Protein AF-0000000087757515 (afdb_homodimer)

Radius of gyration: 43.01 Å; Cα contacts (8 Å, |Δi|>4): 1905; chains: 2; bounding box: 102×155×103 Å

pLDDT: mean 78.97, std 22.13, range [16.47, 98.38]

Foldseek 3Di:
DPPPPVPDDFQPVLQVVQLLSLVLLLQVCLQVPNRLLSLLLNCCVFALVVCLPVPLVVNLQVLVLNLVLCVPRPPQADPVLSVQCVVCSVVVPSVSNNVSSVVSSVSSSVVCNVPPVVVVCVDPSNVVQCVPPLNVVSRPVVDDPPVDPDDDPPPDCVDDDDPDDDDDDDDDDDPPVPPVPPPPPPVPPPPDRDASPVVVSNVVDDGDPQKDWFFPDPDPPDPLAPPPDQAQFWDWKKWWWWDADPVGIDIDIDTQDLDPDDDDDPDPVVVVVVVVVCVQCVCVQAQQPCQKDLDFDDKDKAKWKGADPDPLGIKIKIYIWGWDDDDDRMTGIITMMTIGNHQAGPQRRVLLVVQVVPDPDSRDSVSVSCSRNHTGDPQPDDFLCPPPPPPPCPVPVPPRPDPPPFPGQHRHRAFLCLQPVQAALLVLLQVLLCVLLLAAEEEEEQHNRSQQRNLVSSQRLNPPDGRDDAETSEHGLVRLCVQADPGHYRYYYYNSRDDPVSHYADDPVGWYKYAYSVNRDIDIHYQEGEDEPPDDDDDPVGPYQYDDVLSVVLSVQVCCQAPVQPPPPVDPDRPDSPDDHDPDDDRSSNSVSSVVSVCVLCPPQSSQWRWDDRNVGTMIIGRRVVRLVVDDPSNNVSSSSSVVVVD/DPPPPVPDDDDPVLQVVQLLSLVLLLQVCLQVPNRLLSLLLNCCVFALVVCVPVPLVVNLQVLVLNLVLCVPPPPQFDPVLSVQCVVCSVVVPSVSNNVSSVVSSVSSSVVCNVPPVVVVCVDPSNVVQCVPPSNVVSRPVPDDPPPDPDDDPPPPPCPDDDPDDDDDDDDDDDPPVPPPPPPPPPVPPDPDRDASPVVVSNVVDDGDPQKDWFFPDPDDPDPLAPPPDQAQFWDWKKWWWWDADPVGIDIDIDTQDLDPDDDDDPPPVVVVVVVVVCVQCVCVQAQQPCQKDLDFDDKDKAKWKGADPDPLGIKIKIYIWGWDDDDDRMTGIITMMTIGNHQAGPQRRVLLVVQVVPPPDSRDSVSVNCSSNHTGDPQPDDQLCPPPPPPPCPVPVPPRPDPPPFPGQHRHRAFLCLQPVQAALLVLLQVLLCVLLLAAEEEEEQHNRSQQRNLVSSQRLNPPDGRDDAETSEHGLVRLCVQADPGHYRYYYYPSRDDPVSHYADDPVGWYKYAYSVNNDIDIHYQEGEDEPPDDDDDPVGPYQYDDVLSVVLSVQVCCQAPVQPPPPVDPDRPDSPDDHDPDDDRSSNSVSSVVSVCVLCPPQSSQWRWDDRNVGTMIIGRRVVRLVVDDPSNNVSSSSSVVVVD

Nearest PDB structures (foldseek):
  3tw8-assembly1_A  TM=7.140E-01  e=8.176E-15  Homo sapiens
  3tw8-assembly2_C  TM=6.540E-01  e=2.046E-15  Homo sapiens
  6ekk-assembly2_B  TM=6.690E-01  e=9.095E-15  Homo sapiens
  6ekk-assembly1_A  TM=6.756E-01  e=1.818E-14  Homo sapiens
  4qdd-assembly1_A  TM=1.916E-01  e=2.531E-01  Rhodococcus rhodochrous

Solvent-accessible surface area (backbone atoms only — not comparable to full-atom values): 74490 Å² total; per-residue (Å²): 128,77,75,77,68,77,70,82,84,67,60,66,75,64,41,55,72,35,67,53,33,32,51,41,52,38,52,55,25,41,56,69,71,61,27,60,57,56,47,53,42,44,37,44,65,43,30,38,58,56,24,61,75,75,36,58,70,58,28,51,48,51,45,51,52,50,51,56,48,41,70,75,69,45,81,57,52,49,70,67,50,53,51,46,40,53,50,19,59,74,68,65,36,65,68,55,32,55,50,36,49,52,51,40,41,51,40,32,50,54,55,38,60,73,56,50,48,62,53,38,65,73,32,73,56,41,56,50,30,57,66,30,74,87,35,34,69,75,69,53,67,74,68,74,83,76,76,79,76,84,77,81,79,79,76,81,76,84,78,79,89,73,92,75,83,88,86,78,80,78,72,79,75,77,83,70,80,74,75,76,72,78,72,74,74,72,76,73,79,65,84,66,76,80,75,70,58,60,68,64,59,52,71,72,48,81,70,45,90,50,59,41,78,43,71,68,73,92,58,86,82,73,75,79,59,76,72,85,58,86,44,56,46,45,74,47,43,35,37,39,38,53,39,81,49,97,92,38,79,42,76,44,76,43,77,53,62,85,63,83,67,75,81,72,70,65,51,70,64,56,46,47,52,49,50,52,48,47,63,69,51,50,56,64,62,51,33,77,64,66,50,64,33,78,55,84,55,75,58,35,33,34,50,41,53,46,68,44,76,81,90,71,40,51,38,25,32,36,30,38,34,37,51,43,79,75,47,98,65,35,20,34,33,30,38,39,36,39,32,16,72,49,82,45,53,50,45,46,46,54,54,50,36,51,45,54,75,69,38,92,56,52,82,38,62,80,67,45,39,61,53,48,66,42,54,56,61,76,69,77,49,71,70,66,68,78,65,79,55,66,74,72,65,58,78,54,75,67,61,76,89,48,96,73,64,75,70,77,78,64,72,45,29,70,67,60,57,64,52,54,64,23,30,14,68,49,45,51,52,48,52,49,50,37,52,61,54,56,33,23,37,39,36,32,25,82,40,58,26,56,28,27,47,32,46,52,39,50,50,57,56,43,38,82,50,74,84,88,55,53,62,30,25,56,45,22,46,91,54,52,69,64,54,65,48,93,62,43,35,42,36,11,35,46,35,90,56,47,43,60,84,62,50,61,77,63,38,87,89,46,40,36,34,40,36,30,54,65,48,12,38,76,44,67,39,54,71,54,41,80,35,57,81,82,51,61,65,52,56,80,87,44,87,52,40,38,58,48,67,52,58,56,53,40,39,53,53,50,40,53,66,78,38,52,61,66,46,62,60,27,36,64,77,47,63,70,65,73,61,70,49,66,58,58,81,61,60,51,62,53,52,48,44,38,38,48,31,50,50,56,74,50,56,71,51,65,79,27,44,42,79,45,59,41,75,85,50,58,32,37,37,33,34,50,58,64,51,49,67,74,44,63,74,81,36,35,66,42,52,53,47,39,56,58,64,74,108,126,78,74,78,70,79,68,83,84,67,60,64,76,65,40,55,72,35,66,52,34,33,50,42,52,37,51,56,27,41,55,69,71,62,26,62,58,55,47,52,43,43,38,44,64,44,28,38,57,55,23,60,74,74,36,57,69,58,28,51,47,52,44,50,53,50,52,56,47,40,70,74,68,44,82,57,52,51,70,67,49,53,50,46,38,53,48,19,60,74,68,65,36,66,67,56,33,54,51,35,49,51,51,40,40,50,40,32,50,56,55,40,59,73,55,52,47,64,54,39,64,72,33,71,55,40,57,49,31,57,65,31,74,88,33,34,71,76,71,52,68,74,70,76,84,77,82,80,76,84,77,82,81,78,77,82,77,81,78,79,86,77,86,72,81,90,87,85,83,86,82,88,81,76,85,67,83,69,77,71,75,76,74,72,75,72,75,72,78,66,84,67,76,82,74,70,58,61,68,65,58,50,70,73,47,79,71,44,91,48,59,41,79,45,70,68,74,91,58,86,81,72,75,78,59,76,71,86,55,85,43,55,46,46,74,46,42,35,36,38,36,53,41,82,50,97,92,39,78,43,77,45,77,43,78,53,60,84,63,86,66,78,81,71,71,66,51,69,66,55,46,48,52,50,50,51,48,46,64,70,51,51,56,64,61,51,32,76,63,66,49,63,32,77,55,84,54,76,58,35,32,35,48,42,54,46,69,45,79,81,88,72,38,53,37,24,29,36,29,39,33,35,52,45,80,75,47,99,66,35,21,33,33,30,38,39,36,38,33,17,72,50,83,45,54,52,44,46,45,52,54,52,38,52,44,53,74,68,38,92,55,52,83,38,62,80,67,45,38,61,54,47,66,42,54,57,61,78,68,79,50,72,71,65,68,78,64,80,57,66,75,74,64,58,78,53,73,65,60,76,88,48,95,73,64,76,68,78,78,63,71,47,28,70,66,59,56,64,52,53,64,23,30,14,66,49,46,51,50,48,50,52,50,36,52,60,54,55,33,23,37,38,36,31,24,83,40,58,26,55,29,26,47,33,46,52,38,51,49,57,57,42,38,83,51,76,85,88,56,53,61,29,25,56,44,22,47,91,54,53,70,64,54,66,48,92,59,43,35,42,36,11,37,48,36,92,57,47,42,60,84,61,50,62,78,64,36,88,87,45,40,37,35,40,35,31,56,64,48,12,38,76,44,67,39,56,70,52,39,80,34,58,80,82,49,60,67,54,58,80,88,44,86,53,39,39,57,46,70,52,56,56,53,40,39,52,54,48,38,51,66,77,38,55,59,67,45,62,62,27,35,63,77,47,65,71,66,74,62,70,49,66,59,58,80,61,61,51,63,54,53,47,44,38,39,49,33,50,49,57,74,49,57,70,48,66,79,26,45,41,78,45,57,39,78,85,51,59,34,36,39,33,34,50,58,63,50,49,66,76,43,61,74,83,35,36,65,42,51,52,47,39,56,59,64,74,107

Sequence (1294 aa):
LISEQNAAFVPLERFLLNPRAAHYFLLFLMQQRQHFELYFWLHVEYVLKKYATTDKALFWTLTFDLIKKAEADSAAIQASTKAGLKQAMKTQSLEDALSMFAVAQQEICLVLNASWYERFVKSPLYSLALSDRGAKTLLDSDSEDDDEDDGPSLRDSFSEYDSIADIPTGERPLLVHHVESEDSDSDLDDGKPMKLNLESIIRSTTLPEGLQVHYRPNYPIQPMVLREDECPVIDAIVLFKTIFTESGPRLELSYVRKDQAPRESPSAETQRKISELAKRIQPYFVPHGRFVSSQKDPDALFPFVVIQNGELGTLYGMCYTSYIEFTEGEFIAQGMGVVSPYPLVDGLRAIVSHHVLNAVDPLSPDVVRPLYNVPAPSPTSAPLNTSSSSKQKVPSRRNSGTLLDLPPPPRIDFSLSILFANLSTAVVLEVVANALLEHSIILLSSSMTALTVSAEAIRCLLNPFSWCHIYIPLLPKALLSYLHCPTPILVGIHQSCATRDDLPIPSPSTCAVIVDLDRGTIEYLGSRKLQWPTMGLQDDATTPIALVQSFESAKAKLDELFHPSCINLDDLAPPSRISPLPSSFPEATVRSIFHRLISDLLYDHSAACLVVGDAEESVIIFDELKFTCQRPPHEGPFIECLIRTQCLISEQNAAFVPLERFLLNPRAAHYFLLFLMQQRQHFELYFWLHVEYVLKKYATTDKALFWTLTFDLIKKAEADSAAIQASTKAGLKQAMKTQSLEDALSMFAVAQQEICLVLNASWYERFVKSPLYSLALSDRGAKTLLDSDSEDDDEDDGPSLRDSFSEYDSIADIPTGERPLLVHHVESEDSDSDLDDGKPMKLNLESIIRSTTLPEGLQVHYRPNYPIQPMVLREDECPVIDAIVLFKTIFTESGPRLELSYVRKDQAPRESPSAETQRKISELAKRIQPYFVPHGRFVSSQKDPDALFPFVVIQNGELGTLYGMCYTSYIEFTEGEFIAQGMGVVSPYPLVDGLRAIVSHHVLNAVDPLSPDVVRPLYNVPAPSPTSAPLNTSSSSKQKVPSRRNSGTLLDLPPPPRIDFSLSILFANLSTAVVLEVVANALLEHSIILLSSSMTALTVSAEAIRCLLNPFSWCHIYIPLLPKALLSYLHCPTPILVGIHQSCATRDDLPIPSPSTCAVIVDLDRGTIEYLGSRKLQWPTMGLQDDATTPIALVQSFESAKAKLDELFHPSCINLDDLAPPSRISPLPSSFPEATVRSIFHRLISDLLYDHSAACLVVGDAEESVIIFDELKFTCQRPPHEGPFIECLIRTQC

Secondary structure (DSSP, 8-state):
-----------HHHHHTSHHHHHHHHHHHHHTT--HHHHHHHHIIIIIHHHHHH-HHHHHHHHHHHHHHHHHH-SSS-HHHHHHHHHHHHHT-HHHHHHHHHHHHHHHHHHIIIIIHHHHHTSHHHHHHHH-HHHHHHHGGG-------------------------------------------------------HHHHHHTS-PPTTEEEEPPPSS---------S--B---EEEEEEEEEETTEEEEEEEEPPSS--------HHHHHHHHHHHHHHGGGTSTT--SEESS-PPPEEEEEEEEPSGGG-EEEEEEEEEEEEEETTEEEEEEEEEEESS--SHHHHHHHHHHHHH-SSTT-HHHHGGGGGPBPPPPSSPP--TT---S---------S-TTPPPPPPP-SS-GGGHHHHS-HHHHHHHHHHHHTT-EEEEEES-HHHHHHHHHHHHHHTTTS---SEEESS--GGGGGGGG-SS-EEEEEEGGG-BGGGSPPP-SS--EEEEETTTTEEEEESS--EE-SSSS-B-SSS-PEEPPHHHHHHHHHHHHHH-GGGSSTTSSS---TTPPPPSS--HHHHHHHHHHHHHHHTTTGGGGEEEEE-SSSEEEEEEHHHHHHTS-GGGHHHHHHHHHTT-/-----------HHHHHTSHHHHHHHHHHHHHTT--HHHHHHHHIIIIIHHHHHH-HHHHHHHHHHHHHHHHHH-SSS-HHHHHHHHHHHHHT-HHHHHHHHHHHHHHHHHHIIIIIHHHHHTSHHHHHHHH-HHHHHHHSTTS---------------------------S--------------------------HHHHHHTS-PPTTEEEEPPPSS---------S--B---EEEEEEEEEETTEEEEEEEEPPSS--------HHHHHHHHHHHHHHGGGTSTT--SEESS-PPPEEEEEEEEPSGGG-EEEEEEEEEEEEEETTEEEEEEEEEEESS--SHHHHHHHHHHHHH-SSTT-HHHHGGGGGPBPPPPSSPP--TT---S---------S-TTPPPPPPP-SS-GGGHHHHS-HHHHHHHHHHHHTT-EEEEEES-HHHHHHHHHHHHHHTTTS---SEEESS--GGGGGGGG-SS-EEEEEEGGG-BGGGSPPP-SS--EEEEETTTTEEEEESS--EE-SSSS-B-SSS-PEEPPHHHHHHHHHHHHHH-GGGSSTTSSS---TTPPPPSS--HHHHHHHHHHHHHHHTTTGGGGEEEEE-SSSEEEEEEHHHHHHTS-GGGHHHHHHHHHTT-

InterPro domains:
  IPR001194 cDENN domain [PF02141] (339-519)
  IPR001194 cDENN domain [SM00799] (331-520)
  IPR016137 RGS domain [PF00615] (15-127)
  IPR016137 RGS domain [PS50132] (11-130)
  IPR036305 RGS domain superfamily [SSF48097] (10-128)
  IPR037516 Tripartite DENN domain [PS50211] (241-647)
  IPR043153 DENN domain, C-terminal lobe [G3DSA:3.40.50.11500] (411-603)
  IPR044926 RGS, subdomain 2 [G3DSA:1.10.167.10] (3-130)
  IPR051696 DENN Domain-Containing GEFs [PTHR12296] (279-646)

Organism: NCBI:txid74557

Structure (mmCIF, N/CA/C/O backbone):
data_AF-0000000087757515-model_v1
#
loop_
_entity.id
_entity.type
_entity.pdbx_description
1 polymer 'UDENN domain-containing protein'
#
loop_
_atom_site.group_PDB
_atom_site.id
_atom_site.type_symbol
_atom_site.label_atom_id
_atom_site.label_alt_id
_atom_site.label_comp_id
_atom_site.label_asym_id
_atom_site.label_entity_id
_atom_site.label_seq_id
_atom_site.pdbx_PDB_ins_code
_atom_site.Cartn_x
_atom_site.Cartn_y
_atom_site.Cartn_z
_atom_site.occupancy
_atom_site.B_iso_or_equiv
_atom_site.auth_seq_id
_atom_site.auth_comp_id
_atom_site.auth_asym_id
_atom_site.auth_atom_id
_atom_site.pdbx_PDB_model_num
ATOM 1 N N . LEU A 1 1 ? -8.367 -37.75 -59.938 1 21.09 1 LEU A N 1
ATOM 2 C CA . LEU A 1 1 ? -9.023 -39 -59.562 1 21.09 1 LEU A CA 1
ATOM 3 C C . LEU A 1 1 ? -8.117 -39.844 -58.688 1 21.09 1 LEU A C 1
ATOM 5 O O . LEU A 1 1 ? -7.125 -40.406 -59.156 1 21.09 1 LEU A O 1
ATOM 9 N N . ILE A 1 2 ? -7.758 -39.312 -57.5 1 29.08 2 ILE A N 1
ATOM 10 C CA . ILE A 1 2 ? -6.918 -40.031 -56.531 1 29.08 2 ILE A CA 1
ATOM 11 C C . ILE A 1 2 ? -7.34 -41.5 -56.438 1 29.08 2 ILE A C 1
ATOM 13 O O . ILE A 1 2 ? -8.523 -41.781 -56.312 1 29.08 2 ILE A O 1
ATOM 17 N N . SER A 1 3 ? -6.684 -42.344 -57.281 1 32.25 3 SER A N 1
ATOM 18 C CA . SER A 1 3 ? -6.98 -43.781 -57.312 1 32.25 3 SER A CA 1
ATOM 19 C C . SER A 1 3 ? -7.516 -44.25 -55.938 1 32.25 3 SER A C 1
ATOM 21 O O . SER A 1 3 ? -6.953 -43.906 -54.906 1 32.25 3 SER A O 1
ATOM 23 N N . GLU A 1 4 ? -8.797 -44.312 -55.844 1 37.28 4 GLU A N 1
ATOM 24 C CA . GLU A 1 4 ? -9.508 -44.938 -54.719 1 37.28 4 GLU A CA 1
ATOM 25 C C . GLU A 1 4 ? -8.797 -46.188 -54.25 1 37.28 4 GLU A C 1
ATOM 27 O O . GLU A 1 4 ? -9.008 -47.281 -54.812 1 37.28 4 GLU A O 1
ATOM 32 N N . GLN A 1 5 ? -7.473 -46.281 -54.281 1 37.34 5 GLN A N 1
ATOM 33 C CA . GLN A 1 5 ? -6.742 -47.438 -53.781 1 37.34 5 GLN A CA 1
ATOM 34 C C . GLN A 1 5 ? -7.473 -48.094 -52.594 1 37.34 5 GLN A C 1
ATOM 36 O O . GLN A 1 5 ? -7.789 -47.406 -51.625 1 37.34 5 GLN A O 1
ATOM 41 N N . ASN A 1 6 ? -8.375 -49 -52.781 1 44.91 6 ASN A N 1
ATOM 42 C CA . ASN A 1 6 ? -9.102 -49.906 -51.906 1 44.91 6 ASN A CA 1
ATOM 43 C C . ASN A 1 6 ? -8.25 -50.312 -50.719 1 44.91 6 ASN A C 1
ATOM 45 O O . ASN A 1 6 ? -7.328 -51.094 -50.844 1 44.91 6 ASN A O 1
ATOM 49 N N . ALA A 1 7 ? -7.805 -49.469 -49.844 1 55.03 7 ALA A N 1
ATOM 50 C CA . ALA A 1 7 ? -7.055 -49.781 -48.625 1 55.03 7 ALA A CA 1
ATOM 51 C C . ALA A 1 7 ? -7.629 -51 -47.906 1 55.03 7 ALA A C 1
ATOM 53 O O . ALA A 1 7 ? -8.844 -51.25 -47.938 1 55.03 7 ALA A O 1
ATOM 54 N N . ALA A 1 8 ? -6.848 -52.062 -47.781 1 69 8 ALA A N 1
ATOM 55 C CA . ALA A 1 8 ? -7.176 -53.312 -47.094 1 69 8 ALA A CA 1
ATOM 56 C C . ALA A 1 8 ? -7.891 -53.062 -45.781 1 69 8 ALA A C 1
ATOM 58 O O . ALA A 1 8 ? -7.5 -52.156 -45.031 1 69 8 ALA A O 1
ATOM 59 N N . PHE A 1 9 ? -9.164 -53.438 -45.812 1 81.75 9 PHE A N 1
ATOM 60 C CA . PHE A 1 9 ? -9.953 -53.312 -44.594 1 81.75 9 PHE A CA 1
ATOM 61 C C . PHE A 1 9 ? -9.414 -54.219 -43.5 1 81.75 9 PHE A C 1
ATOM 63 O O . PHE A 1 9 ? -9.227 -55.406 -43.719 1 81.75 9 PHE A O 1
ATOM 70 N N . VAL A 1 10 ? -8.977 -53.688 -42.438 1 85.81 10 VAL A N 1
ATOM 71 C CA . VAL A 1 10 ? -8.539 -54.406 -41.25 1 85.81 10 VAL A CA 1
ATOM 72 C C . VAL A 1 10 ? -9.602 -54.312 -40.156 1 85.81 10 VAL A C 1
ATOM 74 O O . VAL A 1 10 ? -10.07 -53.219 -39.844 1 85.81 10 VAL A O 1
ATOM 77 N N . PRO A 1 11 ? -9.977 -55.5 -39.719 1 86.69 11 PRO A N 1
ATOM 78 C CA . PRO A 1 11 ? -10.961 -55.438 -38.625 1 86.69 11 PRO A CA 1
ATOM 79 C C . PRO A 1 11 ? -10.461 -54.656 -37.406 1 86.69 11 PRO A C 1
ATOM 81 O O . PRO A 1 11 ? -9.258 -54.625 -37.156 1 86.69 11 PRO A O 1
ATOM 84 N N . LEU A 1 12 ? -11.32 -54 -36.719 1 90.19 12 LEU A N 1
ATOM 85 C CA . LEU A 1 12 ? -11.016 -53.062 -35.625 1 90.19 12 LEU A CA 1
ATOM 86 C C . LEU A 1 12 ? -10.172 -53.781 -34.562 1 90.19 12 LEU A C 1
ATOM 88 O O . LEU A 1 12 ? -9.203 -53.188 -34.062 1 90.19 12 LEU A O 1
ATOM 92 N N . GLU A 1 13 ? -10.539 -55 -34.188 1 86.31 13 GLU A N 1
ATOM 93 C CA . GLU A 1 13 ? -9.859 -55.719 -33.125 1 86.31 13 GLU A CA 1
ATOM 94 C C . GLU A 1 13 ? -8.383 -55.906 -33.469 1 86.31 13 GLU A C 1
ATOM 96 O O . GLU A 1 13 ? -7.523 -55.781 -32.594 1 86.31 13 GLU A O 1
ATOM 101 N N . ARG A 1 14 ? -8.133 -56.156 -34.656 1 87.06 14 ARG A N 1
ATOM 102 C CA . ARG A 1 14 ? -6.754 -56.344 -35.094 1 87.06 14 ARG A CA 1
ATOM 103 C C . ARG A 1 14 ? -6.02 -55.031 -35.188 1 87.06 14 ARG A C 1
ATOM 105 O O . ARG A 1 14 ? -4.824 -54.938 -34.906 1 87.06 14 ARG A O 1
ATOM 112 N N . PHE A 1 15 ? -6.809 -54.125 -35.594 1 89.12 15 PHE A N 1
ATOM 113 C CA . PHE A 1 15 ? -6.242 -52.781 -35.75 1 89.12 15 PHE A CA 1
ATOM 114 C C . PHE A 1 15 ? -5.789 -52.219 -34.406 1 89.12 15 PHE A C 1
ATOM 116 O O . PHE A 1 15 ? -4.746 -51.562 -34.312 1 89.12 15 PHE A O 1
ATOM 123 N N . LEU A 1 16 ? -6.5 -52.469 -33.375 1 91.06 16 LEU A N 1
ATOM 124 C CA . LEU A 1 16 ? -6.242 -51.906 -32.062 1 91.06 16 LEU A CA 1
ATOM 125 C C . LEU A 1 16 ? -5.086 -52.625 -31.391 1 91.06 16 LEU A C 1
ATOM 127 O O . LEU A 1 16 ? -4.504 -52.125 -30.422 1 91.06 16 LEU A O 1
ATOM 131 N N . LEU A 1 17 ? -4.727 -53.781 -31.875 1 87.31 17 LEU A N 1
ATOM 132 C CA . LEU A 1 17 ? -3.652 -54.562 -31.281 1 87.31 17 LEU A CA 1
ATOM 133 C C . LEU A 1 17 ? -2.289 -54 -31.656 1 87.31 17 LEU A C 1
ATOM 135 O O . LEU A 1 17 ? -1.281 -54.312 -31.016 1 87.31 17 LEU A O 1
ATOM 139 N N . ASN A 1 18 ? -2.297 -53.188 -32.625 1 87.19 18 ASN A N 1
ATOM 140 C CA . ASN A 1 18 ? -1.092 -52.438 -32.969 1 87.19 18 ASN A CA 1
ATOM 141 C C . ASN A 1 18 ? -1.103 -51.062 -32.312 1 87.19 18 ASN A C 1
ATOM 143 O O . ASN A 1 18 ? -1.896 -50.188 -32.688 1 87.19 18 ASN A O 1
ATOM 147 N N . PRO A 1 19 ? -0.227 -50.844 -31.469 1 88.75 19 PRO A N 1
ATOM 148 C CA . PRO A 1 19 ? -0.257 -49.594 -30.703 1 88.75 19 PRO A CA 1
ATOM 149 C C . PRO A 1 19 ? -0.14 -48.344 -31.594 1 88.75 19 PRO A C 1
ATOM 151 O O . PRO A 1 19 ? -0.795 -47.344 -31.344 1 88.75 19 PRO A O 1
ATOM 154 N N . ARG A 1 20 ? 0.599 -48.281 -32.562 1 88.38 20 ARG A N 1
ATOM 155 C CA . ARG A 1 20 ? 0.764 -47.125 -33.438 1 88.38 20 ARG A CA 1
ATOM 156 C C . ARG A 1 20 ? -0.505 -46.844 -34.219 1 88.38 20 ARG A C 1
ATOM 158 O O . ARG A 1 20 ? -0.977 -45.719 -34.281 1 88.38 20 ARG A O 1
ATOM 165 N N . ALA A 1 21 ? -1.041 -47.906 -34.812 1 88.25 21 ALA A N 1
ATOM 166 C CA . ALA A 1 21 ? -2.268 -47.781 -35.594 1 88.25 21 ALA A CA 1
ATOM 167 C C . ALA A 1 21 ? -3.422 -47.281 -34.719 1 88.25 21 ALA A C 1
ATOM 169 O O . ALA A 1 21 ? -4.203 -46.438 -35.156 1 88.25 21 ALA A O 1
ATOM 170 N N . ALA A 1 22 ? -3.43 -47.844 -33.625 1 91.44 22 ALA A N 1
ATOM 171 C CA . ALA A 1 22 ? -4.504 -47.469 -32.688 1 91.44 22 ALA A CA 1
ATOM 172 C C . ALA A 1 22 ? -4.457 -46 -32.344 1 91.44 22 ALA A C 1
ATOM 174 O O . ALA A 1 22 ? -5.5 -45.375 -32.188 1 91.44 22 ALA A O 1
ATOM 175 N N . HIS A 1 23 ? -3.268 -45.469 -32.188 1 92.25 23 HIS A N 1
ATOM 176 C CA . HIS A 1 23 ? -3.137 -44.062 -31.797 1 92.25 23 HIS A CA 1
ATOM 177 C C . HIS A 1 23 ? -3.479 -43.156 -32.969 1 92.25 23 HIS A C 1
ATOM 179 O O . HIS A 1 23 ? -3.879 -42 -32.75 1 92.25 23 HIS A O 1
ATOM 185 N N . TYR A 1 24 ? -3.354 -43.594 -34.188 1 90.62 24 TYR A N 1
ATOM 186 C CA . TYR A 1 24 ? -3.867 -42.812 -35.312 1 90.62 24 TYR A CA 1
ATOM 187 C C . TYR A 1 24 ? -5.387 -42.719 -35.25 1 90.62 24 TYR A C 1
ATOM 189 O O . TYR A 1 24 ? -5.949 -41.656 -35.531 1 90.62 24 TYR A O 1
ATOM 197 N N . PHE A 1 25 ? -5.898 -43.812 -34.938 1 92.38 25 PHE A N 1
ATOM 198 C CA . PHE A 1 25 ? -7.348 -43.812 -34.75 1 92.38 25 PHE A CA 1
ATOM 199 C C . PHE A 1 25 ? -7.762 -42.875 -33.625 1 92.38 25 PHE A C 1
ATOM 201 O O . PHE A 1 25 ? -8.75 -42.156 -33.75 1 92.38 25 PHE A O 1
ATOM 208 N N . LEU A 1 26 ? -7.043 -42.875 -32.594 1 93.19 26 LEU A N 1
ATOM 209 C CA . LEU A 1 26 ? -7.316 -42 -31.469 1 93.19 26 LEU A CA 1
ATOM 210 C C . LEU A 1 26 ? -7.254 -40.531 -31.891 1 93.19 26 LEU A C 1
ATOM 212 O O . LEU A 1 26 ? -8.102 -39.719 -31.5 1 93.19 26 LEU A O 1
ATOM 216 N N . LEU A 1 27 ? -6.273 -40.188 -32.625 1 91.88 27 LEU A N 1
ATOM 217 C CA . LEU A 1 27 ? -6.109 -38.812 -33.062 1 91.88 27 LEU A CA 1
ATOM 218 C C . LEU A 1 27 ? -7.273 -38.406 -33.969 1 91.88 27 LEU A C 1
ATOM 220 O O . LEU A 1 27 ? -7.699 -37.25 -33.938 1 91.88 27 LEU A O 1
ATOM 224 N N . PHE A 1 28 ? -7.707 -39.281 -34.75 1 91.12 28 PHE A N 1
ATOM 225 C CA . PHE A 1 28 ? -8.883 -39.031 -35.562 1 91.12 28 PHE A CA 1
ATOM 226 C C . PHE A 1 28 ? -10.086 -38.688 -34.688 1 91.12 28 PHE A C 1
ATOM 228 O O . PHE A 1 28 ? -10.805 -37.719 -34.969 1 91.12 28 PHE A O 1
ATOM 235 N N . LEU A 1 29 ? -10.227 -39.469 -33.719 1 91.56 29 LEU A N 1
ATOM 236 C CA . LEU A 1 29 ? -11.359 -39.25 -32.844 1 91.56 29 LEU A CA 1
ATOM 237 C C . LEU A 1 29 ? -11.18 -37.938 -32.062 1 91.56 29 LEU A C 1
ATOM 239 O O . LEU A 1 29 ? -12.164 -37.312 -31.703 1 91.56 29 LEU A O 1
ATOM 243 N N . MET A 1 30 ? -10 -37.625 -31.75 1 91.19 30 MET A N 1
ATOM 244 C CA . MET A 1 30 ? -9.727 -36.406 -31.031 1 91.19 30 MET A CA 1
ATOM 245 C C . MET A 1 30 ? -10.117 -35.188 -31.891 1 91.19 30 MET A C 1
ATOM 247 O O . MET A 1 30 ? -10.555 -34.156 -31.359 1 91.19 30 MET A O 1
ATOM 251 N N . GLN A 1 31 ? -9.984 -35.281 -33.125 1 88.81 31 GLN A N 1
ATOM 252 C CA . GLN A 1 31 ? -10.398 -34.219 -34.031 1 88.81 31 GLN A CA 1
ATOM 253 C C . GLN A 1 31 ? -11.891 -33.969 -33.906 1 88.81 31 GLN A C 1
ATOM 255 O O . GLN A 1 31 ? -12.344 -32.812 -34.094 1 88.81 31 GLN A O 1
ATOM 260 N N . GLN A 1 32 ? -12.578 -35.031 -33.656 1 86.06 32 GLN A N 1
ATOM 261 C CA . GLN A 1 32 ? -14.023 -34.938 -33.5 1 86.06 32 GLN A CA 1
ATOM 262 C C . GLN A 1 32 ? -14.422 -34.812 -32.031 1 86.06 32 GLN A C 1
ATOM 264 O O . GLN A 1 32 ? -15.609 -34.75 -31.703 1 86.06 32 GLN A O 1
ATOM 269 N N . ARG A 1 33 ? -13.539 -34.781 -31.125 1 87.44 33 ARG A N 1
ATOM 270 C CA . ARG A 1 33 ? -13.711 -34.688 -29.672 1 87.44 33 ARG A CA 1
ATOM 271 C C . ARG A 1 33 ? -14.523 -35.844 -29.125 1 87.44 33 ARG A C 1
ATOM 273 O O . ARG A 1 33 ? -15.367 -35.688 -28.25 1 87.44 33 ARG A O 1
ATOM 280 N N . GLN A 1 34 ? -14.383 -36.969 -29.781 1 88.19 34 GLN A N 1
ATOM 281 C CA . GLN A 1 34 ? -15 -38.219 -29.328 1 88.19 34 GLN A CA 1
ATOM 282 C C . GLN A 1 34 ? -13.945 -39.281 -29.047 1 88.19 34 GLN A C 1
ATOM 284 O O . GLN A 1 34 ? -14.039 -40.406 -29.516 1 88.19 34 GLN A O 1
ATOM 289 N N . HIS A 1 35 ? -13 -38.812 -28.328 1 91.5 35 HIS A N 1
ATOM 290 C CA . HIS A 1 35 ? -11.812 -39.656 -28.188 1 91.5 35 HIS A CA 1
ATOM 291 C C . HIS A 1 35 ? -11.82 -40.438 -26.875 1 91.5 35 HIS A C 1
ATOM 293 O O . HIS A 1 35 ? -11.031 -41.344 -26.688 1 91.5 35 HIS A O 1
ATOM 299 N N . PHE A 1 36 ? -12.703 -40.219 -25.969 1 92.94 36 PHE A N 1
ATOM 300 C CA . PHE A 1 36 ? -12.547 -40.719 -24.625 1 92.94 36 PHE A CA 1
ATOM 301 C C . PHE A 1 36 ? -12.641 -42.25 -24.609 1 92.94 36 PHE A C 1
ATOM 303 O O . PHE A 1 36 ? -11.898 -42.906 -23.891 1 92.94 36 PHE A O 1
ATOM 310 N N . GLU A 1 37 ? -13.539 -42.781 -25.375 1 93.06 37 GLU A N 1
ATOM 311 C CA . GLU A 1 37 ? -13.758 -44.219 -25.375 1 93.06 37 GLU A CA 1
ATOM 312 C C . GLU A 1 37 ? -12.5 -44.969 -25.812 1 93.06 37 GLU A C 1
ATOM 314 O O . GLU A 1 37 ? -12.055 -45.906 -25.125 1 93.06 37 GLU A O 1
ATOM 319 N N . LEU A 1 38 ? -12.016 -44.531 -26.938 1 93.94 38 LEU A N 1
ATOM 320 C CA . LEU A 1 38 ? -10.805 -45.188 -27.406 1 93.94 38 LEU A CA 1
ATOM 321 C C . LEU A 1 38 ? -9.641 -44.938 -26.453 1 93.94 38 LEU A C 1
ATOM 323 O O . LEU A 1 38 ? -8.797 -45.812 -26.266 1 93.94 38 LEU A O 1
ATOM 327 N N . TYR A 1 39 ? -9.594 -43.719 -25.906 1 94.5 39 TYR A N 1
ATOM 328 C CA . TYR A 1 39 ? -8.562 -43.438 -24.922 1 94.5 39 TYR A CA 1
ATOM 329 C C . TYR A 1 39 ? -8.609 -44.438 -23.781 1 94.5 39 TYR A C 1
ATOM 331 O O . TYR A 1 39 ? -7.578 -44.969 -23.359 1 94.5 39 TYR A O 1
ATOM 339 N N . PHE A 1 40 ? -9.797 -44.625 -23.266 1 94.56 40 PHE A N 1
ATOM 340 C CA . PHE A 1 40 ? -9.977 -45.562 -22.188 1 94.56 40 PHE A CA 1
ATOM 341 C C . PHE A 1 40 ? -9.461 -46.938 -22.594 1 94.56 40 PHE A C 1
ATOM 343 O O . PHE A 1 40 ? -8.727 -47.594 -21.828 1 94.56 40 PHE A O 1
ATOM 350 N N . TRP A 1 41 ? -9.828 -47.344 -23.781 1 95.25 41 TRP A N 1
ATOM 351 C CA . TRP A 1 41 ? -9.438 -48.656 -24.281 1 95.25 41 TRP A CA 1
ATOM 352 C C . TRP A 1 41 ? -7.922 -48.781 -24.359 1 95.25 41 TRP A C 1
ATOM 354 O O . TRP A 1 41 ? -7.352 -49.781 -23.906 1 95.25 41 TRP A O 1
ATOM 364 N N . LEU A 1 42 ? -7.355 -47.844 -24.922 1 94.12 42 LEU A N 1
ATOM 365 C CA . LEU A 1 42 ? -5.91 -47.875 -25.125 1 94.12 42 LEU A CA 1
ATOM 366 C C . LEU A 1 42 ? -5.164 -47.781 -23.797 1 94.12 42 LEU A C 1
ATOM 368 O O . LEU A 1 42 ? -4.125 -48.438 -23.641 1 94.12 42 LEU A O 1
ATOM 372 N N . HIS A 1 43 ? -5.641 -47 -22.891 1 94.06 43 HIS A N 1
ATOM 373 C CA . HIS A 1 43 ? -4.996 -46.844 -21.594 1 94.06 43 HIS A CA 1
ATOM 374 C C . HIS A 1 43 ? -5 -48.125 -20.812 1 94.06 43 HIS A C 1
ATOM 376 O O . HIS A 1 43 ? -4.043 -48.438 -20.094 1 94.06 43 HIS A O 1
ATOM 382 N N . VAL A 1 44 ? -6.035 -48.844 -20.922 1 94.19 44 VAL A N 1
ATOM 383 C CA . VAL A 1 44 ? -6.133 -50.156 -20.25 1 94.19 44 VAL A CA 1
ATOM 384 C C . VAL A 1 44 ? -5.156 -51.125 -20.891 1 94.19 44 VAL A C 1
ATOM 386 O O . VAL A 1 44 ? -4.414 -51.812 -20.188 1 94.19 44 VAL A O 1
ATOM 389 N N . GLU A 1 45 ? -5.105 -51.188 -22.219 1 93.19 45 GLU A N 1
ATOM 390 C CA . GLU A 1 45 ? -4.359 -52.188 -22.969 1 93.19 45 GLU A CA 1
ATOM 391 C C . GLU A 1 45 ? -2.855 -51.938 -22.859 1 93.19 45 GLU A C 1
ATOM 393 O O . GLU A 1 45 ? -2.082 -52.875 -22.656 1 93.19 45 GLU A O 1
ATOM 398 N N . TYR A 1 46 ? -2.516 -50.75 -22.969 1 91.38 46 TYR A N 1
ATOM 399 C CA . TYR A 1 46 ? -1.093 -50.5 -23.172 1 91.38 46 TYR A CA 1
ATOM 400 C C . TYR A 1 46 ? -0.458 -49.906 -21.922 1 91.38 46 TYR A C 1
ATOM 402 O O . TYR A 1 46 ? 0.767 -49.812 -21.828 1 91.38 46 TYR A O 1
ATOM 410 N N . VAL A 1 47 ? -1.217 -49.5 -20.953 1 91.56 47 VAL A N 1
ATOM 411 C CA . VAL A 1 47 ? -0.649 -48.875 -19.75 1 91.56 47 VAL A CA 1
ATOM 412 C C . VAL A 1 47 ? -1.009 -49.719 -18.531 1 91.56 47 VAL A C 1
ATOM 414 O O . VAL A 1 47 ? -0.131 -50.281 -17.891 1 91.56 47 VAL A O 1
ATOM 417 N N . LEU A 1 48 ? -2.227 -49.938 -18.297 1 92.12 48 LEU A N 1
ATOM 418 C CA . LEU A 1 48 ? -2.664 -50.562 -17.047 1 92.12 48 LEU A CA 1
ATOM 419 C C . LEU A 1 48 ? -2.262 -52.031 -17 1 92.12 48 LEU A C 1
ATOM 421 O O . LEU A 1 48 ? -1.804 -52.531 -15.977 1 92.12 48 LEU A O 1
ATOM 425 N N . LYS A 1 49 ? -2.467 -52.75 -18.078 1 92.19 49 LYS A N 1
ATOM 426 C CA . LYS A 1 49 ? -2.141 -54.188 -18.109 1 92.19 49 LYS A CA 1
ATOM 427 C C . LYS A 1 49 ? -0.649 -54.406 -17.875 1 92.19 49 LYS A C 1
ATOM 429 O O . LYS A 1 49 ? -0.253 -55.406 -17.281 1 92.19 49 LYS A O 1
ATOM 434 N N . LYS A 1 50 ? 0.074 -53.531 -18.359 1 90.19 50 LYS A N 1
ATOM 435 C CA . LYS A 1 50 ? 1.515 -53.625 -18.141 1 90.19 50 LYS A CA 1
ATOM 436 C C . LYS A 1 50 ? 1.875 -53.375 -16.672 1 90.19 50 LYS A C 1
ATOM 438 O O . LYS A 1 50 ? 2.723 -54.094 -16.109 1 90.19 50 LYS A O 1
ATOM 443 N N . TYR A 1 51 ? 1.234 -52.438 -16.078 1 89.69 51 TYR A N 1
ATOM 444 C CA . TYR A 1 51 ? 1.564 -52.094 -14.695 1 89.69 51 TYR A CA 1
ATOM 445 C C . TYR A 1 51 ? 0.92 -53.031 -13.711 1 89.69 51 TYR A C 1
ATOM 447 O O . TYR A 1 51 ? 1.314 -53.094 -12.539 1 89.69 51 TYR A O 1
ATOM 455 N N . ALA A 1 52 ? -0.026 -53.75 -14.141 1 89.56 52 ALA A N 1
ATOM 456 C CA . ALA A 1 52 ? -0.632 -54.75 -13.273 1 89.56 52 ALA A CA 1
ATOM 457 C C . ALA A 1 52 ? 0.407 -55.781 -12.805 1 89.56 52 ALA A C 1
ATOM 459 O O . ALA A 1 52 ? 0.308 -56.312 -11.695 1 89.56 52 ALA A O 1
ATOM 460 N N . THR A 1 53 ? 1.471 -55.906 -13.617 1 88.19 53 THR A N 1
ATOM 461 C CA . THR A 1 53 ? 2.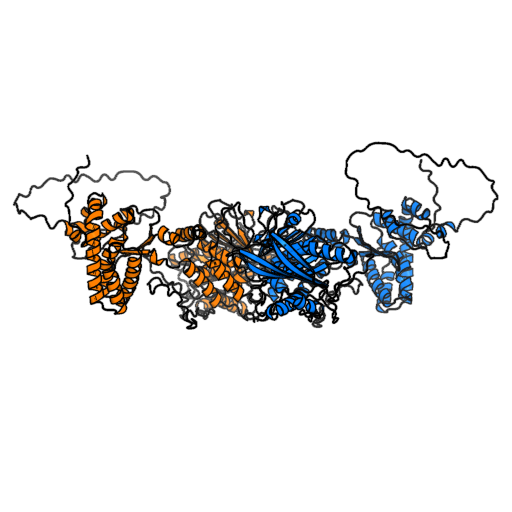498 -56.906 -13.312 1 88.19 53 THR A CA 1
ATOM 462 C C . THR A 1 53 ? 3.748 -56.219 -12.75 1 88.19 53 THR A C 1
ATOM 464 O O . THR A 1 53 ? 4.438 -56.812 -11.898 1 88.19 53 THR A O 1
ATOM 467 N N . THR A 1 54 ? 4.008 -55.031 -13.102 1 87.31 54 THR A N 1
ATOM 468 C CA . THR A 1 54 ? 5.285 -54.406 -12.773 1 87.31 54 THR A CA 1
ATOM 469 C C . THR A 1 54 ? 5.16 -53.562 -11.516 1 87.31 54 THR A C 1
ATOM 471 O O . THR A 1 54 ? 6.035 -53.594 -10.648 1 87.31 54 THR A O 1
ATOM 474 N N . ASP A 1 55 ? 4.137 -52.75 -11.414 1 90.19 55 ASP A N 1
ATOM 475 C CA . ASP A 1 55 ? 3.943 -51.812 -10.32 1 90.19 55 ASP A CA 1
ATOM 476 C C . ASP A 1 55 ? 2.477 -51.75 -9.898 1 90.19 55 ASP A C 1
ATOM 478 O O . ASP A 1 55 ? 1.709 -50.938 -10.406 1 90.19 55 ASP A O 1
ATOM 482 N N . LYS A 1 56 ? 2.166 -52.438 -8.867 1 88.88 56 LYS A N 1
ATOM 483 C CA . LYS A 1 56 ? 0.781 -52.562 -8.422 1 88.88 56 LYS A CA 1
ATOM 484 C C . LYS A 1 56 ? 0.264 -51.25 -7.84 1 88.88 56 LYS A C 1
ATOM 486 O O . LYS A 1 56 ? -0.918 -50.938 -7.973 1 88.88 56 LYS A O 1
ATOM 491 N N . ALA A 1 57 ? 1.151 -50.594 -7.152 1 87 57 ALA A N 1
ATOM 492 C CA . ALA A 1 57 ? 0.725 -49.344 -6.559 1 87 57 ALA A CA 1
ATOM 493 C C . ALA A 1 57 ? 0.31 -48.344 -7.637 1 87 57 ALA A C 1
ATOM 495 O O . ALA A 1 57 ? -0.72 -47.656 -7.508 1 87 57 ALA A O 1
ATOM 496 N N . LEU A 1 58 ? 1.106 -48.25 -8.672 1 86.62 58 LEU A N 1
ATOM 497 C CA . LEU A 1 58 ? 0.799 -47.344 -9.773 1 86.62 58 LEU A CA 1
ATOM 498 C C . LEU A 1 58 ? -0.444 -47.812 -10.531 1 86.62 58 LEU A C 1
ATOM 500 O O . LEU A 1 58 ? -1.224 -47 -11.016 1 86.62 58 LEU A O 1
ATOM 504 N N . PHE A 1 59 ? -0.596 -49.062 -10.617 1 90.38 59 PHE A N 1
ATOM 505 C CA . PHE A 1 59 ? -1.773 -49.625 -11.266 1 90.38 59 PHE A CA 1
ATOM 506 C C . PHE A 1 59 ? -3.049 -49.125 -10.602 1 90.38 59 PHE A C 1
ATOM 508 O O . PHE A 1 59 ? -3.975 -48.688 -11.273 1 90.38 59 PHE A O 1
ATOM 515 N N . TRP A 1 60 ? -3.031 -49.125 -9.375 1 90.25 60 TRP A N 1
ATOM 516 C CA . TRP A 1 60 ? -4.254 -48.781 -8.664 1 90.25 60 TRP A CA 1
ATOM 517 C C . TRP A 1 60 ? -4.484 -47.281 -8.711 1 90.25 60 TRP A C 1
ATOM 519 O O . TRP A 1 60 ? -5.629 -46.812 -8.758 1 90.25 60 TRP A O 1
ATOM 529 N N . THR A 1 61 ? -3.449 -46.5 -8.68 1 86.69 61 THR A N 1
ATOM 530 C CA . THR A 1 61 ? -3.584 -45.031 -8.789 1 86.69 61 THR A CA 1
ATOM 531 C C . THR A 1 61 ? -4.16 -44.656 -10.148 1 86.69 61 THR A C 1
ATOM 533 O O . THR A 1 61 ? -5.066 -43.812 -10.227 1 86.69 61 THR A O 1
ATOM 536 N N . LEU A 1 62 ? -3.66 -45.25 -11.125 1 87.69 62 LEU A N 1
ATOM 537 C CA . LEU A 1 62 ? -4.113 -44.969 -12.477 1 87.69 62 LEU A CA 1
ATOM 538 C C . LEU A 1 62 ? -5.531 -45.469 -12.695 1 87.69 62 LEU A C 1
ATOM 540 O O . LEU A 1 62 ? -6.32 -44.844 -13.414 1 87.69 62 LEU A O 1
ATOM 544 N N . THR A 1 63 ? -5.766 -46.562 -12.102 1 90.94 63 THR A N 1
ATOM 545 C CA . THR A 1 63 ? -7.098 -47.156 -12.211 1 90.94 63 THR A CA 1
ATOM 546 C C . THR A 1 63 ? -8.141 -46.25 -11.555 1 90.94 63 THR A C 1
ATOM 548 O O . THR A 1 63 ? -9.227 -46.062 -12.102 1 90.94 63 THR A O 1
ATOM 551 N N . PHE A 1 64 ? -7.766 -45.844 -10.492 1 90.19 64 PHE A N 1
ATOM 552 C CA . PHE A 1 64 ? -8.672 -44.938 -9.797 1 90.19 64 PHE A CA 1
ATOM 553 C C . PHE A 1 64 ? -9.008 -43.719 -10.672 1 90.19 64 PHE A C 1
ATOM 555 O O . PHE A 1 64 ? -10.18 -43.375 -10.812 1 90.19 64 PHE A O 1
ATOM 562 N N . ASP A 1 65 ? -8.047 -43.125 -11.18 1 88.31 65 ASP A N 1
ATOM 563 C CA . ASP A 1 65 ? -8.219 -41.969 -12.023 1 88.31 65 ASP A CA 1
ATOM 564 C C . ASP A 1 65 ? -9.047 -42.281 -13.266 1 88.31 65 ASP A C 1
ATOM 566 O O . ASP A 1 65 ? -9.891 -41.5 -13.688 1 88.31 65 ASP A O 1
ATOM 570 N N . LEU A 1 66 ? -8.766 -43.344 -13.898 1 91.56 66 LEU A N 1
ATOM 571 C CA . LEU A 1 66 ? -9.453 -43.75 -15.117 1 91.56 66 LEU A CA 1
ATOM 572 C C . LEU A 1 66 ? -10.93 -44 -14.852 1 91.56 66 LEU A C 1
ATOM 574 O O . LEU A 1 66 ? -11.789 -43.625 -15.664 1 91.56 66 LEU A O 1
ATOM 578 N N . ILE A 1 67 ? -11.195 -44.688 -13.742 1 92.5 67 ILE A N 1
ATOM 579 C CA . ILE A 1 67 ? -12.578 -45 -13.383 1 92.5 67 ILE A CA 1
ATOM 580 C C . ILE A 1 67 ? -13.344 -43.688 -13.141 1 92.5 67 ILE A C 1
ATOM 582 O O . ILE A 1 67 ? -14.492 -43.562 -13.57 1 92.5 67 ILE A O 1
ATOM 586 N N . LYS A 1 68 ? -12.711 -42.812 -12.469 1 89.94 68 LYS A N 1
ATOM 587 C CA . LYS A 1 68 ? -13.336 -41.531 -12.211 1 89.94 68 LYS A CA 1
ATOM 588 C C . LYS A 1 68 ? -13.672 -40.781 -13.508 1 89.94 68 LYS A C 1
ATOM 590 O O . LYS A 1 68 ? -14.742 -40.219 -13.641 1 89.94 68 LYS A O 1
ATOM 595 N N . LYS A 1 69 ? -12.828 -40.812 -14.43 1 91.06 69 LYS A N 1
ATOM 596 C CA . LYS A 1 69 ? -13.047 -40.156 -15.719 1 91.06 69 LYS A CA 1
ATOM 597 C C . LYS A 1 69 ? -14.133 -40.875 -16.516 1 91.06 69 LYS A C 1
ATOM 599 O O . LYS A 1 69 ? -14.93 -40.25 -17.203 1 91.06 69 LYS A O 1
ATOM 604 N N . ALA A 1 70 ? -14.078 -42.156 -16.422 1 92.88 70 ALA A N 1
ATOM 605 C CA . ALA A 1 70 ? -15.062 -42.938 -17.156 1 92.88 70 ALA A CA 1
ATOM 606 C C . ALA A 1 70 ? -16.484 -42.656 -16.641 1 92.88 70 ALA A C 1
ATOM 608 O O . ALA A 1 70 ? -17.438 -42.688 -17.422 1 92.88 70 ALA A O 1
ATOM 609 N N . GLU A 1 71 ? -16.609 -42.469 -15.422 1 91.44 71 GLU A N 1
ATOM 610 C CA . GLU A 1 71 ? -17.906 -42.188 -14.836 1 91.44 71 GLU A CA 1
ATOM 611 C C . GLU A 1 71 ? -18.484 -40.875 -15.398 1 91.44 71 GLU A C 1
ATOM 613 O O . GLU A 1 71 ? -19.703 -40.781 -15.609 1 91.44 71 GLU A O 1
ATOM 618 N N . ALA A 1 72 ? -17.641 -40 -15.648 1 87.75 72 ALA A N 1
ATOM 619 C CA . ALA A 1 72 ? -18.094 -38.688 -16.094 1 87.75 72 ALA A CA 1
ATOM 620 C C . ALA A 1 72 ? -18.188 -38.625 -17.609 1 87.75 72 ALA A C 1
ATOM 622 O O . ALA A 1 72 ? -19.094 -37.969 -18.156 1 87.75 72 ALA A O 1
ATOM 623 N N . ASP A 1 73 ? -17.312 -39.312 -18.344 1 88.44 73 ASP A N 1
ATOM 624 C CA . ASP A 1 73 ? -17.141 -39 -19.766 1 88.44 73 ASP A CA 1
ATOM 625 C C . ASP A 1 73 ? -17.578 -40.156 -20.656 1 88.44 73 ASP A C 1
ATOM 627 O O . ASP A 1 73 ? -17.797 -39.969 -21.859 1 88.44 73 ASP A O 1
ATOM 631 N N . SER A 1 74 ? -17.688 -41.312 -20.141 1 92.5 74 SER A N 1
ATOM 632 C CA . SER A 1 74 ? -17.953 -42.469 -21.016 1 92.5 74 SER A CA 1
ATOM 633 C C . SER A 1 74 ? -19.453 -42.719 -21.141 1 92.5 74 SER A C 1
ATOM 635 O O . SER A 1 74 ? -20.156 -42.75 -20.141 1 92.5 74 SER A O 1
ATOM 637 N N . ALA A 1 75 ? -19.875 -42.844 -22.297 1 90.38 75 ALA A N 1
ATOM 638 C CA . ALA A 1 75 ? -21.25 -43.219 -22.594 1 90.38 75 ALA A CA 1
ATOM 639 C C . ALA A 1 75 ? -21.328 -44.688 -23.062 1 90.38 75 ALA A C 1
ATOM 641 O O . ALA A 1 75 ? -22.391 -45.281 -23.016 1 90.38 75 ALA A O 1
ATOM 642 N N . ALA A 1 76 ? -20.203 -45.312 -23.453 1 91 76 ALA A N 1
ATOM 643 C CA . ALA A 1 76 ? -20.156 -46.656 -24.031 1 91 76 ALA A CA 1
ATOM 644 C C . ALA A 1 76 ? -20.109 -47.688 -22.922 1 91 76 ALA A C 1
ATOM 646 O O . ALA A 1 76 ? -20.688 -48.781 -23.062 1 91 76 ALA A O 1
ATOM 647 N N . ILE A 1 77 ? -19.5 -47.375 -21.828 1 94.44 77 ILE A N 1
ATOM 648 C CA . ILE A 1 77 ? -19.359 -48.344 -20.734 1 94.44 77 ILE A CA 1
ATOM 649 C C . ILE A 1 77 ? -20.656 -48.406 -19.938 1 94.44 77 ILE A C 1
ATOM 651 O O . ILE A 1 77 ? -21.141 -47.375 -19.453 1 94.44 77 ILE A O 1
ATOM 655 N N . GLN A 1 78 ? -21.125 -49.531 -19.75 1 93.88 78 GLN A N 1
ATOM 656 C CA . GLN A 1 78 ? -22.406 -49.719 -19.094 1 93.88 78 GLN A CA 1
ATOM 657 C C . GLN A 1 78 ? -22.312 -49.469 -17.594 1 93.88 78 GLN A C 1
ATOM 659 O O . GLN A 1 78 ? -21.219 -49.562 -17.016 1 93.88 78 GLN A O 1
ATOM 664 N N . ALA A 1 79 ? -23.438 -49.25 -16.984 1 94.31 79 ALA A N 1
ATOM 665 C CA . ALA A 1 79 ? -23.5 -48.938 -15.555 1 94.31 79 ALA A CA 1
ATOM 666 C C . ALA A 1 79 ? -23.078 -50.125 -14.703 1 94.31 79 ALA A C 1
ATOM 668 O O . ALA A 1 79 ? -22.438 -49.938 -13.656 1 94.31 79 ALA A O 1
ATOM 669 N N . SER A 1 80 ? -23.406 -51.25 -15.18 1 94 80 SER A N 1
ATOM 670 C CA . SER A 1 80 ? -23.047 -52.469 -14.438 1 94 80 SER A CA 1
ATOM 671 C C . SER A 1 80 ? -21.531 -52.656 -14.43 1 94 80 SER A C 1
ATOM 673 O O . SER A 1 80 ? -20.953 -53.062 -13.414 1 94 80 SER A O 1
ATOM 675 N N . THR A 1 81 ? -20.969 -52.375 -15.602 1 95.44 81 THR A N 1
ATOM 676 C CA . THR A 1 81 ? -19.531 -52.531 -15.711 1 95.44 81 THR A CA 1
ATOM 677 C C . THR A 1 81 ? -18.812 -51.469 -14.867 1 95.44 81 THR A C 1
ATOM 679 O O . THR A 1 81 ? -17.797 -51.781 -14.234 1 95.44 81 THR A O 1
ATOM 682 N N . LYS A 1 82 ? -19.344 -50.25 -14.859 1 95.31 82 LYS A N 1
ATOM 683 C CA . LYS A 1 82 ? -18.766 -49.188 -14.039 1 95.31 82 LYS A CA 1
ATOM 684 C C . LYS A 1 82 ? -18.828 -49.531 -12.555 1 95.31 82 LYS A C 1
ATOM 686 O O . LYS A 1 82 ? -17.875 -49.312 -11.812 1 95.31 82 LYS A O 1
ATOM 691 N N . ALA A 1 83 ? -19.906 -50.094 -12.164 1 94.69 83 ALA A N 1
ATOM 692 C CA . ALA A 1 83 ? -20.078 -50.531 -10.781 1 94.69 83 ALA A CA 1
ATOM 693 C C . ALA A 1 83 ? -19.125 -51.656 -10.43 1 94.69 83 ALA A C 1
ATOM 695 O O . ALA A 1 83 ? -18.594 -51.719 -9.312 1 94.69 83 ALA A O 1
ATOM 696 N N . GLY A 1 84 ? -18.984 -52.5 -11.344 1 94.69 84 GLY A N 1
ATOM 697 C CA . GLY A 1 84 ? -18.047 -53.594 -11.141 1 94.69 84 GLY A CA 1
ATOM 698 C C . GLY A 1 84 ? -16.609 -53.125 -10.961 1 94.69 84 GLY A C 1
ATOM 699 O O . GLY A 1 84 ? -15.867 -53.688 -10.141 1 94.69 84 GLY A O 1
ATOM 700 N N . LEU A 1 85 ? -16.312 -52.188 -11.789 1 94.62 85 LEU A N 1
ATOM 701 C CA . LEU A 1 85 ? -14.969 -51.625 -11.688 1 94.62 85 LEU A CA 1
ATOM 702 C C . LEU A 1 85 ? -14.766 -50.969 -10.336 1 94.62 85 LEU A C 1
ATOM 704 O O . LEU A 1 85 ? -13.695 -51.094 -9.734 1 94.62 85 LEU A O 1
ATOM 708 N N . LYS A 1 86 ? -15.742 -50.219 -9.82 1 94.44 86 LYS A N 1
ATOM 709 C CA . LYS A 1 86 ? -15.672 -49.562 -8.516 1 94.44 86 LYS A CA 1
ATOM 710 C C . LYS A 1 86 ? -15.531 -50.594 -7.391 1 94.44 86 LYS A C 1
ATOM 712 O O . LYS A 1 86 ? -14.781 -50.375 -6.438 1 94.44 86 LYS A O 1
ATOM 717 N N . GLN A 1 87 ? -16.203 -51.625 -7.566 1 93 87 GLN A N 1
ATOM 718 C CA . GLN A 1 87 ? -16.125 -52.688 -6.57 1 93 87 GLN A CA 1
ATOM 719 C C . GLN A 1 87 ? -14.75 -53.375 -6.57 1 93 87 GLN A C 1
ATOM 721 O O . GLN A 1 87 ? -14.203 -53.656 -5.512 1 93 87 GLN A O 1
ATOM 726 N N . ALA A 1 88 ? -14.242 -53.594 -7.773 1 94.12 88 ALA A N 1
ATOM 727 C CA . ALA A 1 88 ? -12.914 -54.188 -7.891 1 94.12 88 ALA A CA 1
ATOM 728 C C . ALA A 1 88 ? -11.852 -53.281 -7.27 1 94.12 88 ALA A C 1
ATOM 730 O O . ALA A 1 88 ? -10.867 -53.75 -6.699 1 94.12 88 ALA A O 1
ATOM 731 N N . MET A 1 89 ? -12.062 -52 -7.379 1 92.19 89 MET A N 1
ATOM 732 C CA . MET A 1 89 ? -11.141 -51.031 -6.805 1 92.19 89 MET A CA 1
ATOM 733 C C . MET A 1 89 ? -11.219 -51.031 -5.281 1 92.19 89 MET A C 1
ATOM 735 O O . MET A 1 89 ? -10.195 -50.969 -4.602 1 92.19 89 MET A O 1
ATOM 739 N N . LYS A 1 90 ? -12.352 -51.125 -4.746 1 92.19 90 LYS A N 1
ATOM 740 C CA . LYS A 1 90 ? -12.539 -51.156 -3.301 1 92.19 90 LYS A CA 1
ATOM 741 C C . LYS A 1 90 ? -11.93 -52.406 -2.688 1 92.19 90 LYS A C 1
ATOM 743 O O . LYS A 1 90 ? -11.328 -52.344 -1.614 1 92.19 90 LYS A O 1
ATOM 748 N N . THR A 1 91 ? -12.125 -53.531 -3.389 1 92.62 91 THR A N 1
ATOM 749 C CA . THR A 1 91 ? -11.625 -54.812 -2.875 1 92.62 91 THR A CA 1
ATOM 750 C C . THR A 1 91 ? -10.164 -55 -3.271 1 92.62 91 THR A C 1
ATOM 752 O O . THR A 1 91 ? -9.492 -55.906 -2.742 1 92.62 91 THR A O 1
ATOM 755 N N . GLN A 1 92 ? -9.648 -54.25 -4.098 1 90.25 92 GLN A N 1
ATOM 756 C CA . GLN A 1 92 ? -8.289 -54.312 -4.617 1 90.25 92 GLN A CA 1
ATOM 757 C C . GLN A 1 92 ? -7.98 -55.688 -5.188 1 90.25 92 GLN A C 1
ATOM 759 O O . GLN A 1 92 ? -6.941 -56.281 -4.883 1 90.25 92 GLN A O 1
ATOM 764 N N . SER A 1 93 ? -8.953 -56.25 -5.828 1 92.94 93 SER A N 1
ATOM 765 C CA . SER A 1 93 ? -8.75 -57.531 -6.527 1 92.94 93 SER A CA 1
ATOM 766 C C . SER A 1 93 ? -8.281 -57.281 -7.961 1 92.94 93 SER A C 1
ATOM 768 O O . SER A 1 93 ? -9.039 -56.812 -8.797 1 92.94 93 SER A O 1
ATOM 770 N N . LEU A 1 94 ? -7.117 -57.625 -8.211 1 93.25 94 LEU A N 1
ATOM 771 C CA . LEU A 1 94 ? -6.5 -57.406 -9.516 1 93.25 94 LEU A CA 1
ATOM 772 C C . LEU A 1 94 ? -7.211 -58.219 -10.594 1 93.25 94 LEU A C 1
ATOM 774 O O . LEU A 1 94 ? -7.418 -57.719 -11.711 1 93.25 94 LEU A O 1
ATOM 778 N N . GLU A 1 95 ? -7.535 -59.438 -10.289 1 92.94 95 GLU A N 1
ATOM 779 C CA . GLU A 1 95 ? -8.188 -60.281 -11.273 1 92.94 95 GLU A CA 1
ATOM 780 C C . GLU A 1 95 ? -9.562 -59.75 -11.648 1 92.94 95 GLU A C 1
ATOM 782 O O . GLU A 1 95 ? -9.93 -59.75 -12.828 1 92.94 95 GLU A O 1
ATOM 787 N N . ASP A 1 96 ? -10.258 -59.375 -10.633 1 94 96 ASP A N 1
ATOM 788 C CA . ASP A 1 96 ? -11.578 -58.812 -10.898 1 94 96 ASP A CA 1
ATOM 789 C C . ASP A 1 96 ? -11.484 -57.531 -11.719 1 94 96 ASP A C 1
ATOM 791 O O . ASP A 1 96 ? -12.312 -57.281 -12.594 1 94 96 ASP A O 1
ATOM 795 N N . ALA A 1 97 ? -10.547 -56.719 -11.383 1 95.38 97 ALA A N 1
ATOM 796 C CA . ALA A 1 97 ? -10.359 -55.469 -12.094 1 95.38 97 ALA A CA 1
ATOM 797 C C . ALA A 1 97 ? -10.039 -55.719 -13.57 1 95.38 97 ALA A C 1
ATOM 799 O O . ALA A 1 97 ? -10.617 -55.094 -14.453 1 95.38 97 ALA A O 1
ATOM 800 N N . LEU A 1 98 ? -9.125 -56.625 -13.852 1 95.25 98 LEU A N 1
ATOM 801 C CA . LEU A 1 98 ? -8.711 -56.906 -15.219 1 95.25 98 LEU A CA 1
ATOM 802 C C . LEU A 1 98 ? -9.867 -57.531 -16 1 95.25 98 LEU A C 1
ATOM 804 O O . LEU A 1 98 ? -10.016 -57.25 -17.203 1 95.25 98 LEU A O 1
ATOM 808 N N . SER A 1 99 ? -10.641 -58.312 -15.312 1 95.12 99 SER A N 1
ATOM 809 C CA . SER A 1 99 ? -11.797 -58.906 -15.969 1 95.12 99 SER A CA 1
ATOM 810 C C . SER A 1 99 ? -12.82 -57.844 -16.344 1 95.12 99 SER A C 1
ATOM 812 O O . SER A 1 99 ? -13.391 -57.875 -17.438 1 95.12 99 SER A O 1
ATOM 814 N N . MET A 1 100 ? -13.016 -56.969 -15.422 1 95.69 100 MET A N 1
ATOM 815 C CA . MET A 1 100 ? -13.984 -55.906 -15.68 1 95.69 100 MET A CA 1
ATOM 816 C C . MET A 1 100 ? -13.469 -54.969 -16.766 1 95.69 100 MET A C 1
ATOM 818 O O . MET A 1 100 ? -14.258 -54.406 -17.547 1 95.69 100 MET A O 1
ATOM 822 N N . PHE A 1 101 ? -12.227 -54.688 -16.766 1 96.31 101 PHE A N 1
ATOM 823 C CA . PHE A 1 101 ? -11.641 -53.844 -17.828 1 96.31 101 PHE A CA 1
ATOM 824 C C . PHE A 1 101 ? -11.836 -54.5 -19.188 1 96.31 101 PHE A C 1
ATOM 826 O O . PHE A 1 101 ? -12.094 -53.844 -20.188 1 96.31 101 PHE A O 1
ATOM 833 N N . ALA A 1 102 ? -11.703 -55.781 -19.234 1 95.69 102 ALA A N 1
ATOM 834 C CA . ALA A 1 102 ? -11.906 -56.5 -20.484 1 95.69 102 ALA A CA 1
ATOM 835 C C . ALA A 1 102 ? -13.344 -56.344 -20.984 1 95.69 102 ALA A C 1
ATOM 837 O O . ALA A 1 102 ? -13.578 -56.188 -22.188 1 95.69 102 ALA A O 1
ATOM 838 N N . VAL A 1 103 ? -14.219 -56.438 -20 1 96 103 VAL A N 1
ATOM 839 C CA . VAL A 1 103 ? -15.617 -56.25 -20.359 1 96 103 VAL A CA 1
ATOM 840 C C . VAL A 1 103 ? -15.828 -54.844 -20.891 1 96 103 VAL A C 1
ATOM 842 O O . VAL A 1 103 ? -16.531 -54.625 -21.875 1 96 103 VAL A O 1
ATOM 845 N N . ALA A 1 104 ? -15.305 -53.906 -20.219 1 96.25 104 ALA A N 1
ATOM 846 C CA . ALA A 1 104 ? -15.422 -52.5 -20.625 1 96.25 104 ALA A CA 1
ATOM 847 C C . ALA A 1 104 ? -14.852 -52.312 -22.031 1 96.25 104 ALA A C 1
ATOM 849 O O . ALA A 1 104 ? -15.438 -51.594 -22.844 1 96.25 104 ALA A O 1
ATOM 850 N N . GLN A 1 105 ? -13.711 -52.875 -22.312 1 95.12 105 GLN A N 1
ATOM 851 C CA . GLN A 1 105 ? -13.078 -52.75 -23.609 1 95.12 105 GLN A CA 1
ATOM 852 C C . GLN A 1 105 ? -13.969 -53.344 -24.703 1 95.12 105 GLN A C 1
ATOM 854 O O . GLN A 1 105 ? -14.047 -52.781 -25.812 1 95.12 105 GLN A O 1
ATOM 859 N N . GLN A 1 106 ? -14.609 -54.406 -24.359 1 93.88 106 GLN A N 1
ATOM 860 C CA . GLN A 1 106 ? -15.516 -55.031 -25.312 1 93.88 106 GLN A CA 1
ATOM 861 C C . GLN A 1 106 ? -16.719 -54.125 -25.594 1 93.88 106 GLN A C 1
ATOM 863 O O . GLN A 1 106 ? -17.141 -54 -26.75 1 93.88 106 GLN A O 1
ATOM 868 N N . GLU A 1 107 ? -17.203 -53.625 -24.578 1 94.56 107 GLU A N 1
ATOM 869 C CA . GLU A 1 107 ? -18.328 -52.688 -24.75 1 94.56 107 GLU A CA 1
ATOM 870 C C . GLU A 1 107 ? -17.938 -51.5 -25.594 1 94.56 107 GLU A C 1
ATOM 872 O O . GLU A 1 107 ? -18.719 -51.031 -26.422 1 94.56 107 GLU A O 1
ATOM 877 N N . ILE A 1 108 ? -16.766 -50.969 -25.406 1 94.38 108 ILE A N 1
ATOM 878 C CA . ILE A 1 108 ? -16.25 -49.812 -26.141 1 94.38 108 ILE A CA 1
ATOM 879 C C . ILE A 1 108 ? -16.047 -50.188 -27.609 1 94.38 108 ILE A C 1
ATOM 881 O O . ILE A 1 108 ? -16.391 -49.406 -28.5 1 94.38 108 ILE A O 1
ATOM 885 N N . CYS A 1 109 ? -15.477 -51.375 -27.859 1 93.31 109 CYS A N 1
ATOM 886 C CA . CYS A 1 109 ? -15.234 -51.844 -29.219 1 93.31 109 CYS A CA 1
ATOM 887 C C . CYS A 1 109 ? -16.531 -51.938 -30.016 1 93.31 109 CYS A C 1
ATOM 889 O O . CYS A 1 109 ? -16.562 -51.656 -31.203 1 93.31 109 CYS A O 1
ATOM 891 N N . LEU A 1 110 ? -17.609 -52.344 -29.328 1 91.62 110 LEU A N 1
ATOM 892 C CA . LEU A 1 110 ? -18.906 -52.438 -29.984 1 91.62 110 LEU A CA 1
ATOM 893 C C . LEU A 1 110 ? -19.391 -51.094 -30.484 1 91.62 110 LEU A C 1
ATOM 895 O O . LEU A 1 110 ? -19.906 -50.969 -31.594 1 91.62 110 LEU A O 1
ATOM 899 N N . VAL A 1 111 ? -19.188 -50.125 -29.703 1 90.94 111 VAL A N 1
ATOM 900 C CA . VAL A 1 111 ? -19.656 -48.812 -30.031 1 90.94 111 VAL A CA 1
ATOM 901 C C . VAL A 1 111 ? -18.766 -48.188 -31.125 1 90.94 111 VAL A C 1
ATOM 903 O O . VAL A 1 111 ? -19.266 -47.562 -32.062 1 90.94 111 VAL A O 1
ATOM 906 N N . LEU A 1 112 ? -17.453 -48.375 -31.031 1 91.94 112 LEU A N 1
ATOM 907 C CA . LEU A 1 112 ? -16.5 -47.812 -31.984 1 91.94 112 LEU A CA 1
ATOM 908 C C . LEU A 1 112 ? -16.672 -48.438 -33.375 1 91.94 112 LEU A C 1
ATOM 910 O O . LEU A 1 112 ? -16.5 -47.781 -34.375 1 91.94 112 LEU A O 1
ATOM 914 N N . ASN A 1 113 ? -16.938 -49.75 -33.375 1 87.94 113 ASN A N 1
ATOM 915 C CA . ASN A 1 113 ? -17.094 -50.469 -34.625 1 87.94 113 ASN A CA 1
ATOM 916 C C . ASN A 1 113 ? -18.359 -50.062 -35.344 1 87.94 113 ASN A C 1
ATOM 918 O O . ASN A 1 113 ? -18.391 -50.094 -36.594 1 87.94 113 ASN A O 1
ATOM 922 N N . ALA A 1 114 ? -19.375 -49.719 -34.688 1 80.88 114 ALA A N 1
ATOM 923 C CA . ALA A 1 114 ? -20.672 -49.438 -35.281 1 80.88 114 ALA A CA 1
ATOM 924 C C . ALA A 1 114 ? -20.656 -48.094 -35.969 1 80.88 114 ALA A C 1
ATOM 926 O O . ALA A 1 114 ? -21.266 -47.906 -37.031 1 80.88 114 ALA A O 1
ATOM 927 N N . SER A 1 115 ? -19.906 -47.125 -35.5 1 82.88 115 SER A N 1
ATOM 928 C CA . SER A 1 115 ? -20.109 -45.812 -36.062 1 82.88 115 SER A CA 1
ATOM 929 C C . SER A 1 115 ? -18.781 -45.156 -36.406 1 82.88 115 SER A C 1
ATOM 931 O O . SER A 1 115 ? -18.578 -44.688 -37.531 1 82.88 115 SER A O 1
ATOM 933 N N . TRP A 1 116 ? -17.812 -45.25 -35.719 1 88.38 116 TRP A N 1
ATOM 934 C CA . TRP A 1 116 ? -16.641 -44.406 -35.812 1 88.38 116 TRP A CA 1
ATOM 935 C C . TRP A 1 116 ? -15.555 -45.062 -36.656 1 88.38 116 TRP A C 1
ATOM 937 O O . TRP A 1 116 ? -14.852 -44.375 -37.406 1 88.38 116 TRP A O 1
ATOM 947 N N . TYR A 1 117 ? -15.422 -46.344 -36.594 1 92.56 117 TYR A N 1
ATOM 948 C CA . TYR A 1 117 ? -14.352 -47.031 -37.312 1 92.56 117 TYR A CA 1
ATOM 949 C C . TYR A 1 117 ? -14.602 -46.969 -38.812 1 92.56 117 TYR A C 1
ATOM 951 O O . TYR A 1 117 ? -13.664 -46.844 -39.625 1 92.56 117 TYR A O 1
ATOM 959 N N . GLU A 1 118 ? -15.906 -46.969 -39.188 1 88.94 118 GLU A N 1
ATOM 960 C CA . GLU A 1 118 ? -16.25 -46.875 -40.594 1 88.94 118 GLU A CA 1
ATOM 961 C C . GLU A 1 118 ? -15.828 -45.531 -41.188 1 88.94 118 GLU A C 1
ATOM 963 O O . GLU A 1 118 ? -15.359 -45.469 -42.312 1 88.94 118 GLU A O 1
ATOM 968 N N . ARG A 1 119 ? -16.016 -44.594 -40.344 1 91.31 119 ARG A N 1
ATOM 969 C CA . ARG A 1 119 ? -15.633 -43.25 -40.781 1 91.31 119 ARG A CA 1
ATOM 970 C C . ARG A 1 119 ? -14.117 -43.125 -40.844 1 91.31 119 ARG A C 1
ATOM 972 O O . ARG A 1 119 ? -13.578 -42.438 -41.719 1 91.31 119 ARG A O 1
ATOM 979 N N . PHE A 1 120 ? -13.508 -43.719 -39.969 1 92.69 120 PHE A N 1
ATOM 980 C CA . PHE A 1 120 ? -12.055 -43.688 -39.906 1 92.69 120 PHE A CA 1
ATOM 981 C C . PHE A 1 120 ? -11.43 -44.344 -41.094 1 92.69 120 PHE A C 1
ATOM 983 O O . PHE A 1 120 ? -10.461 -43.844 -41.688 1 92.69 120 PHE A O 1
ATOM 990 N N . VAL A 1 121 ? -11.945 -45.375 -41.469 1 89.81 121 VAL A N 1
ATOM 991 C CA . VAL A 1 121 ? -11.406 -46.156 -42.594 1 89.81 121 VAL A CA 1
ATOM 992 C C . VAL A 1 121 ? -11.453 -45.344 -43.875 1 89.81 121 VAL A C 1
ATOM 994 O O . VAL A 1 121 ? -10.602 -45.469 -44.75 1 89.81 121 VAL A O 1
ATOM 997 N N . LYS A 1 122 ? -12.398 -44.406 -43.875 1 88.06 122 LYS A N 1
ATOM 998 C CA . LYS A 1 122 ? -12.531 -43.562 -45.062 1 88.06 122 LYS A CA 1
ATOM 999 C C . LYS A 1 122 ? -11.695 -42.281 -44.906 1 88.06 122 LYS A C 1
ATOM 1001 O O . LYS A 1 122 ? -11.609 -41.5 -45.844 1 88.06 122 LYS A O 1
ATOM 1006 N N . SER A 1 123 ? -11.016 -42.188 -43.844 1 88.62 123 SER A N 1
ATOM 1007 C CA . SER A 1 123 ? -10.266 -40.969 -43.562 1 88.62 123 SER A CA 1
ATOM 1008 C C . SER A 1 123 ? -8.828 -41.062 -44.062 1 88.62 123 SER A C 1
ATOM 1010 O O . SER A 1 123 ? -8.32 -42.188 -44.25 1 88.62 123 SER A O 1
ATOM 1012 N N . PRO A 1 124 ? -8.211 -39.938 -44.219 1 87.5 124 PRO A N 1
ATOM 1013 C CA . PRO A 1 124 ? -6.805 -39.938 -44.625 1 87.5 124 PRO A CA 1
ATOM 1014 C C . PRO A 1 124 ? -5.879 -40.531 -43.562 1 87.5 124 PRO A C 1
ATOM 1016 O O . PRO A 1 124 ? -4.809 -41.062 -43.875 1 87.5 124 PRO A O 1
ATOM 1019 N N . LEU A 1 125 ? -6.258 -40.5 -42.375 1 89.44 125 LEU A N 1
ATOM 1020 C CA . LEU A 1 125 ? -5.414 -41 -41.281 1 89.44 125 LEU A CA 1
ATOM 1021 C C . LEU A 1 125 ? -5.336 -42.531 -41.312 1 89.44 125 LEU A C 1
ATOM 1023 O O . LEU A 1 125 ? -4.344 -43.125 -40.875 1 89.44 125 LEU A O 1
ATOM 1027 N N . TYR A 1 126 ? -6.344 -43.125 -41.781 1 89.06 126 TYR A N 1
ATOM 1028 C CA . TYR A 1 126 ? -6.332 -44.562 -41.938 1 89.06 126 TYR A CA 1
ATOM 1029 C C . TYR A 1 126 ? -5.27 -45 -42.906 1 89.06 126 TYR A C 1
ATOM 1031 O O . TYR A 1 126 ? -4.531 -45.969 -42.656 1 89.06 126 TYR A O 1
ATOM 1039 N N . SER A 1 127 ? -5.184 -44.25 -44 1 86.12 127 SER A N 1
ATOM 1040 C CA . SER A 1 127 ? -4.176 -44.562 -45.031 1 86.12 127 SER A CA 1
ATOM 1041 C C . SER A 1 127 ? -2.768 -44.344 -44.469 1 86.12 127 SER A C 1
ATOM 1043 O O . SER A 1 127 ? -1.847 -45.094 -44.781 1 86.12 127 SER A O 1
ATOM 1045 N N . LEU A 1 128 ? -2.734 -43.375 -43.688 1 87.25 128 LEU A N 1
ATOM 1046 C CA . LEU A 1 128 ? -1.438 -43.094 -43.062 1 87.25 128 LEU A CA 1
ATOM 1047 C C . LEU A 1 128 ? -1.046 -44.156 -42.062 1 87.25 128 LEU A C 1
ATOM 1049 O O . LEU A 1 128 ? 0.132 -44.5 -41.969 1 87.25 128 LEU A O 1
ATOM 1053 N N . ALA A 1 129 ? -1.989 -44.656 -41.344 1 87.75 129 ALA A N 1
ATOM 1054 C CA . ALA A 1 129 ? -1.731 -45.688 -40.375 1 87.75 129 ALA A CA 1
ATOM 1055 C C . ALA A 1 129 ? -1.266 -46.969 -41.062 1 87.75 129 ALA A C 1
ATOM 1057 O O . ALA A 1 129 ? -0.397 -47.688 -40.531 1 87.75 129 ALA A O 1
ATOM 1058 N N . LEU A 1 130 ? -1.812 -47.219 -42.188 1 84.62 130 LEU A N 1
ATOM 1059 C CA . LEU A 1 130 ? -1.464 -48.438 -42.938 1 84.62 130 LEU A CA 1
ATOM 1060 C C . LEU A 1 130 ? -0.094 -48.281 -43.594 1 84.62 130 LEU A C 1
ATOM 1062 O O . LEU A 1 130 ? 0.598 -49.281 -43.781 1 84.62 130 LEU A O 1
ATOM 1066 N N . SER A 1 131 ? 0.193 -47.125 -43.938 1 80.44 131 SER A N 1
ATOM 1067 C CA . SER A 1 131 ? 1.464 -46.875 -44.625 1 80.44 131 SER A CA 1
ATOM 1068 C C . SER A 1 131 ? 2.607 -46.75 -43.625 1 80.44 131 SER A C 1
ATOM 1070 O O . SER A 1 131 ? 3.779 -46.781 -44 1 80.44 131 SER A O 1
ATOM 1072 N N . ASP A 1 132 ? 2.242 -46.656 -42.406 1 79.25 132 ASP A N 1
ATOM 1073 C CA . ASP A 1 132 ? 3.252 -46.5 -41.344 1 79.25 132 ASP A CA 1
ATOM 1074 C C . ASP A 1 132 ? 4.059 -47.781 -41.188 1 79.25 132 ASP A C 1
ATOM 1076 O O . ASP A 1 132 ? 3.488 -48.875 -41.031 1 79.25 132 ASP A O 1
ATOM 1080 N N . ARG A 1 133 ? 5.281 -47.781 -41.5 1 68.12 133 ARG A N 1
ATOM 1081 C CA . ARG A 1 133 ? 6.199 -48.938 -41.5 1 68.12 133 ARG A CA 1
ATOM 1082 C C . ARG A 1 133 ? 6.098 -49.688 -40.188 1 68.12 133 ARG A C 1
ATOM 1084 O O . ARG A 1 133 ? 6.164 -50.938 -40.156 1 68.12 133 ARG A O 1
ATOM 1091 N N . GLY A 1 134 ? 5.906 -48.969 -39.156 1 62.78 134 GLY A N 1
ATOM 1092 C CA . GLY A 1 134 ? 5.805 -49.625 -37.844 1 62.78 134 GLY A CA 1
ATOM 1093 C C . GLY A 1 134 ? 4.5 -50.375 -37.656 1 62.78 134 GLY A C 1
ATOM 1094 O O . GLY A 1 134 ? 4.434 -51.312 -36.875 1 62.78 134 GLY A O 1
ATOM 1095 N N . ALA A 1 135 ? 3.453 -50 -38.375 1 61.38 135 ALA A N 1
ATOM 1096 C CA . ALA A 1 135 ? 2.131 -50.594 -38.281 1 61.38 135 ALA A CA 1
ATOM 1097 C C . ALA A 1 135 ? 1.979 -51.75 -39.281 1 61.38 135 ALA A C 1
ATOM 1099 O O . ALA A 1 135 ? 1.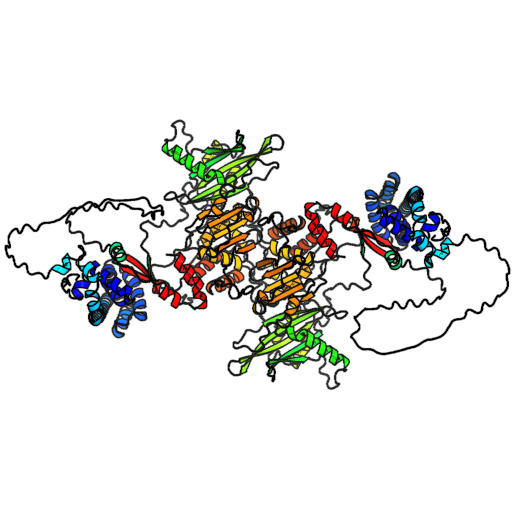164 -52.656 -39.062 1 61.38 135 ALA A O 1
ATOM 1100 N N . LYS A 1 136 ? 2.705 -51.75 -40.375 1 60.22 136 LYS A N 1
ATOM 1101 C CA . LYS A 1 136 ? 2.527 -52.625 -41.531 1 60.22 136 LYS A CA 1
ATOM 1102 C C . LYS A 1 136 ? 2.646 -54.094 -41.125 1 60.22 136 LYS A C 1
ATOM 1104 O O . LYS A 1 136 ? 1.912 -54.938 -41.625 1 60.22 136 LYS A O 1
ATOM 1109 N N . THR A 1 137 ? 3.596 -54.406 -40.25 1 53.62 137 THR A N 1
ATOM 1110 C CA . THR A 1 137 ? 3.85 -55.812 -40.031 1 53.62 137 THR A CA 1
ATOM 1111 C C . THR A 1 137 ? 2.58 -56.531 -39.562 1 53.62 137 THR A C 1
ATOM 1113 O O . THR A 1 137 ? 2.334 -57.688 -39.938 1 53.62 137 THR A O 1
ATOM 1116 N N . LEU A 1 138 ? 1.861 -55.906 -38.719 1 53.62 138 LEU A N 1
ATOM 1117 C CA . LEU A 1 138 ? 0.767 -56.625 -38.062 1 53.62 138 LEU A CA 1
ATOM 1118 C C . LEU A 1 138 ? -0.489 -56.562 -38.938 1 53.62 138 LEU A C 1
ATOM 1120 O O . LEU A 1 138 ? -1.31 -57.5 -38.875 1 53.62 138 LEU A O 1
ATOM 1124 N N . LEU A 1 139 ? -0.548 -55.594 -39.844 1 62.28 139 LEU A N 1
ATOM 1125 C CA . LEU A 1 139 ? -1.797 -55.438 -40.594 1 62.28 139 LEU A CA 1
ATOM 1126 C C . LEU A 1 139 ? -1.796 -56.344 -41.812 1 62.28 139 LEU A C 1
ATOM 1128 O O . LEU A 1 139 ? -2.854 -56.781 -42.25 1 62.28 139 LEU A O 1
ATOM 1132 N N . ASP A 1 140 ? -0.599 -56.719 -42.469 1 55.25 140 ASP A N 1
ATOM 1133 C CA . ASP A 1 140 ? -0.462 -57.5 -43.688 1 55.25 140 ASP A CA 1
ATOM 1134 C C . ASP A 1 140 ? -0.645 -58.969 -43.438 1 55.25 140 ASP A C 1
ATOM 1136 O O . ASP A 1 140 ? -0.74 -59.781 -44.375 1 55.25 140 ASP A O 1
ATOM 1140 N N . SER A 1 141 ? -0.596 -59.406 -42.25 1 45.25 141 SER A N 1
ATOM 1141 C CA . SER A 1 141 ? -0.422 -60.844 -42.188 1 45.25 141 SER A CA 1
ATOM 1142 C C . SER A 1 141 ? -1.568 -61.562 -42.906 1 45.25 141 SER A C 1
ATOM 1144 O O . SER A 1 141 ? -1.602 -62.812 -42.938 1 45.25 141 SER A O 1
ATOM 1146 N N . ASP A 1 142 ? -2.691 -60.969 -43.375 1 40.28 142 ASP A N 1
ATOM 1147 C CA . ASP A 1 142 ? -3.584 -61.969 -43.969 1 40.28 142 ASP A CA 1
ATOM 1148 C C . ASP A 1 142 ? -3.127 -62.344 -45.375 1 40.28 142 ASP A C 1
ATOM 1150 O O . ASP A 1 142 ? -3.879 -62.969 -46.125 1 40.28 142 ASP A O 1
ATOM 1154 N N . SER A 1 143 ? -2.203 -61.594 -46.094 1 34.44 143 SER A N 1
ATOM 1155 C CA . SER A 1 143 ? -2.012 -62.094 -47.469 1 34.44 143 SER A CA 1
ATOM 1156 C C . SER A 1 143 ? -1.456 -63.5 -47.469 1 34.44 143 SER A C 1
ATOM 1158 O O . SER A 1 143 ? -0.521 -63.812 -46.75 1 34.44 143 SER A O 1
ATOM 1160 N N . GLU A 1 144 ? -2.236 -64.5 -47.906 1 32.06 144 GLU A N 1
ATOM 1161 C CA . GLU A 1 144 ? -1.821 -65.75 -48.406 1 32.06 144 GLU A CA 1
ATOM 1162 C C . GLU A 1 144 ? -0.674 -65.625 -49.406 1 32.06 144 GLU A C 1
ATOM 1164 O O . GLU A 1 144 ? -0.705 -64.812 -50.312 1 32.06 144 GLU A O 1
ATOM 1169 N N . ASP A 1 145 ? 0.553 -66 -49.156 1 30.2 145 ASP A N 1
ATOM 1170 C CA . ASP A 1 145 ? 1.698 -66.312 -50 1 30.2 145 ASP A CA 1
ATOM 1171 C C . ASP A 1 145 ? 1.269 -67.125 -51.219 1 30.2 145 ASP A C 1
ATOM 1173 O O . ASP A 1 145 ? 1.104 -68.375 -51.188 1 30.2 145 ASP A O 1
ATOM 1177 N N . ASP A 1 146 ? 0.274 -66.688 -52.156 1 27.7 146 ASP A N 1
ATOM 1178 C CA . ASP A 1 146 ? 0.426 -67.375 -53.438 1 27.7 146 ASP A CA 1
ATOM 1179 C C . ASP A 1 146 ? 1.767 -67 -54.062 1 27.7 146 ASP A C 1
ATOM 1181 O O . ASP A 1 146 ? 2.119 -65.812 -54.188 1 27.7 146 ASP A O 1
ATOM 1185 N N . ASP A 1 147 ? 2.811 -67.938 -54.219 1 27.55 147 ASP A N 1
ATOM 1186 C CA . ASP A 1 147 ? 4.141 -68.062 -54.812 1 27.55 147 ASP A CA 1
ATOM 1187 C C . ASP A 1 147 ? 4.105 -67.688 -56.281 1 27.55 147 ASP A C 1
ATOM 1189 O O . ASP A 1 147 ? 5.023 -68.062 -57.031 1 27.55 147 ASP A O 1
ATOM 1193 N N . GLU A 1 148 ? 3.055 -67.062 -56.906 1 24.73 148 GLU A N 1
ATOM 1194 C CA . GLU A 1 148 ? 3.371 -67.188 -58.344 1 24.73 148 GLU A CA 1
ATOM 1195 C C . GLU A 1 148 ? 4.609 -66.312 -58.688 1 24.73 148 GLU A C 1
ATOM 1197 O O . GLU A 1 148 ? 4.902 -65.312 -58.031 1 24.73 148 GLU A O 1
ATOM 1202 N N . ASP A 1 149 ? 5.578 -66.875 -59.625 1 24.64 149 ASP A N 1
ATOM 1203 C CA . ASP A 1 149 ? 6.852 -66.625 -60.281 1 24.64 149 ASP A CA 1
ATOM 1204 C C . ASP A 1 149 ? 6.793 -65.312 -61.125 1 24.64 149 ASP A C 1
ATOM 1206 O O . ASP A 1 149 ? 7.684 -65.062 -61.938 1 24.64 149 ASP A O 1
ATOM 1210 N N . ASP A 1 150 ? 5.797 -64.438 -61 1 24.42 150 ASP A N 1
ATOM 1211 C CA . ASP A 1 150 ? 5.812 -63.625 -62.219 1 24.42 150 ASP A CA 1
ATOM 1212 C C . ASP A 1 150 ? 7.145 -62.906 -62.375 1 24.42 150 ASP A C 1
ATOM 1214 O O . ASP A 1 150 ? 7.848 -62.656 -61.375 1 24.42 150 ASP A O 1
ATOM 1218 N N . GLY A 1 151 ? 7.719 -62.688 -63.656 1 22.59 151 GLY A N 1
ATOM 1219 C CA . GLY A 1 151 ? 8.805 -62.188 -64.5 1 22.59 151 GLY A CA 1
ATOM 1220 C C . GLY A 1 151 ? 9.172 -60.75 -64.188 1 22.59 151 GLY A C 1
ATOM 1221 O O . GLY A 1 151 ? 8.414 -60.031 -63.562 1 22.59 151 GLY A O 1
ATOM 1222 N N . PRO A 1 152 ? 10.398 -60.25 -64.625 1 22.97 152 PRO A N 1
ATOM 1223 C CA . PRO A 1 152 ? 11.297 -59.125 -64.375 1 22.97 152 PRO A CA 1
ATOM 1224 C C . PRO A 1 152 ? 10.68 -57.781 -64.688 1 22.97 152 PRO A C 1
ATOM 1226 O O . PRO A 1 152 ? 11.305 -56.719 -64.5 1 22.97 152 PRO A O 1
ATOM 1229 N N . SER A 1 153 ? 9.297 -57.531 -64.875 1 21.53 153 SER A N 1
ATOM 1230 C CA . SER A 1 153 ? 9.156 -56.406 -65.812 1 21.53 153 SER A CA 1
ATOM 1231 C C . SER A 1 153 ? 9.773 -55.125 -65.25 1 21.53 153 SER A C 1
ATOM 1233 O O . SER A 1 153 ? 9.711 -54.875 -64.062 1 21.53 153 SER A O 1
ATOM 1235 N N . LEU A 1 154 ? 10.625 -54.406 -66.062 1 19.08 154 LEU A N 1
ATOM 1236 C CA . LEU A 1 154 ? 11.555 -53.281 -66.125 1 19.08 154 LEU A CA 1
ATOM 1237 C C . LEU A 1 154 ? 10.844 -51.969 -65.812 1 19.08 154 LEU A C 1
ATOM 1239 O O . LEU A 1 154 ? 10.289 -51.344 -66.688 1 19.08 154 LEU A O 1
ATOM 1243 N N . ARG A 1 155 ? 9.812 -51.969 -64.875 1 19.86 155 ARG A N 1
ATOM 1244 C CA . ARG A 1 155 ? 9.125 -50.688 -65 1 19.86 155 ARG A CA 1
ATOM 1245 C C . ARG A 1 155 ? 10.07 -49.531 -64.75 1 19.86 155 ARG A C 1
ATOM 1247 O O . ARG A 1 155 ? 10.977 -49.656 -63.906 1 19.86 155 ARG A O 1
ATOM 1254 N N . ASP A 1 156 ? 10.047 -48.469 -65.625 1 18.52 156 ASP A N 1
ATOM 1255 C CA . ASP A 1 156 ? 10.75 -47.25 -66 1 18.52 156 ASP A CA 1
ATOM 1256 C C . ASP A 1 156 ? 10.688 -46.219 -64.875 1 18.52 156 ASP A C 1
ATOM 1258 O O . ASP A 1 156 ? 9.609 -45.781 -64.5 1 18.52 156 ASP A O 1
ATOM 1262 N N . SER A 1 157 ? 11.531 -46.344 -63.812 1 17.56 157 SER A N 1
ATOM 1263 C CA . SER A 1 157 ? 11.609 -45.594 -62.562 1 17.56 157 SER A CA 1
ATOM 1264 C C . SER A 1 157 ? 11.977 -44.125 -62.812 1 17.56 157 SER A C 1
ATOM 1266 O O . SER A 1 157 ? 13.133 -43.812 -63.062 1 17.56 157 SER A O 1
ATOM 1268 N N . PHE A 1 158 ? 11.078 -43.375 -63.688 1 17.39 158 PHE A N 1
ATOM 1269 C CA . PHE A 1 158 ? 11.508 -42.031 -64 1 17.39 158 PHE A CA 1
ATOM 1270 C C . PHE A 1 158 ? 11.734 -41.219 -62.75 1 17.39 158 PHE A C 1
ATOM 1272 O O . PHE A 1 158 ? 10.797 -40.938 -62.031 1 17.39 158 PHE A O 1
ATOM 1279 N N . SER A 1 159 ? 12.883 -41.281 -62.125 1 16.56 159 SER A N 1
ATOM 1280 C CA . SER A 1 159 ? 13.422 -40.812 -60.844 1 16.56 159 SER A CA 1
ATOM 1281 C C . SER A 1 159 ? 13.352 -39.312 -60.75 1 16.56 159 SER A C 1
ATOM 1283 O O . SER A 1 159 ? 12.906 -38.75 -59.719 1 16.56 159 SER A O 1
ATOM 1285 N N . GLU A 1 160 ? 14.078 -38.375 -61.562 1 16.47 160 GLU A N 1
ATOM 1286 C CA . GLU A 1 160 ? 15.25 -37.625 -61.094 1 16.47 160 GLU A CA 1
ATOM 1287 C C . GLU A 1 160 ? 14.891 -36.188 -60.75 1 16.47 160 GLU A C 1
ATOM 1289 O O . GLU A 1 160 ? 15.523 -35.562 -59.906 1 16.47 160 GLU A O 1
ATOM 1294 N N . TYR A 1 161 ? 14.117 -35.375 -61.562 1 17.52 161 TYR A N 1
ATOM 1295 C CA . TYR A 1 161 ? 14.75 -34.094 -61.969 1 17.52 161 TYR A CA 1
ATOM 1296 C C . TYR A 1 161 ? 14.664 -33.094 -60.844 1 17.52 161 TYR A C 1
ATOM 1298 O O . TYR A 1 161 ? 13.766 -33.125 -60 1 17.52 161 TYR A O 1
ATOM 1306 N N . ASP A 1 162 ? 15.766 -32.094 -60.656 1 19.05 162 ASP A N 1
ATOM 1307 C CA . ASP A 1 162 ? 16.516 -31.109 -59.875 1 19.05 162 ASP A CA 1
ATOM 1308 C C . ASP A 1 162 ? 15.797 -29.766 -59.812 1 19.05 162 ASP A C 1
ATOM 1310 O O . ASP A 1 162 ? 16.328 -28.797 -59.281 1 19.05 162 ASP A O 1
ATOM 1314 N N . SER A 1 163 ? 14.547 -29.531 -60.031 1 17.88 163 SER A N 1
ATOM 1315 C CA . SER A 1 163 ? 14.25 -28.172 -60.5 1 17.88 163 SER A CA 1
ATOM 1316 C C . SER A 1 163 ? 14.57 -27.141 -59.438 1 17.88 163 SER A C 1
ATOM 1318 O O . SER A 1 163 ? 14.117 -27.25 -58.281 1 17.88 163 SER A O 1
ATOM 1320 N N . ILE A 1 164 ? 15.648 -26.25 -59.5 1 18.53 164 ILE A N 1
ATOM 1321 C CA . ILE A 1 164 ? 16.562 -25.297 -58.875 1 18.53 164 ILE A CA 1
ATOM 1322 C C . ILE A 1 164 ? 15.789 -24.031 -58.5 1 18.53 164 ILE A C 1
ATOM 1324 O O . ILE A 1 164 ? 15.992 -23.469 -57.438 1 18.53 164 ILE A O 1
ATOM 1328 N N . ALA A 1 165 ? 15.031 -23.266 -59.25 1 18.2 165 ALA A N 1
ATOM 1329 C CA . ALA A 1 165 ? 15.594 -21.953 -59.594 1 18.2 165 ALA A CA 1
ATOM 1330 C C . ALA A 1 165 ? 15.43 -20.984 -58.438 1 18.2 165 ALA A C 1
ATOM 1332 O O . ALA A 1 165 ? 16.406 -20.391 -57.938 1 18.2 165 ALA A O 1
ATOM 1333 N N . ASP A 1 166 ? 14.695 -19.703 -58.562 1 19.39 166 ASP A N 1
ATOM 1334 C CA . ASP A 1 166 ? 15.125 -18.297 -58.531 1 19.39 166 ASP A CA 1
ATOM 1335 C C . ASP A 1 166 ? 14.93 -17.703 -57.156 1 19.39 166 ASP A C 1
ATOM 1337 O O . ASP A 1 166 ? 14.219 -18.266 -56.312 1 19.39 166 ASP A O 1
ATOM 1341 N N . ILE A 1 167 ? 14.586 -16.234 -57.031 1 20.59 167 ILE A N 1
ATOM 1342 C CA . ILE A 1 167 ? 15.18 -15.008 -56.5 1 20.59 167 ILE A CA 1
ATOM 1343 C C . ILE A 1 167 ? 14.727 -14.805 -55.031 1 20.59 167 ILE A C 1
ATOM 1345 O O . ILE A 1 167 ? 13.648 -15.266 -54.656 1 20.59 167 ILE A O 1
ATOM 1349 N N . PRO A 1 168 ? 15.219 -13.664 -54.281 1 22.52 168 PRO A N 1
ATOM 1350 C CA . PRO A 1 168 ? 15.695 -13.141 -53 1 22.52 168 PRO A CA 1
ATOM 1351 C C . PRO A 1 168 ? 14.562 -12.75 -52.062 1 22.52 168 PRO A C 1
ATOM 1353 O O . PRO A 1 168 ? 14.805 -12.203 -51 1 22.52 168 PRO A O 1
ATOM 1356 N N . THR A 1 169 ? 13.266 -12.836 -52.344 1 21.8 169 THR A N 1
ATOM 1357 C CA . THR A 1 169 ? 12.477 -11.766 -51.75 1 21.8 169 THR A CA 1
ATOM 1358 C C . THR A 1 169 ? 12.523 -11.82 -50.219 1 21.8 169 THR A C 1
ATOM 1360 O O . THR A 1 169 ? 12.617 -12.906 -49.656 1 21.8 169 THR A O 1
ATOM 1363 N N . GLY A 1 170 ? 12.719 -10.742 -49.375 1 21.02 170 GLY A N 1
ATOM 1364 C CA . GLY A 1 170 ? 13.398 -10.344 -48.156 1 21.02 170 GLY A CA 1
ATOM 1365 C C . GLY A 1 170 ? 12.852 -11.023 -46.938 1 21.02 170 GLY A C 1
ATOM 1366 O O . GLY A 1 170 ? 13.312 -10.758 -45.812 1 21.02 170 GLY A O 1
ATOM 1367 N N . GLU A 1 171 ? 11.609 -11.547 -47.031 1 22.56 171 GLU A N 1
ATOM 1368 C CA . GLU A 1 171 ? 10.859 -11.602 -45.781 1 22.56 171 GLU A CA 1
ATOM 1369 C C . GLU A 1 171 ? 11.422 -12.672 -44.844 1 22.56 171 GLU A C 1
ATOM 1371 O O . GLU A 1 171 ? 11.758 -13.773 -45.281 1 22.56 171 GLU A O 1
ATOM 1376 N N . ARG A 1 172 ? 11.945 -12.32 -43.625 1 24.5 172 ARG A N 1
ATOM 1377 C CA . ARG A 1 172 ? 12.844 -13.023 -42.719 1 24.5 172 ARG A CA 1
ATOM 1378 C C . ARG A 1 172 ? 12.359 -14.438 -42.438 1 24.5 172 ARG A C 1
ATOM 1380 O O . ARG A 1 172 ? 11.172 -14.648 -42.156 1 24.5 172 ARG A O 1
ATOM 1387 N N . PRO A 1 173 ? 13.172 -15.484 -42.875 1 22.97 173 PRO A N 1
ATOM 1388 C CA . PRO A 1 173 ? 12.828 -16.906 -42.781 1 22.97 173 PRO A CA 1
ATOM 1389 C C . PRO A 1 173 ? 12.664 -17.375 -41.344 1 22.97 173 PRO A C 1
ATOM 1391 O O . PRO A 1 173 ? 13.312 -16.844 -40.438 1 22.97 173 PRO A O 1
ATOM 1394 N N . LEU A 1 174 ? 11.547 -17.938 -41.031 1 23.31 174 LEU A N 1
ATOM 1395 C CA . LEU A 1 174 ? 11.172 -18.516 -39.719 1 23.31 174 LEU A CA 1
ATOM 1396 C C . LEU A 1 174 ? 12.227 -19.5 -39.25 1 23.31 174 LEU A C 1
ATOM 1398 O O . LEU A 1 174 ? 12.703 -20.328 -40.031 1 23.31 174 LEU A O 1
ATOM 1402 N N . LEU A 1 175 ? 13.188 -19.125 -38.375 1 21.72 175 LEU A N 1
ATOM 1403 C CA . LEU A 1 175 ? 14.297 -19.875 -37.781 1 21.72 175 LEU A CA 1
ATOM 1404 C C . LEU A 1 175 ? 13.891 -21.312 -37.5 1 21.72 175 LEU A C 1
ATOM 1406 O O . LEU A 1 175 ? 13.133 -21.578 -36.594 1 21.72 175 LEU A O 1
ATOM 1410 N N . VAL A 1 176 ? 13.68 -22.094 -38.562 1 23.55 176 VAL A N 1
ATOM 1411 C CA . VAL A 1 176 ? 13.43 -23.531 -38.438 1 23.55 176 VAL A CA 1
ATOM 1412 C C . VAL A 1 176 ? 14.664 -24.203 -37.844 1 23.55 176 VAL A C 1
ATOM 1414 O O . VAL A 1 176 ? 15.742 -24.203 -38.469 1 23.55 176 VAL A O 1
ATOM 1417 N N . HIS A 1 177 ? 15.008 -24.094 -36.594 1 23.62 177 HIS A N 1
ATOM 1418 C CA . HIS A 1 177 ? 16.078 -24.875 -36 1 23.62 177 HIS A CA 1
ATOM 1419 C C . HIS A 1 177 ? 16.016 -26.328 -36.469 1 23.62 177 HIS A C 1
ATOM 1421 O O . HIS A 1 177 ? 15.008 -27.016 -36.281 1 23.62 177 HIS A O 1
ATOM 1427 N N . HIS A 1 178 ? 16.656 -26.625 -37.562 1 24.66 178 HIS A N 1
ATOM 1428 C CA . HIS A 1 178 ? 16.906 -27.938 -38.156 1 24.66 178 HIS A CA 1
ATOM 1429 C C . HIS A 1 178 ? 17.734 -28.812 -37.219 1 24.66 178 HIS A C 1
ATOM 1431 O O . HIS A 1 178 ? 18.953 -28.656 -37.125 1 24.66 178 HIS A O 1
ATOM 1437 N N . VAL A 1 179 ? 17.328 -29.109 -35.969 1 27.66 179 VAL A N 1
ATOM 1438 C CA . VAL A 1 179 ? 18.031 -30.188 -35.281 1 27.66 179 VAL A CA 1
ATOM 1439 C C . VAL A 1 179 ? 18.094 -31.422 -36.188 1 27.66 179 VAL A C 1
ATOM 1441 O O . VAL A 1 179 ? 17.062 -31.938 -36.625 1 27.66 179 VAL A O 1
ATOM 1444 N N . GLU A 1 180 ? 19.078 -31.531 -36.938 1 26.62 180 GLU A N 1
ATOM 1445 C CA . GLU A 1 180 ? 19.469 -32.719 -37.688 1 26.62 180 GLU A CA 1
ATOM 1446 C C . GLU A 1 180 ? 19.5 -33.938 -36.75 1 26.62 180 GLU A C 1
ATOM 1448 O O . GLU A 1 180 ? 20.344 -34.031 -35.875 1 26.62 180 GLU A O 1
ATOM 1453 N N . SER A 1 181 ? 18.359 -34.406 -36.219 1 26.36 181 SER A N 1
ATOM 1454 C CA . SER A 1 181 ? 18.375 -35.75 -35.656 1 26.36 181 SER A CA 1
ATOM 1455 C C . SER A 1 181 ? 19.016 -36.719 -36.656 1 26.36 181 SER A C 1
ATOM 1457 O O . SER A 1 181 ? 18.641 -36.781 -37.812 1 26.36 181 SER A O 1
ATOM 1459 N N . GLU A 1 182 ? 20.344 -36.812 -36.656 1 27.05 182 GLU A N 1
ATOM 1460 C CA . GLU A 1 182 ? 21 -38 -37.219 1 27.05 182 GLU A CA 1
ATOM 1461 C C . GLU A 1 182 ? 20.234 -39.25 -36.938 1 27.05 182 GLU A C 1
ATOM 1463 O O . GLU A 1 182 ? 20.203 -39.75 -35.812 1 27.05 182 GLU A O 1
ATOM 1468 N N . ASP A 1 183 ? 19.062 -39.375 -37.5 1 27.98 183 ASP A N 1
ATOM 1469 C CA . ASP A 1 183 ? 18.406 -40.656 -37.656 1 27.98 183 ASP A CA 1
ATOM 1470 C C . ASP A 1 183 ? 19.312 -41.688 -38.344 1 27.98 183 ASP A C 1
ATOM 1472 O O . ASP A 1 183 ? 19.547 -41.594 -39.562 1 27.98 183 ASP A O 1
ATOM 1476 N N . SER A 1 184 ? 20.547 -41.906 -37.812 1 28.62 184 SER A N 1
ATOM 1477 C CA . SER A 1 184 ? 21.156 -43.156 -38.281 1 28.62 184 SER A CA 1
ATOM 1478 C C . SER A 1 184 ? 20.125 -44.281 -38.344 1 28.62 184 SER A C 1
ATOM 1480 O O . SER A 1 184 ? 19.531 -44.625 -37.312 1 28.62 184 SER A O 1
ATOM 1482 N N . ASP A 1 185 ? 19.516 -44.469 -39.469 1 30.42 185 ASP A N 1
ATOM 1483 C CA . ASP A 1 185 ? 18.766 -45.594 -39.969 1 30.42 185 ASP A CA 1
ATOM 1484 C C . ASP A 1 185 ? 19.578 -46.875 -39.844 1 30.42 185 ASP A C 1
ATOM 1486 O O . ASP A 1 185 ? 20.234 -47.281 -40.812 1 30.42 185 ASP A O 1
ATOM 1490 N N . SER A 1 186 ? 20.516 -47.031 -38.906 1 31.28 186 SER A N 1
ATOM 1491 C CA . SER A 1 186 ? 20.984 -48.406 -38.906 1 31.28 186 SER A CA 1
ATOM 1492 C C . SER A 1 186 ? 19.812 -49.375 -38.875 1 31.28 186 SER A C 1
ATOM 1494 O O . SER A 1 186 ? 18.938 -49.281 -38 1 31.28 186 SER A O 1
ATOM 1496 N N . ASP A 1 187 ? 19.422 -49.969 -40 1 33.03 187 ASP A N 1
ATOM 1497 C CA . ASP A 1 187 ? 18.562 -51.094 -40.438 1 33.03 187 ASP A CA 1
ATOM 1498 C C . ASP A 1 187 ? 18.781 -52.312 -39.531 1 33.03 187 ASP A C 1
ATOM 1500 O O . ASP A 1 187 ? 18.562 -53.438 -39.969 1 33.03 187 ASP A O 1
ATOM 1504 N N . LEU A 1 188 ? 19.656 -52.25 -38.469 1 33.38 188 LEU A N 1
ATOM 1505 C CA . LEU A 1 188 ? 19.734 -53.562 -37.875 1 33.38 188 LEU A CA 1
ATOM 1506 C C . LEU A 1 188 ? 18.359 -54.031 -37.438 1 33.38 188 LEU A C 1
ATOM 1508 O O . LEU A 1 188 ? 17.625 -53.312 -36.75 1 33.38 188 LEU A O 1
ATOM 1512 N N . ASP A 1 189 ? 17.703 -54.969 -38.094 1 35.28 189 ASP A N 1
ATOM 1513 C CA . ASP A 1 189 ? 16.609 -55.938 -37.938 1 35.28 189 ASP A CA 1
ATOM 1514 C C . ASP A 1 189 ? 16.562 -56.438 -36.469 1 35.28 189 ASP A C 1
ATOM 1516 O O . ASP A 1 189 ? 16.109 -57.562 -36.219 1 35.28 189 ASP A O 1
ATOM 1520 N N . ASP A 1 190 ? 17.5 -55.969 -35.562 1 37.38 190 ASP A N 1
ATOM 1521 C CA . ASP A 1 190 ? 17.344 -56.719 -34.312 1 37.38 190 ASP A CA 1
ATOM 1522 C C . ASP A 1 190 ? 15.945 -56.531 -33.75 1 37.38 190 ASP A C 1
ATOM 1524 O O . ASP A 1 190 ? 15.312 -55.469 -33.969 1 37.38 190 ASP A O 1
ATOM 1528 N N . GLY A 1 191 ? 15.211 -57.5 -33.312 1 40.5 191 GLY A N 1
ATOM 1529 C CA . GLY A 1 191 ? 13.969 -57.781 -32.594 1 40.5 191 GLY A CA 1
ATOM 1530 C C . GLY A 1 191 ? 13.516 -56.656 -31.688 1 40.5 191 GLY A C 1
ATOM 1531 O O . GLY A 1 191 ? 12.773 -56.906 -30.734 1 40.5 191 GLY A O 1
ATOM 1532 N N . LYS A 1 192 ? 14.102 -55.562 -31.734 1 47.28 192 LYS A N 1
ATOM 1533 C CA . LYS A 1 192 ? 13.672 -54.594 -30.719 1 47.28 192 LYS A CA 1
ATOM 1534 C C . LYS A 1 192 ? 12.266 -54.094 -30.984 1 47.28 192 LYS A C 1
ATOM 1536 O O . LYS A 1 192 ? 11.93 -53.781 -32.125 1 47.28 192 LYS A O 1
ATOM 1541 N N . PRO A 1 193 ? 11.398 -54.438 -30.109 1 51.72 193 PRO A N 1
ATOM 1542 C CA . PRO A 1 193 ? 9.984 -54.031 -30.156 1 51.72 193 PRO A CA 1
ATOM 1543 C C . PRO A 1 193 ? 9.789 -52.594 -30.547 1 51.72 193 PRO A C 1
ATOM 1545 O O . PRO A 1 193 ? 10.648 -51.75 -30.25 1 51.72 193 PRO A O 1
ATOM 1548 N N . MET A 1 194 ? 9.125 -52.281 -31.625 1 57.19 194 MET A N 1
ATOM 1549 C CA . MET A 1 194 ? 8.797 -51 -32.25 1 57.19 194 MET A CA 1
ATOM 1550 C C . MET A 1 194 ? 8.352 -50 -31.203 1 57.19 194 MET A C 1
ATOM 1552 O O . MET A 1 194 ? 7.402 -50.25 -30.453 1 57.19 194 MET A O 1
ATOM 1556 N N . LYS A 1 195 ? 9.18 -48.969 -30.953 1 72.69 195 LYS A N 1
ATOM 1557 C CA . LYS A 1 195 ? 8.859 -47.844 -30.062 1 72.69 195 LYS A CA 1
ATOM 1558 C C . LYS A 1 195 ? 7.648 -47.062 -30.578 1 72.69 195 LYS A C 1
ATOM 1560 O O . LYS A 1 195 ? 7.465 -46.906 -31.781 1 72.69 195 LYS A O 1
ATOM 1565 N N . LEU A 1 196 ? 6.566 -46.844 -29.859 1 80.56 196 LEU A N 1
ATOM 1566 C CA . LEU A 1 196 ? 5.328 -46.125 -30.172 1 80.56 196 LEU A CA 1
ATOM 1567 C C . LEU A 1 196 ? 5.621 -44.812 -30.891 1 80.56 196 LEU A C 1
ATOM 1569 O O . LEU A 1 196 ? 5.004 -44.5 -31.922 1 80.56 196 LEU A O 1
ATOM 1573 N N . ASN A 1 197 ? 6.723 -44.031 -30.594 1 81.62 197 ASN A N 1
ATOM 1574 C CA . ASN A 1 197 ? 7.066 -42.719 -31.156 1 81.62 197 ASN A CA 1
ATOM 1575 C C . ASN A 1 197 ? 5.832 -41.844 -31.344 1 81.62 197 ASN A C 1
ATOM 1577 O O . ASN A 1 197 ? 5.547 -41.406 -32.438 1 81.62 197 ASN A O 1
ATOM 1581 N N . LEU A 1 198 ? 5.227 -41.656 -30.281 1 85.5 198 LEU A N 1
ATOM 1582 C CA . LEU A 1 198 ? 3.957 -40.938 -30.219 1 85.5 198 LEU A CA 1
ATOM 1583 C C . LEU A 1 198 ? 4.094 -39.531 -30.828 1 85.5 198 LEU A C 1
ATOM 1585 O O . LEU A 1 198 ? 3.148 -39 -31.422 1 85.5 198 LEU A O 1
ATOM 1589 N N . GLU A 1 199 ? 5.223 -38.875 -30.656 1 84.31 199 GLU A N 1
ATOM 1590 C CA . GLU A 1 199 ? 5.441 -37.531 -31.172 1 84.31 199 GLU A CA 1
ATOM 1591 C C . GLU A 1 199 ? 5.262 -37.5 -32.688 1 84.31 199 GLU A C 1
ATOM 1593 O O . GLU A 1 199 ? 4.672 -36.531 -33.219 1 84.31 199 GLU A O 1
ATOM 1598 N N . SER A 1 200 ? 5.727 -38.5 -33.344 1 83.19 200 SER A N 1
ATOM 1599 C CA . SER A 1 200 ? 5.613 -38.531 -34.781 1 83.19 200 SER A CA 1
ATOM 1600 C C . SER A 1 200 ? 4.16 -38.688 -35.219 1 83.19 200 SER A C 1
ATOM 1602 O O . SER A 1 200 ? 3.756 -38.125 -36.25 1 83.19 200 SER A O 1
ATOM 1604 N N . ILE A 1 201 ? 3.43 -39.375 -34.469 1 86.06 201 ILE A N 1
ATOM 1605 C CA . ILE A 1 201 ? 2.023 -39.594 -34.781 1 86.06 201 ILE A CA 1
ATOM 1606 C C . ILE A 1 201 ? 1.233 -38.312 -34.562 1 86.06 201 ILE A C 1
ATOM 1608 O O . ILE A 1 201 ? 0.423 -37.938 -35.406 1 86.06 201 ILE A O 1
ATOM 1612 N N . ILE A 1 202 ? 1.55 -37.656 -33.5 1 87.38 202 ILE A N 1
ATOM 1613 C CA . ILE A 1 202 ? 0.802 -36.469 -33.156 1 87.38 202 ILE A CA 1
ATOM 1614 C C . ILE A 1 202 ? 1.106 -35.344 -34.156 1 87.38 202 ILE A C 1
ATOM 1616 O O . ILE A 1 202 ? 0.218 -34.594 -34.531 1 87.38 202 ILE A O 1
ATOM 1620 N N . ARG A 1 203 ? 2.268 -35.25 -34.594 1 84.75 203 ARG A N 1
ATOM 1621 C CA . ARG A 1 203 ? 2.672 -34.219 -35.531 1 84.75 203 ARG A CA 1
ATOM 1622 C C . ARG A 1 203 ? 2.031 -34.438 -36.875 1 84.75 203 ARG A C 1
ATOM 1624 O O . ARG A 1 203 ? 1.961 -33.531 -37.719 1 84.75 203 ARG A O 1
ATOM 1631 N N . SER A 1 204 ? 1.549 -35.625 -37.094 1 81 204 SER A N 1
ATOM 1632 C CA . SER A 1 204 ? 0.931 -35.969 -38.375 1 81 204 SER A CA 1
ATOM 1633 C C . SER A 1 204 ? -0.5 -35.438 -38.438 1 81 204 SER A C 1
ATOM 1635 O O . SER A 1 204 ? -1.118 -35.469 -39.5 1 81 204 SER A O 1
ATOM 1637 N N . THR A 1 205 ? -0.939 -34.969 -37.312 1 80.81 205 THR A N 1
ATOM 1638 C CA . THR A 1 205 ? -2.318 -34.5 -37.281 1 80.81 205 THR A CA 1
ATOM 1639 C C . THR A 1 205 ? -2.402 -33.125 -36.594 1 80.81 205 THR A C 1
ATOM 1641 O O . THR A 1 205 ? -1.519 -32.781 -35.812 1 80.81 205 THR A O 1
ATOM 1644 N N . THR A 1 206 ? -3.361 -32.406 -37.125 1 84 206 THR A N 1
ATOM 1645 C CA . THR A 1 206 ? -3.672 -31.141 -36.438 1 84 206 THR A CA 1
ATOM 1646 C C . THR A 1 206 ? -4.777 -31.328 -35.406 1 84 206 THR A C 1
ATOM 1648 O O . THR A 1 206 ? -5.855 -31.844 -35.719 1 84 206 THR A O 1
ATOM 1651 N N . LEU A 1 207 ? -4.445 -31.172 -34.219 1 86.19 207 LEU A N 1
ATOM 1652 C CA . LEU A 1 207 ? -5.426 -31.297 -33.156 1 86.19 207 LEU A CA 1
ATOM 1653 C C . LEU A 1 207 ? -6.301 -30.047 -33.094 1 86.19 207 LEU A C 1
ATOM 1655 O O . LEU A 1 207 ? -5.871 -28.953 -33.469 1 86.19 207 LEU A O 1
ATOM 1659 N N . PRO A 1 208 ? -7.516 -30.281 -32.688 1 85.94 208 PRO A N 1
ATOM 1660 C CA . PRO A 1 208 ? -8.414 -29.125 -32.562 1 85.94 208 PRO A CA 1
ATOM 1661 C C . PRO A 1 208 ? -7.941 -28.109 -31.516 1 85.94 208 PRO A C 1
ATOM 1663 O O . PRO A 1 208 ? -7.117 -28.438 -30.672 1 85.94 208 PRO A O 1
ATOM 1666 N N . GLU A 1 209 ? -8.586 -26.922 -31.688 1 84.31 209 GLU A N 1
ATOM 1667 C CA . GLU A 1 209 ? -8.25 -25.844 -30.75 1 84.31 209 GLU A CA 1
ATOM 1668 C C . GLU A 1 209 ? -8.672 -26.203 -29.328 1 84.31 209 GLU A C 1
ATOM 1670 O O . GLU A 1 209 ? -9.734 -26.781 -29.109 1 84.31 209 GLU A O 1
ATOM 1675 N N . GLY A 1 210 ? -7.727 -25.938 -28.391 1 84.75 210 GLY A N 1
ATOM 1676 C CA . GLY A 1 210 ? -8.055 -26.172 -27 1 84.75 210 GLY A CA 1
ATOM 1677 C C . GLY A 1 210 ? -7.344 -27.375 -26.422 1 84.75 210 GLY A C 1
ATOM 1678 O O . GLY A 1 210 ? -7.273 -27.547 -25.203 1 84.75 210 GLY A O 1
ATOM 1679 N N . LEU A 1 211 ? -6.914 -28.281 -27.297 1 87 211 LEU A N 1
ATOM 1680 C CA . LEU A 1 211 ? -6.145 -29.422 -26.812 1 87 211 LEU A CA 1
ATOM 1681 C C . LEU A 1 211 ? -4.652 -29.125 -26.828 1 87 211 LEU A C 1
ATOM 1683 O O . LEU A 1 211 ? -4.074 -28.891 -27.906 1 87 211 LEU A O 1
ATOM 1687 N N . GLN A 1 212 ? -4.117 -29.141 -25.609 1 87.44 212 GLN A N 1
ATOM 1688 C CA . GLN A 1 212 ? -2.691 -28.859 -25.469 1 87.44 212 GLN A CA 1
ATOM 1689 C C . GLN A 1 212 ? -1.9 -30.125 -25.219 1 87.44 212 GLN A C 1
ATOM 1691 O O . GLN A 1 212 ? -2.275 -30.938 -24.359 1 87.44 212 GLN A O 1
ATOM 1696 N N . VAL A 1 213 ? -0.896 -30.297 -26.016 1 87.38 213 VAL A N 1
ATOM 1697 C CA . VAL A 1 213 ? -0.05 -31.469 -25.844 1 87.38 213 VAL A CA 1
ATOM 1698 C C . VAL A 1 213 ? 1.184 -31.109 -25.016 1 87.38 213 VAL A C 1
ATOM 1700 O O . VAL A 1 213 ? 1.905 -30.156 -25.359 1 87.38 213 VAL A O 1
ATOM 1703 N N . HIS A 1 214 ? 1.346 -31.734 -23.953 1 84.31 214 HIS A N 1
ATOM 1704 C CA . HIS A 1 214 ? 2.51 -31.516 -23.094 1 84.31 214 HIS A CA 1
ATOM 1705 C C . HIS A 1 214 ? 3.434 -32.75 -23.125 1 84.31 214 HIS A C 1
ATOM 1707 O O . HIS A 1 214 ? 3.064 -33.812 -22.641 1 84.31 214 HIS A O 1
ATOM 1713 N N . TYR A 1 215 ? 4.539 -32.5 -23.641 1 78.69 215 TYR A N 1
ATOM 1714 C CA . TYR A 1 215 ? 5.52 -33.562 -23.734 1 78.69 215 TYR A CA 1
ATOM 1715 C C . TYR A 1 215 ? 6.359 -33.656 -22.469 1 78.69 215 TYR A C 1
ATOM 1717 O O . TYR A 1 215 ? 6.523 -32.688 -21.75 1 78.69 215 TYR A O 1
ATOM 1725 N N . ARG A 1 216 ? 6.742 -34.812 -22.047 1 69.81 216 ARG A N 1
ATOM 1726 C CA . ARG A 1 216 ? 7.672 -34.969 -20.938 1 69.81 216 ARG A CA 1
ATOM 1727 C C . ARG A 1 216 ? 9.016 -34.312 -21.25 1 69.81 216 ARG A C 1
ATOM 1729 O O . ARG A 1 216 ? 9.516 -34.438 -22.375 1 69.81 216 ARG A O 1
ATOM 1736 N N . PRO A 1 217 ? 9.383 -33.5 -20.188 1 60.16 217 PRO A N 1
ATOM 1737 C CA . PRO A 1 217 ? 10.68 -32.906 -20.453 1 60.16 217 PRO A CA 1
ATOM 1738 C C . PRO A 1 217 ? 11.797 -33.906 -20.625 1 60.16 217 PRO A C 1
ATOM 1740 O O . PRO A 1 217 ? 11.781 -34.969 -19.984 1 60.16 217 PRO A O 1
ATOM 1743 N N . ASN A 1 218 ? 12.484 -33.75 -21.578 1 56.25 218 ASN A N 1
ATOM 1744 C CA . ASN A 1 218 ? 13.586 -34.656 -21.922 1 56.25 218 ASN A CA 1
ATOM 1745 C C . ASN A 1 218 ? 14.773 -34.469 -20.969 1 56.25 218 ASN A C 1
ATOM 1747 O O . ASN A 1 218 ? 15.812 -35.094 -21.141 1 56.25 218 ASN A O 1
ATOM 1751 N N . TYR A 1 219 ? 14.594 -33.469 -20.062 1 52.47 219 TYR A N 1
ATOM 1752 C CA . TYR A 1 219 ? 15.719 -33.25 -19.156 1 52.47 219 TYR A CA 1
ATOM 1753 C C . TYR A 1 219 ? 15.32 -33.531 -17.703 1 52.47 219 TYR A C 1
ATOM 1755 O O . TYR A 1 219 ? 14.148 -33.406 -17.344 1 52.47 219 TYR A O 1
ATOM 1763 N N . PRO A 1 220 ? 16.312 -34.125 -16.953 1 52.16 220 PRO A N 1
ATOM 1764 C CA . PRO A 1 220 ? 16.031 -34.344 -15.531 1 52.16 220 PRO A CA 1
ATOM 1765 C C . PRO A 1 220 ? 15.719 -33.062 -14.773 1 52.16 220 PRO A C 1
ATOM 1767 O O . PRO A 1 220 ? 16.391 -32.062 -14.969 1 52.16 220 PRO A O 1
ATOM 1770 N N . ILE A 1 221 ? 14.555 -32.906 -14.305 1 51.41 221 ILE A N 1
ATOM 1771 C CA . ILE A 1 221 ? 14.227 -31.75 -13.477 1 51.41 221 ILE A CA 1
ATOM 1772 C C . ILE A 1 221 ? 14.945 -31.859 -12.133 1 51.41 221 ILE A C 1
ATOM 1774 O O . ILE A 1 221 ? 14.672 -32.781 -11.352 1 51.41 221 ILE A O 1
ATOM 1778 N N . GLN A 1 222 ? 16.141 -31.281 -12.016 1 48.84 222 GLN A N 1
ATOM 1779 C CA . GLN A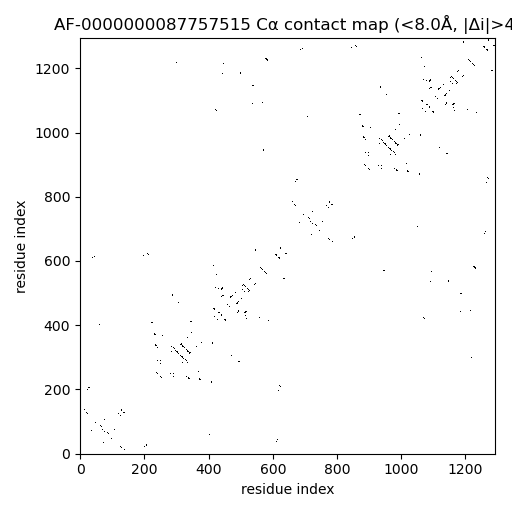 1 222 ? 16.812 -31.281 -10.719 1 48.84 222 GLN A CA 1
ATOM 1780 C C . GLN A 1 222 ? 16.156 -30.281 -9.766 1 48.84 222 GLN A C 1
ATOM 1782 O O . GLN A 1 222 ? 16.031 -29.094 -10.102 1 48.84 222 GLN A O 1
ATOM 1787 N N . PRO A 1 223 ? 15.461 -30.844 -8.75 1 46.84 223 PRO A N 1
ATOM 1788 C CA . PRO A 1 223 ? 14.883 -29.891 -7.793 1 46.84 223 PRO A CA 1
ATOM 1789 C C . PRO A 1 223 ? 15.93 -28.969 -7.184 1 46.84 223 PRO A C 1
ATOM 1791 O O . PRO A 1 223 ? 17.062 -29.375 -6.945 1 46.84 223 PRO A O 1
ATOM 1794 N N . MET A 1 224 ? 15.789 -27.703 -7.383 1 47.94 224 MET A N 1
ATOM 1795 C CA . MET A 1 224 ? 16.688 -26.734 -6.754 1 47.94 224 MET A CA 1
ATOM 1796 C C . MET A 1 224 ? 16.688 -26.906 -5.238 1 47.94 224 MET A C 1
ATOM 1798 O O . MET A 1 224 ? 15.805 -26.391 -4.547 1 47.94 224 MET A O 1
ATOM 1802 N N . VAL A 1 225 ? 17.188 -28.094 -4.727 1 49.47 225 VAL A N 1
ATOM 1803 C CA . VAL A 1 225 ? 17.172 -28.328 -3.285 1 49.47 225 VAL A CA 1
ATOM 1804 C C . VAL A 1 225 ? 18.438 -27.766 -2.656 1 49.47 225 VAL A C 1
ATOM 1806 O O . VAL A 1 225 ? 19.516 -27.812 -3.266 1 49.47 225 VAL A O 1
ATOM 1809 N N . LEU A 1 226 ? 18.25 -26.797 -1.64 1 49.84 226 LEU A N 1
ATOM 1810 C CA . LEU A 1 226 ? 19.391 -26.406 -0.808 1 49.84 226 LEU A CA 1
ATOM 1811 C C . LEU A 1 226 ? 20.141 -27.641 -0.317 1 49.84 226 LEU A C 1
ATOM 1813 O O . LEU A 1 226 ? 19.547 -28.547 0.285 1 49.84 226 LEU A O 1
ATOM 1817 N N . ARG A 1 227 ? 21.203 -28.062 -1.075 1 49.41 227 ARG A N 1
ATOM 1818 C CA . ARG A 1 227 ? 22 -29.203 -0.621 1 49.41 227 ARG A CA 1
ATOM 1819 C C . ARG A 1 227 ? 22.516 -28.984 0.798 1 49.41 227 ARG A C 1
ATOM 1821 O O . ARG A 1 227 ? 22.984 -27.891 1.126 1 49.41 227 ARG A O 1
ATOM 1828 N N . GLU A 1 228 ? 22.031 -29.719 1.794 1 49.75 228 GLU A N 1
ATOM 1829 C CA . GLU A 1 228 ? 22.469 -29.719 3.186 1 49.75 228 GLU A CA 1
ATOM 1830 C C . GLU A 1 228 ? 23.922 -30.203 3.309 1 49.75 228 GLU A C 1
ATOM 1832 O O . GLU A 1 228 ? 24.438 -30.344 4.418 1 49.75 228 GLU A O 1
ATOM 1837 N N . ASP A 1 229 ? 24.578 -30.422 2.203 1 51.31 229 ASP A N 1
ATOM 1838 C CA . ASP A 1 229 ? 25.891 -31 2.482 1 51.31 229 ASP A CA 1
ATOM 1839 C C . ASP A 1 229 ? 26.938 -29.922 2.678 1 51.31 229 ASP A C 1
ATOM 1841 O O . ASP A 1 229 ? 26.75 -28.781 2.27 1 51.31 229 ASP A O 1
ATOM 1845 N N . GLU A 1 230 ? 27.922 -30.188 3.643 1 56.41 230 GLU A N 1
ATOM 1846 C CA . GLU A 1 230 ? 29.094 -29.453 4.086 1 56.41 230 GLU A CA 1
ATOM 1847 C C . GLU A 1 230 ? 29.969 -29.047 2.904 1 56.41 230 GLU A C 1
ATOM 1849 O O . GLU A 1 230 ? 31.203 -29.047 3.004 1 56.41 230 GLU A O 1
ATOM 1854 N N . CYS A 1 231 ? 29.328 -28.688 1.716 1 62.06 231 CYS A N 1
ATOM 1855 C CA . CYS A 1 231 ? 30.156 -28.359 0.555 1 62.06 231 CYS A CA 1
ATOM 1856 C C . CYS A 1 231 ? 30.344 -26.859 0.42 1 62.06 231 CYS A C 1
ATOM 1858 O O . CYS A 1 231 ? 29.484 -26.078 0.862 1 62.06 231 CYS A O 1
ATOM 1860 N N . PRO A 1 232 ? 31.578 -26.516 0.096 1 77.06 232 PRO A N 1
ATOM 1861 C CA . PRO A 1 232 ? 31.828 -25.094 -0.17 1 77.06 232 PRO A CA 1
ATOM 1862 C C . PRO A 1 232 ? 30.781 -24.469 -1.075 1 77.06 232 PRO A C 1
ATOM 1864 O O . PRO A 1 232 ? 30.328 -25.094 -2.037 1 77.06 232 PRO A O 1
ATOM 1867 N N . VAL A 1 233 ? 30.312 -23.359 -0.628 1 82.69 233 VAL A N 1
ATOM 1868 C CA . VAL A 1 233 ? 29.141 -22.734 -1.25 1 82.69 233 VAL A CA 1
ATOM 1869 C C . VAL A 1 233 ? 29.609 -21.672 -2.254 1 82.69 233 VAL A C 1
ATOM 1871 O O . VAL A 1 233 ? 28.875 -21.344 -3.186 1 82.69 233 VAL A O 1
ATOM 1874 N N . ILE A 1 234 ? 30.844 -21.203 -2.113 1 89.25 234 ILE A N 1
ATOM 1875 C CA . ILE A 1 234 ? 31.297 -20.109 -2.961 1 89.25 234 ILE A CA 1
ATOM 1876 C C . ILE A 1 234 ? 32.031 -20.672 -4.176 1 89.25 234 ILE A C 1
ATOM 1878 O O . ILE A 1 234 ? 32.938 -21.484 -4.035 1 89.25 234 ILE A O 1
ATOM 1882 N N . ASP A 1 235 ? 31.625 -20.219 -5.281 1 86.12 235 ASP A N 1
ATOM 1883 C CA . ASP A 1 235 ? 32.219 -20.688 -6.539 1 86.12 235 ASP A CA 1
ATOM 1884 C C . ASP A 1 235 ? 33.281 -19.734 -7.039 1 86.12 235 ASP A C 1
ATOM 1886 O O . ASP A 1 235 ? 34.281 -20.156 -7.629 1 86.12 235 ASP A O 1
ATOM 1890 N N . ALA A 1 236 ? 33.062 -18.484 -6.902 1 89.94 236 ALA A N 1
ATOM 1891 C CA . ALA A 1 236 ? 34 -17.5 -7.418 1 89.94 236 ALA A CA 1
ATOM 1892 C C . ALA A 1 236 ? 34 -16.234 -6.559 1 89.94 236 ALA A C 1
ATOM 1894 O O . ALA A 1 236 ? 32.969 -15.875 -5.98 1 89.94 236 ALA A O 1
ATOM 1895 N N . ILE A 1 237 ? 35.156 -15.664 -6.434 1 93.44 237 ILE A N 1
ATOM 1896 C CA . ILE A 1 237 ? 35.344 -14.398 -5.734 1 93.44 237 ILE A CA 1
ATOM 1897 C C . ILE A 1 237 ? 36.031 -13.398 -6.652 1 93.44 237 ILE A C 1
ATOM 1899 O O . ILE A 1 237 ? 37.094 -13.695 -7.223 1 93.44 237 ILE A O 1
ATOM 1903 N N . VAL A 1 238 ? 35.438 -12.25 -6.816 1 94 238 VAL A N 1
ATOM 1904 C CA . VAL A 1 238 ? 36 -11.227 -7.688 1 94 238 VAL A CA 1
ATOM 1905 C C . VAL A 1 238 ? 36.188 -9.93 -6.902 1 94 238 VAL A C 1
ATOM 1907 O O . VAL A 1 238 ? 35.25 -9.438 -6.262 1 94 238 VAL A O 1
ATOM 1910 N N . LEU A 1 239 ? 37.375 -9.422 -6.902 1 95.12 239 LEU A N 1
ATOM 1911 C CA . LEU A 1 239 ? 37.656 -8.109 -6.34 1 95.12 239 LEU A CA 1
ATOM 1912 C C . LEU A 1 239 ? 37.594 -7.035 -7.422 1 95.12 239 LEU A C 1
ATOM 1914 O O . LEU A 1 239 ? 37.875 -7.305 -8.586 1 95.12 239 LEU A O 1
ATOM 1918 N N . PHE A 1 240 ? 37.125 -5.82 -7.055 1 95.5 240 PHE A N 1
ATOM 1919 C CA . PHE A 1 240 ? 37.062 -4.762 -8.055 1 95.5 240 PHE A CA 1
ATOM 1920 C C . PHE A 1 240 ? 37.469 -3.422 -7.457 1 95.5 240 PHE A C 1
ATOM 1922 O O . PHE A 1 240 ? 37.344 -3.213 -6.25 1 95.5 240 PHE A O 1
ATOM 1929 N N . LYS A 1 241 ? 37.969 -2.564 -8.281 1 95.06 241 LYS A N 1
ATOM 1930 C CA . LYS A 1 241 ? 38.375 -1.204 -7.938 1 95.06 241 LYS A CA 1
ATOM 1931 C C . LYS A 1 241 ? 38.188 -0.265 -9.125 1 95.06 241 LYS A C 1
ATOM 1933 O O . LYS A 1 241 ? 38.406 -0.667 -10.273 1 95.06 241 LYS A O 1
ATOM 1938 N N . THR A 1 242 ? 37.781 0.968 -8.781 1 95.31 242 THR A N 1
ATOM 1939 C CA . THR A 1 242 ? 37.594 1.957 -9.844 1 95.31 242 THR A CA 1
ATOM 1940 C C . THR A 1 242 ? 38.969 2.51 -10.281 1 95.31 242 THR A C 1
ATOM 1942 O O . THR A 1 242 ? 39.781 2.889 -9.445 1 95.31 242 THR A O 1
ATOM 1945 N N . ILE A 1 243 ? 39.156 2.496 -11.609 1 92.44 243 ILE A N 1
ATOM 1946 C CA . ILE A 1 243 ? 40.375 3.068 -12.172 1 92.44 243 ILE A CA 1
ATOM 1947 C C . ILE A 1 243 ? 40.031 4.133 -13.211 1 92.44 243 ILE A C 1
ATOM 1949 O O . ILE A 1 243 ? 38.906 4.129 -13.75 1 92.44 243 ILE A O 1
ATOM 1953 N N . PHE A 1 244 ? 40.938 5.016 -13.352 1 91.31 244 PHE A N 1
ATOM 1954 C CA . PHE A 1 244 ? 40.719 6.09 -14.312 1 91.31 244 PHE A CA 1
ATOM 1955 C C . PHE A 1 244 ? 41.438 5.809 -15.609 1 91.31 244 PHE A C 1
ATOM 1957 O O . PHE A 1 244 ? 42.625 5.484 -15.594 1 91.31 244 PHE A O 1
ATOM 1964 N N . THR A 1 245 ? 40.594 5.727 -16.641 1 88.25 245 THR A N 1
ATOM 1965 C CA . THR A 1 245 ? 41.156 5.578 -17.969 1 88.25 245 THR A CA 1
ATOM 1966 C C . THR A 1 245 ? 40.875 6.812 -18.828 1 88.25 245 THR A C 1
ATOM 1968 O O . THR A 1 245 ? 40.188 7.734 -18.375 1 88.25 245 THR A O 1
ATOM 1971 N N . GLU A 1 246 ? 41.406 6.859 -20.094 1 87.25 246 GLU A N 1
ATOM 1972 C CA . GLU A 1 246 ? 41.188 7.984 -21 1 87.25 246 GLU A CA 1
ATOM 1973 C C . GLU A 1 246 ? 39.719 8.156 -21.344 1 87.25 246 GLU A C 1
ATOM 1975 O O . GLU A 1 246 ? 39.25 9.273 -21.547 1 87.25 246 GLU A O 1
ATOM 1980 N N . SER A 1 247 ? 39 7.078 -21.312 1 87.38 247 SER A N 1
ATOM 1981 C CA . SER A 1 247 ? 37.594 7.105 -21.672 1 87.38 247 SER A CA 1
ATOM 1982 C C . SER A 1 247 ? 36.688 7.34 -20.453 1 87.38 247 SER A C 1
ATOM 1984 O O . SER A 1 247 ? 35.469 7.383 -20.562 1 87.38 247 SER A O 1
ATOM 1986 N N . GLY A 1 248 ? 37.375 7.547 -19.297 1 87.75 248 GLY A N 1
ATOM 1987 C CA . GLY A 1 248 ? 36.625 7.766 -18.078 1 87.75 248 GLY A CA 1
ATOM 1988 C C . GLY A 1 248 ? 36.844 6.707 -17.016 1 87.75 248 GLY A C 1
ATOM 1989 O O . GLY A 1 248 ? 37.688 5.824 -17.203 1 87.75 248 GLY A O 1
ATOM 1990 N N . PRO A 1 249 ? 36.125 6.852 -15.914 1 90.62 249 PRO A N 1
ATOM 1991 C CA . PRO A 1 249 ? 36.312 5.863 -14.852 1 90.62 249 PRO A CA 1
ATOM 1992 C C . PRO A 1 249 ? 35.719 4.504 -15.203 1 90.62 249 PRO A C 1
ATOM 1994 O O . PRO A 1 249 ? 34.625 4.438 -15.805 1 90.62 249 PRO A O 1
ATOM 1997 N N . ARG A 1 250 ? 36.438 3.432 -14.922 1 90.81 250 ARG A N 1
ATOM 1998 C CA . ARG A 1 250 ? 36 2.061 -15.156 1 90.81 250 ARG A CA 1
ATOM 1999 C C . ARG A 1 250 ? 36.406 1.153 -13.992 1 90.81 250 ARG A C 1
ATOM 2001 O O . ARG A 1 250 ? 37.219 1.53 -13.156 1 90.81 250 ARG A O 1
ATOM 2008 N N . LEU A 1 251 ? 35.719 -0.008 -13.977 1 92.56 251 LEU A N 1
ATOM 2009 C CA . LEU A 1 251 ? 36.031 -0.96 -12.906 1 92.56 251 LEU A CA 1
ATOM 2010 C C . LEU A 1 251 ? 37.094 -1.964 -13.359 1 92.56 251 LEU A C 1
ATOM 2012 O O . LEU A 1 251 ? 37 -2.512 -14.461 1 92.56 251 LEU A O 1
ATOM 2016 N N . GLU A 1 252 ? 38.062 -2.086 -12.617 1 92.56 252 GLU A N 1
ATOM 2017 C CA . GLU A 1 252 ? 39.031 -3.152 -12.805 1 92.56 252 GLU A CA 1
ATOM 2018 C C . GLU A 1 252 ? 38.688 -4.371 -11.945 1 92.56 252 GLU A C 1
ATOM 2020 O O . GLU A 1 252 ? 38.438 -4.242 -10.75 1 92.56 252 GLU A O 1
ATOM 2025 N N . LEU A 1 253 ? 38.719 -5.539 -12.547 1 92.81 253 LEU A N 1
ATOM 2026 C CA . LEU A 1 253 ? 38.344 -6.766 -11.859 1 92.81 253 LEU A CA 1
ATOM 2027 C C . LEU A 1 253 ? 39.531 -7.676 -11.641 1 92.81 253 LEU A C 1
ATOM 2029 O O . LEU A 1 253 ? 40.438 -7.762 -12.5 1 92.81 253 LEU A O 1
ATOM 2033 N N . SER A 1 254 ? 39.562 -8.258 -10.508 1 90.44 254 SER A N 1
ATOM 2034 C CA . SER A 1 254 ? 40.594 -9.242 -10.172 1 90.44 254 SER A CA 1
ATOM 2035 C C . SER A 1 254 ? 39.969 -10.516 -9.609 1 90.44 254 SER A C 1
ATOM 2037 O O . SER A 1 254 ? 39.344 -10.492 -8.547 1 90.44 254 SER A O 1
ATOM 2039 N N . TYR A 1 255 ? 40.219 -11.602 -10.289 1 89.44 255 TYR A N 1
ATOM 2040 C CA . TYR A 1 255 ? 39.688 -12.891 -9.844 1 89.44 255 TYR A CA 1
ATOM 2041 C C . TYR A 1 255 ? 40.625 -13.516 -8.812 1 89.44 255 TYR A C 1
ATOM 2043 O O . TYR A 1 255 ? 41.844 -13.57 -9.008 1 89.44 255 TYR A O 1
ATOM 2051 N N . VAL A 1 256 ? 40.031 -13.953 -7.746 1 90.31 256 VAL A N 1
ATOM 2052 C CA . VAL A 1 256 ? 40.812 -14.602 -6.707 1 90.31 256 VAL A CA 1
ATOM 2053 C C . VAL A 1 256 ? 40.812 -16.109 -6.941 1 90.31 256 VAL A C 1
ATOM 2055 O O . VAL A 1 256 ? 39.781 -16.766 -6.918 1 90.31 256 VAL A O 1
ATOM 2058 N N . ARG A 1 257 ? 41.938 -16.656 -7.066 1 85.06 257 ARG A N 1
ATOM 2059 C CA . ARG A 1 257 ? 42.094 -18.094 -7.312 1 85.06 257 ARG A CA 1
ATOM 2060 C C . ARG A 1 257 ? 41.906 -18.891 -6.027 1 85.06 257 ARG A C 1
ATOM 2062 O O . ARG A 1 257 ? 42.281 -18.438 -4.945 1 85.06 257 ARG A O 1
ATOM 2069 N N . LYS A 1 258 ? 41.312 -20.109 -6.18 1 81.06 258 LYS A N 1
ATOM 2070 C CA . LYS A 1 258 ? 41.062 -20.984 -5.043 1 81.06 258 LYS A CA 1
ATOM 2071 C C . LYS A 1 258 ? 42.406 -21.484 -4.445 1 81.06 258 LYS A C 1
ATOM 2073 O O . LYS A 1 258 ? 42.531 -21.562 -3.225 1 81.06 258 LYS A O 1
ATOM 2078 N N . ASP A 1 259 ? 43.312 -21.984 -5.277 1 75.25 259 ASP A N 1
ATOM 2079 C CA . ASP A 1 259 ? 44.594 -22.531 -4.805 1 75.25 259 ASP A CA 1
ATOM 2080 C C . ASP A 1 259 ? 45.75 -21.562 -5.078 1 75.25 259 ASP A C 1
ATOM 2082 O O . ASP A 1 259 ? 45.719 -20.844 -6.078 1 75.25 259 ASP A O 1
ATOM 2086 N N . GLN A 1 260 ? 46.438 -21.094 -3.971 1 64.06 260 GLN A N 1
ATOM 2087 C CA . GLN A 1 260 ? 47.594 -20.188 -4.082 1 64.06 260 GLN A CA 1
ATOM 2088 C C . GLN A 1 260 ? 48.625 -20.734 -5.07 1 64.06 260 GLN A C 1
ATOM 2090 O O . GLN A 1 260 ? 49.594 -20.047 -5.391 1 64.06 260 GLN A O 1
ATOM 2095 N N . ALA A 1 261 ? 48.406 -22.062 -5.367 1 53.12 261 ALA A N 1
ATOM 2096 C CA . ALA A 1 261 ? 49.562 -22.609 -6.051 1 53.12 261 ALA A CA 1
ATOM 2097 C C . ALA A 1 261 ? 49.906 -21.797 -7.297 1 53.12 261 ALA A C 1
ATOM 2099 O O . ALA A 1 261 ? 49.031 -21.297 -7.98 1 53.12 261 ALA A O 1
ATOM 2100 N N . PRO A 1 262 ? 51.125 -21.516 -7.324 1 47.31 262 PRO A N 1
ATOM 2101 C CA . PRO A 1 262 ? 51.781 -20.625 -8.273 1 47.31 262 PRO A CA 1
ATOM 2102 C C . PRO A 1 262 ? 51.125 -20.641 -9.648 1 47.31 262 PRO A C 1
ATOM 2104 O O . PRO A 1 262 ? 50.094 -21.281 -9.844 1 47.31 262 PRO A O 1
ATOM 2107 N N . ARG A 1 263 ? 52.062 -20.844 -10.781 1 47.97 263 ARG A N 1
ATOM 2108 C CA . ARG A 1 263 ? 52.562 -20.344 -12.055 1 47.97 263 ARG A CA 1
ATOM 2109 C C . ARG A 1 263 ? 51.719 -20.828 -13.219 1 47.97 263 ARG A C 1
ATOM 2111 O O . ARG A 1 263 ? 52.031 -20.562 -14.383 1 47.97 263 ARG A O 1
ATOM 2118 N N . GLU A 1 264 ? 51.062 -22.062 -13.094 1 50.91 264 GLU A N 1
ATOM 2119 C CA . GLU A 1 264 ? 50.75 -22.406 -14.477 1 50.91 264 GLU A CA 1
ATOM 2120 C C . GLU A 1 264 ? 49.5 -21.641 -14.961 1 50.91 264 GLU A C 1
ATOM 2122 O O . GLU A 1 264 ? 48.562 -21.422 -14.195 1 50.91 264 GLU A O 1
ATOM 2127 N N . SER A 1 265 ? 49.719 -20.812 -15.812 1 55.84 265 SER A N 1
ATOM 2128 C CA . SER A 1 265 ? 48.719 -20.016 -16.547 1 55.84 265 SER A CA 1
ATOM 2129 C C . SER A 1 265 ? 47.438 -20.781 -16.75 1 55.84 265 SER A C 1
ATOM 2131 O O . SER A 1 265 ? 47.438 -21.938 -17.203 1 55.84 265 SER A O 1
ATOM 2133 N N . PRO A 1 266 ? 46.375 -20.484 -15.875 1 60.75 266 PRO A N 1
ATOM 2134 C CA . PRO A 1 266 ? 45.125 -21.188 -16.156 1 60.75 266 PRO A CA 1
ATOM 2135 C C . PRO A 1 266 ? 44.938 -21.516 -17.625 1 60.75 266 PRO A C 1
ATOM 2137 O O . PRO A 1 266 ? 45.5 -20.828 -18.484 1 60.75 266 PRO A O 1
ATOM 2140 N N . SER A 1 267 ? 44.531 -22.719 -17.891 1 69.44 267 SER A N 1
ATOM 2141 C CA . SER A 1 267 ? 44.219 -23.078 -19.266 1 69.44 267 SER A CA 1
ATOM 2142 C C . SER A 1 267 ? 43.438 -21.969 -19.953 1 69.44 267 SER A C 1
ATOM 2144 O O . SER A 1 267 ? 42.781 -21.156 -19.281 1 69.44 267 SER A O 1
ATOM 2146 N N . ALA A 1 268 ? 43.781 -21.766 -21.109 1 71.44 268 ALA A N 1
ATOM 2147 C CA . ALA A 1 268 ? 43.094 -20.766 -21.922 1 71.44 268 ALA A CA 1
ATOM 2148 C C . ALA A 1 268 ? 41.594 -20.859 -21.766 1 71.44 268 ALA A C 1
ATOM 2150 O O . ALA A 1 268 ? 40.875 -19.844 -21.719 1 71.44 268 ALA A O 1
ATOM 2151 N N . GLU A 1 269 ? 41.156 -22.109 -21.562 1 74.94 269 GLU A N 1
ATOM 2152 C CA . GLU A 1 269 ? 39.719 -22.312 -21.422 1 74.94 269 GLU A CA 1
ATOM 2153 C C . GLU A 1 269 ? 39.188 -21.781 -20.094 1 74.94 269 GLU A C 1
ATOM 2155 O O . GLU A 1 269 ? 38.156 -21.156 -20.016 1 74.94 269 GLU A O 1
ATOM 2160 N N . THR A 1 270 ? 39.938 -22.031 -19.078 1 74.25 270 THR A N 1
ATOM 2161 C CA . THR A 1 270 ? 39.562 -21.562 -17.75 1 74.25 270 THR A CA 1
ATOM 2162 C C . THR A 1 270 ? 39.625 -20.047 -17.672 1 74.25 270 THR A C 1
ATOM 2164 O O . THR A 1 270 ? 38.75 -19.422 -17.047 1 74.25 270 THR A O 1
ATOM 2167 N N . GLN A 1 271 ? 40.594 -19.578 -18.359 1 74.75 271 GLN A N 1
ATOM 2168 C CA . GLN A 1 271 ? 40.719 -18.125 -18.375 1 74.75 271 GLN A CA 1
ATOM 2169 C C . GLN A 1 271 ? 39.562 -17.469 -19.109 1 74.75 271 GLN A C 1
ATOM 2171 O O . GLN A 1 271 ? 39.062 -16.422 -18.703 1 74.75 271 GLN A O 1
ATOM 2176 N N . ARG A 1 272 ? 39.25 -18.125 -20.094 1 76.56 272 ARG A N 1
ATOM 2177 C CA . ARG A 1 272 ? 38.125 -17.609 -20.859 1 76.56 272 ARG A CA 1
ATOM 2178 C C . ARG A 1 272 ? 36.844 -17.672 -20.031 1 76.56 272 ARG A C 1
ATOM 2180 O O . ARG A 1 272 ? 36.062 -16.734 -20.031 1 76.56 272 ARG A O 1
ATOM 2187 N N . LYS A 1 273 ? 36.688 -18.719 -19.328 1 76.56 273 LYS A N 1
ATOM 2188 C CA . LYS A 1 273 ? 35.5 -18.891 -18.516 1 76.56 273 LYS A CA 1
ATOM 2189 C C . LYS A 1 273 ? 35.438 -17.844 -17.406 1 76.56 273 LYS A C 1
ATOM 2191 O O . LYS A 1 273 ? 34.375 -17.281 -17.125 1 76.56 273 LYS A O 1
ATOM 2196 N N . ILE A 1 274 ? 36.562 -17.578 -16.922 1 77.31 274 ILE A N 1
ATOM 2197 C CA . ILE A 1 274 ? 36.625 -16.609 -15.828 1 77.31 274 ILE A CA 1
ATOM 2198 C C . ILE A 1 274 ? 36.375 -15.203 -16.375 1 77.31 274 ILE A C 1
ATOM 2200 O O . ILE A 1 274 ? 35.688 -14.398 -15.742 1 77.31 274 ILE A O 1
ATOM 2204 N N . SER A 1 275 ? 36.906 -14.984 -17.5 1 79.75 275 SER A N 1
ATOM 2205 C CA . SER A 1 275 ? 36.719 -13.664 -18.094 1 79.75 275 SER A CA 1
ATOM 2206 C C . SER A 1 275 ? 35.281 -13.43 -18.484 1 79.75 275 SER A C 1
ATOM 2208 O O . SER A 1 275 ? 34.75 -12.32 -18.328 1 79.75 275 SER A O 1
ATOM 2210 N N . GLU A 1 276 ? 34.75 -14.438 -18.953 1 81.25 276 GLU A N 1
ATOM 2211 C CA . GLU A 1 276 ? 33.344 -14.32 -19.344 1 81.25 276 GLU A CA 1
ATOM 2212 C C . GLU A 1 276 ? 32.438 -14.117 -18.125 1 81.25 276 GLU A C 1
ATOM 2214 O O . GLU A 1 276 ? 31.5 -13.336 -18.156 1 81.25 276 GLU A O 1
ATOM 2219 N N . LEU A 1 277 ? 32.75 -14.805 -17.125 1 82.19 277 LEU A N 1
ATOM 2220 C CA . LEU A 1 277 ? 32 -14.641 -15.891 1 82.19 277 LEU A CA 1
ATOM 2221 C C . LEU A 1 277 ? 32.156 -13.234 -15.328 1 82.19 277 LEU A C 1
ATOM 2223 O O . LEU A 1 277 ? 31.172 -12.617 -14.914 1 82.19 277 LEU A O 1
ATOM 2227 N N . ALA A 1 278 ? 33.312 -12.805 -15.359 1 81.06 278 ALA A N 1
ATOM 2228 C CA . ALA A 1 278 ? 33.594 -11.477 -14.828 1 81.06 278 ALA A CA 1
ATOM 2229 C C . ALA A 1 278 ? 32.844 -10.398 -15.594 1 81.06 278 ALA A C 1
ATOM 2231 O O . ALA A 1 278 ? 32.312 -9.453 -15 1 81.06 278 ALA A O 1
ATOM 2232 N N . LYS A 1 279 ? 32.812 -10.57 -16.828 1 82.06 279 LYS A N 1
ATOM 2233 C CA . LYS A 1 279 ? 32.125 -9.602 -17.656 1 82.06 279 LYS A CA 1
ATOM 2234 C C . LYS A 1 279 ? 30.609 -9.617 -17.375 1 82.06 279 LYS A C 1
ATOM 2236 O O . LYS A 1 279 ? 29.953 -8.57 -17.391 1 82.06 279 LYS A O 1
ATOM 2241 N N . ARG A 1 280 ? 30.172 -10.75 -17.109 1 86.38 280 ARG A N 1
ATOM 2242 C CA . ARG A 1 280 ? 28.734 -10.914 -16.875 1 86.38 280 ARG A CA 1
ATOM 2243 C C . ARG A 1 280 ? 28.344 -10.359 -15.516 1 86.38 280 ARG A C 1
ATOM 2245 O O . ARG A 1 280 ? 27.219 -9.859 -15.344 1 86.38 280 ARG A O 1
ATOM 2252 N N . ILE A 1 281 ? 29.219 -10.398 -14.547 1 91 281 ILE A N 1
ATOM 2253 C CA . ILE A 1 281 ? 28.844 -10.039 -13.188 1 91 281 ILE A CA 1
ATOM 2254 C C . ILE A 1 281 ? 29.297 -8.609 -12.883 1 91 281 ILE A C 1
ATOM 2256 O O . ILE A 1 281 ? 28.844 -8.008 -11.914 1 91 281 ILE A O 1
ATOM 2260 N N . GLN A 1 282 ? 30.109 -8.031 -13.695 1 91.69 282 GLN A N 1
ATOM 2261 C CA . GLN A 1 282 ? 30.719 -6.727 -13.461 1 91.69 282 GLN A CA 1
ATOM 2262 C C . GLN A 1 282 ? 29.656 -5.641 -13.281 1 91.69 282 GLN A C 1
ATOM 2264 O O . GLN A 1 282 ? 29.766 -4.809 -12.383 1 91.69 282 GLN A O 1
ATOM 2269 N N . PRO A 1 283 ? 28.625 -5.637 -14.062 1 93.5 283 PRO A N 1
ATOM 2270 C CA . PRO A 1 283 ? 27.656 -4.547 -13.953 1 93.5 283 PRO A CA 1
ATOM 2271 C C . PRO A 1 283 ? 26.922 -4.539 -12.609 1 93.5 283 PRO A C 1
ATOM 2273 O O . PRO A 1 283 ? 26.359 -3.516 -12.227 1 93.5 283 PRO A O 1
ATOM 2276 N N . TYR A 1 284 ? 26.953 -5.602 -11.891 1 95.31 284 TYR A N 1
ATOM 2277 C CA . TYR A 1 284 ? 26.172 -5.727 -10.664 1 95.31 284 TYR A CA 1
ATOM 2278 C C . TYR A 1 284 ? 26.953 -5.211 -9.461 1 95.31 284 TYR A C 1
ATOM 2280 O O . TYR A 1 284 ? 26.406 -5.062 -8.367 1 95.31 284 TYR A O 1
ATOM 2288 N N . PHE A 1 285 ? 28.219 -4.871 -9.617 1 95.62 285 PHE A N 1
ATOM 2289 C CA . PHE A 1 285 ? 29.047 -4.469 -8.484 1 95.62 285 PHE A CA 1
ATOM 2290 C C . PHE A 1 285 ? 28.75 -3.029 -8.078 1 95.62 285 PHE A C 1
ATOM 2292 O O . PHE A 1 285 ? 28.812 -2.689 -6.898 1 95.62 285 PHE A O 1
ATOM 2299 N N . VAL A 1 286 ? 28.516 -2.248 -9.078 1 95.19 286 VAL A N 1
ATOM 2300 C CA . VAL A 1 286 ? 28.078 -0.873 -8.883 1 95.19 286 VAL A CA 1
ATOM 2301 C C . VAL A 1 286 ? 26.859 -0.597 -9.766 1 95.19 286 VAL A C 1
ATOM 2303 O O . VAL A 1 286 ? 26.953 0.164 -10.734 1 95.19 286 VAL A O 1
ATOM 2306 N N . PRO A 1 287 ? 25.781 -1.079 -9.289 1 94.94 287 PRO A N 1
ATOM 2307 C CA . PRO A 1 287 ? 24.609 -1.09 -10.164 1 94.94 287 PRO A CA 1
ATOM 2308 C C . PRO A 1 287 ? 24.125 0.315 -10.531 1 94.94 287 PRO A C 1
ATOM 2310 O O . PRO A 1 287 ? 23.531 0.511 -11.594 1 94.94 287 PRO A O 1
ATOM 2313 N N . HIS A 1 288 ? 24.297 1.321 -9.695 1 92.06 288 HIS A N 1
ATOM 2314 C CA . HIS A 1 288 ? 23.844 2.678 -9.984 1 92.06 288 HIS A CA 1
ATOM 2315 C C . HIS A 1 288 ? 24.844 3.406 -10.883 1 92.06 288 HIS A C 1
ATOM 2317 O O . HIS A 1 288 ? 24.578 4.523 -11.328 1 92.06 288 HIS A O 1
ATOM 2323 N N . GLY A 1 289 ? 25.969 2.895 -11.094 1 89.56 289 GLY A N 1
ATOM 2324 C CA . GLY A 1 289 ? 26.938 3.441 -12.023 1 89.56 289 GLY A CA 1
ATOM 2325 C C . GLY A 1 289 ? 27.766 4.562 -11.422 1 89.56 289 GLY A C 1
ATOM 2326 O O . GLY A 1 289 ? 28.469 5.27 -12.141 1 89.56 289 GLY A O 1
ATOM 2327 N N . ARG A 1 290 ? 27.703 4.797 -10.18 1 91.25 290 ARG A N 1
ATOM 2328 C CA . ARG A 1 290 ? 28.484 5.84 -9.539 1 91.25 290 ARG A CA 1
ATOM 2329 C C . ARG A 1 290 ? 29.859 5.312 -9.117 1 91.25 290 ARG A C 1
ATOM 2331 O O . ARG A 1 290 ? 30.094 5.062 -7.934 1 91.25 290 ARG A O 1
ATOM 2338 N N . PHE A 1 291 ? 30.766 5.367 -10.07 1 93.62 291 PHE A N 1
ATOM 2339 C CA . PHE A 1 291 ? 32.125 4.883 -9.812 1 93.62 291 PHE A CA 1
ATOM 2340 C C . PHE A 1 291 ? 32.906 5.879 -8.961 1 93.62 291 PHE A C 1
ATOM 2342 O O . PHE A 1 291 ? 33.781 5.496 -8.211 1 93.62 291 PHE A O 1
ATOM 2349 N N . VAL A 1 292 ? 32.469 7.176 -9.195 1 92.81 292 VAL A N 1
ATOM 2350 C CA . VAL A 1 292 ? 33.094 8.266 -8.445 1 92.81 292 VAL A CA 1
ATOM 2351 C C . VAL A 1 292 ? 32.031 9.094 -7.754 1 92.81 292 VAL A C 1
ATOM 2353 O O . VAL A 1 292 ? 30.969 9.367 -8.336 1 92.81 292 VAL A O 1
ATOM 2356 N N . SER A 1 293 ? 32.25 9.305 -6.477 1 90.5 293 SER A N 1
ATOM 2357 C CA . SER A 1 293 ? 31.281 10.078 -5.719 1 90.5 293 SER A CA 1
ATOM 2358 C C . SER A 1 293 ? 31.938 11.266 -5.016 1 90.5 293 SER A C 1
ATOM 2360 O O . SER A 1 293 ? 33.125 11.211 -4.66 1 90.5 293 SER A O 1
ATOM 2362 N N . SER A 1 294 ? 31.156 12.344 -4.906 1 89.69 294 SER A N 1
ATOM 2363 C CA . SER A 1 294 ? 31.656 13.539 -4.234 1 89.69 294 SER A CA 1
ATOM 2364 C C . SER A 1 294 ? 31.422 13.461 -2.727 1 89.69 294 SER A C 1
ATOM 2366 O O . SER A 1 294 ? 31.969 14.266 -1.967 1 89.69 294 SER A O 1
ATOM 2368 N N . GLN A 1 295 ? 30.672 12.547 -2.379 1 86.94 295 GLN A N 1
ATOM 2369 C CA . GLN A 1 295 ? 30.422 12.328 -0.958 1 86.94 295 GLN A CA 1
ATOM 2370 C C . GLN A 1 295 ? 30.766 10.898 -0.552 1 86.94 295 GLN A C 1
ATOM 2372 O O . GLN A 1 295 ? 30.766 9.992 -1.388 1 86.94 295 GLN A O 1
ATOM 2377 N N . LYS A 1 296 ? 31.125 10.852 0.677 1 86 296 LYS A N 1
ATOM 2378 C CA . LYS A 1 296 ? 31.422 9.516 1.176 1 86 296 LYS A CA 1
ATOM 2379 C C . LYS A 1 296 ? 30.141 8.719 1.432 1 86 296 LYS A C 1
ATOM 2381 O O . LYS A 1 296 ? 29.562 8.797 2.52 1 86 296 LYS A O 1
ATOM 2386 N N . ASP A 1 297 ? 29.828 7.922 0.491 1 86.81 297 ASP A N 1
ATOM 2387 C CA . ASP A 1 297 ? 28.672 7.055 0.645 1 86.81 297 ASP A CA 1
ATOM 2388 C C . ASP A 1 297 ? 28.953 5.91 1.612 1 86.81 297 ASP A C 1
ATOM 2390 O O . ASP A 1 297 ? 30.094 5.434 1.691 1 86.81 297 ASP A O 1
ATOM 2394 N N . PRO A 1 298 ? 27.969 5.52 2.35 1 88.88 298 PRO A N 1
ATOM 2395 C CA . PRO A 1 298 ? 28.172 4.395 3.264 1 88.88 298 PRO A CA 1
ATOM 2396 C C . PRO A 1 298 ? 28.422 3.078 2.529 1 88.88 298 PRO A C 1
ATOM 2398 O O . PRO A 1 298 ? 28.031 2.93 1.37 1 88.88 298 PRO A O 1
ATOM 2401 N N . ASP A 1 299 ? 29.094 2.123 3.26 1 93.5 299 ASP A N 1
ATOM 2402 C CA . ASP A 1 299 ? 29.328 0.79 2.711 1 93.5 299 ASP A CA 1
ATOM 2403 C C . ASP A 1 299 ? 28 0.071 2.443 1 93.5 299 ASP A C 1
ATOM 2405 O O . ASP A 1 299 ? 27.047 0.209 3.213 1 93.5 299 ASP A O 1
ATOM 2409 N N . ALA A 1 300 ? 28.016 -0.581 1.341 1 95.38 300 ALA A N 1
ATOM 2410 C CA . ALA A 1 300 ? 26.797 -1.274 0.958 1 95.38 300 ALA A CA 1
ATOM 2411 C C . ALA A 1 300 ? 27.047 -2.762 0.732 1 95.38 300 ALA A C 1
ATOM 2413 O O . ALA A 1 300 ? 28.094 -3.143 0.188 1 95.38 300 ALA A O 1
ATOM 2414 N N . LEU A 1 301 ? 26.266 -3.617 1.251 1 97 301 LEU A N 1
ATOM 2415 C CA . LEU A 1 301 ? 26.234 -5.059 1.024 1 97 301 LEU A CA 1
ATOM 2416 C C . LEU A 1 301 ? 24.891 -5.492 0.456 1 97 301 LEU A C 1
ATOM 2418 O O . LEU A 1 301 ? 23.859 -5.328 1.106 1 97 301 LEU A O 1
ATOM 2422 N N . PHE A 1 302 ? 24.891 -6.035 -0.77 1 97.5 302 PHE A N 1
ATOM 2423 C CA . PHE A 1 302 ? 23.609 -6.352 -1.396 1 97.5 302 PHE A CA 1
ATOM 2424 C C . PHE A 1 302 ? 23.734 -7.578 -2.293 1 97.5 302 PHE A C 1
ATOM 2426 O O . PHE A 1 302 ? 24.812 -7.844 -2.842 1 97.5 302 PHE A O 1
ATOM 2433 N N . PRO A 1 303 ? 22.672 -8.336 -2.398 1 97.19 303 PRO A N 1
ATOM 2434 C CA . PRO A 1 303 ? 22.656 -9.523 -3.256 1 97.19 303 PRO A CA 1
ATOM 2435 C C . PRO A 1 303 ? 22.297 -9.203 -4.703 1 97.19 303 PRO A C 1
ATOM 2437 O O . PRO A 1 303 ? 21.688 -8.164 -4.977 1 97.19 303 PRO A O 1
ATOM 2440 N N . PHE A 1 304 ? 22.703 -10.023 -5.598 1 96.38 304 PHE A N 1
ATOM 2441 C CA . PHE A 1 304 ? 22.297 -9.961 -6.996 1 96.38 304 PHE A CA 1
ATOM 2442 C C . PHE A 1 304 ? 22.203 -11.359 -7.598 1 96.38 304 PHE A C 1
ATOM 2444 O O . PHE A 1 304 ? 22.719 -12.32 -7.027 1 96.38 304 PHE A O 1
ATOM 2451 N N . VAL A 1 305 ? 21.422 -11.492 -8.633 1 94.44 305 VAL A N 1
ATOM 2452 C CA . VAL A 1 305 ? 21.203 -12.773 -9.297 1 94.44 305 VAL A CA 1
ATOM 2453 C C . VAL A 1 305 ? 21.469 -12.625 -10.797 1 94.44 305 VAL A C 1
ATOM 2455 O O . VAL A 1 305 ? 21.094 -11.625 -11.406 1 94.44 305 VAL A O 1
ATOM 2458 N N . VAL A 1 306 ? 22.203 -13.555 -11.312 1 89.69 306 VAL A N 1
ATOM 2459 C CA . VAL A 1 306 ? 22.5 -13.562 -12.742 1 89.69 306 VAL A CA 1
ATOM 2460 C C . VAL A 1 306 ? 22.078 -14.891 -13.352 1 89.69 306 VAL A C 1
ATOM 2462 O O . VAL A 1 306 ? 22.5 -15.953 -12.898 1 89.69 306 VAL A O 1
ATOM 2465 N N . ILE A 1 307 ? 21.172 -14.773 -14.281 1 81.94 307 ILE A N 1
ATOM 2466 C CA . ILE A 1 307 ? 20.766 -15.977 -14.992 1 81.94 307 ILE A CA 1
ATOM 2467 C C . ILE A 1 307 ? 21.734 -16.25 -16.141 1 81.94 307 ILE A C 1
ATOM 2469 O O . ILE A 1 307 ? 22.031 -15.352 -16.938 1 81.94 307 ILE A O 1
ATOM 2473 N N . GLN A 1 308 ? 22.266 -17.375 -16.047 1 65.69 308 GLN A N 1
ATOM 2474 C CA . GLN A 1 308 ? 23.203 -17.766 -17.078 1 65.69 308 GLN A CA 1
ATOM 2475 C C . GLN A 1 308 ? 22.516 -18.547 -18.188 1 65.69 308 GLN A C 1
ATOM 2477 O O . GLN A 1 308 ? 21.438 -19.109 -17.984 1 65.69 308 GLN A O 1
ATOM 2482 N N . ASN A 1 309 ? 22.672 -18.203 -19.406 1 58.88 309 ASN A N 1
ATOM 2483 C CA . ASN A 1 309 ? 22.109 -18.938 -20.531 1 58.88 309 ASN A CA 1
ATOM 2484 C C . ASN A 1 309 ? 22.469 -20.422 -20.469 1 58.88 309 ASN A C 1
ATOM 2486 O O . ASN A 1 309 ? 23.609 -20.766 -20.141 1 58.88 309 ASN A O 1
ATOM 2490 N N . GLY A 1 310 ? 21.5 -21.266 -20.688 1 53.81 310 GLY A N 1
ATOM 2491 C CA . GLY A 1 310 ? 21.688 -22.672 -21.031 1 53.81 310 GLY A CA 1
ATOM 2492 C C . GLY A 1 310 ? 21.891 -23.562 -19.828 1 53.81 310 GLY A C 1
ATOM 2493 O O . GLY A 1 310 ? 21.094 -23.547 -18.891 1 53.81 310 GLY A O 1
ATOM 2494 N N . GLU A 1 311 ? 23.141 -24.188 -19.797 1 55.16 311 GLU A N 1
ATOM 2495 C CA . GLU A 1 311 ? 23.562 -25.281 -18.906 1 55.16 311 GLU A CA 1
ATOM 2496 C C . GLU A 1 311 ? 24.078 -24.734 -17.578 1 55.16 311 GLU A C 1
ATOM 2498 O O . GLU A 1 311 ? 24.109 -25.469 -16.578 1 55.16 311 GLU A O 1
ATOM 2503 N N . LEU A 1 312 ? 24.406 -23.406 -17.594 1 56.94 312 LEU A N 1
ATOM 2504 C CA . LEU A 1 312 ? 25.141 -22.938 -16.422 1 56.94 312 LEU A CA 1
ATOM 2505 C C . LEU A 1 312 ? 24.188 -22.516 -15.305 1 56.94 312 LEU A C 1
ATOM 2507 O O . LEU A 1 312 ? 24.594 -22.406 -14.148 1 56.94 312 LEU A O 1
ATOM 2511 N N . GLY A 1 313 ? 22.953 -22.547 -15.484 1 73.62 313 GLY A N 1
ATOM 2512 C CA . GLY A 1 313 ? 21.984 -22.344 -14.422 1 73.62 313 GLY A CA 1
ATOM 2513 C C . GLY A 1 313 ? 21.953 -20.922 -13.898 1 73.62 313 GLY A C 1
ATOM 2514 O O . GLY A 1 313 ? 22.203 -19.969 -14.648 1 73.62 313 GLY A O 1
ATOM 2515 N N . THR A 1 314 ? 21.516 -20.688 -12.664 1 83.81 314 THR A N 1
ATOM 2516 C CA . THR A 1 314 ? 21.375 -19.391 -12.016 1 83.81 314 THR A CA 1
ATOM 2517 C C . THR A 1 314 ? 22.469 -19.172 -10.984 1 83.81 314 THR A C 1
ATOM 2519 O O . THR A 1 314 ? 22.812 -20.094 -10.234 1 83.81 314 THR A O 1
ATOM 2522 N N . LEU A 1 315 ? 23.156 -18.031 -11.07 1 88.56 315 LEU A N 1
ATOM 2523 C CA . LEU A 1 315 ? 24.172 -17.672 -10.094 1 88.56 315 LEU A CA 1
ATOM 2524 C C . LEU A 1 315 ? 23.641 -16.656 -9.102 1 88.56 315 LEU A C 1
ATOM 2526 O O . LEU A 1 315 ? 22.953 -15.711 -9.484 1 88.56 315 LEU A O 1
ATOM 2530 N N . TYR A 1 316 ? 23.906 -16.953 -7.863 1 91.56 316 TYR A N 1
ATOM 2531 C CA . TYR A 1 316 ? 23.562 -16.031 -6.789 1 91.56 316 TYR A CA 1
ATOM 2532 C C . TYR A 1 316 ? 24.812 -15.352 -6.242 1 91.56 316 TYR A C 1
ATOM 2534 O O . TYR A 1 316 ? 25.828 -16 -5.992 1 91.56 316 TYR A O 1
ATOM 2542 N N . GLY A 1 317 ? 24.719 -14.047 -6.148 1 94.88 317 GLY A N 1
ATOM 2543 C CA . GLY A 1 317 ? 25.906 -13.32 -5.723 1 94.88 317 GLY A CA 1
ATOM 2544 C C . GLY A 1 317 ? 25.625 -12.352 -4.582 1 94.88 317 GLY A C 1
ATOM 2545 O O . GLY A 1 317 ? 24.469 -12.031 -4.301 1 94.88 317 GLY A O 1
ATOM 2546 N N . MET A 1 318 ? 26.688 -12.008 -3.863 1 96 318 MET A N 1
ATOM 2547 C CA . MET A 1 318 ? 26.719 -10.977 -2.828 1 96 318 MET A CA 1
ATOM 2548 C C . MET A 1 318 ? 27.844 -9.977 -3.088 1 96 318 MET A C 1
ATOM 2550 O O . MET A 1 318 ? 28.969 -10.375 -3.357 1 96 318 MET A O 1
ATOM 2554 N N . CYS A 1 319 ? 27.469 -8.742 -3.094 1 97.5 319 CYS A N 1
ATOM 2555 C CA . CYS A 1 319 ? 28.453 -7.715 -3.428 1 97.5 319 CYS A CA 1
ATOM 2556 C C . CYS A 1 319 ? 28.641 -6.75 -2.266 1 97.5 319 CYS A C 1
ATOM 2558 O O . CYS A 1 319 ? 27.672 -6.234 -1.71 1 97.5 319 CYS A O 1
ATOM 2560 N N . TYR A 1 320 ? 29.891 -6.535 -1.898 1 97.12 320 TYR A N 1
ATOM 2561 C CA . TYR A 1 320 ? 30.281 -5.492 -0.958 1 97.12 320 TYR A CA 1
ATOM 2562 C C . TYR A 1 320 ? 30.953 -4.328 -1.684 1 97.12 320 TYR A C 1
ATOM 2564 O O . TYR A 1 320 ? 31.938 -4.52 -2.414 1 97.12 320 TYR A O 1
ATOM 2572 N N . THR A 1 321 ? 30.438 -3.162 -1.523 1 96.25 321 THR A N 1
ATOM 2573 C CA . THR A 1 321 ? 30.984 -1.971 -2.166 1 96.25 321 THR A CA 1
ATOM 2574 C C . THR A 1 321 ? 31.297 -0.896 -1.132 1 96.25 321 THR A C 1
ATOM 2576 O O . THR A 1 321 ? 30.469 -0.577 -0.282 1 96.25 321 THR A O 1
ATOM 2579 N N . SER A 1 322 ? 32.438 -0.364 -1.149 1 94.88 322 SER A N 1
ATOM 2580 C CA . SER A 1 322 ? 32.906 0.722 -0.288 1 94.88 322 SER A CA 1
ATOM 2581 C C . SER A 1 322 ? 33.5 1.864 -1.105 1 94.88 322 SER A C 1
ATOM 2583 O O . SER A 1 322 ? 34 1.648 -2.211 1 94.88 322 SER A O 1
ATOM 2585 N N . TYR A 1 323 ? 33.344 3.037 -0.579 1 94.25 323 TYR A N 1
ATOM 2586 C CA . TYR A 1 323 ? 33.938 4.211 -1.218 1 94.25 323 TYR A CA 1
ATOM 2587 C C . TYR A 1 323 ? 35.125 4.723 -0.423 1 94.25 323 TYR A C 1
ATOM 2589 O O . TYR A 1 323 ? 35 5.059 0.757 1 94.25 323 TYR A O 1
ATOM 2597 N N . ILE A 1 324 ? 36.25 4.746 -1.08 1 92.31 324 ILE A N 1
ATOM 2598 C CA . ILE A 1 324 ? 37.5 5.195 -0.433 1 92.31 324 ILE A CA 1
ATOM 2599 C C . ILE A 1 324 ? 37.969 6.496 -1.077 1 92.31 324 ILE A C 1
ATOM 2601 O O . ILE A 1 324 ? 37.781 6.703 -2.281 1 92.31 324 ILE A O 1
ATOM 2605 N N . GLU A 1 325 ? 38.594 7.277 -0.302 1 91.94 325 GLU A N 1
ATOM 2606 C CA . GLU A 1 325 ? 39.094 8.555 -0.793 1 91.94 325 GLU A CA 1
ATOM 2607 C C . GLU A 1 325 ? 40.281 8.359 -1.713 1 91.94 325 GLU A C 1
ATOM 2609 O O . GLU A 1 325 ? 41.25 7.684 -1.351 1 91.94 325 GLU A O 1
ATOM 2614 N N . PHE A 1 326 ? 40.25 8.867 -2.918 1 87.69 326 PHE A N 1
ATOM 2615 C CA . PHE A 1 326 ? 41.312 8.812 -3.891 1 87.69 326 PHE A CA 1
ATOM 2616 C C . PHE A 1 326 ? 42.062 10.148 -3.963 1 87.69 326 PHE A C 1
ATOM 2618 O O . PHE A 1 326 ? 43.281 10.211 -3.764 1 87.69 326 PHE A O 1
ATOM 2625 N N . THR A 1 327 ? 41.25 11.203 -4.355 1 85.44 327 THR A N 1
ATOM 2626 C CA . THR A 1 327 ? 41.75 12.57 -4.332 1 85.44 327 THR A CA 1
ATOM 2627 C C . THR A 1 327 ? 40.906 13.445 -3.416 1 85.44 327 THR A C 1
ATOM 2629 O O . THR A 1 327 ? 39.812 13.047 -3 1 85.44 327 THR A O 1
ATOM 2632 N N . GLU A 1 328 ? 41.469 14.484 -3.066 1 82.75 328 GLU A N 1
ATOM 2633 C CA . GLU A 1 328 ? 40.781 15.375 -2.133 1 82.75 328 GLU A CA 1
ATOM 2634 C C . GLU A 1 328 ? 39.375 15.648 -2.576 1 82.75 328 GLU A C 1
ATOM 2636 O O . GLU A 1 328 ? 39.125 16.281 -3.607 1 82.75 328 GLU A O 1
ATOM 2641 N N . GLY A 1 329 ? 38.469 14.93 -1.944 1 84.5 329 GLY A N 1
ATOM 2642 C CA . GLY A 1 329 ? 37.031 15.172 -2.133 1 84.5 329 GLY A CA 1
ATOM 2643 C C . GLY A 1 329 ? 36.375 14.188 -3.074 1 84.5 329 GLY A C 1
ATOM 2644 O O . GLY A 1 329 ? 35.156 14.234 -3.281 1 84.5 329 GLY A O 1
ATOM 2645 N N . GLU A 1 330 ? 37.25 13.383 -3.699 1 89.88 330 GLU A N 1
ATOM 2646 C CA . GLU A 1 330 ? 36.688 12.391 -4.621 1 89.88 330 GLU A CA 1
ATOM 2647 C C . GLU A 1 330 ? 36.844 10.977 -4.059 1 89.88 330 GLU A C 1
ATOM 2649 O O . GLU A 1 330 ? 37.906 10.586 -3.609 1 89.88 330 GLU A O 1
ATOM 2654 N N . PHE A 1 331 ? 35.781 10.281 -4.055 1 94.44 331 PHE A N 1
ATOM 2655 C CA . PHE A 1 331 ? 35.75 8.922 -3.533 1 94.44 331 PHE A CA 1
ATOM 2656 C C . PHE A 1 331 ? 35.5 7.918 -4.652 1 94.44 331 PHE A C 1
ATOM 2658 O O . PHE A 1 331 ? 34.688 8.156 -5.539 1 94.44 331 PHE A O 1
ATOM 2665 N N . ILE A 1 332 ? 36.25 6.871 -4.629 1 94.75 332 ILE A N 1
ATOM 2666 C CA . ILE A 1 332 ? 36.125 5.863 -5.68 1 94.75 332 ILE A CA 1
ATOM 2667 C C . ILE A 1 332 ? 35.531 4.574 -5.098 1 94.75 332 ILE A C 1
ATOM 2669 O O . ILE A 1 332 ? 35.812 4.223 -3.953 1 94.75 332 ILE A O 1
ATOM 2673 N N . ALA A 1 333 ? 34.812 3.85 -5.93 1 95.69 333 ALA A N 1
ATOM 2674 C CA . ALA A 1 333 ? 34.188 2.607 -5.516 1 95.69 333 ALA A CA 1
ATOM 2675 C C . ALA A 1 333 ? 35.156 1.43 -5.605 1 95.69 333 ALA A C 1
ATOM 2677 O O . ALA A 1 333 ? 35.906 1.309 -6.574 1 95.69 333 ALA A O 1
ATOM 2678 N N . GLN A 1 334 ? 35.188 0.628 -4.594 1 96 334 GLN A N 1
ATOM 2679 C CA . GLN A 1 334 ? 35.906 -0.634 -4.562 1 96 334 GLN A CA 1
ATOM 2680 C C . GLN A 1 334 ? 35.188 -1.672 -3.713 1 96 334 GLN A C 1
ATOM 2682 O O . GLN A 1 334 ? 34.281 -1.328 -2.93 1 96 334 GLN A O 1
ATOM 2687 N N . GLY A 1 335 ? 35.469 -2.912 -3.955 1 96.81 335 GLY A N 1
ATOM 2688 C CA . GLY A 1 335 ? 34.781 -3.922 -3.172 1 96.81 335 GLY A CA 1
ATOM 2689 C C . GLY A 1 335 ? 35.031 -5.336 -3.656 1 96.81 335 GLY A C 1
ATOM 2690 O O . GLY A 1 335 ? 36.094 -5.617 -4.223 1 96.81 335 GLY A O 1
ATOM 2691 N N . MET A 1 336 ? 34.125 -6.227 -3.299 1 96.31 336 MET A N 1
ATOM 2692 C CA . MET A 1 336 ? 34.25 -7.629 -3.68 1 96.31 336 MET A CA 1
ATOM 2693 C C . MET A 1 336 ? 32.875 -8.219 -4.012 1 96.31 336 MET A C 1
ATOM 2695 O O . MET A 1 336 ? 31.875 -7.805 -3.443 1 96.31 336 MET A O 1
ATOM 2699 N N . GLY A 1 337 ? 32.906 -9.078 -4.949 1 95.56 337 GLY A N 1
ATOM 2700 C CA . GLY A 1 337 ? 31.734 -9.875 -5.305 1 95.56 337 GLY A CA 1
ATOM 2701 C C . GLY A 1 337 ? 31.969 -11.367 -5.148 1 95.56 337 GLY A C 1
ATOM 2702 O O . GLY A 1 337 ? 33 -11.891 -5.586 1 95.56 337 GLY A O 1
ATOM 2703 N N . VAL A 1 338 ? 31.062 -11.977 -4.426 1 94.38 338 VAL A N 1
ATOM 2704 C CA . VAL A 1 338 ? 31.094 -13.43 -4.246 1 94.38 338 VAL A CA 1
ATOM 2705 C C . VAL A 1 338 ? 29.922 -14.07 -4.969 1 94.38 338 VAL A C 1
ATOM 2707 O O . VAL A 1 338 ? 28.797 -13.539 -4.941 1 94.38 338 VAL A O 1
ATOM 2710 N N . VAL A 1 339 ? 30.156 -15.188 -5.633 1 92.12 339 VAL A N 1
ATOM 2711 C CA . VAL A 1 339 ? 29.094 -15.836 -6.398 1 92.12 339 VAL A CA 1
ATOM 2712 C C . VAL A 1 339 ? 28.969 -17.297 -5.977 1 92.12 339 VAL A C 1
ATOM 2714 O O . VAL A 1 339 ? 29.969 -17.953 -5.676 1 92.12 339 VAL A O 1
ATOM 2717 N N . SER A 1 340 ? 27.703 -17.75 -5.941 1 88.75 340 SER A N 1
ATOM 2718 C CA . SER A 1 340 ? 27.375 -19.125 -5.602 1 88.75 340 SER A CA 1
ATOM 2719 C C . SER A 1 340 ? 26.312 -19.688 -6.543 1 88.75 340 SER A C 1
ATOM 2721 O O . SER A 1 340 ? 25.422 -18.953 -6.984 1 88.75 340 SER A O 1
ATOM 2723 N N . PRO A 1 341 ? 26.391 -20.984 -6.859 1 82.88 341 PRO A N 1
ATOM 2724 C CA . PRO A 1 341 ? 25.344 -21.609 -7.672 1 82.88 341 PRO A CA 1
ATOM 2725 C C . PRO A 1 341 ? 24.094 -21.953 -6.863 1 82.88 341 PRO A C 1
ATOM 2727 O O . PRO A 1 341 ? 23.062 -22.297 -7.438 1 82.88 341 PRO A O 1
ATOM 2730 N N . TYR A 1 342 ? 24.188 -21.781 -5.539 1 80.5 342 TYR A N 1
ATOM 2731 C CA . TYR A 1 342 ? 23.062 -22.109 -4.672 1 80.5 342 TYR A CA 1
ATOM 2732 C C . TYR A 1 342 ? 22.25 -20.875 -4.32 1 80.5 342 TYR A C 1
ATOM 2734 O O . TYR A 1 342 ? 22.797 -19.781 -4.227 1 80.5 342 TYR A O 1
ATOM 2742 N N . PRO A 1 343 ? 21 -21.141 -4.164 1 83.25 343 PRO A N 1
ATOM 2743 C CA . PRO A 1 343 ? 20.156 -20 -3.836 1 83.25 343 PRO A CA 1
ATOM 2744 C C . PRO A 1 343 ? 20.297 -19.547 -2.383 1 83.25 343 PRO A C 1
ATOM 2746 O O . PRO A 1 343 ? 19.344 -19.672 -1.604 1 83.25 343 PRO A O 1
ATOM 2749 N N . LEU A 1 344 ? 21.406 -18.938 -2.072 1 85.94 344 LEU A N 1
ATOM 2750 C CA . LEU A 1 344 ? 21.719 -18.469 -0.726 1 85.94 344 LEU A CA 1
ATOM 2751 C C . LEU A 1 344 ? 21.844 -16.953 -0.694 1 85.94 344 LEU A C 1
ATOM 2753 O O . LEU A 1 344 ? 22.828 -16.391 -1.19 1 85.94 344 LEU A O 1
ATOM 2757 N N . VAL A 1 345 ? 20.844 -16.391 -0.097 1 90.62 345 VAL A N 1
ATOM 2758 C CA . VAL A 1 345 ? 20.906 -14.93 0.008 1 90.62 345 VAL A CA 1
ATOM 2759 C C . VAL A 1 345 ? 21.359 -14.539 1.409 1 90.62 345 VAL A C 1
ATOM 2761 O O . VAL A 1 345 ? 22.422 -13.922 1.571 1 90.62 345 VAL A O 1
ATOM 2764 N N . ASP A 1 346 ? 20.688 -15.008 2.391 1 88.75 346 ASP A N 1
ATOM 2765 C CA . ASP A 1 346 ? 21.062 -14.695 3.768 1 88.75 346 ASP A CA 1
ATOM 2766 C C . ASP A 1 346 ? 22.375 -15.375 4.148 1 88.75 346 ASP A C 1
ATOM 2768 O O . ASP A 1 346 ? 23.172 -14.812 4.906 1 88.75 346 ASP A O 1
ATOM 2772 N N . GLY A 1 347 ? 22.531 -16.531 3.672 1 87.38 347 GLY A N 1
ATOM 2773 C CA . GLY A 1 347 ? 23.781 -17.25 3.939 1 87.38 347 GLY A CA 1
ATOM 2774 C C . GLY A 1 347 ? 25 -16.531 3.412 1 87.38 347 GLY A C 1
ATOM 2775 O O . GLY A 1 347 ? 25.984 -16.344 4.137 1 87.38 347 GLY A O 1
ATOM 2776 N N . LEU A 1 348 ? 24.969 -16.141 2.18 1 91.31 348 LEU A N 1
ATOM 2777 C CA . LEU A 1 348 ? 26.094 -15.414 1.586 1 91.31 348 LEU A CA 1
ATOM 2778 C C . LEU A 1 348 ? 26.312 -14.078 2.285 1 91.31 348 LEU A C 1
ATOM 2780 O O . LEU A 1 348 ? 27.453 -13.641 2.455 1 91.31 348 LEU A O 1
ATOM 2784 N N . ARG A 1 349 ? 25.234 -13.469 2.625 1 93 349 ARG A N 1
ATOM 2785 C CA . ARG A 1 349 ? 25.344 -12.203 3.34 1 93 349 ARG A CA 1
ATOM 2786 C C . ARG A 1 349 ? 26.078 -12.383 4.66 1 93 349 ARG A C 1
ATOM 2788 O O . ARG A 1 349 ? 26.938 -11.57 5.012 1 93 349 ARG A O 1
ATOM 2795 N N . ALA A 1 350 ? 25.672 -13.359 5.387 1 89.5 350 ALA A N 1
ATOM 2796 C CA . ALA A 1 350 ? 26.312 -13.625 6.68 1 89.5 350 ALA A CA 1
ATOM 2797 C C . ALA A 1 350 ? 27.812 -13.875 6.516 1 89.5 350 ALA A C 1
ATOM 2799 O O . ALA A 1 350 ? 28.609 -13.398 7.316 1 89.5 350 ALA A O 1
ATOM 2800 N N . ILE A 1 351 ? 28.188 -14.609 5.523 1 90.94 351 ILE A N 1
ATOM 2801 C CA . ILE A 1 351 ? 29.578 -14.961 5.277 1 90.94 351 ILE A CA 1
ATOM 2802 C C . ILE A 1 351 ? 30.375 -13.703 4.953 1 90.94 351 ILE A C 1
ATOM 2804 O O . ILE A 1 351 ? 31.422 -13.453 5.547 1 90.94 351 ILE A O 1
ATOM 2808 N N . VAL A 1 352 ? 29.859 -12.914 4.027 1 93.88 352 VAL A N 1
ATOM 2809 C CA . VAL A 1 352 ? 30.594 -11.742 3.559 1 93.88 352 VAL A CA 1
ATOM 2810 C C . VAL A 1 352 ? 30.625 -10.68 4.656 1 93.88 352 VAL A C 1
ATOM 2812 O O . VAL A 1 352 ? 31.641 -10.023 4.863 1 93.88 352 VAL A O 1
ATOM 2815 N N . SER A 1 353 ? 29.5 -10.469 5.328 1 93.31 353 SER A N 1
ATOM 2816 C CA . SER A 1 353 ? 29.453 -9.492 6.414 1 93.31 353 SER A CA 1
ATOM 2817 C C . SER A 1 353 ? 30.453 -9.836 7.516 1 93.31 353 SER A C 1
ATOM 2819 O O . SER A 1 353 ? 31.141 -8.961 8.031 1 93.31 353 SER A O 1
ATOM 2821 N N . HIS A 1 354 ? 30.484 -11.086 7.871 1 90.5 354 HIS A N 1
ATOM 2822 C CA . HIS A 1 354 ? 31.422 -11.539 8.891 1 90.5 354 HIS A CA 1
ATOM 2823 C C . HIS A 1 354 ? 32.875 -11.297 8.461 1 90.5 354 HIS A C 1
ATOM 2825 O O . HIS A 1 354 ? 33.688 -10.875 9.266 1 90.5 354 HIS A O 1
ATOM 2831 N N . HIS A 1 355 ? 33.156 -11.547 7.246 1 92.94 355 HIS A N 1
ATOM 2832 C CA . HIS A 1 355 ? 34.5 -11.352 6.711 1 92.94 355 HIS A CA 1
ATOM 2833 C C . HIS A 1 355 ? 34.906 -9.875 6.742 1 92.94 355 HIS A C 1
ATOM 2835 O O . HIS A 1 355 ? 36 -9.539 7.207 1 92.94 355 HIS A O 1
ATOM 2841 N N . VAL A 1 356 ? 34.031 -9 6.27 1 94.5 356 VAL A N 1
ATOM 2842 C CA . VAL A 1 356 ? 34.344 -7.578 6.137 1 94.5 356 VAL A CA 1
ATOM 2843 C C . VAL A 1 356 ? 34.469 -6.949 7.523 1 94.5 356 VAL A C 1
ATOM 2845 O O . VAL A 1 356 ? 35.312 -6.082 7.734 1 94.5 356 VAL A O 1
ATOM 2848 N N . LEU A 1 357 ? 33.688 -7.359 8.492 1 92.19 357 LEU A N 1
ATOM 2849 C CA . LEU A 1 357 ? 33.688 -6.758 9.82 1 92.19 357 LEU A CA 1
ATOM 2850 C C . LEU A 1 357 ? 34.875 -7.227 10.633 1 92.19 357 LEU A C 1
ATOM 2852 O O . LEU A 1 357 ? 35.375 -6.5 11.508 1 92.19 357 LEU A O 1
ATOM 2856 N N . ASN A 1 358 ? 35.375 -8.383 10.336 1 90.69 358 ASN A N 1
ATOM 2857 C CA . ASN A 1 358 ? 36.406 -8.977 11.195 1 90.69 358 ASN A CA 1
ATOM 2858 C C . ASN A 1 358 ? 37.781 -8.883 10.562 1 90.69 358 ASN A C 1
ATOM 2860 O O . ASN A 1 358 ? 38.812 -9 11.258 1 90.69 358 ASN A O 1
ATOM 2864 N N . ALA A 1 359 ? 37.812 -8.727 9.328 1 90.81 359 ALA A N 1
ATOM 2865 C CA . ALA A 1 359 ? 39.125 -8.695 8.664 1 90.81 359 ALA A CA 1
ATOM 2866 C C . ALA A 1 359 ? 39.688 -7.285 8.688 1 90.81 359 ALA A C 1
ATOM 2868 O O . ALA A 1 359 ? 38.969 -6.297 8.547 1 90.81 359 ALA A O 1
ATOM 2869 N N . VAL A 1 360 ? 40.969 -7.141 8.883 1 87.31 360 VAL A N 1
ATOM 2870 C CA . VAL A 1 360 ? 41.688 -5.867 8.891 1 87.31 360 VAL A CA 1
ATOM 2871 C C . VAL A 1 360 ? 41.719 -5.281 7.484 1 87.31 360 VAL A C 1
ATOM 2873 O O . VAL A 1 360 ? 41.375 -4.113 7.285 1 87.31 360 VAL A O 1
ATOM 2876 N N . ASP A 1 361 ? 42.062 -6.176 6.523 1 91.5 361 ASP A N 1
ATOM 2877 C CA . ASP A 1 361 ? 42.062 -5.809 5.109 1 91.5 361 ASP A CA 1
ATOM 2878 C C . ASP A 1 361 ? 41.156 -6.75 4.316 1 91.5 361 ASP A C 1
ATOM 2880 O O . ASP A 1 361 ? 41.625 -7.637 3.609 1 91.5 361 ASP A O 1
ATOM 2884 N N . PRO A 1 362 ? 39.938 -6.418 4.367 1 92.69 362 PRO A N 1
ATOM 2885 C CA . PRO A 1 362 ? 38.969 -7.367 3.814 1 92.69 362 PRO A CA 1
ATOM 2886 C C . PRO A 1 362 ? 39.094 -7.512 2.299 1 92.69 362 PRO A C 1
ATOM 2888 O O . PRO A 1 362 ? 38.531 -8.461 1.723 1 92.69 362 PRO A O 1
ATOM 2891 N N . LEU A 1 363 ? 39.812 -6.645 1.608 1 94.31 363 LEU A N 1
ATOM 2892 C CA . LEU A 1 363 ? 39.844 -6.695 0.151 1 94.31 363 LEU A CA 1
ATOM 2893 C C . LEU A 1 363 ? 41.188 -7.211 -0.348 1 94.31 363 LEU A C 1
ATOM 2895 O O . LEU A 1 363 ? 41.5 -7.133 -1.543 1 94.31 363 LEU A O 1
ATOM 2899 N N . SER A 1 364 ? 41.938 -7.793 0.491 1 93.62 364 SER A N 1
ATOM 2900 C CA . SER A 1 364 ? 43.188 -8.438 0.086 1 93.62 364 SER A CA 1
ATOM 2901 C C . SER A 1 364 ? 42.938 -9.867 -0.387 1 93.62 364 SER A C 1
ATOM 2903 O O . SER A 1 364 ? 42.188 -10.609 0.239 1 93.62 364 SER A O 1
ATOM 2905 N N . PRO A 1 365 ? 43.5 -10.258 -1.47 1 91.62 365 PRO A N 1
ATOM 2906 C CA . PRO A 1 365 ? 43.281 -11.594 -2.031 1 91.62 365 PRO A CA 1
ATOM 2907 C C . PRO A 1 365 ? 43.594 -12.711 -1.043 1 91.62 365 PRO A C 1
ATOM 2909 O O . PRO A 1 365 ? 42.844 -13.711 -0.988 1 91.62 365 PRO A O 1
ATOM 2912 N N . ASP A 1 366 ? 44.594 -12.5 -0.32 1 90.88 366 ASP A N 1
ATOM 2913 C CA . ASP A 1 366 ? 45 -13.555 0.608 1 90.88 366 ASP A CA 1
ATOM 2914 C C . ASP A 1 366 ? 44 -13.703 1.745 1 90.88 366 ASP A C 1
ATOM 2916 O O . ASP A 1 366 ? 43.812 -14.805 2.268 1 90.88 366 ASP A O 1
ATOM 2920 N N . VAL A 1 367 ? 43.438 -12.641 2.084 1 93 367 VAL A N 1
ATOM 2921 C CA . VAL A 1 367 ? 42.5 -12.648 3.199 1 93 367 VAL A CA 1
ATOM 2922 C C . VAL A 1 367 ? 41.156 -13.164 2.727 1 93 367 VAL A C 1
ATOM 2924 O O . VAL A 1 367 ? 40.406 -13.773 3.502 1 93 367 VAL A O 1
ATOM 2927 N N . VAL A 1 368 ? 40.844 -12.969 1.494 1 94 368 VAL A N 1
ATOM 2928 C CA . VAL A 1 368 ? 39.531 -13.328 0.953 1 94 368 VAL A CA 1
ATOM 2929 C C . VAL A 1 368 ? 39.531 -14.789 0.522 1 94 368 VAL A C 1
ATOM 2931 O O . VAL A 1 368 ? 38.469 -15.453 0.534 1 94 368 VAL A O 1
ATOM 2934 N N . ARG A 1 369 ? 40.562 -15.414 0.218 1 91.62 369 ARG A N 1
ATOM 2935 C CA . ARG A 1 369 ? 40.719 -16.75 -0.345 1 91.62 369 ARG A CA 1
ATOM 2936 C C . ARG A 1 369 ? 40.062 -17.797 0.567 1 91.62 369 ARG A C 1
ATOM 2938 O O . ARG A 1 369 ? 39.438 -18.75 0.091 1 91.62 369 ARG A O 1
ATOM 2945 N N . PRO A 1 370 ? 40.219 -17.656 1.839 1 90.44 370 PRO A N 1
ATOM 2946 C CA . PRO A 1 370 ? 39.625 -18.656 2.725 1 90.44 370 PRO A CA 1
ATOM 2947 C C . PRO A 1 370 ? 38.125 -18.75 2.605 1 90.44 370 PRO A C 1
ATOM 2949 O O . PRO A 1 370 ? 37.5 -19.719 3.051 1 90.44 370 PRO A O 1
ATOM 2952 N N . LEU A 1 371 ? 37.531 -17.781 2.023 1 92.38 371 LEU A N 1
ATOM 2953 C CA . LEU A 1 371 ? 36.062 -17.781 1.878 1 92.38 371 LEU A CA 1
ATOM 2954 C C . LEU A 1 371 ? 35.625 -18.953 1.002 1 92.38 371 LEU A C 1
ATOM 2956 O O . LEU A 1 371 ? 34.469 -19.391 1.104 1 92.38 371 LEU A O 1
ATOM 2960 N N . TYR A 1 372 ? 36.5 -19.438 0.157 1 89.62 372 TYR A N 1
ATOM 2961 C CA . TYR A 1 372 ? 36.188 -20.578 -0.694 1 89.62 372 TYR A CA 1
ATOM 2962 C C . TYR A 1 372 ? 35.875 -21.828 0.142 1 89.62 372 TYR A C 1
ATOM 2964 O O . TYR A 1 372 ? 35.219 -22.75 -0.322 1 89.62 372 TYR A O 1
ATOM 2972 N N . ASN A 1 373 ? 36.312 -21.797 1.305 1 86.5 373 ASN A N 1
ATOM 2973 C CA . ASN A 1 373 ? 36.219 -23.016 2.115 1 86.5 373 ASN A CA 1
ATOM 2974 C C . ASN A 1 373 ? 35.156 -22.875 3.203 1 86.5 373 ASN A C 1
ATOM 2976 O O . ASN A 1 373 ? 34.938 -23.797 3.998 1 86.5 373 ASN A O 1
ATOM 2980 N N . VAL A 1 374 ? 34.5 -21.859 3.24 1 86.06 374 VAL A N 1
ATOM 2981 C CA . VAL A 1 374 ? 33.438 -21.656 4.246 1 86.06 374 VAL A CA 1
ATOM 2982 C C . VAL A 1 374 ? 32.219 -22.516 3.912 1 86.06 374 VAL A C 1
ATOM 2984 O O . VAL A 1 374 ? 31.734 -22.5 2.783 1 86.06 374 VAL A O 1
ATOM 2987 N N . PRO A 1 375 ? 31.781 -23.312 4.832 1 79.12 375 PRO A N 1
ATOM 2988 C CA . PRO A 1 375 ? 30.609 -24.156 4.59 1 79.12 375 PRO A CA 1
ATOM 2989 C C . PRO A 1 375 ? 29.312 -23.359 4.551 1 79.12 375 PRO A C 1
ATOM 2991 O O . PRO A 1 375 ? 29.266 -22.219 5.043 1 79.12 375 PRO A O 1
ATOM 2994 N N . ALA A 1 376 ? 28.328 -24.047 3.955 1 71 376 ALA A N 1
ATOM 2995 C CA . ALA A 1 376 ? 27.016 -23.422 3.824 1 71 376 ALA A CA 1
ATOM 2996 C C . ALA A 1 376 ? 26.359 -23.219 5.188 1 71 376 ALA A C 1
ATOM 2998 O O . ALA A 1 376 ? 26.391 -24.109 6.035 1 71 376 ALA A O 1
ATOM 2999 N N . PRO A 1 377 ? 25.922 -21.922 5.438 1 70.44 377 PRO A N 1
ATOM 3000 C CA . PRO A 1 377 ? 25.188 -21.734 6.691 1 70.44 377 PRO A CA 1
ATOM 3001 C C . PRO A 1 377 ? 23.859 -22.484 6.715 1 70.44 377 PRO A C 1
ATOM 3003 O O . PRO A 1 377 ? 23.328 -22.844 5.656 1 70.44 377 PRO A O 1
ATOM 3006 N N . SER A 1 378 ? 23.422 -23.078 7.844 1 61.38 378 SER A N 1
ATOM 3007 C CA . SER A 1 378 ? 22.141 -23.781 7.98 1 61.38 378 SER A CA 1
ATOM 3008 C C . SER A 1 378 ? 20.984 -22.906 7.496 1 61.38 378 SER A C 1
ATOM 3010 O O . SER A 1 378 ? 20.953 -21.703 7.766 1 61.38 378 SER A O 1
ATOM 3012 N N . PRO A 1 379 ? 20.25 -23.484 6.578 1 56.94 379 PRO A N 1
ATOM 3013 C CA . PRO A 1 379 ? 19.141 -22.688 6.051 1 56.94 379 PRO A CA 1
ATOM 3014 C C . PRO A 1 379 ? 18.219 -22.172 7.148 1 56.94 379 PRO A C 1
ATOM 3016 O O . PRO A 1 379 ? 18.016 -22.859 8.156 1 56.94 379 PRO A O 1
ATOM 3019 N N . THR A 1 380 ? 18.031 -20.859 7.27 1 53.19 380 THR A N 1
ATOM 3020 C CA . THR A 1 380 ? 17.203 -20.219 8.281 1 53.19 380 THR A CA 1
ATOM 3021 C C . THR A 1 380 ? 15.742 -20.672 8.156 1 53.19 380 THR A C 1
ATOM 3023 O O . THR A 1 380 ? 14.984 -20.594 9.125 1 53.19 380 THR A O 1
ATOM 3026 N N . SER A 1 381 ? 15.188 -21.047 6.902 1 54.06 381 SER A N 1
ATOM 3027 C CA . SER A 1 381 ? 13.734 -21.188 6.816 1 54.06 381 SER A CA 1
ATOM 3028 C C . SER A 1 381 ? 13.297 -22.609 7.188 1 54.06 381 SER A C 1
ATOM 3030 O O . SER A 1 381 ? 13.977 -23.578 6.855 1 54.06 381 SER A O 1
ATOM 3032 N N . ALA A 1 382 ? 12.398 -22.734 8.234 1 47.94 382 ALA A N 1
ATOM 3033 C CA . ALA A 1 382 ? 11.773 -23.984 8.656 1 47.94 382 ALA A CA 1
ATOM 3034 C C . ALA A 1 382 ? 11.062 -24.656 7.488 1 47.94 382 ALA A C 1
ATOM 3036 O O . ALA A 1 382 ? 10.516 -23.984 6.613 1 47.94 382 ALA A O 1
ATOM 3037 N N . PRO A 1 383 ? 11.398 -25.875 7.266 1 49.91 383 PRO A N 1
ATOM 3038 C CA . PRO A 1 383 ? 10.625 -26.609 6.258 1 49.91 383 PRO A CA 1
ATOM 3039 C C . PRO A 1 383 ? 9.117 -26.438 6.438 1 49.91 383 PRO A C 1
ATOM 3041 O O . PRO A 1 383 ? 8.648 -26.234 7.559 1 49.91 383 PRO A O 1
ATOM 3044 N N . LEU A 1 384 ? 8.414 -25.969 5.418 1 51 384 LEU A N 1
ATOM 3045 C CA . LEU A 1 384 ? 6.953 -25.953 5.504 1 51 384 LEU A CA 1
ATOM 3046 C C . LEU A 1 384 ? 6.422 -27.25 6.086 1 51 384 LEU A C 1
ATOM 3048 O O . LEU A 1 384 ? 6.758 -28.344 5.598 1 51 384 LEU A O 1
ATOM 3052 N N . ASN A 1 385 ? 6.297 -27.25 7.414 1 44.69 385 ASN A N 1
ATOM 3053 C CA . ASN A 1 385 ? 5.617 -28.438 7.926 1 44.69 385 ASN A CA 1
ATOM 3054 C C . ASN A 1 385 ? 4.293 -28.672 7.203 1 44.69 385 ASN A C 1
ATOM 3056 O O . ASN A 1 385 ? 3.318 -27.953 7.43 1 44.69 385 ASN A O 1
ATOM 3060 N N . THR A 1 386 ? 4.32 -29.016 6.098 1 42.16 386 THR A N 1
ATOM 3061 C CA . THR A 1 386 ? 3.068 -29.438 5.477 1 42.16 386 THR A CA 1
ATOM 3062 C C . THR A 1 386 ? 2.271 -30.328 6.426 1 42.16 386 THR A C 1
ATOM 3064 O O . THR A 1 386 ? 1.16 -30.75 6.102 1 42.16 386 THR A O 1
ATOM 3067 N N . SER A 1 387 ? 2.809 -30.859 7.57 1 35.88 387 SER A N 1
ATOM 3068 C CA . SER A 1 387 ? 2.088 -31.828 8.383 1 35.88 387 SER A CA 1
ATOM 3069 C C . SER A 1 387 ? 1.071 -31.156 9.297 1 35.88 387 SER A C 1
ATOM 3071 O O . SER A 1 387 ? 0.312 -31.828 9.992 1 35.88 387 SER A O 1
ATOM 3073 N N . SER A 1 388 ? 1.261 -30 9.922 1 35.16 388 SER A N 1
ATOM 3074 C CA . SER A 1 388 ? 0.253 -29.672 10.922 1 35.16 388 SER A CA 1
ATOM 3075 C C . SER A 1 388 ? -1.143 -29.625 10.305 1 35.16 388 SER A C 1
ATOM 3077 O O . SER A 1 388 ? -1.62 -28.562 9.906 1 35.16 388 SER A O 1
ATOM 3079 N N . SER A 1 389 ? -1.501 -30.344 9.477 1 31.45 389 SER A N 1
ATOM 3080 C CA . SER A 1 389 ? -2.891 -30.781 9.367 1 31.45 389 SER A CA 1
ATOM 3081 C C . SER A 1 389 ? -3.479 -31.094 10.742 1 31.45 389 SER A C 1
ATOM 3083 O O . SER A 1 389 ? -3.021 -32 11.422 1 31.45 389 SER A O 1
ATOM 3085 N N . SER A 1 390 ? -3.666 -30.156 11.781 1 32.09 390 SER A N 1
ATOM 3086 C CA . SER A 1 390 ? -4.758 -30.703 12.586 1 32.09 390 SER A CA 1
ATOM 3087 C C . SER A 1 390 ? -5.543 -31.75 11.82 1 32.09 390 SER A C 1
ATOM 3089 O O . SER A 1 390 ? -5.738 -31.625 10.609 1 32.09 390 SER A O 1
ATOM 3091 N N . LYS A 1 391 ? -5.57 -32.969 12.266 1 33.12 391 LYS A N 1
ATOM 3092 C CA . LYS A 1 391 ? -6.461 -34.094 11.977 1 33.12 391 LYS A CA 1
ATOM 3093 C C . LYS A 1 391 ? -7.863 -33.594 11.633 1 33.12 391 LYS A C 1
ATOM 3095 O O . LYS A 1 391 ? -8.82 -34.375 11.641 1 33.12 391 LYS A O 1
ATOM 3100 N N . GLN A 1 392 ? -8.258 -32.469 12.188 1 32.16 392 GLN A N 1
ATOM 3101 C CA . GLN A 1 392 ? -9.609 -32.375 11.656 1 32.16 392 GLN A CA 1
ATOM 3102 C C . GLN A 1 392 ? -9.617 -32.531 10.133 1 32.16 392 GLN A C 1
ATOM 3104 O O . GLN A 1 392 ? -8.945 -31.781 9.43 1 32.16 392 GLN A O 1
ATOM 3109 N N . LYS A 1 393 ? -9.727 -33.719 9.695 1 31.81 393 LYS A N 1
ATOM 3110 C CA . LYS A 1 393 ? -10.227 -34.312 8.469 1 31.81 393 LYS A CA 1
ATOM 3111 C C . LYS A 1 393 ? -11.117 -33.312 7.707 1 31.81 393 LYS A C 1
ATOM 3113 O O . LYS A 1 393 ? -12.336 -33.312 7.906 1 31.81 393 LYS A O 1
ATOM 3118 N N . VAL A 1 394 ? -11.039 -32.062 8.023 1 31.59 394 VAL A N 1
ATOM 3119 C CA . VAL A 1 394 ? -11.938 -31.672 6.93 1 31.59 394 VAL A CA 1
ATOM 3120 C C . VAL A 1 394 ? -11.633 -32.531 5.703 1 31.59 394 VAL A C 1
ATOM 3122 O O . VAL A 1 394 ? -10.469 -32.781 5.375 1 31.59 394 VAL A O 1
ATOM 3125 N N . PRO A 1 395 ? -12.469 -33.438 5.355 1 28.39 395 PRO A N 1
ATOM 3126 C CA . PRO A 1 395 ? -12.266 -34.062 4.047 1 28.39 395 PRO A CA 1
ATOM 3127 C C . PRO A 1 395 ? -11.555 -33.125 3.057 1 28.39 395 PRO A C 1
ATOM 3129 O O . PRO A 1 395 ? -12.125 -32.125 2.615 1 28.39 395 PRO A O 1
ATOM 3132 N N . SER A 1 396 ? -10.633 -32.438 3.613 1 31.22 396 SER A N 1
ATOM 3133 C CA . SER A 1 396 ? -9.859 -31.734 2.582 1 31.22 396 SER A CA 1
ATOM 3134 C C . SER A 1 396 ? -9.977 -32.438 1.237 1 31.22 396 SER A C 1
ATOM 3136 O O . SER A 1 396 ? -9.906 -33.688 1.169 1 31.22 396 SER A O 1
ATOM 3138 N N . ARG A 1 397 ? -10.781 -31.906 0.57 1 32.41 397 ARG A N 1
ATOM 3139 C CA . ARG A 1 397 ? -10.898 -32.438 -0.78 1 32.41 397 ARG A CA 1
ATOM 3140 C C . ARG A 1 397 ? -9.578 -33.062 -1.231 1 32.41 397 ARG A C 1
ATOM 3142 O O . ARG A 1 397 ? -8.594 -32.375 -1.448 1 32.41 397 ARG A O 1
ATOM 3149 N N . ARG A 1 398 ? -9.078 -34.125 -0.406 1 34.56 398 ARG A N 1
ATOM 3150 C CA . ARG A 1 398 ? -8.141 -35.062 -1.021 1 34.56 398 ARG A CA 1
ATOM 3151 C C . ARG A 1 398 ? -8.062 -34.844 -2.527 1 34.56 398 ARG A C 1
ATOM 3153 O O . ARG A 1 398 ? -9.016 -35.156 -3.252 1 34.56 398 ARG A O 1
ATOM 3160 N N . ASN A 1 399 ? -7.742 -33.688 -2.816 1 32.06 399 ASN A N 1
ATOM 3161 C CA . ASN A 1 399 ? -7.434 -33.844 -4.234 1 32.06 399 ASN A CA 1
ATOM 3162 C C . ASN A 1 399 ? -6.898 -35.25 -4.547 1 32.06 399 ASN A C 1
ATOM 3164 O O . ASN A 1 399 ? -6.348 -35.906 -3.674 1 32.06 399 ASN A O 1
ATOM 3168 N N . SER A 1 400 ? -7.332 -35.781 -5.559 1 30.67 400 SER A N 1
ATOM 3169 C CA . SER A 1 400 ? -7.059 -37.125 -6.098 1 30.67 400 SER A CA 1
ATOM 3170 C C . SER A 1 400 ? -5.652 -37.594 -5.73 1 30.67 400 SER A C 1
ATOM 3172 O O . SER A 1 400 ? -4.766 -36.781 -5.492 1 30.67 400 SER A O 1
ATOM 3174 N N . GLY A 1 401 ? -5.258 -38.688 -4.93 1 31.81 401 GLY A N 1
ATOM 3175 C CA . GLY A 1 401 ? -4.148 -39.625 -4.926 1 31.81 401 GLY A CA 1
ATOM 3176 C C . GLY A 1 401 ? -3.109 -39.312 -5.992 1 31.81 401 GLY A C 1
ATOM 3177 O O . GLY A 1 401 ? -2.236 -40.125 -6.266 1 31.81 401 GLY A O 1
ATOM 3178 N N . THR A 1 402 ? -3.426 -38.656 -7.125 1 36.41 402 THR A N 1
ATOM 3179 C CA . THR A 1 402 ? -2.752 -38.75 -8.414 1 36.41 402 THR A CA 1
ATOM 3180 C C . THR A 1 402 ? -1.33 -38.219 -8.328 1 36.41 402 THR A C 1
ATOM 3182 O O . THR A 1 402 ? -1.009 -37.469 -7.414 1 36.41 402 THR A O 1
ATOM 3185 N N . LEU A 1 403 ? -0.383 -38.844 -9.062 1 40.22 403 LEU A N 1
ATOM 3186 C CA . LEU A 1 403 ? 0.963 -38.625 -9.586 1 40.22 403 LEU A CA 1
ATOM 3187 C C . LEU A 1 403 ? 1.277 -37.156 -9.68 1 40.22 403 LEU A C 1
ATOM 3189 O O . LEU A 1 403 ? 2.438 -36.75 -9.844 1 40.22 403 LEU A O 1
ATOM 3193 N N . LEU A 1 404 ? 0.193 -36.312 -9.633 1 42.75 404 LEU A N 1
ATOM 3194 C CA . LEU A 1 404 ? 0.481 -34.938 -9.977 1 42.75 404 LEU A CA 1
ATOM 3195 C C . LEU A 1 404 ? 0.433 -34.031 -8.742 1 42.75 404 LEU A C 1
ATOM 3197 O O . LEU A 1 404 ? -0.038 -32.906 -8.812 1 42.75 404 LEU A O 1
ATOM 3201 N N . ASP A 1 405 ? 0.568 -34.656 -7.578 1 45.84 405 ASP A N 1
ATOM 3202 C CA . ASP A 1 405 ? 0.636 -33.781 -6.418 1 45.84 405 ASP A CA 1
ATOM 3203 C C . ASP A 1 405 ? 1.751 -32.75 -6.578 1 45.84 405 ASP A C 1
ATOM 3205 O O . ASP A 1 405 ? 2.807 -33.062 -7.141 1 45.84 405 ASP A O 1
ATOM 3209 N N . LEU A 1 406 ? 1.493 -31.438 -6.301 1 51.09 406 LEU A N 1
ATOM 3210 C CA . LEU A 1 406 ? 2.469 -30.359 -6.406 1 51.09 406 LEU A CA 1
ATOM 3211 C C . LEU A 1 406 ? 3.65 -30.609 -5.473 1 51.09 406 LEU A C 1
ATOM 3213 O O . LEU A 1 406 ? 3.465 -31.016 -4.328 1 51.09 406 LEU A O 1
ATOM 3217 N N . PRO A 1 407 ? 4.875 -30.672 -5.973 1 53.06 407 PRO A N 1
ATOM 3218 C CA . PRO A 1 407 ? 6.059 -30.797 -5.121 1 53.06 407 PRO A CA 1
ATOM 3219 C C . PRO A 1 407 ? 6.098 -29.766 -4.004 1 53.06 407 PRO A C 1
ATOM 3221 O O . PRO A 1 407 ? 5.566 -28.656 -4.168 1 53.06 407 PRO A O 1
ATOM 3224 N N . PRO A 1 408 ? 6.43 -30.219 -2.811 1 52.59 408 PRO A N 1
ATOM 3225 C CA . PRO A 1 408 ? 6.551 -29.25 -1.722 1 52.59 408 PRO A CA 1
ATOM 3226 C C . PRO A 1 408 ? 7.488 -28.094 -2.064 1 52.59 408 PRO A C 1
ATOM 3228 O O . PRO A 1 408 ? 8.453 -28.281 -2.818 1 52.59 408 PRO A O 1
ATOM 3231 N N . PRO A 1 409 ? 7.207 -26.906 -1.574 1 58.03 409 PRO A N 1
ATOM 3232 C CA . PRO A 1 409 ? 8.031 -25.734 -1.903 1 58.03 409 PRO A CA 1
ATOM 3233 C C . PRO A 1 409 ? 9.469 -25.875 -1.402 1 58.03 409 PRO A C 1
ATOM 3235 O O . PRO A 1 409 ? 9.703 -26.453 -0.344 1 58.03 409 PRO A O 1
ATOM 3238 N N . PRO A 1 410 ? 10.398 -25.453 -2.25 1 63.5 410 PRO A N 1
ATOM 3239 C CA . PRO A 1 410 ? 11.812 -25.531 -1.878 1 63.5 410 PRO A CA 1
ATOM 3240 C C . PRO A 1 410 ? 12.148 -24.656 -0.672 1 63.5 410 PRO A C 1
ATOM 3242 O O . PRO A 1 410 ? 11.406 -23.719 -0.353 1 63.5 410 PRO A O 1
ATOM 3245 N N . ARG A 1 411 ? 13.117 -25.062 0.077 1 69.31 411 ARG A N 1
ATOM 3246 C CA . ARG A 1 411 ? 13.625 -24.234 1.167 1 69.31 411 ARG A CA 1
ATOM 3247 C C . ARG A 1 411 ? 14.219 -22.922 0.637 1 69.31 411 ARG A C 1
ATOM 3249 O O . ARG A 1 411 ? 14.797 -22.906 -0.45 1 69.31 411 ARG A O 1
ATOM 3256 N N . ILE A 1 412 ? 13.875 -22 1.34 1 79.06 412 ILE A N 1
ATOM 3257 C CA . ILE A 1 412 ? 14.359 -20.688 0.907 1 79.06 412 ILE A CA 1
ATOM 3258 C C . ILE A 1 412 ? 15.32 -20.125 1.948 1 79.06 412 ILE A C 1
ATOM 3260 O O . ILE A 1 412 ? 15.242 -20.469 3.131 1 79.06 412 ILE A O 1
ATOM 3264 N N . ASP A 1 413 ? 16.297 -19.328 1.612 1 86.88 413 ASP A N 1
ATOM 3265 C CA . ASP A 1 413 ? 17.312 -18.719 2.471 1 86.88 413 ASP A CA 1
ATOM 3266 C C . ASP A 1 413 ? 17.125 -17.203 2.549 1 86.88 413 ASP A C 1
ATOM 3268 O O . ASP A 1 413 ? 18.094 -16.453 2.502 1 86.88 413 ASP A O 1
ATOM 3272 N N . PHE A 1 414 ? 15.898 -16.781 2.465 1 88 414 PHE A N 1
ATOM 3273 C CA . PHE A 1 414 ? 15.539 -15.367 2.625 1 88 414 PHE A CA 1
ATOM 3274 C C . PHE A 1 414 ? 14.164 -15.227 3.264 1 88 414 PHE A C 1
ATOM 3276 O O . PHE A 1 414 ? 13.422 -16.203 3.369 1 88 414 PHE A O 1
ATOM 3283 N N . SER A 1 415 ? 13.859 -14.078 3.695 1 88.94 415 SER A N 1
ATOM 3284 C CA . SER A 1 415 ? 12.578 -13.852 4.355 1 88.94 415 SER A CA 1
ATOM 3285 C C . SER A 1 415 ? 11.586 -13.172 3.42 1 88.94 415 SER A C 1
ATOM 3287 O O . SER A 1 415 ? 11.953 -12.281 2.652 1 88.94 415 SER A O 1
ATOM 3289 N N . LEU A 1 416 ? 10.336 -13.609 3.551 1 93.19 416 LEU A N 1
ATOM 3290 C CA . LEU A 1 416 ? 9.266 -12.992 2.775 1 93.19 416 LEU A CA 1
ATOM 3291 C C . LEU A 1 416 ? 8.836 -11.672 3.396 1 93.19 416 LEU A C 1
ATOM 3293 O O . LEU A 1 416 ? 8.078 -10.906 2.785 1 93.19 416 LEU A O 1
ATOM 3297 N N . SER A 1 417 ? 9.359 -11.336 4.547 1 91.88 417 SER A N 1
ATOM 3298 C CA . SER A 1 417 ? 8.922 -10.172 5.316 1 91.88 417 SER A CA 1
ATOM 3299 C C . SER A 1 417 ? 9.172 -8.875 4.551 1 91.88 417 SER A C 1
ATOM 3301 O O . SER A 1 417 ? 8.391 -7.926 4.656 1 91.88 417 SER A O 1
ATOM 3303 N N . ILE A 1 418 ? 10.195 -8.844 3.758 1 93.56 418 ILE A N 1
ATOM 3304 C CA . ILE A 1 418 ? 10.578 -7.629 3.045 1 93.56 418 ILE A CA 1
ATOM 3305 C C . ILE A 1 418 ? 9.516 -7.285 2.004 1 93.56 418 ILE A C 1
ATOM 3307 O O . ILE A 1 418 ? 9.18 -6.117 1.814 1 93.56 418 ILE A O 1
ATOM 3311 N N . LEU A 1 419 ? 8.953 -8.32 1.36 1 96.19 419 LEU A N 1
ATOM 3312 C CA . LEU A 1 419 ? 7.906 -8.102 0.366 1 96.19 419 LEU A CA 1
ATOM 3313 C C . LEU A 1 419 ? 6.641 -7.562 1.018 1 96.19 419 LEU A C 1
ATOM 3315 O O . LEU A 1 419 ? 5.93 -6.75 0.422 1 96.19 419 LEU A O 1
ATOM 3319 N N . PHE A 1 420 ? 6.383 -7.922 2.26 1 94.5 420 PHE A N 1
ATOM 3320 C CA . PHE A 1 420 ? 5.145 -7.574 2.951 1 94.5 420 PHE A CA 1
ATOM 3321 C C . PHE A 1 420 ? 5.344 -6.355 3.842 1 94.5 420 PHE A C 1
ATOM 3323 O O . PHE A 1 420 ? 4.434 -5.965 4.578 1 94.5 420 PHE A O 1
ATOM 3330 N N . ALA A 1 421 ? 6.5 -5.793 3.771 1 91.38 421 ALA A N 1
ATOM 3331 C CA . ALA A 1 421 ? 6.801 -4.699 4.691 1 91.38 421 ALA A CA 1
ATOM 3332 C C . ALA A 1 421 ? 5.945 -3.473 4.387 1 91.38 421 ALA A C 1
ATOM 3334 O O . ALA A 1 421 ? 5.309 -2.914 5.285 1 91.38 421 ALA A O 1
ATOM 3335 N N . ASN A 1 422 ? 5.945 -3.109 3.105 1 91.62 422 ASN A N 1
ATOM 3336 C CA . ASN A 1 422 ? 5.238 -1.88 2.764 1 91.62 422 ASN A CA 1
ATOM 3337 C C . ASN A 1 422 ? 4.086 -2.145 1.801 1 91.62 422 ASN A C 1
ATOM 3339 O O . ASN A 1 422 ? 3.24 -1.274 1.583 1 91.62 422 ASN A O 1
ATOM 3343 N N . LEU A 1 423 ? 4.043 -3.361 1.279 1 96.31 423 LEU A N 1
ATOM 3344 C CA . LEU A 1 423 ? 2.947 -3.703 0.38 1 96.31 423 LEU A CA 1
ATOM 3345 C C . LEU A 1 423 ? 1.782 -4.316 1.151 1 96.31 423 LEU A C 1
ATOM 3347 O O . LEU A 1 423 ? 1.991 -5.113 2.07 1 96.31 423 LEU A O 1
ATOM 3351 N N . SER A 1 424 ? 0.622 -3.889 0.797 1 96.31 424 SER A N 1
ATOM 3352 C CA . SER A 1 424 ? -0.555 -4.508 1.397 1 96.31 424 SER A CA 1
ATOM 3353 C C . SER A 1 424 ? -0.734 -5.941 0.909 1 96.31 424 SER A C 1
ATOM 3355 O O . SER A 1 424 ? -0.135 -6.344 -0.091 1 96.31 424 SER A O 1
ATOM 3357 N N . THR A 1 425 ? -1.566 -6.707 1.649 1 96.69 425 THR A N 1
ATOM 3358 C CA . THR A 1 425 ? -1.848 -8.078 1.256 1 96.69 425 THR A CA 1
ATOM 3359 C C . THR A 1 425 ? -2.479 -8.125 -0.133 1 96.69 425 THR A C 1
ATOM 3361 O O . THR A 1 425 ? -2.158 -9.008 -0.937 1 96.69 425 THR A O 1
ATOM 3364 N N . ALA A 1 426 ? -3.346 -7.203 -0.398 1 97 426 ALA A N 1
ATOM 3365 C CA . ALA A 1 426 ? -4.012 -7.145 -1.696 1 97 426 ALA A CA 1
ATOM 3366 C C . ALA A 1 426 ? -3.01 -6.895 -2.818 1 97 426 ALA A C 1
ATOM 3368 O O . ALA A 1 426 ? -3.096 -7.504 -3.885 1 97 426 ALA A O 1
ATOM 3369 N N . VAL A 1 427 ? -2.088 -6 -2.559 1 97.31 427 VAL A N 1
ATOM 3370 C CA . VAL A 1 427 ? -1.121 -5.633 -3.588 1 97.31 427 VAL A CA 1
ATOM 3371 C C . VAL A 1 427 ? -0.165 -6.797 -3.836 1 97.31 427 VAL A C 1
ATOM 3373 O O . VAL A 1 427 ? 0.205 -7.074 -4.98 1 97.31 427 VAL A O 1
ATOM 3376 N N . VAL A 1 428 ? 0.278 -7.461 -2.791 1 98.31 428 VAL A N 1
ATOM 3377 C CA . VAL A 1 428 ? 1.149 -8.617 -2.963 1 98.31 428 VAL A CA 1
ATOM 3378 C C . VAL A 1 428 ? 0.446 -9.672 -3.814 1 98.31 428 VAL A C 1
ATOM 3380 O O . VAL A 1 428 ? 1.048 -10.25 -4.723 1 98.31 428 VAL A O 1
ATOM 3383 N N . LEU A 1 429 ? -0.791 -9.922 -3.488 1 98.19 429 LEU A N 1
ATOM 3384 C CA . LEU A 1 429 ? -1.564 -10.898 -4.246 1 98.19 429 LEU A CA 1
ATOM 3385 C C . LEU A 1 429 ? -1.729 -10.453 -5.695 1 98.19 429 LEU A C 1
ATOM 3387 O O . LEU A 1 429 ? -1.7 -11.281 -6.609 1 98.19 429 LEU A O 1
ATOM 3391 N N . GLU A 1 430 ? -1.911 -9.227 -5.895 1 96.88 430 GLU A N 1
ATOM 3392 C CA . GLU A 1 430 ? -1.993 -8.688 -7.25 1 96.88 430 GLU A CA 1
ATOM 3393 C C . GLU A 1 430 ? -0.691 -8.914 -8.016 1 96.88 430 GLU A C 1
ATOM 3395 O O . GLU A 1 430 ? -0.711 -9.234 -9.203 1 96.88 430 GLU A O 1
ATOM 3400 N N . VAL A 1 431 ? 0.369 -8.648 -7.344 1 98.25 431 VAL A N 1
ATOM 3401 C CA . VAL A 1 431 ? 1.672 -8.852 -7.973 1 98.25 431 VAL A CA 1
ATOM 3402 C C . VAL A 1 431 ? 1.834 -10.312 -8.375 1 98.25 431 VAL A C 1
ATOM 3404 O O . VAL A 1 431 ? 2.273 -10.617 -9.484 1 98.25 431 VAL A O 1
ATOM 3407 N N . VAL A 1 432 ? 1.506 -11.211 -7.473 1 98.19 432 VAL A N 1
ATOM 3408 C CA . VAL A 1 432 ? 1.617 -12.633 -7.754 1 98.19 432 VAL A CA 1
ATOM 3409 C C . VAL A 1 432 ? 0.682 -13.016 -8.898 1 98.19 432 VAL A C 1
ATOM 3411 O O . VAL A 1 432 ? 1.031 -13.836 -9.75 1 98.19 432 VAL A O 1
ATOM 3414 N N . ALA A 1 433 ? -0.524 -12.438 -8.914 1 97.81 433 ALA A N 1
ATOM 3415 C CA . ALA A 1 433 ? -1.457 -12.68 -10.008 1 97.81 433 ALA A CA 1
ATOM 3416 C C . ALA A 1 433 ? -0.86 -12.242 -11.344 1 97.81 433 ALA A C 1
ATOM 3418 O O . ALA A 1 433 ? -0.997 -12.945 -12.352 1 97.81 433 ALA A O 1
ATOM 3419 N N . ASN A 1 434 ? -0.256 -11.094 -11.359 1 96.88 434 ASN A N 1
ATOM 3420 C CA . ASN A 1 434 ? 0.399 -10.625 -12.57 1 96.88 434 ASN A CA 1
ATOM 3421 C C . ASN A 1 434 ? 1.532 -11.555 -12.992 1 96.88 434 ASN A C 1
ATOM 3423 O O . ASN A 1 434 ? 1.744 -11.781 -14.188 1 96.88 434 ASN A O 1
ATOM 3427 N N . ALA A 1 435 ? 2.275 -12.055 -12.039 1 97.38 435 ALA A N 1
ATOM 3428 C CA . ALA A 1 435 ? 3.348 -13 -12.336 1 97.38 435 ALA A CA 1
ATOM 3429 C C . ALA A 1 435 ? 2.789 -14.289 -12.922 1 97.38 435 ALA A C 1
ATOM 3431 O O . ALA A 1 435 ? 3.354 -14.852 -13.867 1 97.38 435 ALA A O 1
ATOM 3432 N N . LEU A 1 436 ? 1.68 -14.742 -12.375 1 96.19 436 LEU A N 1
ATOM 3433 C CA . LEU A 1 436 ? 1.041 -15.961 -12.859 1 96.19 436 LEU A CA 1
ATOM 3434 C C . LEU A 1 436 ? 0.61 -15.805 -14.312 1 96.19 436 LEU A C 1
ATOM 3436 O O . LEU A 1 436 ? 0.669 -16.766 -15.086 1 96.19 436 LEU A O 1
ATOM 3440 N N . LEU A 1 437 ? 0.202 -14.641 -14.656 1 94.81 437 LEU A N 1
ATOM 3441 C CA . LEU A 1 437 ? -0.267 -14.383 -16.016 1 94.81 437 LEU A CA 1
ATOM 3442 C C . LEU A 1 437 ? 0.883 -13.938 -16.906 1 94.81 437 LEU A C 1
ATOM 3444 O O . LEU A 1 437 ? 0.663 -13.523 -18.047 1 94.81 437 LEU A O 1
ATOM 3448 N N . GLU A 1 438 ? 2.092 -13.914 -16.406 1 94.12 438 GLU A N 1
ATOM 3449 C CA . GLU A 1 438 ? 3.318 -13.562 -17.109 1 94.12 438 GLU A CA 1
ATOM 3450 C C . GLU A 1 438 ? 3.273 -12.125 -17.625 1 94.12 438 GLU A C 1
ATOM 3452 O O . GLU A 1 438 ? 3.637 -11.859 -18.766 1 94.12 438 GLU A O 1
ATOM 3457 N N . HIS A 1 439 ? 2.709 -11.312 -16.844 1 94.31 439 HIS A N 1
ATOM 3458 C CA . HIS A 1 439 ? 2.818 -9.883 -17.094 1 94.31 439 HIS A CA 1
ATOM 3459 C C . HIS A 1 439 ? 4.172 -9.344 -16.641 1 94.31 439 HIS A C 1
ATOM 3461 O O . HIS A 1 439 ? 4.82 -9.93 -15.781 1 94.31 439 HIS A O 1
ATOM 3467 N N . SER A 1 440 ? 4.609 -8.242 -17.312 1 95.88 440 SER A N 1
ATOM 3468 C CA . SER A 1 440 ? 5.867 -7.629 -16.906 1 95.88 440 SER A CA 1
ATOM 3469 C C . SER A 1 440 ? 5.734 -6.953 -15.547 1 95.88 440 SER A C 1
ATOM 3471 O O . SER A 1 440 ? 4.754 -6.258 -15.289 1 95.88 440 SER A O 1
ATOM 3473 N N . ILE A 1 441 ? 6.703 -7.215 -14.68 1 97.81 441 ILE A N 1
ATOM 3474 C CA . ILE A 1 441 ? 6.711 -6.645 -13.336 1 97.81 441 ILE A CA 1
ATOM 3475 C C . ILE A 1 441 ? 8.016 -5.883 -13.109 1 97.81 441 ILE A C 1
ATOM 3477 O O . ILE A 1 441 ? 9.102 -6.461 -13.195 1 97.81 441 ILE A O 1
ATOM 3481 N N . ILE A 1 442 ? 7.926 -4.641 -12.836 1 97.5 442 ILE A N 1
ATOM 3482 C CA . ILE A 1 442 ? 9.07 -3.785 -12.555 1 97.5 442 ILE A CA 1
ATOM 3483 C C . ILE A 1 442 ? 9.039 -3.33 -11.102 1 97.5 442 ILE A C 1
ATOM 3485 O O . ILE A 1 442 ? 8.156 -2.562 -10.703 1 97.5 442 ILE A O 1
ATOM 3489 N N . LEU A 1 443 ? 9.992 -3.783 -10.297 1 98.06 443 LEU A N 1
ATOM 3490 C CA . LEU A 1 443 ? 10.094 -3.398 -8.891 1 98.06 443 LEU A CA 1
ATOM 3491 C C . LEU A 1 443 ? 10.969 -2.154 -8.734 1 98.06 443 LEU A C 1
ATOM 3493 O O . LEU A 1 443 ? 11.984 -2.012 -9.422 1 98.06 443 LEU A O 1
ATOM 3497 N N . LEU A 1 444 ? 10.539 -1.251 -7.938 1 96.69 444 LEU A N 1
ATOM 3498 C CA . LEU A 1 444 ? 11.266 -0.027 -7.629 1 96.69 444 LEU A CA 1
ATOM 3499 C C . LEU A 1 444 ? 11.547 0.08 -6.137 1 96.69 444 LEU A C 1
ATOM 3501 O O . LEU A 1 444 ? 10.672 -0.219 -5.316 1 96.69 444 LEU A O 1
ATOM 3505 N N . SER A 1 445 ? 12.742 0.442 -5.777 1 96 445 SER A N 1
ATOM 3506 C CA . SER A 1 445 ? 13.086 0.631 -4.375 1 96 445 SER A CA 1
ATOM 3507 C C . SER A 1 445 ? 14.375 1.432 -4.227 1 96 445 SER A C 1
ATOM 3509 O O . SER A 1 445 ? 15.148 1.556 -5.18 1 96 445 SER A O 1
ATOM 3511 N N . SER A 1 446 ? 14.57 1.984 -3.062 1 93 446 SER A N 1
ATOM 3512 C CA . SER A 1 446 ? 15.828 2.648 -2.727 1 93 446 SER A CA 1
ATOM 3513 C C . SER A 1 446 ? 16.828 1.662 -2.152 1 93 446 SER A C 1
ATOM 3515 O O . SER A 1 446 ? 18.016 1.988 -2.006 1 93 446 SER A O 1
ATOM 3517 N N . SER A 1 447 ? 16.438 0.472 -1.887 1 94.75 447 SER A N 1
ATOM 3518 C CA . SER A 1 447 ? 17.297 -0.572 -1.347 1 94.75 447 SER A CA 1
ATOM 3519 C C . SER A 1 447 ? 17.578 -1.655 -2.385 1 94.75 447 SER A C 1
ATOM 3521 O O . SER A 1 447 ? 16.641 -2.244 -2.936 1 94.75 447 SER A O 1
ATOM 3523 N N . MET A 1 448 ? 18.812 -1.938 -2.619 1 96.62 448 MET A N 1
ATOM 3524 C CA . MET A 1 448 ? 19.203 -2.984 -3.562 1 96.62 448 MET A CA 1
ATOM 3525 C C . MET A 1 448 ? 18.828 -4.363 -3.029 1 96.62 448 MET A C 1
ATOM 3527 O O . MET A 1 448 ? 18.391 -5.23 -3.789 1 96.62 448 MET A O 1
ATOM 3531 N N . THR A 1 449 ? 18.984 -4.539 -1.787 1 96.31 449 THR A N 1
ATOM 3532 C CA . THR A 1 449 ? 18.625 -5.805 -1.16 1 96.31 449 THR A CA 1
ATOM 3533 C C . THR A 1 449 ? 17.125 -6.062 -1.265 1 96.31 449 THR A C 1
ATOM 3535 O O . THR A 1 449 ? 16.703 -7.184 -1.549 1 96.31 449 THR A O 1
ATOM 3538 N N . ALA A 1 450 ? 16.344 -5.039 -1.009 1 96.94 450 ALA A N 1
ATOM 3539 C CA . ALA A 1 450 ? 14.891 -5.191 -1.088 1 96.94 450 ALA A CA 1
ATOM 3540 C C . ALA A 1 450 ? 14.461 -5.641 -2.482 1 96.94 450 ALA A C 1
ATOM 3542 O O . ALA A 1 450 ? 13.523 -6.43 -2.625 1 96.94 450 ALA A O 1
ATOM 3543 N N . LEU A 1 451 ? 15.125 -5.152 -3.445 1 97.94 451 LEU A N 1
ATOM 3544 C CA . LEU A 1 451 ? 14.797 -5.504 -4.82 1 97.94 451 LEU A CA 1
ATOM 3545 C C . LEU A 1 451 ? 15.016 -6.992 -5.07 1 97.94 451 LEU A C 1
ATOM 3547 O O . LEU A 1 451 ? 14.102 -7.691 -5.516 1 97.94 451 LEU A O 1
ATOM 3551 N N . THR A 1 452 ? 16.141 -7.465 -4.77 1 97.69 452 THR A N 1
ATOM 3552 C CA . THR A 1 452 ? 16.5 -8.859 -5.027 1 97.69 452 THR A CA 1
ATOM 3553 C C . THR A 1 452 ? 15.648 -9.797 -4.18 1 97.69 452 THR A C 1
ATOM 3555 O O . THR A 1 452 ? 15.125 -10.797 -4.68 1 97.69 452 THR A O 1
ATOM 3558 N N . VAL A 1 453 ? 15.547 -9.484 -2.939 1 96.38 453 VAL A N 1
ATOM 3559 C CA . VAL A 1 453 ? 14.812 -10.367 -2.033 1 96.38 453 VAL A CA 1
ATOM 3560 C C . VAL A 1 453 ? 13.336 -10.391 -2.418 1 96.38 453 VAL A C 1
ATOM 3562 O O . VAL A 1 453 ? 12.703 -11.445 -2.377 1 96.38 453 VAL A O 1
ATOM 3565 N N . SER A 1 454 ? 12.758 -9.266 -2.736 1 98 454 SER A N 1
ATOM 3566 C CA . SER A 1 454 ? 11.352 -9.227 -3.127 1 98 454 SER A CA 1
ATOM 3567 C C . SER A 1 454 ? 11.117 -10 -4.426 1 98 454 SER A C 1
ATOM 3569 O O . SER A 1 454 ? 10.102 -10.68 -4.574 1 98 454 SER A O 1
ATOM 3571 N N . ALA A 1 455 ? 11.992 -9.805 -5.375 1 97.81 455 ALA A N 1
ATOM 3572 C CA . ALA A 1 455 ? 11.875 -10.57 -6.613 1 97.81 455 ALA A CA 1
ATOM 3573 C C . ALA A 1 455 ? 11.945 -12.07 -6.344 1 97.81 455 ALA A C 1
ATOM 3575 O O . ALA A 1 455 ? 11.164 -12.844 -6.895 1 97.81 455 ALA A O 1
ATOM 3576 N N . GLU A 1 456 ? 12.867 -12.484 -5.531 1 94.69 456 GLU A N 1
ATOM 3577 C CA . GLU A 1 456 ? 12.984 -13.891 -5.148 1 94.69 456 GLU A CA 1
ATOM 3578 C C . GLU A 1 456 ? 11.727 -14.367 -4.422 1 94.69 456 GLU A C 1
ATOM 3580 O O . GLU A 1 456 ? 11.305 -15.516 -4.578 1 94.69 456 GLU A O 1
ATOM 3585 N N . ALA A 1 457 ? 11.211 -13.484 -3.617 1 95.88 457 ALA A N 1
ATOM 3586 C CA . ALA A 1 457 ? 9.984 -13.82 -2.904 1 95.88 457 ALA A CA 1
ATOM 3587 C C . ALA A 1 457 ? 8.844 -14.094 -3.881 1 95.88 457 ALA A C 1
ATOM 3589 O O . ALA A 1 457 ? 8.078 -15.047 -3.705 1 95.88 457 ALA A O 1
ATOM 3590 N N . ILE A 1 458 ? 8.711 -13.281 -4.863 1 97.44 458 ILE A N 1
ATOM 3591 C CA . ILE A 1 458 ? 7.668 -13.453 -5.867 1 97.44 458 ILE A CA 1
ATOM 3592 C C . ILE A 1 458 ? 7.844 -14.805 -6.559 1 97.44 458 ILE A C 1
ATOM 3594 O O . ILE A 1 458 ? 6.879 -15.555 -6.715 1 97.44 458 ILE A O 1
ATOM 3598 N N . ARG A 1 459 ? 9.008 -15.086 -6.941 1 93.5 459 ARG A N 1
ATOM 3599 C CA . ARG A 1 459 ? 9.289 -16.359 -7.582 1 93.5 459 ARG A CA 1
ATOM 3600 C C . ARG A 1 459 ? 8.938 -17.531 -6.66 1 93.5 459 ARG A C 1
ATOM 3602 O O . ARG A 1 459 ? 8.391 -18.547 -7.109 1 93.5 459 ARG A O 1
ATOM 3609 N N . CYS A 1 460 ? 9.281 -17.344 -5.445 1 91 460 CYS A N 1
ATOM 3610 C CA . CYS A 1 460 ? 9 -18.359 -4.449 1 91 460 CYS A CA 1
ATOM 3611 C C . CYS A 1 460 ? 7.5 -18.594 -4.312 1 91 460 CYS A C 1
ATOM 3613 O O . CYS A 1 460 ? 7.047 -19.734 -4.219 1 91 460 CYS A O 1
ATOM 3615 N N . LEU A 1 461 ? 6.793 -17.594 -4.309 1 94.81 461 LEU A N 1
ATOM 3616 C CA . LEU A 1 461 ? 5.359 -17.672 -4.07 1 94.81 461 LEU A CA 1
ATOM 3617 C C . LEU A 1 461 ? 4.629 -18.219 -5.293 1 94.81 461 LEU A C 1
ATOM 3619 O O . LEU A 1 461 ? 3.461 -18.594 -5.207 1 94.81 461 LEU A O 1
ATOM 3623 N N . LEU A 1 462 ? 5.285 -18.281 -6.398 1 93.19 462 LEU A N 1
ATOM 3624 C CA . LEU A 1 462 ? 4.703 -18.844 -7.613 1 93.19 462 LEU A CA 1
ATOM 3625 C C . LEU A 1 462 ? 4.707 -20.359 -7.57 1 93.19 462 LEU A C 1
ATOM 3627 O O . LEU A 1 462 ? 4.031 -21.016 -8.375 1 93.19 462 LEU A O 1
ATOM 3631 N N . ASN A 1 463 ? 5.418 -20.922 -6.645 1 86.69 463 ASN A N 1
ATOM 3632 C CA . ASN A 1 463 ? 5.516 -22.375 -6.582 1 86.69 463 ASN A CA 1
ATOM 3633 C C . ASN A 1 463 ? 4.141 -23.031 -6.594 1 86.69 463 ASN A C 1
ATOM 3635 O O . ASN A 1 463 ? 3.246 -22.625 -5.852 1 86.69 463 ASN A O 1
ATOM 3639 N N . PRO A 1 464 ? 3.996 -24.016 -7.461 1 86.25 464 PRO A N 1
ATOM 3640 C CA . PRO A 1 464 ? 4.949 -24.859 -8.188 1 86.25 464 PRO A CA 1
ATOM 3641 C C . PRO A 1 464 ? 5.316 -24.281 -9.555 1 86.25 464 PRO A C 1
ATOM 3643 O O . PRO A 1 464 ? 6.184 -24.828 -10.242 1 86.25 464 PRO A O 1
ATOM 3646 N N . PHE A 1 465 ? 4.688 -23.234 -9.969 1 88.06 465 PHE A N 1
ATOM 3647 C CA . PHE A 1 465 ? 5.059 -22.609 -11.227 1 88.06 465 PHE A CA 1
ATOM 3648 C C . PHE A 1 465 ? 6.406 -21.906 -11.102 1 88.06 465 PHE A C 1
ATOM 3650 O O . PHE A 1 465 ? 6.84 -21.578 -10 1 88.06 465 PHE A O 1
ATOM 3657 N N . SER A 1 466 ? 7.074 -21.766 -12.203 1 86.12 466 SER A N 1
ATOM 3658 C CA . SER A 1 466 ? 8.344 -21.062 -12.242 1 86.12 466 SER A CA 1
ATOM 3659 C C . SER A 1 466 ? 8.312 -19.938 -13.273 1 86.12 466 SER A C 1
ATOM 3661 O O . SER A 1 466 ? 7.621 -20.031 -14.281 1 86.12 466 SER A O 1
ATOM 3663 N N . TRP A 1 467 ? 8.992 -18.906 -12.938 1 90 467 TRP A N 1
ATOM 3664 C CA . TRP A 1 467 ? 9.141 -17.812 -13.898 1 90 467 TRP A CA 1
ATOM 3665 C C . TRP A 1 467 ? 10.125 -18.203 -15 1 90 467 TRP A C 1
ATOM 3667 O O . TRP A 1 467 ? 11.297 -18.469 -14.734 1 90 467 TRP A O 1
ATOM 3677 N N . CYS A 1 468 ? 9.664 -18.172 -16.281 1 85.81 468 CYS A N 1
ATOM 3678 C CA . CYS A 1 468 ? 10.484 -18.688 -17.375 1 85.81 468 CYS A CA 1
ATOM 3679 C C . CYS A 1 468 ? 10.914 -17.578 -18.312 1 85.81 468 CYS A C 1
ATOM 3681 O O . CYS A 1 468 ? 11.344 -17.828 -19.438 1 85.81 468 CYS A O 1
ATOM 3683 N N . HIS A 1 469 ? 10.836 -16.359 -17.922 1 91.12 469 HIS A N 1
ATOM 3684 C CA . HIS A 1 469 ? 11.18 -15.211 -18.75 1 91.12 469 HIS A CA 1
ATOM 3685 C C . HIS A 1 469 ? 12.352 -14.438 -18.172 1 91.12 469 HIS A C 1
ATOM 3687 O O . HIS A 1 469 ? 13.062 -14.945 -17.297 1 91.12 469 HIS A O 1
ATOM 3693 N N . ILE A 1 470 ? 12.578 -13.352 -18.734 1 93.19 470 ILE A N 1
ATOM 3694 C CA . ILE A 1 470 ? 13.695 -12.523 -18.297 1 93.19 470 ILE A CA 1
ATOM 3695 C C . ILE A 1 470 ? 13.547 -12.219 -16.797 1 93.19 470 ILE A C 1
ATOM 3697 O O . ILE A 1 470 ? 12.492 -11.766 -16.359 1 93.19 470 ILE A O 1
ATOM 3701 N N . TYR A 1 471 ? 14.656 -12.539 -16.125 1 95.38 471 TYR A N 1
ATOM 3702 C CA . TYR A 1 471 ? 14.68 -12.352 -14.672 1 95.38 471 TYR A CA 1
ATOM 3703 C C . TYR A 1 471 ? 15.977 -11.688 -14.227 1 95.38 471 TYR A C 1
ATOM 3705 O O . TYR A 1 471 ? 17.031 -12.32 -14.242 1 95.38 471 TYR A O 1
ATOM 3713 N N . ILE A 1 472 ? 15.844 -10.367 -13.797 1 96.62 472 ILE A N 1
ATOM 3714 C CA . ILE A 1 472 ? 16.969 -9.594 -13.297 1 96.62 472 ILE A CA 1
ATOM 3715 C C . ILE A 1 472 ? 16.531 -8.781 -12.078 1 96.62 472 ILE A C 1
ATOM 3717 O O . ILE A 1 472 ? 16.234 -7.59 -12.195 1 96.62 472 ILE A O 1
ATOM 3721 N N . PRO A 1 473 ? 16.672 -9.352 -10.891 1 97.25 473 PRO A N 1
ATOM 3722 C CA . PRO A 1 473 ? 16.109 -8.695 -9.695 1 97.25 473 PRO A CA 1
ATOM 3723 C C . PRO A 1 473 ? 16.781 -7.359 -9.391 1 97.25 473 PRO A C 1
ATOM 3725 O O . PRO A 1 473 ? 16.188 -6.488 -8.766 1 97.25 473 PRO A O 1
ATOM 3728 N N . LEU A 1 474 ? 18.016 -7.254 -9.742 1 97.88 474 LEU A N 1
ATOM 3729 C CA . LEU A 1 474 ? 18.75 -5.988 -9.641 1 97.88 474 LEU A CA 1
ATOM 3730 C C . LEU A 1 474 ? 19.281 -5.566 -11 1 97.88 474 LEU A C 1
ATOM 3732 O O . LEU A 1 474 ? 20.375 -6 -11.406 1 97.88 474 LEU A O 1
ATOM 3736 N N . LEU A 1 475 ? 18.547 -4.75 -11.648 1 97.25 475 LEU A N 1
ATOM 3737 C CA . LEU A 1 475 ? 18.922 -4.301 -12.992 1 97.25 475 LEU A CA 1
ATOM 3738 C C . LEU A 1 475 ? 19.875 -3.123 -12.93 1 97.25 475 LEU A C 1
ATOM 3740 O O . LEU A 1 475 ? 19.516 -2.031 -12.492 1 97.25 475 LEU A O 1
ATOM 3744 N N . PRO A 1 476 ? 21.078 -3.375 -13.336 1 96.25 476 PRO A N 1
ATOM 3745 C CA . PRO A 1 476 ? 22.047 -2.264 -13.344 1 96.25 476 PRO A CA 1
ATOM 3746 C C . PRO A 1 476 ? 21.656 -1.158 -14.32 1 96.25 476 PRO A C 1
ATOM 3748 O O . PRO A 1 476 ? 20.969 -1.418 -15.312 1 96.25 476 PRO A O 1
ATOM 3751 N N . LYS A 1 477 ? 22.109 -0.01 -14.039 1 94.5 477 LYS A N 1
ATOM 3752 C CA . LYS A 1 477 ? 21.812 1.148 -14.875 1 94.5 477 LYS A CA 1
ATOM 3753 C C . LYS A 1 477 ? 22.266 0.914 -16.312 1 94.5 477 LYS A C 1
ATOM 3755 O O . LYS A 1 477 ? 21.594 1.341 -17.25 1 94.5 477 LYS A O 1
ATOM 3760 N N . ALA A 1 478 ? 23.344 0.202 -16.531 1 91.75 478 ALA A N 1
ATOM 3761 C CA . ALA A 1 478 ? 23.922 -0.055 -17.859 1 91.75 478 ALA A CA 1
ATOM 3762 C C . ALA A 1 478 ? 23.016 -0.972 -18.672 1 91.75 478 ALA A C 1
ATOM 3764 O O . ALA A 1 478 ? 23.125 -1.02 -19.906 1 91.75 478 ALA A O 1
ATOM 3765 N N . LEU A 1 479 ? 22.156 -1.7 -18.031 1 93.31 479 LEU A N 1
ATOM 3766 C CA . LEU A 1 479 ? 21.328 -2.689 -18.719 1 93.31 479 LEU A CA 1
ATOM 3767 C C . LEU A 1 479 ? 19.859 -2.254 -18.75 1 93.31 479 LEU A C 1
ATOM 3769 O O . LEU A 1 479 ? 18.969 -3.088 -18.875 1 93.31 479 LEU A O 1
ATOM 3773 N N . LEU A 1 480 ? 19.5 -0.994 -18.656 1 94.5 480 LEU A N 1
ATOM 3774 C CA . LEU A 1 480 ? 18.125 -0.477 -18.594 1 94.5 480 LEU A CA 1
ATOM 3775 C C . LEU A 1 480 ? 17.391 -0.774 -19.891 1 94.5 480 LEU A C 1
ATOM 3777 O O . LEU A 1 480 ? 16.156 -0.725 -19.938 1 94.5 480 LEU A O 1
ATOM 3781 N N . SER A 1 481 ? 18.078 -1.107 -20.953 1 93.12 481 SER A N 1
ATOM 3782 C CA . SER A 1 481 ? 17.453 -1.421 -22.234 1 93.12 481 SER A CA 1
ATOM 3783 C C . SER A 1 481 ? 16.578 -2.662 -22.125 1 93.12 481 SER A C 1
ATOM 3785 O O . SER A 1 481 ? 15.672 -2.852 -22.938 1 93.12 481 SER A O 1
ATOM 3787 N N . TYR A 1 482 ? 16.844 -3.512 -21.156 1 93.19 482 TYR A N 1
ATOM 3788 C CA . TYR A 1 482 ? 16.062 -4.723 -20.953 1 93.19 482 TYR A CA 1
ATOM 3789 C C . TYR A 1 482 ? 14.609 -4.379 -20.641 1 93.19 482 TYR A C 1
ATOM 3791 O O . TYR A 1 482 ? 13.727 -5.234 -20.75 1 93.19 482 TYR A O 1
ATOM 3799 N N . LEU A 1 483 ? 14.336 -3.168 -20.203 1 94.31 483 LEU A N 1
ATOM 3800 C CA . LEU A 1 483 ? 12.977 -2.74 -19.891 1 94.31 483 LEU A CA 1
ATOM 3801 C C . LEU A 1 483 ? 12.117 -2.713 -21.156 1 94.31 483 LEU A C 1
ATOM 3803 O O . LEU A 1 483 ? 10.883 -2.756 -21.062 1 94.31 483 LEU A O 1
ATOM 3807 N N . HIS A 1 484 ? 12.719 -2.686 -22.281 1 91.5 484 HIS A N 1
ATOM 3808 C CA . HIS A 1 484 ? 11.984 -2.559 -23.531 1 91.5 484 HIS A CA 1
ATOM 3809 C C . HIS A 1 484 ? 11.945 -3.883 -24.297 1 91.5 484 HIS A C 1
ATOM 3811 O O . HIS A 1 484 ? 11.625 -3.916 -25.484 1 91.5 484 HIS A O 1
ATOM 3817 N N . CYS A 1 485 ? 12.234 -4.891 -23.578 1 88.69 485 CYS A N 1
ATOM 3818 C CA . CYS A 1 485 ? 12.141 -6.215 -24.188 1 88.69 485 CYS A CA 1
ATOM 3819 C C . CYS A 1 485 ? 10.688 -6.578 -24.469 1 88.69 485 CYS A C 1
ATOM 3821 O O . CYS A 1 485 ? 9.797 -6.277 -23.672 1 88.69 485 CYS A O 1
ATOM 3823 N N . PRO A 1 486 ? 10.359 -7.254 -25.531 1 87.38 486 PRO A N 1
ATOM 3824 C CA . PRO A 1 486 ? 8.984 -7.621 -25.875 1 87.38 486 PRO A CA 1
ATOM 3825 C C . PRO A 1 486 ? 8.445 -8.758 -25.016 1 87.38 486 PRO A C 1
ATOM 3827 O O . PRO A 1 486 ? 7.227 -8.945 -24.922 1 87.38 486 PRO A O 1
ATOM 3830 N N . THR A 1 487 ? 9.312 -9.531 -24.438 1 90.38 487 THR A N 1
ATOM 3831 C CA . THR A 1 487 ? 8.906 -10.625 -23.562 1 90.38 487 THR A CA 1
ATOM 3832 C C . THR A 1 487 ? 8.688 -10.125 -22.141 1 90.38 487 THR A C 1
ATOM 3834 O O . THR A 1 487 ? 9.25 -9.102 -21.734 1 90.38 487 THR A O 1
ATOM 3837 N N . PRO A 1 488 ? 7.863 -10.852 -21.422 1 93.06 488 PRO A N 1
ATOM 3838 C CA . PRO A 1 488 ? 7.641 -10.453 -20.031 1 93.06 488 PRO A CA 1
ATOM 3839 C C . PRO A 1 488 ? 8.938 -10.383 -19.219 1 93.06 488 PRO A C 1
ATOM 3841 O O . PRO A 1 488 ? 9.836 -11.195 -19.422 1 93.06 488 PRO A O 1
ATOM 3844 N N . ILE A 1 489 ? 8.969 -9.398 -18.406 1 96.31 489 ILE A N 1
ATOM 3845 C CA . ILE A 1 489 ? 10.18 -9.203 -17.609 1 96.31 489 ILE A CA 1
ATOM 3846 C C . ILE A 1 489 ? 9.812 -9.141 -16.125 1 96.31 489 ILE A C 1
ATOM 3848 O O . ILE A 1 489 ? 8.719 -8.695 -15.766 1 96.31 489 ILE A O 1
ATOM 3852 N N . LEU A 1 490 ? 10.586 -9.656 -15.258 1 97.56 490 LEU A N 1
ATOM 3853 C CA . LEU A 1 490 ? 10.625 -9.453 -13.812 1 97.56 490 LEU A CA 1
ATOM 3854 C C . LEU A 1 490 ? 11.961 -8.852 -13.391 1 97.56 490 LEU A C 1
ATOM 3856 O O . LEU A 1 490 ? 12.953 -9.562 -13.25 1 97.56 490 LEU A O 1
ATOM 3860 N N . VAL A 1 491 ? 11.938 -7.469 -13.18 1 97.94 491 VAL A N 1
ATOM 3861 C CA . VAL A 1 491 ? 13.195 -6.754 -12.969 1 97.94 491 VAL A CA 1
ATOM 3862 C C . VAL A 1 491 ? 13.047 -5.797 -11.789 1 97.94 491 VAL A C 1
ATOM 3864 O O . VAL A 1 491 ? 11.938 -5.434 -11.406 1 97.94 491 VAL A O 1
ATOM 3867 N N . GLY A 1 492 ? 14.156 -5.512 -11.125 1 98 492 GLY A N 1
ATOM 3868 C CA . GLY A 1 492 ? 14.234 -4.512 -10.07 1 98 492 GLY A CA 1
ATOM 3869 C C . GLY A 1 492 ? 15.148 -3.354 -10.406 1 98 492 GLY A C 1
ATOM 3870 O O . GLY A 1 492 ? 16.266 -3.557 -10.891 1 98 492 GLY A O 1
ATOM 3871 N N . ILE A 1 493 ? 14.664 -2.152 -10.188 1 96.5 493 ILE A N 1
ATOM 3872 C CA . ILE A 1 493 ? 15.438 -0.957 -10.508 1 96.5 493 ILE A CA 1
ATOM 3873 C C . ILE A 1 493 ? 15.594 -0.09 -9.266 1 96.5 493 ILE A C 1
ATOM 3875 O O . ILE A 1 493 ? 14.609 0.201 -8.578 1 96.5 493 ILE A O 1
ATOM 3879 N N . HIS A 1 494 ? 16.797 0.242 -9.008 1 94.94 494 HIS A N 1
ATOM 3880 C CA . HIS A 1 494 ? 17.016 1.245 -7.973 1 94.94 494 HIS A CA 1
ATOM 3881 C C . HIS A 1 494 ? 16.406 2.588 -8.375 1 94.94 494 HIS A C 1
ATOM 3883 O O . HIS A 1 494 ? 16.516 3 -9.531 1 94.94 494 HIS A O 1
ATOM 3889 N N . GLN A 1 495 ? 15.844 3.227 -7.516 1 90.62 495 GLN A N 1
ATOM 3890 C CA . GLN A 1 495 ? 15.078 4.438 -7.789 1 90.62 495 GLN A CA 1
ATOM 3891 C C . GLN A 1 495 ? 15.945 5.508 -8.438 1 90.62 495 GLN A C 1
ATOM 3893 O O . GLN A 1 495 ? 15.461 6.312 -9.234 1 90.62 495 GLN A O 1
ATOM 3898 N N . SER A 1 496 ? 17.203 5.559 -8.203 1 88.88 496 SER A N 1
ATOM 3899 C CA . SER A 1 496 ? 18.109 6.578 -8.727 1 88.88 496 SER A CA 1
ATOM 3900 C C . SER A 1 496 ? 18.5 6.27 -10.164 1 88.88 496 SER A C 1
ATOM 3902 O O . SER A 1 496 ? 19.078 7.117 -10.852 1 88.88 496 SER A O 1
ATOM 3904 N N . CYS A 1 497 ? 18.109 5.145 -10.648 1 91.19 497 CYS A N 1
ATOM 3905 C CA . CYS A 1 497 ? 18.656 4.695 -11.922 1 91.19 497 CYS A CA 1
ATOM 3906 C C . CYS A 1 497 ? 17.688 4.977 -13.062 1 91.19 497 CYS A C 1
ATOM 3908 O O . CYS A 1 497 ? 18.078 4.992 -14.234 1 91.19 497 CYS A O 1
ATOM 3910 N N . ALA A 1 498 ? 16.453 5.172 -12.727 1 87.12 498 ALA A N 1
ATOM 3911 C CA . ALA A 1 498 ? 15.484 5.273 -13.82 1 87.12 498 ALA A CA 1
ATOM 3912 C C . ALA A 1 498 ? 14.492 6.402 -13.562 1 87.12 498 ALA A C 1
ATOM 3914 O O . ALA A 1 498 ? 14.227 6.758 -12.414 1 87.12 498 ALA A O 1
ATOM 3915 N N . THR A 1 499 ? 14.039 6.914 -14.68 1 87.94 499 THR A N 1
ATOM 3916 C CA . THR A 1 499 ? 12.945 7.879 -14.68 1 87.94 499 THR A CA 1
ATOM 3917 C C . THR A 1 499 ? 11.719 7.312 -15.398 1 87.94 499 THR A C 1
ATOM 3919 O O . THR A 1 499 ? 11.781 6.223 -15.969 1 87.94 499 THR A O 1
ATOM 3922 N N . ARG A 1 500 ? 10.648 8 -15.359 1 86.81 500 ARG A N 1
ATOM 3923 C CA . ARG A 1 500 ? 9.414 7.543 -15.984 1 86.81 500 ARG A CA 1
ATOM 3924 C C . ARG A 1 500 ? 9.586 7.375 -17.484 1 86.81 500 ARG A C 1
ATOM 3926 O O . ARG A 1 500 ? 8.961 6.504 -18.094 1 86.81 500 ARG A O 1
ATOM 3933 N N . ASP A 1 501 ? 10.492 8.109 -18.031 1 86.5 501 ASP A N 1
ATOM 3934 C CA . ASP A 1 501 ? 10.734 8.062 -19.469 1 86.5 501 ASP A CA 1
ATOM 3935 C C . ASP A 1 501 ? 11.43 6.766 -19.859 1 86.5 501 ASP A C 1
ATOM 3937 O O . ASP A 1 501 ? 11.398 6.363 -21.031 1 86.5 501 ASP A O 1
ATOM 3941 N N . ASP A 1 502 ? 12.016 6.129 -18.859 1 90.12 502 ASP A N 1
ATOM 3942 C CA . ASP A 1 502 ? 12.75 4.898 -19.141 1 90.12 502 ASP A CA 1
ATOM 3943 C C . ASP A 1 502 ? 11.805 3.693 -19.172 1 90.12 502 ASP A C 1
ATOM 3945 O O . ASP A 1 502 ? 12.188 2.617 -19.641 1 90.12 502 ASP A O 1
ATOM 3949 N N . LEU A 1 503 ? 10.602 3.869 -18.797 1 90.75 503 LEU A N 1
ATOM 3950 C CA . LEU A 1 503 ? 9.656 2.766 -18.672 1 90.75 503 LEU A CA 1
ATOM 3951 C C . LEU A 1 503 ? 9.141 2.334 -20.031 1 90.75 503 LEU A C 1
ATOM 3953 O O . LEU A 1 503 ? 9.188 3.105 -21 1 90.75 503 LEU A O 1
ATOM 3957 N N . PRO A 1 504 ? 8.688 1.056 -20.031 1 89.38 504 PRO A N 1
ATOM 3958 C CA . PRO A 1 504 ? 8.133 0.597 -21.312 1 89.38 504 PRO A CA 1
ATOM 3959 C C . PRO A 1 504 ? 6.895 1.387 -21.734 1 89.38 504 PRO A C 1
ATOM 3961 O O . PRO A 1 504 ? 6.113 1.818 -20.891 1 89.38 504 PRO A O 1
ATOM 3964 N N . ILE A 1 505 ? 6.719 1.507 -23 1 84.06 505 ILE A N 1
ATOM 3965 C CA . ILE A 1 505 ? 5.547 2.184 -23.547 1 84.06 505 ILE A CA 1
ATOM 3966 C C . ILE A 1 505 ? 4.336 1.258 -23.484 1 84.06 505 ILE A C 1
ATOM 3968 O O . ILE A 1 505 ? 4.398 0.106 -23.922 1 84.06 505 ILE A O 1
ATOM 3972 N N . PRO A 1 506 ? 3.324 1.798 -22.891 1 81.19 506 PRO A N 1
ATOM 3973 C CA . PRO A 1 506 ? 2.125 0.969 -22.75 1 81.19 506 PRO A CA 1
ATOM 3974 C C . PRO A 1 506 ? 1.592 0.476 -24.094 1 81.19 506 PRO A C 1
ATOM 3976 O O . PRO A 1 506 ? 1.587 1.227 -25.078 1 81.19 506 PRO A O 1
ATOM 3979 N N . SER A 1 507 ? 1.414 -0.815 -24.203 1 79.38 507 SER A N 1
ATOM 3980 C CA . SER A 1 507 ? 0.782 -1.439 -25.359 1 79.38 507 SER A CA 1
ATOM 3981 C C . SER A 1 507 ? -0.509 -2.152 -24.969 1 79.38 507 SER A C 1
ATOM 3983 O O . SER A 1 507 ? -0.663 -2.582 -23.812 1 79.38 507 SER A O 1
ATOM 3985 N N . PRO A 1 508 ? -1.451 -2.137 -25.844 1 75.62 508 PRO A N 1
ATOM 3986 C CA . PRO A 1 508 ? -2.717 -2.811 -25.547 1 75.62 508 PRO A CA 1
ATOM 3987 C C . PRO A 1 508 ? -2.545 -4.312 -25.312 1 75.62 508 PRO A C 1
ATOM 3989 O O . PRO A 1 508 ? -3.385 -4.941 -24.672 1 75.62 508 PRO A O 1
ATOM 3992 N N . SER A 1 509 ? -1.525 -4.855 -25.859 1 75.44 509 SER A N 1
ATOM 3993 C CA . SER A 1 509 ? -1.377 -6.305 -25.812 1 75.44 509 SER A CA 1
ATOM 3994 C C . SER A 1 509 ? -0.541 -6.734 -24.609 1 75.44 509 SER A C 1
ATOM 3996 O O . SER A 1 509 ? -0.576 -7.902 -24.219 1 75.44 509 SER A O 1
ATOM 3998 N N . THR A 1 510 ? 0.145 -5.805 -24.109 1 79.12 510 THR A N 1
ATOM 3999 C CA . THR A 1 510 ? 1.03 -6.188 -23.016 1 79.12 510 THR A CA 1
ATOM 4000 C C . THR A 1 510 ? 0.655 -5.441 -21.734 1 79.12 510 THR A C 1
ATOM 4002 O O . THR A 1 510 ? 0.125 -4.332 -21.797 1 79.12 510 THR A O 1
ATOM 4005 N N . CYS A 1 511 ? 0.754 -6.156 -20.688 1 87.31 511 CYS A N 1
ATOM 4006 C CA . CYS A 1 511 ? 0.5 -5.566 -19.375 1 87.31 511 CYS A CA 1
ATOM 4007 C C . CYS A 1 511 ? 1.784 -5.473 -18.562 1 87.31 511 CYS A C 1
ATOM 4009 O O . CYS A 1 511 ? 2.559 -6.43 -18.516 1 87.31 511 CYS A O 1
ATOM 4011 N N . ALA A 1 512 ? 2.119 -4.297 -18.156 1 93.69 512 ALA A N 1
ATOM 4012 C CA . ALA A 1 512 ? 3.266 -4.07 -17.281 1 93.69 512 ALA A CA 1
ATOM 4013 C C . ALA A 1 512 ? 2.848 -3.332 -16.016 1 93.69 512 ALA A C 1
ATOM 4015 O O . ALA A 1 512 ? 2.012 -2.428 -16.062 1 93.69 512 ALA A O 1
ATOM 4016 N N . VAL A 1 513 ? 3.42 -3.775 -14.93 1 95.94 513 VAL A N 1
ATOM 4017 C CA . VAL A 1 513 ? 3.092 -3.129 -13.664 1 95.94 513 VAL A CA 1
ATOM 4018 C C . VAL A 1 513 ? 4.371 -2.635 -12.984 1 95.94 513 VAL A C 1
ATOM 4020 O O . VAL A 1 513 ? 5.41 -3.291 -13.062 1 95.94 513 VAL A O 1
ATOM 4023 N N . ILE A 1 514 ? 4.293 -1.46 -12.406 1 95.81 514 ILE A N 1
ATOM 4024 C CA . ILE A 1 514 ? 5.359 -0.91 -11.578 1 95.81 514 ILE A CA 1
ATOM 4025 C C . ILE A 1 514 ? 5 -1.062 -10.102 1 95.81 514 ILE A C 1
ATOM 4027 O O . ILE A 1 514 ? 3.939 -0.603 -9.664 1 95.81 514 ILE A O 1
ATOM 4031 N N . VAL A 1 515 ? 5.828 -1.744 -9.406 1 97.5 515 VAL A N 1
ATOM 4032 C CA . VAL A 1 515 ? 5.609 -1.95 -7.977 1 97.5 515 VAL A CA 1
ATOM 4033 C C . VAL A 1 515 ? 6.656 -1.181 -7.18 1 97.5 515 VAL A C 1
ATOM 4035 O O . VAL A 1 515 ? 7.844 -1.506 -7.227 1 97.5 515 VAL A O 1
ATOM 4038 N N . ASP A 1 516 ? 6.273 -0.158 -6.48 1 96.19 516 ASP A N 1
ATOM 4039 C CA . ASP A 1 516 ? 7.156 0.604 -5.602 1 96.19 516 ASP A CA 1
ATOM 4040 C C . ASP A 1 516 ? 7.223 -0.025 -4.215 1 96.19 516 ASP A C 1
ATOM 4042 O O . ASP A 1 516 ? 6.293 0.12 -3.416 1 96.19 516 ASP A O 1
ATOM 4046 N N . LEU A 1 517 ? 8.336 -0.616 -3.893 1 96.62 517 LEU A N 1
ATOM 4047 C CA . LEU A 1 517 ? 8.477 -1.372 -2.652 1 96.62 517 LEU A CA 1
ATOM 4048 C C . LEU A 1 517 ? 8.594 -0.436 -1.455 1 96.62 517 LEU A C 1
ATOM 4050 O O . LEU A 1 517 ? 8.344 -0.841 -0.318 1 96.62 517 LEU A O 1
ATOM 4054 N N . ASP A 1 518 ? 8.969 0.792 -1.667 1 94.38 518 ASP A N 1
ATOM 4055 C CA . ASP A 1 518 ? 9.133 1.747 -0.575 1 94.38 518 ASP A CA 1
ATOM 4056 C C . ASP A 1 518 ? 7.805 2.43 -0.246 1 94.38 518 ASP A C 1
ATOM 4058 O O . ASP A 1 518 ? 7.438 2.551 0.925 1 94.38 518 ASP A O 1
ATOM 4062 N N . ARG A 1 519 ? 7.141 2.791 -1.224 1 93.06 519 ARG A N 1
ATOM 4063 C CA . ARG A 1 519 ? 5.871 3.492 -1.052 1 93.06 519 ARG A CA 1
ATOM 4064 C C . ARG A 1 519 ? 4.73 2.508 -0.825 1 93.06 519 ARG A C 1
ATOM 4066 O O . ARG A 1 519 ? 3.691 2.871 -0.266 1 93.06 519 ARG A O 1
ATOM 4073 N N . GLY A 1 520 ? 4.875 1.318 -1.279 1 93.88 520 GLY A N 1
ATOM 4074 C CA . GLY A 1 520 ? 3.842 0.307 -1.129 1 93.88 520 GLY A CA 1
ATOM 4075 C C . GLY A 1 520 ? 2.695 0.474 -2.109 1 93.88 520 GLY A C 1
ATOM 4076 O O . GLY A 1 520 ? 1.533 0.269 -1.754 1 93.88 520 GLY A O 1
ATOM 4077 N N . THR A 1 521 ? 3.029 0.862 -3.295 1 94.12 521 THR A N 1
ATOM 4078 C CA . THR A 1 521 ? 1.988 1.116 -4.285 1 94.12 521 THR A CA 1
ATOM 4079 C C . THR A 1 521 ? 2.248 0.321 -5.562 1 94.12 521 THR A C 1
ATOM 4081 O O . THR A 1 521 ? 3.363 -0.15 -5.789 1 94.12 521 THR A O 1
ATOM 4084 N N . ILE A 1 522 ? 1.209 0.093 -6.297 1 95.5 522 ILE A N 1
ATOM 4085 C CA . ILE A 1 522 ? 1.27 -0.594 -7.582 1 95.5 522 ILE A CA 1
ATOM 4086 C C . ILE A 1 522 ? 0.637 0.278 -8.664 1 95.5 522 ILE A C 1
ATOM 4088 O O . ILE A 1 522 ? -0.38 0.934 -8.43 1 95.5 522 ILE A O 1
ATOM 4092 N N . GLU A 1 523 ? 1.338 0.419 -9.773 1 92.06 523 GLU A N 1
ATOM 4093 C CA . GLU A 1 523 ? 0.847 1.205 -10.906 1 92.06 523 GLU A CA 1
ATOM 4094 C C . GLU A 1 523 ? 0.83 0.38 -12.188 1 92.06 523 GLU A C 1
ATOM 4096 O O . GLU A 1 523 ? 1.848 -0.198 -12.57 1 92.06 523 GLU A O 1
ATOM 4101 N N . TYR A 1 524 ? -0.311 0.219 -12.812 1 90.81 524 TYR A N 1
ATOM 4102 C CA . TYR A 1 524 ? -0.438 -0.461 -14.094 1 90.81 524 TYR A CA 1
ATOM 4103 C C . TYR A 1 524 ? -0.101 0.479 -15.25 1 90.81 524 TYR A C 1
ATOM 4105 O O . TYR A 1 524 ? -0.57 1.618 -15.281 1 90.81 524 TYR A O 1
ATOM 4113 N N . LEU A 1 525 ? 0.767 -0.073 -16.047 1 88.25 525 LEU A N 1
ATOM 4114 C CA . LEU A 1 525 ? 1.11 0.702 -17.234 1 88.25 525 LEU A CA 1
ATOM 4115 C C . LEU A 1 525 ? 0.188 0.354 -18.391 1 88.25 525 LEU A C 1
ATOM 4117 O O . LEU A 1 525 ? 0.12 -0.804 -18.812 1 88.25 525 LEU A O 1
ATOM 4121 N N . GLY A 1 526 ? -0.811 1.071 -18.672 1 78.81 526 GLY A N 1
ATOM 4122 C CA . GLY A 1 526 ? -1.682 0.815 -19.812 1 78.81 526 GLY A CA 1
ATOM 4123 C C . GLY A 1 526 ? -3.123 0.565 -19.406 1 78.81 526 GLY A C 1
ATOM 4124 O O . GLY A 1 526 ? -3.525 0.872 -18.281 1 78.81 526 GLY A O 1
ATOM 4125 N N . SER A 1 527 ? -3.887 -0.115 -20.359 1 78.19 527 SER A N 1
ATOM 4126 C CA . SER A 1 527 ? -5.328 -0.252 -20.172 1 78.19 527 SER A CA 1
ATOM 4127 C C . SER A 1 527 ? -5.676 -1.599 -19.547 1 78.19 527 SER A C 1
ATOM 4129 O O . SER A 1 527 ? -6.695 -1.727 -18.859 1 78.19 527 SER A O 1
ATOM 4131 N N . ARG A 1 528 ? -4.902 -2.604 -19.812 1 81.62 528 ARG A N 1
ATOM 4132 C CA . ARG A 1 528 ? -5.176 -3.922 -19.25 1 81.62 528 ARG A CA 1
ATOM 4133 C C . ARG A 1 528 ? -4.754 -3.988 -17.781 1 81.62 528 ARG A C 1
ATOM 4135 O O . ARG A 1 528 ? -3.604 -3.693 -17.453 1 81.62 528 ARG A O 1
ATOM 4142 N N . LYS A 1 529 ? -5.73 -4.246 -17 1 86.5 529 LYS A N 1
ATOM 4143 C CA . LYS A 1 529 ? -5.445 -4.289 -15.562 1 86.5 529 LYS A CA 1
ATOM 4144 C C . LYS A 1 529 ? -6.195 -5.434 -14.891 1 86.5 529 LYS A C 1
ATOM 4146 O O . LYS A 1 529 ? -7.23 -5.883 -15.391 1 86.5 529 LYS A O 1
ATOM 4151 N N . LEU A 1 530 ? -5.562 -5.973 -13.945 1 90.88 530 LEU A N 1
ATOM 4152 C CA . LEU A 1 530 ? -6.262 -6.902 -13.062 1 90.88 530 LEU A CA 1
ATOM 4153 C C . LEU A 1 530 ? -7.059 -6.148 -12.008 1 90.88 530 LEU A C 1
ATOM 4155 O O . LEU A 1 530 ? -6.602 -5.129 -11.484 1 90.88 530 LEU A O 1
ATOM 4159 N N . GLN A 1 531 ? -8.234 -6.609 -11.82 1 89.31 531 GLN A N 1
ATOM 4160 C CA . GLN A 1 531 ? -9.094 -5.902 -10.875 1 89.31 531 GLN A CA 1
ATOM 4161 C C . GLN A 1 531 ? -9.703 -6.863 -9.859 1 89.31 531 GLN A C 1
ATOM 4163 O O . GLN A 1 531 ? -10.078 -7.984 -10.211 1 89.31 531 GLN A O 1
ATOM 4168 N N . TRP A 1 532 ? -9.711 -6.406 -8.688 1 91.12 532 TRP A N 1
ATOM 4169 C CA . TRP A 1 532 ? -10.438 -7.137 -7.656 1 91.12 532 TRP A CA 1
ATOM 4170 C C . TRP A 1 532 ? -11.945 -7.012 -7.863 1 91.12 532 TRP A C 1
ATOM 4172 O O . TRP A 1 532 ? -12.445 -5.934 -8.195 1 91.12 532 TRP A O 1
ATOM 4182 N N . PRO A 1 533 ? -12.648 -8.062 -7.707 1 85.12 533 PRO A N 1
ATOM 4183 C CA . PRO A 1 533 ? -14.102 -7.996 -7.895 1 85.12 533 PRO A CA 1
ATOM 4184 C C . PRO A 1 533 ? -14.805 -7.211 -6.789 1 85.12 533 PRO A C 1
ATOM 4186 O O . PRO A 1 533 ? -15.828 -6.574 -7.039 1 85.12 533 PRO A O 1
ATOM 4189 N N . THR A 1 534 ? -14.297 -7.215 -5.551 1 81.19 534 THR A N 1
ATOM 4190 C CA . THR A 1 534 ? -15.023 -6.664 -4.414 1 81.19 534 THR A CA 1
ATOM 4191 C C . THR A 1 534 ? -14.266 -5.496 -3.795 1 81.19 534 THR A C 1
ATOM 4193 O O . THR A 1 534 ? -14.5 -5.137 -2.639 1 81.19 534 THR A O 1
ATOM 4196 N N . MET A 1 535 ? -13.273 -5.043 -4.512 1 86 535 MET A N 1
ATOM 4197 C CA . MET A 1 535 ? -12.492 -3.947 -3.945 1 86 535 MET A CA 1
ATOM 4198 C C . MET A 1 535 ? -12.133 -2.922 -5.016 1 86 535 MET A C 1
ATOM 4200 O O . MET A 1 535 ? -11.914 -3.277 -6.172 1 86 535 MET A O 1
ATOM 4204 N N . GLY A 1 536 ? -12.047 -1.704 -4.598 1 82.5 536 GLY A N 1
ATOM 4205 C CA . GLY A 1 536 ? -11.648 -0.644 -5.508 1 82.5 536 GLY A CA 1
ATOM 4206 C C . GLY A 1 536 ? -12.805 -0.087 -6.316 1 82.5 536 GLY A C 1
ATOM 4207 O O . GLY A 1 536 ? -13.961 -0.469 -6.102 1 82.5 536 GLY A O 1
ATOM 4208 N N . LEU A 1 537 ? -12.453 0.875 -7.121 1 81.88 537 LEU A N 1
ATOM 4209 C CA . LEU A 1 537 ? -13.453 1.478 -7.996 1 81.88 537 LEU A CA 1
ATOM 4210 C C . LEU A 1 537 ? -13.641 0.65 -9.258 1 81.88 537 LEU A C 1
ATOM 4212 O O . LEU A 1 537 ? -12.656 0.222 -9.875 1 81.88 537 LEU A O 1
ATOM 4216 N N . GLN A 1 538 ? -14.852 0.29 -9.43 1 73 538 GLN A N 1
ATOM 4217 C CA . GLN A 1 538 ? -15.117 -0.481 -10.633 1 73 538 GLN A CA 1
ATOM 4218 C C . GLN A 1 538 ? -15.055 0.403 -11.875 1 73 538 GLN A C 1
ATOM 4220 O O . GLN A 1 538 ? -15.453 1.568 -11.836 1 73 538 GLN A O 1
ATOM 4225 N N . ASP A 1 539 ? -14.078 -0.002 -12.75 1 65.44 539 ASP A N 1
ATOM 4226 C CA . ASP A 1 539 ? -13.914 0.718 -14.008 1 65.44 539 ASP A CA 1
ATOM 4227 C C . ASP A 1 539 ? -14.688 0.038 -15.133 1 65.44 539 ASP A C 1
ATOM 4229 O O . ASP A 1 539 ? -14.281 -1.016 -15.625 1 65.44 539 ASP A O 1
ATOM 4233 N N . ASP A 1 540 ? -15.812 0.516 -15.398 1 59.34 540 ASP A N 1
ATOM 4234 C CA . ASP A 1 540 ? -16.672 -0.089 -16.406 1 59.34 540 ASP A CA 1
ATOM 4235 C C . ASP A 1 540 ? -16.062 0.063 -17.797 1 59.34 540 ASP A C 1
ATOM 4237 O O . ASP A 1 540 ? -16.359 -0.721 -18.703 1 59.34 540 ASP A O 1
ATOM 4241 N N . ALA A 1 541 ? -15.258 1.077 -17.938 1 54.5 541 ALA A N 1
ATOM 4242 C CA . ALA A 1 541 ? -14.828 1.359 -19.312 1 54.5 541 ALA A CA 1
ATOM 4243 C C . ALA A 1 541 ? -13.812 0.328 -19.797 1 54.5 541 ALA A C 1
ATOM 4245 O O . ALA A 1 541 ? -13.664 0.108 -21 1 54.5 541 ALA A O 1
ATOM 4246 N N . THR A 1 542 ? -13.078 -0.262 -18.812 1 61.5 542 THR A N 1
ATOM 4247 C CA . THR A 1 542 ? -12.008 -1.168 -19.219 1 61.5 542 THR A CA 1
ATOM 4248 C C . THR A 1 542 ? -12.422 -2.621 -19.016 1 61.5 542 THR A C 1
ATOM 4250 O O . THR A 1 542 ? -13.367 -2.902 -18.266 1 61.5 542 THR A O 1
ATOM 4253 N N . THR A 1 543 ? -12.273 -3.379 -19.969 1 65.94 543 THR A N 1
ATOM 4254 C CA . THR A 1 543 ? -12.492 -4.816 -19.844 1 65.94 543 THR A CA 1
ATOM 4255 C C . THR A 1 543 ? -11.445 -5.453 -18.938 1 65.94 543 THR A C 1
ATOM 4257 O O . THR A 1 543 ? -10.57 -6.18 -19.406 1 65.94 543 THR A O 1
ATOM 4260 N N . PRO A 1 544 ? -11.539 -5.031 -17.688 1 78.31 544 PRO A N 1
ATOM 4261 C CA . PRO A 1 544 ? -10.531 -5.582 -16.766 1 78.31 544 PRO A CA 1
ATOM 4262 C C . PRO A 1 544 ? -10.719 -7.074 -16.516 1 78.31 544 PRO A C 1
ATOM 4264 O O . PRO A 1 544 ? -11.805 -7.609 -16.734 1 78.31 544 PRO A O 1
ATOM 4267 N N . ILE A 1 545 ? -9.586 -7.75 -16.375 1 88.31 545 ILE A N 1
ATOM 4268 C CA . ILE A 1 545 ? -9.617 -9.148 -15.945 1 88.31 545 ILE A CA 1
ATOM 4269 C C . ILE A 1 545 ? -9.828 -9.219 -14.438 1 88.31 545 ILE A C 1
ATOM 4271 O O . ILE A 1 545 ? -9.016 -8.711 -13.664 1 88.31 545 ILE A O 1
ATOM 4275 N N . ALA A 1 546 ? -10.867 -9.789 -14.055 1 90.94 546 ALA A N 1
ATOM 4276 C CA . ALA A 1 546 ? -11.203 -9.883 -12.641 1 90.94 546 ALA A CA 1
ATOM 4277 C C . ALA A 1 546 ? -10.453 -11.039 -11.977 1 90.94 546 ALA A C 1
ATOM 4279 O O . ALA A 1 546 ? -10.305 -12.109 -12.562 1 90.94 546 ALA A O 1
ATOM 4280 N N . LEU A 1 547 ? -9.906 -10.789 -10.82 1 94.12 547 LEU A N 1
ATOM 4281 C CA . LEU A 1 547 ? -9.289 -11.859 -10.039 1 94.12 547 LEU A CA 1
ATOM 4282 C C . LEU A 1 547 ? -10.336 -12.875 -9.594 1 94.12 547 LEU A C 1
ATOM 4284 O O . LEU A 1 547 ? -11.5 -12.523 -9.398 1 94.12 547 LEU A O 1
ATOM 4288 N N . VAL A 1 548 ? -9.906 -14.086 -9.445 1 94.88 548 VAL A N 1
ATOM 4289 C CA . VAL A 1 548 ? -10.805 -15.18 -9.109 1 94.88 548 VAL A CA 1
ATOM 4290 C C . VAL A 1 548 ? -11.039 -15.219 -7.602 1 94.88 548 VAL A C 1
ATOM 4292 O O . VAL A 1 548 ? -10.32 -14.57 -6.84 1 94.88 548 VAL A O 1
ATOM 4295 N N . GLN A 1 549 ? -12.008 -15.93 -7.164 1 93.12 549 GLN A N 1
ATOM 4296 C CA . GLN A 1 549 ? -12.438 -16.016 -5.773 1 93.12 549 GLN A CA 1
ATOM 4297 C C . GLN A 1 549 ? -11.312 -16.547 -4.887 1 93.12 549 GLN A C 1
ATOM 4299 O O . GLN A 1 549 ? -11.219 -16.188 -3.713 1 93.12 549 GLN A O 1
ATOM 4304 N N . SER A 1 550 ? -10.477 -17.391 -5.434 1 95.38 550 SER A N 1
ATOM 4305 C CA . SER A 1 550 ? -9.367 -17.953 -4.668 1 95.38 550 SER A CA 1
ATOM 4306 C C . SER A 1 550 ? -8.461 -16.859 -4.125 1 95.38 550 SER A C 1
ATOM 4308 O O . SER A 1 550 ? -7.891 -17 -3.043 1 95.38 550 SER A O 1
ATOM 4310 N N . PHE A 1 551 ? -8.312 -15.797 -4.871 1 97.31 551 PHE A N 1
ATOM 4311 C CA . PHE A 1 551 ? -7.5 -14.68 -4.414 1 97.31 551 PHE A CA 1
ATOM 4312 C C . PHE A 1 551 ? -8.172 -13.969 -3.24 1 97.31 551 PHE A C 1
ATOM 4314 O O . PHE A 1 551 ? -7.492 -13.516 -2.316 1 97.31 551 PHE A O 1
ATOM 4321 N N . GLU A 1 552 ? -9.461 -13.844 -3.26 1 94.69 552 GLU A N 1
ATOM 4322 C CA . GLU A 1 552 ? -10.195 -13.25 -2.145 1 94.69 552 GLU A CA 1
ATOM 4323 C C . GLU A 1 552 ? -10.047 -14.086 -0.878 1 94.69 552 GLU A C 1
ATOM 4325 O O . GLU A 1 552 ? -9.906 -13.547 0.218 1 94.69 552 GLU A O 1
ATOM 4330 N N . SER A 1 553 ? -10.133 -15.352 -1.114 1 95.56 553 SER A N 1
ATOM 4331 C CA . SER A 1 553 ? -9.953 -16.266 0.018 1 95.56 553 SER A CA 1
ATOM 4332 C C . SER A 1 553 ? -8.547 -16.141 0.602 1 95.56 553 SER A C 1
ATOM 4334 O O . SER A 1 553 ? -8.375 -16.172 1.822 1 95.56 553 SER A O 1
ATOM 4336 N N . ALA A 1 554 ? -7.586 -16.125 -0.261 1 97.44 554 ALA A N 1
ATOM 4337 C CA . ALA A 1 554 ? -6.207 -15.969 0.193 1 97.44 554 ALA A CA 1
ATOM 4338 C C . ALA A 1 554 ? -6.02 -14.648 0.943 1 97.44 554 ALA A C 1
ATOM 4340 O O . ALA A 1 554 ? -5.336 -14.609 1.967 1 97.44 554 ALA A O 1
ATOM 4341 N N . LYS A 1 555 ? -6.566 -13.594 0.445 1 96.5 555 LYS A N 1
ATOM 4342 C CA . LYS A 1 555 ? -6.465 -12.289 1.101 1 96.5 555 LYS A CA 1
ATOM 4343 C C . LYS A 1 555 ? -7.066 -12.336 2.502 1 96.5 555 LYS A C 1
ATOM 4345 O O . LYS A 1 555 ? -6.488 -11.789 3.447 1 96.5 555 LYS A O 1
ATOM 4350 N N . ALA A 1 556 ? -8.242 -12.922 2.605 1 94.19 556 AL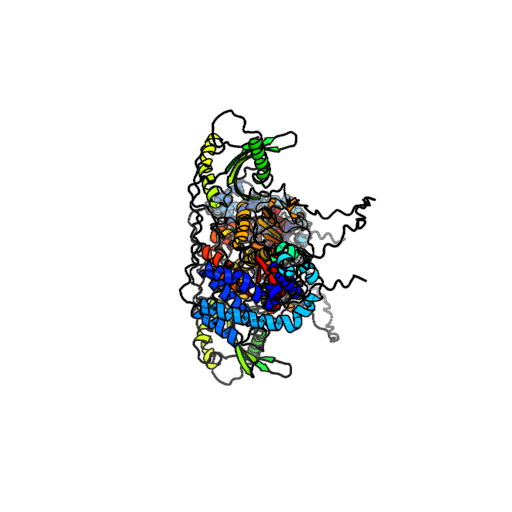A A N 1
ATOM 4351 C CA . ALA A 1 556 ? -8.906 -13.047 3.902 1 94.19 556 ALA A CA 1
ATOM 4352 C C . ALA A 1 556 ? -8.008 -13.758 4.91 1 94.19 556 ALA A C 1
ATOM 4354 O O . ALA A 1 556 ? -7.914 -13.344 6.07 1 94.19 556 ALA A O 1
ATOM 4355 N N . LYS A 1 557 ? -7.363 -14.797 4.473 1 95.44 557 LYS A N 1
ATOM 4356 C CA . LYS A 1 557 ? -6.48 -15.562 5.352 1 95.44 557 LYS A CA 1
ATOM 4357 C C . LYS A 1 557 ? -5.254 -14.742 5.742 1 95.44 557 LYS A C 1
ATOM 4359 O O . LYS A 1 557 ? -4.793 -14.805 6.887 1 95.44 557 LYS A O 1
ATOM 4364 N N . LEU A 1 558 ? -4.699 -14.047 4.781 1 95.81 558 LEU A N 1
ATOM 4365 C CA . LEU A 1 558 ? -3.543 -13.203 5.062 1 95.81 558 LEU A CA 1
ATOM 4366 C C . LEU A 1 558 ? -3.912 -12.078 6.027 1 95.81 558 LEU A C 1
ATOM 4368 O O . LEU A 1 558 ? -3.143 -11.758 6.934 1 95.81 558 LEU A O 1
ATOM 4372 N N . ASP A 1 559 ? -5.082 -11.453 5.781 1 92.56 559 ASP A N 1
ATOM 4373 C CA . ASP A 1 559 ? -5.535 -10.375 6.66 1 92.56 559 ASP A CA 1
ATOM 4374 C C . ASP A 1 559 ? -5.75 -10.883 8.086 1 92.56 559 ASP A C 1
ATOM 4376 O O . ASP A 1 559 ? -5.5 -10.164 9.047 1 92.56 559 ASP A O 1
ATOM 4380 N N . GLU A 1 560 ? -6.297 -12.016 8.18 1 90.44 560 GLU A N 1
ATOM 4381 C CA . GLU A 1 560 ? -6.473 -12.625 9.5 1 90.44 560 GLU A CA 1
ATOM 4382 C C . GLU A 1 560 ? -5.129 -12.836 10.188 1 90.44 560 GLU A C 1
ATOM 4384 O O . GLU A 1 560 ? -5.031 -12.727 11.414 1 90.44 560 GLU A O 1
ATOM 4389 N N . LEU A 1 561 ? -4.203 -13.188 9.391 1 89.81 561 LEU A N 1
ATOM 4390 C CA . LEU A 1 561 ? -2.871 -13.461 9.922 1 89.81 561 LEU A CA 1
ATOM 4391 C C . LEU A 1 561 ? -2.18 -12.164 10.344 1 89.81 561 LEU A C 1
ATOM 4393 O O . LEU A 1 561 ? -1.586 -12.102 11.422 1 89.81 561 LEU A O 1
ATOM 4397 N N . PHE A 1 562 ? -2.23 -11.047 9.562 1 87.62 562 PHE A N 1
ATOM 4398 C CA . PHE A 1 562 ? -1.428 -9.844 9.773 1 87.62 562 PHE A CA 1
ATOM 4399 C C . PHE A 1 562 ? -2.215 -8.797 10.555 1 87.62 562 PHE A C 1
ATOM 4401 O O . PHE A 1 562 ? -1.636 -8.008 11.305 1 87.62 562 PHE A O 1
ATOM 4408 N N . HIS A 1 563 ? -3.525 -8.695 10.25 1 86.75 563 HIS A N 1
ATOM 4409 C CA . HIS A 1 563 ? -4.355 -7.664 10.852 1 86.75 563 HIS A CA 1
ATOM 4410 C C . HIS A 1 563 ? -5.641 -8.258 11.43 1 86.75 563 HIS A C 1
ATOM 4412 O O . HIS A 1 563 ? -6.742 -7.871 11.023 1 86.75 563 HIS A O 1
ATOM 4418 N N . PRO A 1 564 ? -5.547 -8.984 12.406 1 82.81 564 PRO A N 1
ATOM 4419 C CA . PRO A 1 564 ? -6.738 -9.664 12.938 1 82.81 564 PRO A CA 1
ATOM 4420 C C . PRO A 1 564 ? -7.754 -8.688 13.531 1 82.81 564 PRO A C 1
ATOM 4422 O O . PRO A 1 564 ? -8.953 -8.961 13.516 1 82.81 564 PRO A O 1
ATOM 4425 N N . SER A 1 565 ? -7.273 -7.555 13.953 1 79.69 565 SER A N 1
ATOM 4426 C CA . SER A 1 565 ? -8.172 -6.598 14.594 1 79.69 565 SER A CA 1
ATOM 4427 C C . SER A 1 565 ? -8.867 -5.719 13.562 1 79.69 565 SER A C 1
ATOM 4429 O O . SER A 1 565 ? -9.789 -4.969 13.898 1 79.69 565 SER A O 1
ATOM 4431 N N . CYS A 1 566 ? -8.547 -5.855 12.375 1 82.5 566 CYS A N 1
ATOM 4432 C CA . CYS A 1 566 ? -9.078 -4.945 11.367 1 82.5 566 CYS A CA 1
ATOM 4433 C C . CYS A 1 566 ? -9.945 -5.691 10.359 1 82.5 566 CYS A C 1
ATOM 4435 O O . CYS A 1 566 ? -10.102 -5.246 9.219 1 82.5 566 CYS A O 1
ATOM 4437 N N . ILE A 1 567 ? -10.445 -6.832 10.844 1 85.75 567 ILE A N 1
ATOM 4438 C CA . ILE A 1 567 ? -11.312 -7.602 9.953 1 85.75 567 ILE A CA 1
ATOM 4439 C C . ILE A 1 567 ? -12.758 -7.523 10.445 1 85.75 567 ILE A C 1
ATOM 4441 O O . ILE A 1 567 ? -13.008 -7.422 11.648 1 85.75 567 ILE A O 1
ATOM 4445 N N . ASN A 1 568 ? -13.664 -7.516 9.492 1 88.06 568 ASN A N 1
ATOM 4446 C CA . ASN A 1 568 ? -15.094 -7.539 9.797 1 88.06 568 ASN A CA 1
ATOM 4447 C C . ASN A 1 568 ? -15.477 -6.426 10.758 1 88.06 568 ASN A C 1
ATOM 4449 O O . ASN A 1 568 ? -16.125 -6.68 11.781 1 88.06 568 ASN A O 1
ATOM 4453 N N . LEU A 1 569 ? -15.07 -5.281 10.43 1 91.38 569 LEU A N 1
ATOM 4454 C CA . LEU A 1 569 ? -15.219 -4.121 11.297 1 91.38 569 LEU A CA 1
ATOM 4455 C C . LEU A 1 569 ? -16.688 -3.727 11.43 1 91.38 569 LEU A C 1
ATOM 4457 O O . LEU A 1 569 ? -17.062 -3.066 12.398 1 91.38 569 LEU A O 1
ATOM 4461 N N . ASP A 1 570 ? -17.5 -4.105 10.539 1 94.25 570 ASP A N 1
ATOM 4462 C CA . ASP A 1 570 ? -18.906 -3.697 10.547 1 94.25 570 ASP A CA 1
ATOM 4463 C C . ASP A 1 570 ? -19.766 -4.715 11.281 1 94.25 570 ASP A C 1
ATOM 4465 O O . ASP A 1 570 ? -20.969 -4.5 11.469 1 94.25 570 ASP A O 1
ATOM 4469 N N . ASP A 1 571 ? -19.141 -5.781 11.773 1 91.81 571 ASP A N 1
ATOM 4470 C CA . ASP A 1 571 ? -19.891 -6.812 12.477 1 91.81 571 ASP A CA 1
ATOM 4471 C C . ASP A 1 571 ? -20.25 -6.363 13.891 1 91.81 571 ASP A C 1
ATOM 4473 O O . ASP A 1 571 ? -19.594 -5.488 14.453 1 91.81 571 ASP A O 1
ATOM 4477 N N . LEU A 1 572 ? -21.312 -6.906 14.43 1 87.75 572 LEU A N 1
ATOM 4478 C CA . LEU A 1 572 ? -21.781 -6.586 15.773 1 87.75 572 LEU A CA 1
ATOM 4479 C C . LEU A 1 572 ? -20.75 -7.016 16.828 1 87.75 572 LEU A C 1
ATOM 4481 O O . LEU A 1 572 ? -20.469 -6.266 17.766 1 87.75 572 LEU A O 1
ATOM 4485 N N . ALA A 1 573 ? -20.266 -8.227 16.719 1 74.94 573 ALA A N 1
ATOM 4486 C CA . ALA A 1 573 ? -19.266 -8.703 17.688 1 74.94 573 ALA A CA 1
ATOM 4487 C C . ALA A 1 573 ? -17.875 -8.75 17.047 1 74.94 573 ALA A C 1
ATOM 4489 O O . ALA A 1 573 ? -17.5 -9.766 16.453 1 74.94 573 ALA A O 1
ATOM 4490 N N . PRO A 1 574 ? -17.312 -7.555 16.859 1 62.41 574 PRO A N 1
ATOM 4491 C CA . PRO A 1 574 ? -16 -7.695 16.219 1 62.41 574 PRO A CA 1
ATOM 4492 C C . PRO A 1 574 ? -15.016 -8.484 17.062 1 62.41 574 PRO A C 1
ATOM 4494 O O . PRO A 1 574 ? -15.141 -8.523 18.297 1 62.41 574 PRO A O 1
ATOM 4497 N N . PRO A 1 575 ? -14.211 -9.43 16.391 1 56.28 575 PRO A N 1
ATOM 4498 C CA . PRO A 1 575 ? -13.234 -10.219 17.156 1 56.28 575 PRO A CA 1
ATOM 4499 C C . PRO A 1 575 ? -12.406 -9.367 18.109 1 56.28 575 PRO A C 1
ATOM 4501 O O . PRO A 1 575 ? -12.242 -8.164 17.891 1 56.28 575 PRO A O 1
ATOM 4504 N N . SER A 1 576 ? -12.297 -9.805 19.297 1 54.56 576 SER A N 1
ATOM 4505 C CA . SER A 1 576 ? -11.508 -9.156 20.344 1 54.56 576 SER A CA 1
ATOM 4506 C C . SER A 1 576 ? -10.219 -8.57 19.766 1 54.56 576 SER A C 1
ATOM 4508 O O . SER A 1 576 ? -9.484 -9.258 19.062 1 54.56 576 SER A O 1
ATOM 4510 N N . ARG A 1 577 ? -10.172 -7.34 19.516 1 52.91 577 ARG A N 1
ATOM 4511 C CA . ARG A 1 577 ? -9.031 -6.527 19.094 1 52.91 577 ARG A CA 1
ATOM 4512 C C . ARG A 1 577 ? -7.73 -7.07 19.672 1 52.91 577 ARG A C 1
ATOM 4514 O O . ARG A 1 577 ? -6.645 -6.652 19.266 1 52.91 577 ARG A O 1
ATOM 4521 N N . ILE A 1 578 ? -7.789 -7.992 20.656 1 54.44 578 ILE A N 1
ATOM 4522 C CA . ILE A 1 578 ? -6.605 -8.289 21.469 1 54.44 578 ILE A CA 1
ATOM 4523 C C . ILE A 1 578 ? -5.879 -9.5 20.891 1 54.44 578 ILE A C 1
ATOM 4525 O O . ILE A 1 578 ? -5.184 -10.219 21.609 1 54.44 578 ILE A O 1
ATOM 4529 N N . SER A 1 579 ? -6.109 -9.828 19.641 1 58.31 579 SER A N 1
ATOM 4530 C CA . SER A 1 579 ? -5.305 -10.992 19.281 1 58.31 579 SER A CA 1
ATOM 4531 C C . SER A 1 579 ? -3.83 -10.625 19.141 1 58.31 579 SER A C 1
ATOM 4533 O O . SER A 1 579 ? -3.492 -9.664 18.453 1 58.31 579 SER A O 1
ATOM 4535 N N . PRO A 1 580 ? -3.045 -11.305 19.891 1 62.78 580 PRO A N 1
ATOM 4536 C CA . PRO A 1 580 ? -1.617 -10.984 19.828 1 62.78 580 PRO A CA 1
ATOM 4537 C C . PRO A 1 580 ? -1.021 -11.164 18.438 1 62.78 580 PRO A C 1
ATOM 4539 O O . PRO A 1 580 ? -1.408 -12.086 17.719 1 62.78 580 PRO A O 1
ATOM 4542 N N . LEU A 1 581 ? -0.479 -10.148 17.969 1 66 581 LEU A N 1
ATOM 4543 C CA . LEU A 1 581 ? 0.281 -10.211 16.719 1 66 581 LEU A CA 1
ATOM 4544 C C . LEU A 1 581 ? 1.51 -11.102 16.875 1 66 581 LEU A C 1
ATOM 4546 O O . LEU A 1 581 ? 2.092 -11.18 17.969 1 66 581 LEU A O 1
ATOM 4550 N N . PRO A 1 582 ? 1.747 -11.938 15.859 1 66.44 582 PRO A N 1
ATOM 4551 C CA . PRO A 1 582 ? 2.947 -12.773 15.914 1 66.44 582 PRO A CA 1
ATOM 4552 C C . PRO A 1 582 ? 4.219 -11.969 16.172 1 66.44 582 PRO A C 1
ATOM 4554 O O . PRO A 1 582 ? 4.344 -10.836 15.695 1 66.44 582 PRO A O 1
ATOM 4557 N N . SER A 1 583 ? 5.059 -12.477 16.906 1 71.56 583 SER A N 1
ATOM 4558 C CA . SER A 1 583 ? 6.316 -11.836 17.281 1 71.56 583 SER A CA 1
ATOM 4559 C C . SER A 1 583 ? 7.285 -11.797 16.094 1 71.56 583 SER A C 1
ATOM 4561 O O . SER A 1 583 ? 8.164 -10.938 16.031 1 71.56 583 SER A O 1
ATOM 4563 N N . SER A 1 584 ? 7.109 -12.867 15.266 1 79.12 584 SER A N 1
ATOM 4564 C CA . SER A 1 584 ? 7.941 -12.898 14.07 1 79.12 584 SER A CA 1
ATOM 4565 C C . SER A 1 584 ? 7.098 -13.125 12.812 1 79.12 584 SER A C 1
ATOM 4567 O O . SER A 1 584 ? 5.938 -13.531 12.906 1 79.12 584 SER A O 1
ATOM 4569 N N . PHE A 1 585 ? 7.691 -12.836 11.75 1 85.31 585 PHE A N 1
ATOM 4570 C CA . PHE A 1 585 ? 6.961 -13.008 10.5 1 85.31 585 PHE A CA 1
ATOM 4571 C C . PHE A 1 585 ? 6.672 -14.484 10.234 1 85.31 585 PHE A C 1
ATOM 4573 O O . PHE A 1 585 ? 7.582 -15.312 10.266 1 85.31 585 PHE A O 1
ATOM 4580 N N . PRO A 1 586 ? 5.5 -14.828 10.008 1 87.75 586 PRO A N 1
ATOM 4581 C CA . PRO A 1 586 ? 5.113 -16.234 9.82 1 87.75 586 PRO A CA 1
ATOM 4582 C C . PRO A 1 586 ? 5.395 -16.734 8.406 1 87.75 586 PRO A C 1
ATOM 4584 O O . PRO A 1 586 ? 4.465 -16.906 7.613 1 87.75 586 PRO A O 1
ATOM 4587 N N . GLU A 1 587 ? 6.613 -17.188 8.148 1 88.12 587 GLU A N 1
ATOM 4588 C CA . GLU A 1 587 ? 7.066 -17.594 6.824 1 88.12 587 GLU A CA 1
ATOM 4589 C C . GLU A 1 587 ? 6.281 -18.781 6.305 1 88.12 587 GLU A C 1
ATOM 4591 O O . GLU A 1 587 ? 5.746 -18.75 5.191 1 88.12 587 GLU A O 1
ATOM 4596 N N . ALA A 1 588 ? 6.164 -19.812 7.086 1 86.19 588 ALA A N 1
ATOM 4597 C CA . ALA A 1 588 ? 5.559 -21.062 6.672 1 86.19 588 ALA A CA 1
ATOM 4598 C C . ALA A 1 588 ? 4.07 -20.906 6.387 1 86.19 588 ALA A C 1
ATOM 4600 O O . ALA A 1 588 ? 3.551 -21.453 5.418 1 86.19 588 ALA A O 1
ATOM 4601 N N . THR A 1 589 ? 3.424 -20.141 7.238 1 91.19 589 THR A N 1
ATOM 4602 C CA . THR A 1 589 ? 1.987 -19.953 7.07 1 91.19 589 THR A CA 1
ATOM 4603 C C . THR A 1 589 ? 1.69 -19.156 5.797 1 91.19 589 THR A C 1
ATOM 4605 O O . THR A 1 589 ? 0.744 -19.484 5.07 1 91.19 589 THR A O 1
ATOM 4608 N N . VAL A 1 590 ? 2.502 -18.172 5.551 1 94.19 590 VAL A N 1
ATOM 4609 C CA . VAL A 1 590 ? 2.303 -17.359 4.352 1 94.19 590 VAL A CA 1
ATOM 4610 C C . VAL A 1 590 ? 2.506 -18.219 3.107 1 94.19 590 VAL A C 1
ATOM 4612 O O . VAL A 1 590 ? 1.699 -18.172 2.176 1 94.19 590 VAL A O 1
ATOM 4615 N N . ARG A 1 591 ? 3.525 -19.016 3.061 1 92.12 591 ARG A N 1
ATOM 4616 C CA . ARG A 1 591 ? 3.797 -19.875 1.918 1 92.12 591 ARG A CA 1
ATOM 4617 C C . ARG A 1 591 ? 2.672 -20.891 1.717 1 92.12 591 ARG A C 1
ATOM 4619 O O . ARG A 1 591 ? 2.293 -21.188 0.582 1 92.12 591 ARG A O 1
ATOM 4626 N N . SER A 1 592 ? 2.168 -21.359 2.803 1 91.44 592 SER A N 1
ATOM 4627 C CA . SER A 1 592 ? 1.073 -22.312 2.723 1 91.44 592 SER A CA 1
ATOM 4628 C C . SER A 1 592 ? -0.176 -21.688 2.121 1 91.44 592 SER A C 1
ATOM 4630 O O . SER A 1 592 ? -0.911 -22.328 1.374 1 91.44 592 SER A O 1
ATOM 4632 N N . ILE A 1 593 ? -0.389 -20.469 2.486 1 96 593 ILE A N 1
ATOM 4633 C CA . ILE A 1 593 ? -1.552 -19.766 1.962 1 96 593 ILE A CA 1
ATOM 4634 C C . ILE A 1 593 ? -1.43 -19.625 0.447 1 96 593 ILE A C 1
ATOM 4636 O O . ILE A 1 593 ? -2.395 -19.859 -0.285 1 96 593 ILE A O 1
ATOM 4640 N N . PHE A 1 594 ? -0.292 -19.312 -0.049 1 95.69 594 PHE A N 1
ATOM 4641 C CA . PHE A 1 594 ? -0.103 -19.125 -1.483 1 95.69 594 PHE A CA 1
ATOM 4642 C C . PHE A 1 594 ? -0.112 -20.469 -2.199 1 95.69 594 PHE A C 1
ATOM 4644 O O . PHE A 1 594 ? -0.577 -20.578 -3.336 1 95.69 594 PHE A O 1
ATOM 4651 N N . HIS A 1 595 ? 0.42 -21.484 -1.553 1 91.25 595 HIS A N 1
ATOM 4652 C CA . HIS A 1 595 ? 0.339 -22.828 -2.119 1 91.25 595 HIS A CA 1
ATOM 4653 C C . HIS A 1 595 ? -1.111 -23.266 -2.285 1 91.25 595 HIS A C 1
ATOM 4655 O O . HIS A 1 595 ? -1.472 -23.859 -3.303 1 91.25 595 HIS A O 1
ATOM 4661 N N . ARG A 1 596 ? -1.868 -22.969 -1.295 1 92.44 596 ARG A N 1
ATOM 4662 C CA . ARG A 1 596 ? -3.291 -23.297 -1.358 1 92.44 596 ARG A CA 1
ATOM 4663 C C . ARG A 1 596 ? -3.986 -22.484 -2.451 1 92.44 596 ARG A C 1
ATOM 4665 O O . ARG A 1 596 ? -4.902 -22.984 -3.109 1 92.44 596 ARG A O 1
ATOM 4672 N N . LEU A 1 597 ? -3.596 -21.297 -2.574 1 96.06 597 LEU A N 1
ATOM 4673 C CA . LEU A 1 597 ? -4.145 -20.438 -3.627 1 96.06 597 LEU A CA 1
ATOM 4674 C C . LEU A 1 597 ? -3.934 -21.062 -5 1 96.06 597 LEU A C 1
ATOM 4676 O O . LEU A 1 597 ? -4.879 -21.188 -5.781 1 96.06 597 LEU A O 1
ATOM 4680 N N . ILE A 1 598 ? -2.775 -21.516 -5.285 1 92.81 598 ILE A N 1
ATOM 4681 C CA . ILE A 1 598 ? -2.455 -22.078 -6.594 1 92.81 598 ILE A CA 1
ATOM 4682 C C . ILE A 1 598 ? -3.143 -23.438 -6.746 1 92.81 598 ILE A C 1
ATOM 4684 O O . ILE A 1 598 ? -3.643 -23.766 -7.824 1 92.81 598 ILE A O 1
ATOM 4688 N N . SER A 1 599 ? -3.186 -24.188 -5.633 1 89.62 599 SER A N 1
ATOM 4689 C CA . SER A 1 599 ? -3.896 -25.469 -5.664 1 89.62 599 SER A CA 1
ATOM 4690 C C . SER A 1 599 ? -5.371 -25.266 -5.996 1 89.62 599 SER A C 1
ATOM 4692 O O . SER A 1 599 ? -5.957 -26.062 -6.727 1 89.62 599 SER A O 1
ATOM 4694 N N . ASP A 1 600 ? -5.891 -24.203 -5.461 1 91.62 600 ASP A N 1
ATOM 4695 C CA . ASP A 1 600 ? -7.293 -23.891 -5.723 1 91.62 600 ASP A CA 1
ATOM 4696 C C . ASP A 1 600 ? -7.5 -23.469 -7.172 1 91.62 600 ASP A C 1
ATOM 4698 O O . ASP A 1 600 ? -8.531 -23.766 -7.77 1 91.62 600 ASP A O 1
ATOM 4702 N N . LEU A 1 601 ? -6.578 -22.75 -7.695 1 91.94 601 LEU A N 1
ATOM 4703 C CA . LEU A 1 601 ? -6.66 -22.312 -9.086 1 91.94 601 LEU A CA 1
ATOM 4704 C C . LEU A 1 601 ? -6.629 -23.5 -10.039 1 91.94 601 LEU A C 1
ATOM 4706 O O . LEU A 1 601 ? -7.262 -23.484 -11.094 1 91.94 601 LEU A O 1
ATOM 4710 N N . LEU A 1 602 ? -5.914 -24.562 -9.656 1 88.62 602 LEU A N 1
ATOM 4711 C CA . LEU A 1 602 ? -5.746 -25.719 -10.508 1 88.62 602 LEU A CA 1
ATOM 4712 C C . LEU A 1 602 ? -6.629 -26.875 -10.031 1 88.62 602 LEU A C 1
ATOM 4714 O O . LEU A 1 602 ? -6.379 -28.031 -10.367 1 88.62 602 LEU A O 1
ATOM 4718 N N . TYR A 1 603 ? -7.578 -26.453 -9.367 1 84.38 603 TYR A N 1
ATOM 4719 C CA . TYR A 1 603 ? -8.445 -27.484 -8.812 1 84.38 603 TYR A CA 1
ATOM 4720 C C . TYR A 1 603 ? -9.055 -28.344 -9.922 1 84.38 603 TYR A C 1
ATOM 4722 O O . TYR A 1 603 ? -9.547 -27.812 -10.922 1 84.38 603 TYR A O 1
ATOM 4730 N N . ASP A 1 604 ? -8.867 -29.719 -9.852 1 81.5 604 ASP A N 1
ATOM 4731 C CA . ASP A 1 604 ? -9.453 -30.734 -10.719 1 81.5 604 ASP A CA 1
ATOM 4732 C C . ASP A 1 604 ? -8.891 -30.641 -12.141 1 81.5 604 ASP A C 1
ATOM 4734 O O . ASP A 1 604 ? -9.609 -30.891 -13.109 1 81.5 604 ASP A O 1
ATOM 4738 N N . HIS A 1 605 ? -7.695 -30.141 -12.242 1 85.31 605 HIS A N 1
ATOM 4739 C CA . HIS A 1 605 ? -7.059 -30.078 -13.555 1 85.31 605 HIS A CA 1
ATOM 4740 C C . HIS A 1 605 ? -6.844 -31.469 -14.133 1 85.31 605 HIS A C 1
ATOM 4742 O O . HIS A 1 605 ? -6.801 -31.656 -15.352 1 85.31 605 HIS A O 1
ATOM 4748 N N . SER A 1 606 ? -6.773 -32.469 -13.297 1 82.06 606 SER A N 1
ATOM 4749 C CA . SER A 1 606 ? -6.555 -33.844 -13.734 1 82.06 606 SER A CA 1
ATOM 4750 C C . SER A 1 606 ? -7.734 -34.344 -14.555 1 82.06 606 SER A C 1
ATOM 4752 O O . SER A 1 606 ? -7.566 -35.219 -15.43 1 82.06 606 SER A O 1
ATOM 4754 N N . ALA A 1 607 ? -8.828 -33.844 -14.273 1 83.81 607 ALA A N 1
ATOM 4755 C CA . ALA A 1 607 ? -10.008 -34.25 -15.016 1 83.81 607 ALA A CA 1
ATOM 4756 C C . ALA A 1 607 ? -9.914 -33.812 -16.484 1 83.81 607 ALA A C 1
ATOM 4758 O O . ALA A 1 607 ? -10.5 -34.438 -17.359 1 83.81 607 ALA A O 1
ATOM 4759 N N . ALA A 1 608 ? -9.156 -32.844 -16.719 1 88.19 608 ALA A N 1
ATOM 4760 C CA . ALA A 1 608 ? -9.023 -32.344 -18.078 1 88.19 608 ALA A CA 1
ATOM 4761 C C . ALA A 1 608 ? -7.738 -32.844 -18.719 1 88.19 608 ALA A C 1
ATOM 4763 O O . ALA A 1 608 ? -7.402 -32.438 -19.844 1 88.19 608 ALA A O 1
ATOM 4764 N N . CYS A 1 609 ? -7.074 -33.688 -18.047 1 88.44 609 CYS A N 1
ATOM 4765 C CA . CYS A 1 609 ? -5.809 -34.219 -18.562 1 88.44 609 CYS A CA 1
ATOM 4766 C C . CYS A 1 609 ? -5.945 -35.688 -18.938 1 88.44 609 CYS A C 1
ATOM 4768 O O . CYS A 1 609 ? -6.562 -36.469 -18.219 1 88.44 609 CYS A O 1
ATOM 4770 N N . LEU A 1 610 ? -5.461 -36.031 -20.125 1 89 610 LEU A N 1
ATOM 4771 C CA . LEU A 1 610 ? -5.383 -37.406 -20.578 1 89 610 LEU A CA 1
ATOM 4772 C C . LEU A 1 610 ? -3.936 -37.844 -20.812 1 89 610 LEU A C 1
ATOM 4774 O O . LEU A 1 610 ? -3.174 -37.094 -21.453 1 89 610 LEU A O 1
ATOM 4778 N N . VAL A 1 611 ? -3.598 -38.875 -20.203 1 88.38 611 VAL A N 1
ATOM 4779 C CA . VAL A 1 611 ? -2.264 -39.438 -20.438 1 88.38 611 VAL A CA 1
ATOM 4780 C C . VAL A 1 611 ? -2.301 -40.406 -21.625 1 88.38 611 VAL A C 1
ATOM 4782 O O . VAL A 1 611 ? -2.781 -41.531 -21.484 1 88.38 611 VAL A O 1
ATOM 4785 N N . VAL A 1 612 ? -1.781 -39.906 -22.688 1 89.12 612 VAL A N 1
ATOM 4786 C CA . VAL A 1 612 ? -1.864 -40.688 -23.922 1 89.12 612 VAL A CA 1
ATOM 4787 C C . VAL A 1 612 ? -0.519 -41.344 -24.203 1 89.12 612 VAL A C 1
ATOM 4789 O O . VAL A 1 612 ? 0.533 -40.719 -24.062 1 89.12 612 VAL A O 1
ATOM 4792 N N . GLY A 1 613 ? -0.557 -42.562 -24.516 1 87.69 613 GLY A N 1
ATOM 4793 C CA . GLY A 1 613 ? 0.648 -43.281 -24.859 1 87.69 613 GLY A CA 1
ATOM 4794 C C . GLY A 1 613 ? 0.697 -44.688 -24.25 1 87.69 613 GLY A C 1
ATOM 4795 O O . GLY A 1 613 ? -0.342 -45.312 -24.031 1 87.69 613 GLY A O 1
ATOM 4796 N N . ASP A 1 614 ? 1.881 -45.188 -24.109 1 84.81 614 ASP A N 1
ATOM 4797 C CA . ASP A 1 614 ? 2.078 -46.5 -23.5 1 84.81 614 ASP A CA 1
ATOM 4798 C C . ASP A 1 614 ? 2.9 -46.375 -22.219 1 84.81 614 ASP A C 1
ATOM 4800 O O . ASP A 1 614 ? 3.096 -45.281 -21.688 1 84.81 614 ASP A O 1
ATOM 4804 N N . ALA A 1 615 ? 3.277 -47.469 -21.609 1 79.69 615 ALA A N 1
ATOM 4805 C CA . ALA A 1 615 ? 3.986 -47.469 -20.344 1 79.69 615 ALA A CA 1
ATOM 4806 C C . ALA A 1 615 ? 5.367 -46.844 -20.469 1 79.69 615 ALA A C 1
ATOM 4808 O O . ALA A 1 615 ? 5.941 -46.375 -19.469 1 79.69 615 ALA A O 1
ATOM 4809 N N . GLU A 1 616 ? 5.871 -46.75 -21.688 1 79.12 616 GLU A N 1
ATOM 4810 C CA . GLU A 1 616 ? 7.227 -46.25 -21.891 1 79.12 616 GLU A CA 1
ATOM 4811 C C . GLU A 1 616 ? 7.207 -44.781 -22.328 1 79.12 616 GLU A C 1
ATOM 4813 O O . GLU A 1 616 ? 8.023 -44 -21.891 1 79.12 616 GLU A O 1
ATOM 4818 N N . GLU A 1 617 ? 6.371 -44.562 -23.25 1 84.44 617 GLU A N 1
ATOM 4819 C CA . GLU A 1 617 ? 6.234 -43.219 -23.812 1 84.44 617 GLU A CA 1
ATOM 4820 C C . GLU A 1 617 ? 4.816 -42.656 -23.609 1 84.44 617 GLU A C 1
ATOM 4822 O O . GLU A 1 617 ? 3.844 -43.312 -24 1 84.44 617 GLU A O 1
ATOM 4827 N N . SER A 1 618 ? 4.75 -41.531 -22.922 1 86.31 618 SER A N 1
ATOM 4828 C CA . SER A 1 618 ? 3.428 -40.969 -22.719 1 86.31 618 SER A CA 1
ATOM 4829 C C . SER A 1 618 ? 3.465 -39.438 -22.875 1 86.31 618 SER A C 1
ATOM 4831 O O . SER A 1 618 ? 4.512 -38.812 -22.688 1 86.31 618 SER A O 1
ATOM 4833 N N . VAL A 1 619 ? 2.414 -38.906 -23.359 1 86.56 619 VAL A N 1
ATOM 4834 C CA . VAL A 1 619 ? 2.189 -37.469 -23.453 1 86.56 619 VAL A CA 1
ATOM 4835 C C . VAL A 1 619 ? 0.897 -37.094 -22.734 1 86.56 619 VAL A C 1
ATOM 4837 O O . VAL A 1 619 ? -0.013 -37.906 -22.609 1 86.56 619 VAL A O 1
ATOM 4840 N N . ILE A 1 620 ? 0.978 -35.906 -22.188 1 87.88 620 ILE A N 1
ATOM 4841 C CA . ILE A 1 620 ? -0.241 -35.438 -21.547 1 87.88 620 ILE A CA 1
ATOM 4842 C C . ILE A 1 620 ? -0.989 -34.5 -22.5 1 87.88 620 ILE A C 1
ATOM 4844 O O . ILE A 1 620 ? -0.407 -33.562 -23.031 1 87.88 620 ILE A O 1
ATOM 4848 N N . ILE A 1 621 ? -2.152 -34.781 -22.734 1 88.69 621 ILE A N 1
ATOM 4849 C CA . ILE A 1 621 ? -3.014 -33.938 -23.516 1 88.69 621 ILE A CA 1
ATOM 4850 C C . ILE A 1 621 ? -4.004 -33.219 -22.609 1 88.69 621 ILE A C 1
ATOM 4852 O O . ILE A 1 621 ? -4.824 -33.844 -21.938 1 88.69 621 ILE A O 1
ATOM 4856 N N . PHE A 1 622 ? -3.869 -31.953 -22.562 1 90.44 622 PHE A N 1
ATOM 4857 C CA . PHE A 1 622 ? -4.703 -31.125 -21.703 1 90.44 622 PHE A CA 1
ATOM 4858 C C . PHE A 1 622 ? -5.801 -30.438 -22.516 1 90.44 622 PHE A C 1
ATOM 4860 O O . PHE A 1 622 ? -5.52 -29.781 -23.516 1 90.44 622 PHE A O 1
ATOM 4867 N N . ASP A 1 623 ? -7.035 -30.609 -22.078 1 89.5 623 ASP A N 1
ATOM 4868 C CA . ASP A 1 623 ? -8.188 -29.969 -22.719 1 89.5 623 ASP A CA 1
ATOM 4869 C C . ASP A 1 623 ? -8.539 -28.656 -22.016 1 89.5 623 ASP A C 1
ATOM 4871 O O . ASP A 1 623 ? -9.25 -28.656 -21.016 1 89.5 623 ASP A O 1
ATOM 4875 N N . GLU A 1 624 ? -8.289 -27.578 -22.625 1 89.31 624 GLU A N 1
ATOM 4876 C CA . GLU A 1 624 ? -8.5 -26.25 -22.047 1 89.31 624 GLU A CA 1
ATOM 4877 C C . GLU A 1 624 ? -9.992 -25.953 -21.891 1 89.31 624 GLU A C 1
ATOM 4879 O O . GLU A 1 624 ? -10.398 -25.344 -20.891 1 89.31 624 GLU A O 1
ATOM 4884 N N . LEU A 1 625 ? -10.75 -26.344 -22.875 1 87.06 625 LEU A N 1
ATOM 4885 C CA . LEU A 1 625 ? -12.18 -26.047 -22.859 1 87.06 625 LEU A CA 1
ATOM 4886 C C . LEU A 1 625 ? -12.891 -26.781 -21.734 1 87.06 625 LEU A C 1
ATOM 4888 O O . LEU A 1 625 ? -13.727 -26.219 -21.031 1 87.06 625 LEU A O 1
ATOM 4892 N N . LYS A 1 626 ? -12.484 -27.984 -21.625 1 87.94 626 LYS A N 1
ATOM 4893 C CA . LYS A 1 626 ? -13.086 -28.781 -20.562 1 87.94 626 LYS A CA 1
ATOM 4894 C C . LYS A 1 626 ? -12.75 -28.219 -19.188 1 87.94 626 LYS A C 1
ATOM 4896 O O . LYS A 1 626 ? -13.602 -28.188 -18.297 1 87.94 626 LYS A O 1
ATOM 4901 N N . PHE A 1 627 ? -11.602 -27.766 -19 1 91 627 PHE A N 1
ATOM 4902 C CA . PHE A 1 627 ? -11.164 -27.219 -17.719 1 91 627 PHE A CA 1
ATOM 4903 C C . PHE A 1 627 ? -11.867 -25.891 -17.422 1 91 627 PHE A C 1
ATOM 4905 O O . PHE A 1 627 ? -12.312 -25.656 -16.297 1 91 627 PHE A O 1
ATOM 4912 N N . THR A 1 628 ? -11.977 -25.016 -18.359 1 88.44 628 THR A N 1
ATOM 4913 C CA . THR A 1 628 ? -12.555 -23.688 -18.172 1 88.44 628 THR A CA 1
ATOM 4914 C C . THR A 1 628 ? -14.062 -23.766 -17.984 1 88.44 628 THR A C 1
ATOM 4916 O O . THR A 1 628 ? -14.648 -22.969 -17.25 1 88.44 628 THR A O 1
ATOM 4919 N N . CYS A 1 629 ? -14.664 -24.766 -18.609 1 85.69 629 CYS A N 1
ATOM 4920 C CA . CYS A 1 629 ? -16.109 -24.906 -18.531 1 85.69 629 CYS A CA 1
ATOM 4921 C C . CYS 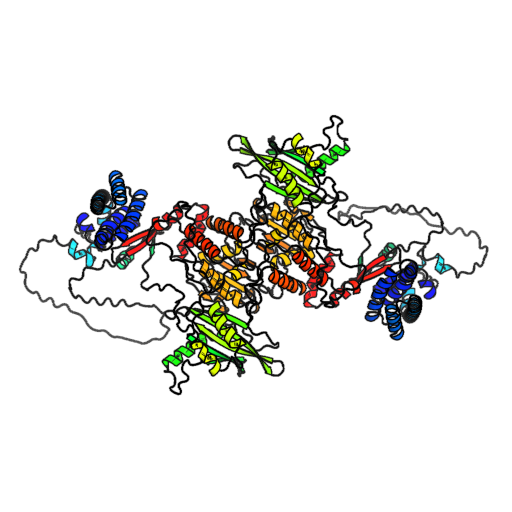A 1 629 ? -16.547 -25.359 -17.125 1 85.69 629 CYS A C 1
ATOM 4923 O O . CYS A 1 629 ? -17.688 -25.141 -16.734 1 85.69 629 CYS A O 1
ATOM 4925 N N . GLN A 1 630 ? -15.695 -25.922 -16.422 1 84.06 630 GLN A N 1
ATOM 4926 C CA . GLN A 1 630 ? -16 -26.391 -15.078 1 84.06 630 GLN A CA 1
ATOM 4927 C C . GLN A 1 630 ? -15.953 -25.234 -14.078 1 84.06 630 GLN A C 1
ATOM 4929 O O . GLN A 1 630 ? -16.453 -25.375 -12.953 1 84.06 630 GLN A O 1
ATOM 4934 N N . ARG A 1 631 ? -15.531 -24.125 -14.516 1 87.94 631 ARG A N 1
ATOM 4935 C CA . ARG A 1 631 ? -15.398 -22.969 -13.633 1 87.94 631 ARG A CA 1
ATOM 4936 C C . ARG A 1 631 ? -16.516 -21.969 -13.883 1 87.94 631 ARG A C 1
ATOM 4938 O O . ARG A 1 631 ? -17.141 -21.969 -14.945 1 87.94 631 ARG A O 1
ATOM 4945 N N . PRO A 1 632 ? -16.766 -21.109 -12.836 1 88.69 632 PRO A N 1
ATOM 4946 C CA . PRO A 1 632 ? -17.766 -20.078 -13.062 1 88.69 632 PRO A CA 1
ATOM 4947 C C . PRO A 1 632 ? -17.391 -19.125 -14.211 1 88.69 632 PRO A C 1
ATOM 4949 O O . PRO A 1 632 ? -16.219 -18.781 -14.367 1 88.69 632 PRO A O 1
ATOM 4952 N N . PRO A 1 633 ? -18.375 -18.656 -14.875 1 87.75 633 PRO A N 1
ATOM 4953 C CA . PRO A 1 633 ? -18.109 -17.859 -16.078 1 87.75 633 PRO A CA 1
ATOM 4954 C C . PRO A 1 633 ? -17.375 -16.562 -15.766 1 87.75 633 PRO A C 1
ATOM 4956 O O . PRO A 1 633 ? -16.594 -16.078 -16.594 1 87.75 633 PRO A O 1
ATOM 4959 N N . HIS A 1 634 ? -17.594 -16 -14.633 1 86.25 634 HIS A N 1
ATOM 4960 C CA . HIS A 1 634 ? -16.953 -14.719 -14.312 1 86.25 634 HIS A CA 1
ATOM 4961 C C . HIS A 1 634 ? -15.453 -14.891 -14.102 1 86.25 634 HIS A C 1
ATOM 4963 O O . HIS A 1 634 ? -14.695 -13.922 -14.188 1 86.25 634 HIS A O 1
ATOM 4969 N N . GLU A 1 635 ? -15.039 -16.094 -13.906 1 90.56 635 GLU A N 1
ATOM 4970 C CA . GLU A 1 635 ? -13.617 -16.359 -13.68 1 90.56 635 GLU A CA 1
ATOM 4971 C C . GLU A 1 635 ? -12.93 -16.797 -14.977 1 90.56 635 GLU A C 1
ATOM 4973 O O . GLU A 1 635 ? -11.711 -16.969 -15.008 1 90.56 635 GLU A O 1
ATOM 4978 N N . GLY A 1 636 ? -13.648 -16.938 -16 1 89.38 636 GLY A N 1
ATOM 4979 C CA . GLY A 1 636 ? -13.195 -17.484 -17.266 1 89.38 636 GLY A CA 1
ATOM 4980 C C . GLY A 1 636 ? -12.008 -16.75 -17.859 1 89.38 636 GLY A C 1
ATOM 4981 O O . GLY A 1 636 ? -10.984 -17.344 -18.156 1 89.38 636 GLY A O 1
ATOM 4982 N N . PRO A 1 637 ? -12.117 -15.453 -17.891 1 89.12 637 PRO A N 1
ATOM 4983 C CA . PRO A 1 637 ? -11.031 -14.711 -18.516 1 89.12 637 PRO A CA 1
ATOM 4984 C C . PRO A 1 637 ? -9.688 -14.906 -17.812 1 89.12 637 PRO A C 1
ATOM 4986 O O . PRO A 1 637 ? -8.656 -15.078 -18.484 1 89.12 637 PRO A O 1
ATOM 4989 N N . PHE A 1 638 ? -9.672 -14.898 -16.562 1 93.94 638 PHE A N 1
ATOM 4990 C CA . PHE A 1 638 ? -8.43 -15.086 -15.805 1 93.94 638 PHE A CA 1
ATOM 4991 C C . PHE A 1 638 ? -7.875 -16.484 -16.031 1 93.94 638 PHE A C 1
ATOM 4993 O O . PHE A 1 638 ? -6.676 -16.656 -16.25 1 93.94 638 PHE A O 1
ATOM 5000 N N . ILE A 1 639 ? -8.688 -17.453 -15.938 1 92.69 639 ILE A N 1
ATOM 5001 C CA . ILE A 1 639 ? -8.273 -18.859 -16.047 1 92.69 639 ILE A CA 1
ATOM 5002 C C . ILE A 1 639 ? -7.766 -19.125 -17.469 1 92.69 639 ILE A C 1
ATOM 5004 O O . ILE A 1 639 ? -6.797 -19.859 -17.656 1 92.69 639 ILE A O 1
ATOM 5008 N N . GLU A 1 640 ? -8.445 -18.562 -18.406 1 90.69 640 GLU A N 1
ATOM 5009 C CA . GLU A 1 640 ? -7.996 -18.719 -19.797 1 90.69 640 GLU A CA 1
ATOM 5010 C C . GLU A 1 640 ? -6.602 -18.141 -19.984 1 90.69 640 GLU A C 1
ATOM 5012 O O . GLU A 1 640 ? -5.754 -18.75 -20.641 1 90.69 640 GLU A O 1
ATOM 5017 N N . CYS A 1 641 ? -6.406 -17 -19.406 1 90.81 641 CYS A N 1
ATOM 5018 C CA . CYS A 1 641 ? -5.09 -16.375 -19.5 1 90.81 641 CYS A CA 1
ATOM 5019 C C . CYS A 1 641 ? -4.035 -17.219 -18.797 1 90.81 641 CYS A C 1
ATOM 5021 O O . CYS A 1 641 ? -2.912 -17.359 -19.297 1 90.81 641 CYS A O 1
ATOM 5023 N N . LEU A 1 642 ? -4.352 -17.766 -17.688 1 92.69 642 LEU A N 1
ATOM 5024 C CA . LEU A 1 642 ? -3.424 -18.562 -16.906 1 92.69 642 LEU A CA 1
ATOM 5025 C C . LEU A 1 642 ? -3.018 -19.828 -17.672 1 92.69 642 LEU A C 1
ATOM 5027 O O . LEU A 1 642 ? -1.83 -20.141 -17.75 1 92.69 642 LEU A O 1
ATOM 5031 N N . ILE A 1 643 ? -3.992 -20.469 -18.297 1 89.31 643 ILE A N 1
ATOM 5032 C CA . ILE A 1 643 ? -3.738 -21.734 -18.984 1 89.31 643 ILE A CA 1
ATOM 5033 C C . ILE A 1 643 ? -2.926 -21.469 -20.25 1 89.31 643 ILE A C 1
ATOM 5035 O O . ILE A 1 643 ? -2.078 -22.281 -20.625 1 89.31 643 ILE A O 1
ATOM 5039 N N . ARG A 1 644 ? -3.133 -20.391 -20.766 1 86.06 644 ARG A N 1
ATOM 5040 C CA . ARG A 1 644 ? -2.432 -20.078 -22.016 1 86.06 644 ARG A CA 1
ATOM 5041 C C . ARG A 1 644 ? -0.956 -19.797 -21.75 1 86.06 644 ARG A C 1
ATOM 5043 O O . ARG A 1 644 ? -0.131 -19.859 -22.656 1 86.06 644 ARG A O 1
ATOM 5050 N N . THR A 1 645 ? -0.659 -19.438 -20.531 1 85 645 THR A N 1
ATOM 5051 C CA . THR A 1 645 ? 0.744 -19.234 -20.188 1 85 645 THR A CA 1
ATOM 5052 C C . THR A 1 645 ? 1.478 -20.562 -20.078 1 85 645 THR A C 1
ATOM 5054 O O . THR A 1 645 ? 2.709 -20.609 -20.109 1 85 645 THR A O 1
ATOM 5057 N N . GLN A 1 646 ? 0.827 -21.625 -19.938 1 72 646 GLN A N 1
ATOM 5058 C CA . GLN A 1 646 ? 1.432 -22.922 -19.703 1 72 646 GLN A CA 1
ATOM 5059 C C . GLN A 1 646 ? 1.637 -23.672 -21.016 1 72 646 GLN A C 1
ATOM 5061 O O . GLN A 1 646 ? 2.115 -24.812 -21.016 1 72 646 GLN A O 1
ATOM 5066 N N . CYS A 1 647 ? 1.287 -23.047 -22.219 1 66.12 647 CYS A N 1
ATOM 5067 C CA . CYS A 1 647 ? 1.417 -23.719 -23.5 1 66.12 647 CYS A CA 1
ATOM 5068 C C . CYS A 1 647 ? 2.852 -23.656 -24.016 1 66.12 647 CYS A C 1
ATOM 5070 O O . CYS A 1 647 ? 3.59 -22.734 -23.672 1 66.12 647 CYS A O 1
ATOM 5072 N N . LEU B 1 1 ? -5.812 70.562 -7.473 1 21.19 1 LEU B N 1
ATOM 5073 C CA . LEU B 1 1 ? -4.898 71.188 -6.543 1 21.19 1 LEU B CA 1
ATOM 5074 C C . LEU B 1 1 ? -5.289 70.938 -5.098 1 21.19 1 LEU B C 1
ATOM 5076 O O . LEU B 1 1 ? -6.273 71.438 -4.594 1 21.19 1 LEU B O 1
ATOM 5080 N N . ILE B 1 2 ? -5.309 69.625 -4.746 1 29.53 2 ILE B N 1
ATOM 5081 C CA . ILE B 1 2 ? -5.629 69.188 -3.393 1 29.53 2 ILE B CA 1
ATOM 5082 C C . ILE B 1 2 ? -4.957 70.125 -2.381 1 29.53 2 ILE B C 1
ATOM 5084 O O . ILE B 1 2 ? -3.758 70.375 -2.475 1 29.53 2 ILE B O 1
ATOM 5088 N N . SER B 1 3 ? -5.695 71.188 -1.966 1 31.95 3 SER B N 1
ATOM 5089 C CA . SER B 1 3 ? -5.207 72.125 -0.985 1 31.95 3 SER B CA 1
ATOM 5090 C C . SER B 1 3 ? -4.18 71.5 -0.05 1 31.95 3 SER B C 1
ATOM 5092 O O . SER B 1 3 ? -4.395 70.438 0.458 1 31.95 3 SER B O 1
ATOM 5094 N N . GLU B 1 4 ? -2.926 71.688 -0.342 1 37.44 4 GLU B N 1
ATOM 5095 C CA . GLU B 1 4 ? -1.794 71.375 0.52 1 37.44 4 GLU B CA 1
ATOM 5096 C C . GLU B 1 4 ? -2.107 71.688 1.981 1 37.44 4 GLU B C 1
ATOM 5098 O O . GLU B 1 4 ? -1.965 72.812 2.426 1 37.44 4 GLU B O 1
ATOM 5103 N N . GLN B 1 5 ? -3.332 71.5 2.471 1 37.25 5 GLN B N 1
ATOM 5104 C CA . GLN B 1 5 ? -3.678 71.688 3.871 1 37.25 5 GLN B CA 1
ATOM 5105 C C . GLN B 1 5 ? -2.508 71.375 4.785 1 37.25 5 GLN B C 1
ATOM 5107 O O . GLN B 1 5 ? -1.963 70.25 4.719 1 37.25 5 GLN B O 1
ATOM 5112 N N . ASN B 1 6 ? -1.61 72.25 5.098 1 45 6 ASN B N 1
ATOM 5113 C CA . ASN B 1 6 ? -0.511 72.312 6.059 1 45 6 ASN B CA 1
ATOM 5114 C C . ASN B 1 6 ? -0.826 71.5 7.316 1 45 6 ASN B C 1
ATOM 5116 O O . ASN B 1 6 ? -1.604 71.938 8.164 1 45 6 ASN B O 1
ATOM 5120 N N . ALA B 1 7 ? -1.046 70.25 7.324 1 54.75 7 ALA B N 1
ATOM 5121 C CA . ALA B 1 7 ? -1.292 69.438 8.477 1 54.75 7 ALA B CA 1
ATOM 5122 C C . ALA B 1 7 ? -0.334 69.75 9.617 1 54.75 7 ALA B C 1
ATOM 5124 O O . ALA B 1 7 ? 0.823 70.125 9.383 1 54.75 7 ALA B O 1
ATOM 5125 N N . ALA B 1 8 ? -0.845 70.125 10.766 1 68.5 8 ALA B N 1
ATOM 5126 C CA . ALA B 1 8 ? -0.126 70.438 11.992 1 68.5 8 ALA B CA 1
ATOM 5127 C C . ALA B 1 8 ? 0.934 69.375 12.289 1 68.5 8 ALA B C 1
ATOM 5129 O O . ALA B 1 8 ? 0.68 68.188 12.156 1 68.5 8 ALA B O 1
ATOM 5130 N N . PHE B 1 9 ? 2.18 69.875 12.148 1 81.31 9 PHE B N 1
ATOM 5131 C CA . PHE B 1 9 ? 3.297 69 12.461 1 81.31 9 PHE B CA 1
ATOM 5132 C C . PHE B 1 9 ? 3.305 68.625 13.945 1 81.31 9 PHE B C 1
ATOM 5134 O O . PHE B 1 9 ? 3.25 69.5 14.805 1 81.31 9 PHE B O 1
ATOM 5141 N N . VAL B 1 10 ? 3.166 67.438 14.273 1 85.62 10 VAL B N 1
ATOM 5142 C CA . VAL B 1 10 ? 3.266 66.938 15.633 1 85.62 10 VAL B CA 1
ATOM 5143 C C . VAL B 1 10 ? 4.598 66.188 15.812 1 85.62 10 VAL B C 1
ATOM 5145 O O . VAL B 1 10 ? 4.961 65.312 15.008 1 85.62 10 VAL B O 1
ATOM 5148 N N . PRO B 1 11 ? 5.285 66.688 16.828 1 86.56 11 PRO B N 1
ATOM 5149 C CA . PRO B 1 11 ? 6.547 65.938 17.062 1 86.56 11 PRO B CA 1
ATOM 5150 C C . PRO B 1 11 ? 6.352 64.438 17.297 1 86.56 11 PRO B C 1
ATOM 5152 O O . PRO B 1 11 ? 5.324 64.062 17.844 1 86.56 11 PRO B O 1
ATOM 5155 N N . LEU B 1 12 ? 7.285 63.656 16.906 1 90.12 12 LEU B N 1
ATOM 5156 C CA . LEU B 1 12 ? 7.211 62.219 16.922 1 90.12 12 LEU B CA 1
ATOM 5157 C C . LEU B 1 12 ? 6.895 61.688 18.328 1 90.12 12 LEU B C 1
ATOM 5159 O O . LEU B 1 12 ? 6.062 60.812 18.484 1 90.12 12 LEU B O 1
ATOM 5163 N N . GLU B 1 13 ? 7.543 62.25 19.344 1 86.25 13 GLU B N 1
ATOM 5164 C CA . GLU B 1 13 ? 7.379 61.781 20.719 1 86.25 13 GLU B CA 1
ATOM 5165 C C . GLU B 1 13 ? 5.93 61.906 21.172 1 86.25 13 GLU B C 1
ATOM 5167 O O . GLU B 1 13 ? 5.398 61.031 21.859 1 86.25 13 GLU B O 1
ATOM 5172 N N . ARG B 1 14 ? 5.336 62.938 20.781 1 86.94 14 ARG B N 1
ATOM 5173 C CA . ARG B 1 14 ? 3.938 63.156 21.125 1 86.94 14 ARG B CA 1
ATOM 5174 C C . ARG B 1 14 ? 3.012 62.281 20.297 1 86.94 14 ARG B C 1
ATOM 5176 O O . ARG B 1 14 ? 1.981 61.812 20.781 1 86.94 14 ARG B O 1
ATOM 5183 N N . PHE B 1 15 ? 3.467 62.156 19.125 1 89.06 15 PHE B N 1
ATOM 5184 C CA . PHE B 1 15 ? 2.678 61.344 18.203 1 89.06 15 PHE B CA 1
ATOM 5185 C C . PHE B 1 15 ? 2.611 59.875 18.672 1 89.06 15 PHE B C 1
ATOM 5187 O O . PHE B 1 15 ? 1.567 59.25 18.562 1 89.06 15 PHE B O 1
ATOM 5194 N N . LEU B 1 16 ? 3.639 59.375 19.188 1 91.06 16 LEU B N 1
ATOM 5195 C CA . LEU B 1 16 ? 3.746 57.969 19.594 1 91.06 16 LEU B CA 1
ATOM 5196 C C . LEU B 1 16 ? 3.008 57.719 20.906 1 91.06 16 LEU B C 1
ATOM 5198 O O . LEU B 1 16 ? 2.701 56.594 21.25 1 91.06 16 LEU B O 1
ATOM 5202 N N . LEU B 1 17 ? 2.693 58.781 21.609 1 87.31 17 LEU B N 1
ATOM 5203 C CA . LEU B 1 17 ? 2.012 58.625 22.891 1 87.31 17 LEU B CA 1
ATOM 5204 C C . LEU B 1 17 ? 0.53 58.344 22.688 1 87.31 17 LEU B C 1
ATOM 5206 O O . LEU B 1 17 ? -0.151 57.875 23.609 1 87.31 17 LEU B O 1
ATOM 5210 N N . ASN B 1 18 ? 0.089 58.562 21.516 1 87.12 18 ASN B N 1
ATOM 5211 C CA . ASN B 1 18 ? -1.259 58.156 21.156 1 87.12 18 ASN B CA 1
ATOM 5212 C C . ASN B 1 18 ? -1.251 56.781 20.453 1 87.12 18 ASN B C 1
ATOM 5214 O O . ASN B 1 18 ? -0.766 56.656 19.328 1 87.12 18 ASN B O 1
ATOM 5218 N N . PRO B 1 19 ? -1.829 55.875 21.062 1 88.94 19 PRO B N 1
ATOM 5219 C CA . PRO B 1 19 ? -1.747 54.531 20.531 1 88.94 19 PRO B CA 1
ATOM 5220 C C . PRO B 1 19 ? -2.34 54.406 19.125 1 88.94 19 PRO B C 1
ATOM 5222 O O . PRO B 1 19 ? -1.802 53.688 18.281 1 88.94 19 PRO B O 1
ATOM 5225 N N . ARG B 1 20 ? -3.35 54.969 18.766 1 88.5 20 ARG B N 1
ATOM 5226 C CA . ARG B 1 20 ? -3.967 54.875 17.453 1 88.5 20 ARG B CA 1
ATOM 5227 C C . ARG B 1 20 ? -3.086 55.531 16.391 1 88.5 20 ARG B 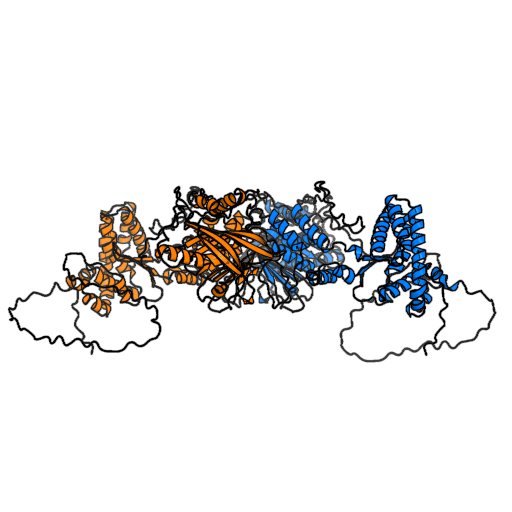C 1
ATOM 5229 O O . ARG B 1 20 ? -2.844 54.938 15.328 1 88.5 20 ARG B O 1
ATOM 5236 N N . ALA B 1 21 ? -2.621 56.719 16.688 1 88.19 21 ALA B N 1
ATOM 5237 C CA . ALA B 1 21 ? -1.755 57.438 15.742 1 88.19 21 ALA B CA 1
ATOM 5238 C C . ALA B 1 21 ? -0.468 56.656 15.492 1 88.19 21 ALA B C 1
ATOM 5240 O O . ALA B 1 21 ? -0.007 56.562 14.352 1 88.19 21 ALA B O 1
ATOM 5241 N N . ALA B 1 22 ? -0.013 56.156 16.516 1 91.44 22 ALA B N 1
ATOM 5242 C CA . ALA B 1 22 ? 1.234 55.406 16.422 1 91.44 22 ALA B CA 1
ATOM 5243 C C . ALA B 1 22 ? 1.074 54.188 15.5 1 91.44 22 ALA B C 1
ATOM 5245 O O . ALA B 1 22 ? 2 53.844 14.766 1 91.44 22 ALA B O 1
ATOM 5246 N N . HIS B 1 23 ? -0.062 53.562 15.57 1 92.38 23 HIS B N 1
ATOM 5247 C CA . HIS B 1 23 ? -0.276 52.375 14.766 1 92.38 23 HIS B CA 1
ATOM 5248 C C . HIS B 1 23 ? -0.481 52.719 13.297 1 92.38 23 HIS B C 1
ATOM 5250 O O . HIS B 1 23 ? -0.205 51.906 12.406 1 92.38 23 HIS B O 1
ATOM 5256 N N . TYR B 1 24 ? -0.932 53.906 12.992 1 90.56 24 TYR B N 1
ATOM 5257 C CA . TYR B 1 24 ? -0.941 54.375 11.609 1 90.56 24 TYR B CA 1
ATOM 5258 C C . TYR B 1 24 ? 0.477 54.5 11.07 1 90.56 24 TYR B C 1
ATOM 5260 O O . TYR B 1 24 ? 0.737 54.156 9.914 1 90.56 24 TYR B O 1
ATOM 5268 N N . PHE B 1 25 ? 1.228 55.031 11.93 1 92.25 25 PHE B N 1
ATOM 5269 C CA . PHE B 1 25 ? 2.631 55.125 11.547 1 92.25 25 PHE B CA 1
ATOM 5270 C C . PHE B 1 25 ? 3.242 53.75 11.336 1 92.25 25 PHE B C 1
ATOM 5272 O O . PHE B 1 25 ? 4.012 53.562 10.391 1 92.25 25 PHE B O 1
ATOM 5279 N N . LEU B 1 26 ? 2.914 52.844 12.148 1 93.12 26 LEU B N 1
ATOM 5280 C CA . LEU B 1 26 ? 3.404 51.469 12.016 1 93.12 26 LEU B CA 1
ATOM 5281 C C . LEU B 1 26 ? 2.975 50.875 10.68 1 93.12 26 LEU B C 1
ATOM 5283 O O . LEU B 1 26 ? 3.768 50.219 10.008 1 93.12 26 LEU B O 1
ATOM 5287 N N . LEU B 1 27 ? 1.782 51.062 10.352 1 91.94 27 LEU B N 1
ATOM 5288 C CA . LEU B 1 27 ? 1.262 50.5 9.102 1 91.94 27 LEU B CA 1
ATOM 5289 C C . LEU B 1 27 ? 1.979 51.125 7.898 1 91.94 27 LEU B C 1
ATOM 5291 O O . LEU B 1 27 ? 2.197 50.438 6.895 1 91.94 27 LEU B O 1
ATOM 5295 N N . PHE B 1 28 ? 2.258 52.344 7.988 1 90.94 28 PHE B N 1
ATOM 5296 C CA . PHE B 1 28 ? 3.033 52.969 6.941 1 90.94 28 PHE B CA 1
ATOM 5297 C C . PHE B 1 28 ? 4.387 52.312 6.766 1 90.94 28 PHE B C 1
ATOM 5299 O O . PHE B 1 28 ? 4.812 52.031 5.641 1 90.94 28 PHE B O 1
ATOM 5306 N N . LEU B 1 29 ? 4.973 52.094 7.875 1 91.44 29 LEU B N 1
ATOM 5307 C CA . LEU B 1 29 ? 6.285 51.469 7.824 1 91.44 29 LEU B CA 1
ATOM 5308 C C . LEU B 1 29 ? 6.176 50.031 7.32 1 91.44 29 LEU B C 1
ATOM 5310 O O . LEU B 1 29 ? 7.105 49.5 6.699 1 91.44 29 LEU B O 1
ATOM 5314 N N . MET B 1 30 ? 5.129 49.406 7.648 1 91.25 30 MET B N 1
ATOM 5315 C CA . MET B 1 30 ? 4.914 48.031 7.18 1 91.25 30 MET B CA 1
ATOM 5316 C C . MET B 1 30 ? 4.805 48 5.66 1 91.25 30 MET B C 1
ATOM 5318 O O . MET B 1 30 ? 5.227 47.031 5.027 1 91.25 30 MET B O 1
ATOM 5322 N N . GLN B 1 31 ? 4.309 48.969 5.094 1 88.75 31 GLN B N 1
ATOM 5323 C CA . GLN B 1 31 ? 4.227 49.062 3.639 1 88.75 31 GLN B CA 1
ATOM 5324 C C . GLN B 1 31 ? 5.617 49.062 3.01 1 88.75 31 GLN B C 1
ATOM 5326 O O . GLN B 1 31 ? 5.797 48.562 1.896 1 88.75 31 GLN B O 1
ATOM 5331 N N . GLN B 1 32 ? 6.512 49.625 3.766 1 85.94 32 GLN B N 1
ATOM 5332 C CA . GLN B 1 32 ? 7.891 49.688 3.289 1 85.94 32 GLN B CA 1
ATOM 5333 C C . GLN B 1 32 ? 8.719 48.562 3.896 1 85.94 32 GLN B C 1
ATOM 5335 O O . GLN B 1 32 ? 9.93 48.469 3.65 1 85.94 32 GLN B O 1
ATOM 5340 N N . ARG B 1 33 ? 8.195 47.719 4.676 1 87.44 33 ARG B N 1
ATOM 5341 C CA . ARG B 1 33 ? 8.805 46.594 5.348 1 87.44 33 ARG B CA 1
ATOM 5342 C C . ARG B 1 33 ? 9.93 47.031 6.285 1 87.44 33 ARG B C 1
ATOM 5344 O O . ARG B 1 33 ? 10.977 46.375 6.359 1 87.44 33 ARG B O 1
ATOM 5351 N N . GLN B 1 34 ? 9.766 48.188 6.801 1 88 34 GLN B N 1
ATOM 5352 C CA . GLN B 1 34 ? 10.672 48.75 7.801 1 88 34 GLN B CA 1
ATOM 5353 C C . GLN B 1 34 ? 9.953 49 9.117 1 88 34 GLN B C 1
ATOM 5355 O O . GLN B 1 34 ? 10.062 50.094 9.68 1 88 34 GLN B O 1
ATOM 5360 N N . HIS B 1 35 ? 9.234 48.031 9.5 1 91.5 35 HIS B N 1
ATOM 5361 C CA . HIS B 1 35 ? 8.297 48.25 10.594 1 91.5 35 HIS B CA 1
ATOM 5362 C C . HIS B 1 35 ? 8.859 47.75 11.914 1 91.5 35 HIS B C 1
ATOM 5364 O O . HIS B 1 35 ? 8.336 48.062 12.984 1 91.5 35 HIS B O 1
ATOM 5370 N N . PHE B 1 36 ? 9.938 47.062 11.953 1 92.94 36 PHE B N 1
ATOM 5371 C CA . PHE B 1 36 ? 10.32 46.312 13.156 1 92.94 36 PHE B CA 1
ATOM 5372 C C . PHE B 1 36 ? 10.648 47.281 14.289 1 92.94 36 PHE B C 1
ATOM 5374 O O . PHE B 1 36 ? 10.297 47.031 15.445 1 92.94 36 PHE B O 1
ATOM 5381 N N . GLU B 1 37 ? 11.312 48.344 13.961 1 93.06 37 GLU B N 1
ATOM 5382 C CA . GLU B 1 37 ? 11.75 49.281 15 1 93.06 37 GLU B CA 1
ATOM 5383 C C . GLU B 1 37 ? 10.555 49.875 15.734 1 93.06 37 GLU B C 1
ATOM 5385 O O . GLU B 1 37 ? 10.508 49.875 16.969 1 93.06 37 GLU B O 1
ATOM 5390 N N . LEU B 1 38 ? 9.648 50.375 14.922 1 93.94 38 LEU B N 1
ATOM 5391 C CA . LEU B 1 38 ? 8.477 50.969 15.562 1 93.94 38 LEU B CA 1
ATOM 5392 C C . LEU B 1 38 ? 7.664 49.906 16.281 1 93.94 38 LEU B C 1
ATOM 5394 O O . LEU B 1 38 ? 7.074 50.156 17.328 1 93.94 38 LEU B O 1
ATOM 5398 N N . TYR B 1 39 ? 7.613 48.719 15.688 1 94.56 39 TYR B N 1
ATOM 5399 C CA . TYR B 1 39 ? 6.93 47.625 16.359 1 94.56 39 TYR B CA 1
ATOM 5400 C C . TYR B 1 39 ? 7.508 47.375 17.75 1 94.56 39 TYR B C 1
ATOM 5402 O O . TYR B 1 39 ? 6.766 47.219 18.719 1 94.56 39 TYR B O 1
ATOM 5410 N N . PHE B 1 40 ? 8.812 47.281 17.766 1 94.62 40 PHE B N 1
ATOM 5411 C CA . PHE B 1 40 ? 9.484 47.094 19.031 1 94.62 40 PHE B CA 1
ATOM 5412 C C . PHE B 1 40 ? 9.086 48.188 20.031 1 94.62 40 PHE B C 1
ATOM 5414 O O . PHE B 1 40 ? 8.75 47.906 21.172 1 94.62 40 PHE B O 1
ATOM 5421 N N . TRP B 1 41 ? 9.109 49.406 19.562 1 95.25 41 TRP B N 1
ATOM 5422 C CA . TRP B 1 41 ? 8.781 50.531 20.406 1 95.25 41 TRP B CA 1
ATOM 5423 C C . TRP B 1 41 ? 7.363 50.438 20.953 1 95.25 41 TRP B C 1
ATOM 5425 O O . TRP B 1 41 ? 7.141 50.625 22.141 1 95.25 41 TRP B O 1
ATOM 5435 N N . LEU B 1 42 ? 6.5 50.188 20.094 1 94.31 42 LEU B N 1
ATOM 5436 C CA . LEU B 1 42 ? 5.09 50.125 20.469 1 94.31 42 LEU B CA 1
ATOM 5437 C C . LEU B 1 42 ? 4.824 48.938 21.391 1 94.31 42 LEU B C 1
ATOM 5439 O O . LEU B 1 42 ? 4.008 49.062 22.312 1 94.31 42 LEU B O 1
ATOM 5443 N N . HIS B 1 43 ? 5.434 47.812 21.141 1 94.06 43 HIS B N 1
ATOM 5444 C CA . HIS B 1 43 ? 5.234 46.625 21.953 1 94.06 43 HIS B CA 1
ATOM 5445 C C . HIS B 1 43 ? 5.699 46.844 23.391 1 94.06 43 HIS B C 1
ATOM 5447 O O . HIS B 1 43 ? 5.09 46.344 24.328 1 94.06 43 HIS B O 1
ATOM 5453 N N . VAL B 1 44 ? 6.734 47.562 23.547 1 94.12 44 VAL B N 1
ATOM 5454 C CA . VAL B 1 44 ? 7.246 47.875 24.875 1 94.12 44 VAL B CA 1
ATOM 5455 C C . VAL B 1 44 ? 6.281 48.812 25.594 1 94.12 44 VAL B C 1
ATOM 5457 O O . VAL B 1 44 ? 5.934 48.594 26.75 1 94.12 44 VAL B O 1
ATOM 5460 N N . GLU B 1 45 ? 5.809 49.844 24.875 1 93.25 45 GLU B N 1
ATOM 5461 C CA . GLU B 1 45 ? 5.023 50.906 25.469 1 93.25 45 GLU B CA 1
ATOM 5462 C C . GLU B 1 45 ? 3.619 50.438 25.828 1 93.25 45 GLU B C 1
ATOM 5464 O O . GLU B 1 45 ? 3.115 50.75 26.906 1 93.25 45 GLU B O 1
ATOM 5469 N N . TYR B 1 46 ? 3.086 49.719 24.984 1 91.38 46 TYR B N 1
ATOM 5470 C CA . TYR B 1 46 ? 1.655 49.5 25.156 1 91.38 46 TYR B CA 1
ATOM 5471 C C . TYR B 1 46 ? 1.382 48.062 25.594 1 91.38 46 TYR B C 1
ATOM 5473 O O . TYR B 1 46 ? 0.254 47.719 25.969 1 91.38 46 TYR B O 1
ATOM 5481 N N . VAL B 1 47 ? 2.346 47.188 25.578 1 91.62 47 VAL B N 1
ATOM 5482 C CA . VAL B 1 47 ? 2.113 45.781 25.953 1 91.62 47 VAL B CA 1
ATOM 5483 C C . VAL B 1 47 ? 2.982 45.438 27.156 1 91.62 47 VAL B C 1
ATOM 5485 O O . VAL B 1 47 ? 2.465 45.156 28.25 1 91.62 47 VAL B O 1
ATOM 5488 N N . LEU B 1 48 ? 4.219 45.594 27.062 1 92.12 48 LEU B N 1
ATOM 5489 C CA . LEU B 1 48 ? 5.133 45.125 28.094 1 92.12 48 LEU B CA 1
ATOM 5490 C C . LEU B 1 48 ? 5.004 45.938 29.375 1 92.12 48 LEU B C 1
ATOM 5492 O O . LEU B 1 48 ? 4.996 45.406 30.484 1 92.12 48 LEU B O 1
ATOM 5496 N N . LYS B 1 49 ? 4.961 47.25 29.266 1 92.25 49 LYS B N 1
ATOM 5497 C CA . LYS B 1 49 ? 4.867 48.125 30.438 1 92.25 49 LYS B CA 1
ATOM 5498 C C . LYS B 1 49 ? 3.59 47.844 31.219 1 92.25 49 LYS B C 1
ATOM 5500 O O . LYS B 1 49 ? 3.576 47.938 32.438 1 92.25 49 LYS B O 1
ATOM 5505 N N . LYS B 1 50 ? 2.619 47.531 30.516 1 90.31 50 LYS B N 1
ATOM 5506 C CA . LYS B 1 50 ? 1.365 47.188 31.188 1 90.31 50 LYS B CA 1
ATOM 5507 C C . LYS B 1 50 ? 1.47 45.875 31.938 1 90.31 50 LYS B C 1
ATOM 5509 O O . LYS B 1 50 ? 0.935 45.719 33.031 1 90.31 50 LYS B O 1
ATOM 5514 N N . TYR B 1 51 ? 2.115 44.906 31.344 1 89.75 51 TYR B N 1
ATOM 5515 C CA . TYR B 1 51 ? 2.201 43.594 31.938 1 89.75 51 TYR B CA 1
ATOM 5516 C C . TYR B 1 51 ? 3.275 43.531 33.031 1 89.75 51 TYR B C 1
ATOM 5518 O O . TYR B 1 51 ? 3.297 42.625 33.844 1 89.75 51 TYR B O 1
ATOM 5526 N N . ALA B 1 52 ? 4.125 44.469 33 1 89.62 52 ALA B N 1
ATOM 5527 C CA . ALA B 1 52 ? 5.129 44.531 34.062 1 89.62 52 ALA B CA 1
ATOM 5528 C C . ALA B 1 52 ? 4.473 44.656 35.438 1 89.62 52 ALA B C 1
ATOM 5530 O O . ALA B 1 52 ? 5.008 44.156 36.438 1 89.62 52 ALA B O 1
ATOM 5531 N N . THR B 1 53 ? 3.258 45.188 35.438 1 88.56 53 THR B N 1
ATOM 5532 C CA . THR B 1 53 ? 2.553 45.406 36.688 1 88.56 53 THR B CA 1
ATOM 5533 C C . THR B 1 53 ? 1.471 44.375 36.906 1 88.56 53 THR B C 1
ATOM 5535 O O . THR B 1 53 ? 1.197 43.969 38.031 1 88.56 53 THR B O 1
ATOM 5538 N N . THR B 1 54 ? 0.92 43.844 35.906 1 87.44 54 THR B N 1
ATOM 5539 C CA . THR B 1 54 ? -0.258 43 36.031 1 87.44 54 THR B CA 1
ATOM 5540 C C . THR B 1 54 ? 0.14 41.531 36.031 1 87.44 54 THR B C 1
ATOM 5542 O O . THR B 1 54 ? -0.377 40.75 36.844 1 87.44 54 THR B O 1
ATOM 5545 N N . ASP B 1 55 ? 1.002 41.125 35.125 1 90.25 55 ASP B N 1
ATOM 5546 C CA . ASP B 1 55 ? 1.399 39.719 34.969 1 90.25 55 ASP B CA 1
ATOM 5547 C C . ASP B 1 55 ? 2.895 39.594 34.688 1 90.25 55 ASP B C 1
ATOM 5549 O O . ASP B 1 55 ? 3.312 39.625 33.531 1 90.25 55 ASP B O 1
ATOM 5553 N N . LYS B 1 56 ? 3.637 39.312 35.656 1 88.88 56 LYS B N 1
ATOM 5554 C CA . LYS B 1 56 ? 5.09 39.281 35.562 1 88.88 56 LYS B CA 1
ATOM 5555 C C . LYS B 1 56 ? 5.559 38.094 34.719 1 88.88 56 LYS B C 1
ATOM 5557 O O . LYS B 1 56 ? 6.562 38.188 34 1 88.88 56 LYS B O 1
ATOM 5562 N N . ALA B 1 57 ? 4.844 37 34.875 1 86.88 57 ALA B N 1
ATOM 5563 C CA . ALA B 1 57 ? 5.238 35.844 34.094 1 86.88 57 ALA B CA 1
ATOM 5564 C C . ALA B 1 57 ? 5.113 36.094 32.594 1 86.88 57 ALA B C 1
ATOM 5566 O O . ALA B 1 57 ? 6.012 35.75 31.844 1 86.88 57 ALA B O 1
ATOM 5567 N N . LEU B 1 58 ? 4.016 36.719 32.25 1 86.44 58 LEU B N 1
ATOM 5568 C CA . LEU B 1 58 ? 3.797 37.031 30.828 1 86.44 58 LEU B CA 1
ATOM 5569 C C . LEU B 1 58 ? 4.781 38.094 30.359 1 86.44 58 LEU B C 1
ATOM 5571 O O . LEU B 1 58 ? 5.211 38.062 29.203 1 86.44 58 LEU B O 1
ATOM 5575 N N . PHE B 1 59 ? 5.102 39 31.234 1 90.44 59 PHE B N 1
ATOM 5576 C CA . PHE B 1 59 ? 6.066 40.031 30.906 1 90.44 59 PHE B CA 1
ATOM 5577 C C . PHE B 1 59 ? 7.398 39.406 30.5 1 90.44 59 PHE B C 1
ATOM 5579 O O . PHE B 1 59 ? 7.965 39.812 29.469 1 90.44 59 PHE B O 1
ATOM 5586 N N . TRP B 1 60 ? 7.785 38.469 31.172 1 90.19 60 TRP B N 1
ATOM 5587 C CA . TRP B 1 60 ? 9.102 37.875 30.906 1 90.19 60 TRP B CA 1
ATOM 5588 C C . TRP B 1 60 ? 9.062 37 29.656 1 90.19 60 TRP B C 1
ATOM 5590 O O . TRP B 1 60 ? 10.039 36.938 28.906 1 90.19 60 TRP B O 1
ATOM 5600 N N . THR B 1 61 ? 7.984 36.344 29.406 1 86.75 61 THR B N 1
ATOM 5601 C CA . THR B 1 61 ? 7.844 35.531 28.188 1 86.75 61 THR B CA 1
ATOM 5602 C C . THR B 1 61 ? 7.871 36.406 26.953 1 86.75 61 THR B C 1
ATOM 5604 O O . THR B 1 61 ? 8.562 36.094 25.969 1 86.75 61 THR B O 1
ATOM 5607 N N . LEU B 1 62 ? 7.184 37.469 27.016 1 87.75 62 LEU B N 1
ATOM 5608 C CA . LEU B 1 62 ? 7.113 38.375 25.891 1 87.75 62 LEU B CA 1
ATOM 5609 C C . LEU B 1 62 ? 8.438 39.094 25.703 1 87.75 62 LEU B C 1
ATOM 5611 O O . LEU B 1 62 ? 8.844 39.406 24.578 1 87.75 62 LEU B O 1
ATOM 5615 N N . THR B 1 63 ? 9.031 39.375 26.797 1 90.94 63 THR B N 1
ATOM 5616 C CA . THR B 1 63 ? 10.328 40.031 26.734 1 90.94 63 THR B CA 1
ATOM 5617 C C . THR B 1 63 ? 11.367 39.156 26.078 1 90.94 63 THR B C 1
ATOM 5619 O O . THR B 1 63 ? 12.172 39.625 25.266 1 90.94 63 THR B O 1
ATOM 5622 N N . PHE B 1 64 ? 11.297 38 26.484 1 90.06 64 PHE B N 1
ATOM 5623 C CA . PHE B 1 64 ? 12.234 37.062 25.891 1 90.06 64 PHE B CA 1
ATOM 5624 C C . PHE B 1 64 ? 12.07 37.031 24.375 1 90.06 64 PHE B C 1
ATOM 5626 O O . PHE B 1 64 ? 13.055 37.094 23.641 1 90.06 64 PHE B O 1
ATOM 5633 N N . ASP B 1 65 ? 10.914 36.875 23.953 1 88.25 65 ASP B N 1
ATOM 5634 C CA . ASP B 1 65 ? 10.617 36.812 22.516 1 88.25 65 ASP B CA 1
ATOM 5635 C C . ASP B 1 65 ? 11.031 38.094 21.812 1 88.25 65 ASP B C 1
ATOM 5637 O O . ASP B 1 65 ? 11.555 38.062 20.703 1 88.25 65 ASP B O 1
ATOM 5641 N N . LEU B 1 66 ? 10.734 39.188 22.359 1 91.56 66 LEU B N 1
ATOM 5642 C CA . LEU B 1 66 ? 11.031 40.5 21.75 1 91.56 66 LEU B CA 1
ATOM 5643 C C . LEU B 1 66 ? 12.539 40.688 21.625 1 91.56 66 LEU B C 1
ATOM 5645 O O . LEU B 1 66 ? 13.008 41.219 20.609 1 91.56 66 LEU B O 1
ATOM 5649 N N . ILE B 1 67 ? 13.258 40.312 22.672 1 92.5 67 ILE B N 1
ATOM 5650 C CA . ILE B 1 67 ? 14.703 40.438 22.656 1 92.5 67 ILE B CA 1
ATOM 5651 C C . ILE B 1 67 ? 15.297 39.562 21.547 1 92.5 67 ILE B C 1
ATOM 5653 O O . ILE B 1 67 ? 16.203 40 20.828 1 92.5 67 ILE B O 1
ATOM 5657 N N . LYS B 1 68 ? 14.789 38.406 21.469 1 89.94 68 LYS B N 1
ATOM 5658 C CA . LYS B 1 68 ? 15.258 37.5 20.422 1 89.94 68 LYS B CA 1
ATOM 5659 C C . LYS B 1 68 ? 15.023 38.094 19.031 1 89.94 68 LYS B C 1
ATOM 5661 O O . LYS B 1 68 ? 15.891 38 18.156 1 89.94 68 LYS B O 1
ATOM 5666 N N . LYS B 1 69 ? 13.945 38.656 18.812 1 91.06 69 LYS B N 1
ATOM 5667 C CA . LYS B 1 69 ? 13.617 39.281 17.531 1 91.06 69 LYS B CA 1
ATOM 5668 C C . LYS B 1 69 ? 14.484 40.5 17.266 1 91.06 69 LYS B C 1
ATOM 5670 O O . LYS B 1 69 ? 14.906 40.75 16.141 1 91.06 69 LYS B O 1
ATOM 5675 N N . ALA B 1 70 ? 14.664 41.219 18.312 1 92.81 70 ALA B N 1
ATOM 5676 C CA . ALA B 1 70 ? 15.461 42.438 18.172 1 92.81 70 ALA B CA 1
ATOM 5677 C C . ALA B 1 70 ? 16.906 42.125 17.812 1 92.81 70 ALA B C 1
ATOM 5679 O O . ALA B 1 70 ? 17.547 42.875 17.078 1 92.81 70 ALA B O 1
ATOM 5680 N N . GLU B 1 71 ? 17.375 41.062 18.297 1 91.38 71 GLU B N 1
ATOM 5681 C CA . GLU B 1 71 ? 18.75 40.656 17.969 1 91.38 71 GLU B CA 1
ATOM 5682 C C . GLU B 1 71 ? 18.906 40.375 16.484 1 91.38 71 GLU B C 1
ATOM 5684 O O . GLU B 1 71 ? 19.938 40.656 15.891 1 91.38 71 GLU B O 1
ATOM 5689 N N . ALA B 1 72 ? 17.891 39.875 15.945 1 87.88 72 ALA B N 1
ATOM 5690 C CA . ALA B 1 72 ? 17.953 39.469 14.547 1 87.88 72 ALA B CA 1
ATOM 5691 C C . ALA B 1 72 ? 17.547 40.594 13.617 1 87.88 72 ALA B C 1
ATOM 5693 O O . ALA B 1 72 ? 18.094 40.75 12.523 1 87.88 72 ALA B O 1
ATOM 5694 N N . ASP B 1 73 ? 16.594 41.438 14.023 1 88.44 73 ASP B N 1
ATOM 5695 C CA . ASP B 1 73 ? 15.922 42.281 13.047 1 88.44 73 ASP B CA 1
ATOM 5696 C C . ASP B 1 73 ? 16.219 43.781 13.281 1 88.44 73 ASP B C 1
ATOM 5698 O O . ASP B 1 73 ? 16.016 44.594 12.406 1 88.44 73 ASP B O 1
ATOM 5702 N N . SER B 1 74 ? 16.672 44.125 14.43 1 92.5 74 SER B N 1
ATOM 5703 C CA . SER B 1 74 ? 16.812 45.562 14.727 1 92.5 74 SER B CA 1
ATOM 5704 C C . SER B 1 74 ? 18.203 46.062 14.359 1 92.5 74 SER B C 1
ATOM 5706 O O . SER B 1 74 ? 19.203 45.406 14.688 1 92.5 74 SER B O 1
ATOM 5708 N N . ALA B 1 75 ? 18.234 47.062 13.664 1 90.38 75 ALA B N 1
ATOM 5709 C CA . ALA B 1 75 ? 19.469 47.75 13.344 1 90.38 75 ALA B CA 1
ATOM 5710 C C . ALA B 1 75 ? 19.625 49.031 14.164 1 90.38 75 ALA B C 1
ATOM 5712 O O . ALA B 1 75 ? 20.719 49.562 14.297 1 90.38 75 ALA B O 1
ATOM 5713 N N . ALA B 1 76 ? 18.547 49.562 14.797 1 91.06 76 ALA B N 1
ATOM 5714 C CA . ALA B 1 76 ? 18.531 50.812 15.523 1 91.06 76 ALA B CA 1
ATOM 5715 C C . ALA B 1 76 ? 19.016 50.625 16.953 1 91.06 76 ALA B C 1
ATOM 5717 O O . ALA B 1 76 ? 19.672 51.531 17.5 1 91.06 76 ALA B O 1
ATOM 5718 N N . ILE B 1 77 ? 18.75 49.5 17.516 1 94.44 77 ILE B N 1
ATOM 5719 C CA . ILE B 1 77 ? 19.125 49.25 18.906 1 94.44 77 ILE B CA 1
ATOM 5720 C C . ILE B 1 77 ? 20.609 48.906 18.969 1 94.44 77 ILE B C 1
ATOM 5722 O O . ILE B 1 77 ? 21.062 47.969 18.297 1 94.44 77 ILE B O 1
ATOM 5726 N N . GLN B 1 78 ? 21.297 49.531 19.781 1 93.88 78 GLN B N 1
ATOM 5727 C CA . GLN B 1 78 ? 22.75 49.375 19.891 1 93.88 78 GLN B CA 1
ATOM 5728 C C . GLN B 1 78 ? 23.094 48.062 20.578 1 93.88 78 GLN B C 1
ATOM 5730 O O . GLN B 1 78 ? 22.281 47.5 21.312 1 93.88 78 GLN B O 1
ATOM 5735 N N . ALA B 1 79 ? 24.312 47.625 20.375 1 94.31 79 ALA B N 1
ATOM 5736 C CA . ALA B 1 79 ? 24.797 46.344 20.906 1 94.31 79 ALA B CA 1
ATOM 5737 C C . ALA B 1 79 ? 24.859 46.375 22.422 1 94.31 79 ALA B C 1
ATOM 5739 O O . ALA B 1 79 ? 24.578 45.375 23.078 1 94.31 79 ALA B O 1
ATOM 5740 N N . SER B 1 80 ? 25.188 47.5 22.922 1 93.94 80 SER B N 1
ATOM 5741 C CA . SER B 1 80 ? 25.281 47.625 24.375 1 93.94 80 SER B CA 1
ATOM 5742 C C . SER B 1 80 ? 23.906 47.5 25.031 1 93.94 80 SER B C 1
ATOM 5744 O O . SER B 1 80 ? 23.766 46.875 26.078 1 93.94 80 SER B O 1
ATOM 5746 N N . THR B 1 81 ? 22.953 48.125 24.328 1 95.38 81 THR B N 1
ATOM 5747 C CA . THR B 1 81 ? 21.594 48.094 24.859 1 95.38 81 THR B CA 1
ATOM 5748 C C . THR B 1 81 ? 21.031 46.656 24.766 1 95.38 81 THR B C 1
ATOM 5750 O O . THR B 1 81 ? 20.344 46.188 25.672 1 95.38 81 THR B O 1
ATOM 5753 N N . LYS B 1 82 ? 21.344 45.969 23.672 1 95.31 82 LYS B N 1
ATOM 5754 C CA . LYS B 1 82 ? 20.906 44.594 23.5 1 95.31 82 LYS B CA 1
ATOM 5755 C C . LYS B 1 82 ? 21.516 43.688 24.578 1 95.31 82 LYS B C 1
ATOM 5757 O O . LYS B 1 82 ? 20.844 42.812 25.125 1 95.31 82 LYS B O 1
ATOM 5762 N N . ALA B 1 83 ? 22.734 43.938 24.875 1 94.75 83 ALA B N 1
ATOM 5763 C CA . ALA B 1 83 ? 23.422 43.188 25.906 1 94.75 83 ALA B CA 1
ATOM 5764 C C . ALA B 1 83 ? 22.812 43.469 27.281 1 94.75 83 ALA B C 1
ATOM 5766 O O . ALA B 1 83 ? 22.703 42.562 28.125 1 94.75 83 ALA B O 1
ATOM 5767 N N . GLY B 1 84 ? 22.516 44.656 27.469 1 94.62 84 GLY B N 1
ATOM 5768 C CA . GLY B 1 84 ? 21.875 45.031 28.719 1 94.62 84 GLY B CA 1
ATOM 5769 C C . GLY B 1 84 ? 20.531 44.375 28.922 1 94.62 84 GLY B C 1
ATOM 5770 O O . GLY B 1 84 ? 20.188 43.969 30.047 1 94.62 84 GLY B O 1
ATOM 5771 N N . LEU B 1 85 ? 19.844 44.375 27.844 1 94.62 85 LEU B N 1
ATOM 5772 C CA . LEU B 1 85 ? 18.531 43.719 27.922 1 94.62 85 LEU B CA 1
ATOM 5773 C C . LEU B 1 85 ? 18.672 42.25 28.219 1 94.62 85 LEU B C 1
ATOM 5775 O O . LEU B 1 85 ? 17.906 41.688 29.016 1 94.62 85 LEU B O 1
ATOM 5779 N N . LYS B 1 86 ? 19.641 41.562 27.625 1 94.5 86 LYS B N 1
ATOM 5780 C CA . LYS B 1 86 ? 19.906 40.125 27.875 1 94.5 86 LYS B CA 1
ATOM 5781 C C . LYS B 1 86 ? 20.297 39.906 29.328 1 94.5 86 LYS B C 1
ATOM 5783 O O . LYS B 1 86 ? 19.875 38.906 29.938 1 94.5 86 LYS B O 1
ATOM 5788 N N . GLN B 1 87 ? 21.016 40.781 29.812 1 92.94 87 GLN B N 1
ATOM 5789 C CA . GLN B 1 87 ? 21.438 40.688 31.203 1 92.94 87 GLN B CA 1
ATOM 5790 C C . GLN B 1 87 ? 20.266 40.875 32.156 1 92.94 87 GLN B C 1
ATOM 5792 O O . GLN B 1 87 ? 20.156 40.188 33.156 1 92.94 87 GLN B O 1
ATOM 5797 N N . ALA B 1 88 ? 19.438 41.844 31.828 1 94 88 ALA B N 1
ATOM 5798 C CA . ALA B 1 88 ? 18.266 42.094 32.656 1 94 88 ALA B CA 1
ATOM 5799 C C . ALA B 1 88 ? 17.328 40.875 32.656 1 94 88 ALA B C 1
ATOM 5801 O O . ALA B 1 88 ? 16.688 40.594 33.656 1 94 88 ALA B O 1
ATOM 5802 N N . MET B 1 89 ? 17.297 40.219 31.547 1 92.25 89 MET B N 1
ATOM 5803 C CA . MET B 1 89 ? 16.469 39 31.422 1 92.25 89 MET B CA 1
ATOM 5804 C C . MET B 1 89 ? 17.047 37.875 32.25 1 92.25 89 MET B C 1
ATOM 5806 O O . MET B 1 89 ? 16.297 37.125 32.906 1 92.25 89 MET B O 1
ATOM 5810 N N . LYS B 1 90 ? 18.281 37.719 32.25 1 92.19 90 LYS B N 1
ATOM 5811 C CA . LYS B 1 90 ? 18.953 36.656 33.031 1 92.19 90 LYS B CA 1
ATOM 5812 C C . LYS B 1 90 ? 18.766 36.875 34.531 1 92.19 90 LYS B C 1
ATOM 5814 O O . LYS B 1 90 ? 18.562 35.938 35.281 1 92.19 90 LYS B O 1
ATOM 5819 N N . THR B 1 91 ? 18.906 38.125 34.938 1 92.5 91 THR B N 1
ATOM 5820 C CA . THR B 1 91 ? 18.797 38.469 36.344 1 92.5 91 THR B CA 1
ATOM 5821 C C . THR B 1 91 ? 17.344 38.656 36.75 1 92.5 91 THR B C 1
ATOM 5823 O O . THR B 1 91 ? 17.031 38.688 37.938 1 92.5 91 THR B O 1
ATOM 5826 N N . GLN B 1 92 ? 16.469 38.75 35.875 1 90.31 92 GLN B N 1
ATOM 5827 C CA . GLN B 1 92 ? 15.031 38.938 36.094 1 90.31 92 GLN B CA 1
ATOM 5828 C C . GLN B 1 92 ? 14.773 40.188 36.906 1 90.31 92 GLN B C 1
ATOM 5830 O O . GLN B 1 92 ? 13.992 40.156 37.875 1 90.31 92 GLN B O 1
ATOM 5835 N N . SER B 1 93 ? 15.562 41.188 36.656 1 92.94 93 SER B N 1
ATOM 5836 C CA . SER B 1 93 ? 15.344 42.469 37.312 1 92.94 93 SER B CA 1
ATOM 5837 C C . SER B 1 93 ? 14.398 43.344 36.5 1 92.94 93 SER B C 1
ATOM 5839 O O . SER B 1 93 ? 14.75 43.812 35.406 1 92.94 93 SER B O 1
ATOM 5841 N N . LEU B 1 94 ? 13.289 43.562 36.969 1 93.25 94 LEU B N 1
ATOM 5842 C CA . LEU B 1 94 ? 12.25 44.312 36.281 1 93.25 94 LEU B CA 1
ATOM 5843 C C . LEU B 1 94 ? 12.688 45.781 36.062 1 93.25 94 LEU B C 1
ATOM 5845 O O . LEU B 1 94 ? 12.438 46.344 35 1 93.25 94 LEU B O 1
ATOM 5849 N N . GLU B 1 95 ? 13.281 46.344 37.031 1 92.94 95 GLU B N 1
ATOM 5850 C CA . GLU B 1 95 ? 13.703 47.75 36.938 1 92.94 95 GLU B CA 1
ATOM 5851 C C . GLU B 1 95 ? 14.781 47.938 35.875 1 92.94 95 GLU B C 1
ATOM 5853 O O . GLU B 1 95 ? 14.727 48.875 35.094 1 92.94 95 GLU B O 1
ATOM 5858 N N . ASP B 1 96 ? 15.703 47.031 35.938 1 94 96 ASP B N 1
ATOM 5859 C CA . ASP B 1 96 ? 16.766 47.094 34.938 1 94 96 ASP B CA 1
ATOM 5860 C C . ASP B 1 96 ? 16.203 46.906 33.531 1 94 96 ASP B C 1
ATOM 5862 O O . ASP B 1 96 ? 16.656 47.531 32.562 1 94 96 ASP B O 1
ATOM 5866 N N . ALA B 1 97 ? 15.305 45.969 33.406 1 95.38 97 ALA B N 1
ATOM 5867 C CA . ALA B 1 97 ? 14.695 45.688 32.094 1 95.38 97 ALA B CA 1
ATOM 5868 C C . ALA B 1 97 ? 13.953 46.906 31.578 1 95.38 97 ALA B C 1
ATOM 5870 O O . ALA B 1 97 ? 14.102 47.281 30.406 1 95.38 97 ALA B O 1
ATOM 5871 N N . LEU B 1 98 ? 13.148 47.531 32.406 1 95.25 98 LEU B N 1
ATOM 5872 C CA . LEU B 1 98 ? 12.367 48.719 32 1 95.25 98 LEU B CA 1
ATOM 5873 C C . LEU B 1 98 ? 13.273 49.875 31.641 1 95.25 98 LEU B C 1
ATOM 5875 O O . LEU B 1 98 ? 12.984 50.625 30.719 1 95.25 98 LEU B O 1
ATOM 5879 N N . SER B 1 99 ? 14.344 49.969 32.375 1 95.12 99 SER B N 1
ATOM 5880 C CA . SER B 1 99 ? 15.305 51.031 32.094 1 95.12 99 SER B CA 1
ATOM 5881 C C . SER B 1 99 ? 15.969 50.812 30.719 1 95.12 99 SER B C 1
ATOM 5883 O O . SER B 1 99 ? 16.141 51.75 29.953 1 95.12 99 SER B O 1
ATOM 5885 N N . MET B 1 100 ? 16.312 49.594 30.531 1 95.69 100 MET B N 1
ATOM 5886 C CA . MET B 1 100 ? 16.969 49.281 29.25 1 95.69 100 MET B CA 1
ATOM 5887 C C . MET B 1 100 ? 15.984 49.438 28.094 1 95.69 100 MET B C 1
ATOM 5889 O O . MET B 1 100 ? 16.375 49.812 26.984 1 95.69 100 MET B O 1
ATOM 5893 N N . PHE B 1 101 ? 14.781 49.031 28.266 1 96.44 101 PHE B N 1
ATOM 5894 C CA . PHE B 1 101 ? 13.766 49.25 27.25 1 96.44 101 PHE B CA 1
ATOM 5895 C C . PHE B 1 101 ? 13.602 50.719 26.922 1 96.44 101 PHE B C 1
ATOM 5897 O O . PHE B 1 101 ? 13.398 51.094 25.766 1 96.44 101 PHE B O 1
ATOM 5904 N N . ALA B 1 102 ? 13.648 51.531 27.906 1 95.62 102 ALA B N 1
ATOM 5905 C CA . ALA B 1 102 ? 13.547 52.969 27.703 1 95.62 102 ALA B CA 1
ATOM 5906 C C . ALA B 1 102 ? 14.695 53.5 26.828 1 95.62 102 ALA B C 1
ATOM 5908 O O . ALA B 1 102 ? 14.492 54.344 25.969 1 95.62 102 ALA B O 1
ATOM 5909 N N . VAL B 1 103 ? 15.859 52.938 27.172 1 95.94 103 VAL B N 1
ATOM 5910 C CA . VAL B 1 103 ? 17.016 53.344 26.359 1 95.94 103 VAL B CA 1
ATOM 5911 C C . VAL B 1 103 ? 16.812 52.875 24.922 1 95.94 103 VAL B C 1
ATOM 5913 O O . VAL B 1 103 ? 17.109 53.625 23.984 1 95.94 103 VAL B O 1
ATOM 5916 N N . ALA B 1 104 ? 16.406 51.688 24.75 1 96.19 104 ALA B N 1
ATOM 5917 C CA . ALA B 1 104 ? 16.156 51.156 23.422 1 96.19 104 ALA B CA 1
ATOM 5918 C C . ALA B 1 104 ? 15.125 52 22.672 1 96.19 104 ALA B C 1
ATOM 5920 O O . ALA B 1 104 ? 15.289 52.25 21.469 1 96.19 104 ALA B O 1
ATOM 5921 N N . GLN B 1 105 ? 14.07 52.375 23.312 1 95.06 105 GLN B N 1
ATOM 5922 C CA . GLN B 1 105 ? 13.031 53.188 22.703 1 95.06 105 GLN B CA 1
ATOM 5923 C C . GLN B 1 105 ? 13.586 54.531 22.25 1 95.06 105 GLN B C 1
ATOM 5925 O O . GLN B 1 105 ? 13.211 55.062 21.203 1 95.06 105 GLN B O 1
ATOM 5930 N N . GLN B 1 106 ? 14.469 55.031 23.062 1 93.88 106 GLN B N 1
ATOM 5931 C CA . GLN B 1 106 ? 15.094 56.312 22.703 1 93.88 106 GLN B CA 1
ATOM 5932 C C . GLN B 1 106 ? 15.977 56.156 21.453 1 93.88 106 GLN B C 1
ATOM 5934 O O . GLN B 1 106 ? 15.977 57 20.578 1 93.88 106 GLN B O 1
ATOM 5939 N N . GLU B 1 107 ? 16.672 55.125 21.484 1 94.5 107 GLU B N 1
ATOM 5940 C CA . GLU B 1 107 ? 17.531 54.875 20.328 1 94.5 107 GLU B CA 1
ATOM 5941 C C . GLU B 1 107 ? 16.688 54.719 19.062 1 94.5 107 GLU B C 1
ATOM 5943 O O . GLU B 1 107 ? 17.078 55.188 17.984 1 94.5 107 GLU B O 1
ATOM 5948 N N . ILE B 1 108 ? 15.586 54.031 19.156 1 94.25 108 ILE B N 1
ATOM 5949 C CA . ILE B 1 108 ? 14.688 53.781 18.031 1 94.25 108 ILE B CA 1
ATOM 5950 C C . ILE B 1 108 ? 14.078 55.125 17.562 1 94.25 108 ILE B C 1
ATOM 5952 O O . ILE B 1 108 ? 13.969 55.375 16.359 1 94.25 108 ILE B O 1
ATOM 5956 N N . CYS B 1 109 ? 13.656 55.969 18.516 1 93.19 109 CYS B N 1
ATOM 5957 C CA . CYS B 1 109 ? 13.055 57.25 18.188 1 93.19 109 CYS B CA 1
ATOM 5958 C C . CYS B 1 109 ? 14.023 58.125 17.422 1 93.19 109 CYS B C 1
ATOM 5960 O O . CYS B 1 109 ? 13.617 58.875 16.516 1 93.19 109 CYS B O 1
ATOM 5962 N N . LEU B 1 110 ? 15.312 58 17.734 1 91.44 110 LEU B N 1
ATOM 5963 C CA . LEU B 1 110 ? 16.328 58.812 17.031 1 91.44 110 LEU B CA 1
ATOM 5964 C C . LEU B 1 110 ? 16.406 58.406 15.562 1 91.44 110 LEU B C 1
ATOM 5966 O O . LEU B 1 110 ? 16.484 59.281 14.695 1 91.44 110 LEU B O 1
ATOM 5970 N N . VAL B 1 111 ? 16.328 57.188 15.352 1 90.94 111 VAL B N 1
ATOM 5971 C CA . VAL B 1 111 ? 16.438 56.656 13.984 1 90.94 111 VAL B CA 1
ATOM 5972 C C . VAL B 1 111 ? 15.164 56.969 13.203 1 90.94 111 VAL B C 1
ATOM 5974 O O . VAL B 1 111 ? 15.227 57.344 12.031 1 90.94 111 VAL B O 1
ATOM 5977 N N . LEU B 1 112 ? 14 56.812 13.812 1 91.88 112 LEU B N 1
ATOM 5978 C CA . LEU B 1 112 ? 12.719 57.031 13.148 1 91.88 112 LEU B CA 1
ATOM 5979 C C . LEU B 1 112 ? 12.531 58.5 12.82 1 91.88 112 LEU B C 1
ATOM 5981 O O . LEU B 1 112 ? 11.938 58.844 11.789 1 91.88 112 LEU B O 1
ATOM 5985 N N . ASN B 1 113 ? 12.977 59.344 13.711 1 87.75 113 ASN B N 1
ATOM 5986 C CA . ASN B 1 113 ? 12.828 60.781 13.523 1 87.75 113 ASN B CA 1
ATOM 5987 C C . ASN B 1 113 ? 13.703 61.281 12.391 1 87.75 113 ASN B C 1
ATOM 5989 O O . ASN B 1 113 ? 13.336 62.25 11.695 1 87.75 113 ASN B O 1
ATOM 5993 N N . ALA B 1 114 ? 14.797 60.719 12.18 1 80.75 114 ALA B N 1
ATOM 5994 C CA . ALA B 1 114 ? 15.758 61.219 11.188 1 80.75 114 ALA B CA 1
ATOM 5995 C C . ALA B 1 114 ? 15.297 60.875 9.773 1 80.75 114 ALA B C 1
ATOM 5997 O O . ALA B 1 114 ? 15.508 61.688 8.852 1 80.75 114 ALA B O 1
ATOM 5998 N N . SER B 1 115 ? 14.602 59.844 9.57 1 82.5 115 SER B N 1
ATOM 5999 C CA . SER B 1 115 ? 14.398 59.438 8.18 1 82.5 115 SER B CA 1
ATOM 6000 C C . SER B 1 115 ? 12.938 59.094 7.914 1 82.5 115 SER B C 1
ATOM 6002 O O . SER B 1 115 ? 12.32 59.656 7.008 1 82.5 115 SER B O 1
ATOM 6004 N N . TRP B 1 116 ? 12.297 58.469 8.703 1 88.06 116 TRP B N 1
ATOM 6005 C CA . TRP B 1 116 ? 11.031 57.812 8.359 1 88.06 116 TRP B CA 1
ATOM 6006 C C . TRP B 1 116 ? 9.852 58.688 8.75 1 88.06 116 TRP B C 1
ATOM 6008 O O . TRP B 1 116 ? 8.836 58.719 8.047 1 88.06 116 TRP B O 1
ATOM 6018 N N . TYR B 1 117 ? 9.961 59.438 9.82 1 92.38 117 TYR B N 1
ATOM 6019 C CA . TYR B 1 117 ? 8.828 60.219 10.273 1 92.38 117 TYR B CA 1
ATOM 6020 C C . TYR B 1 117 ? 8.562 61.375 9.32 1 92.38 117 TYR B C 1
ATOM 6022 O O . TYR B 1 117 ? 7.406 61.75 9.086 1 92.38 117 TYR B O 1
ATOM 6030 N N . GLU B 1 118 ? 9.656 61.875 8.695 1 88.69 118 GLU B N 1
ATOM 6031 C CA . GLU B 1 118 ? 9.5 62.938 7.719 1 88.69 118 GLU B CA 1
ATOM 6032 C C . GLU B 1 118 ? 8.703 62.469 6.508 1 88.69 118 GLU B C 1
ATOM 6034 O O . GLU B 1 118 ? 7.879 63.219 5.973 1 88.69 118 GLU B O 1
ATOM 6039 N N . ARG B 1 119 ? 8.984 61.281 6.199 1 91.19 119 ARG B N 1
ATOM 6040 C CA . ARG B 1 119 ? 8.273 60.719 5.059 1 91.19 119 ARG B CA 1
ATOM 6041 C C . ARG B 1 119 ? 6.82 60.438 5.418 1 91.19 119 ARG B C 1
ATOM 6043 O O . ARG B 1 119 ? 5.926 60.562 4.582 1 91.19 119 ARG B O 1
ATOM 6050 N N . PHE B 1 120 ? 6.641 60.031 6.578 1 92.56 120 PHE B N 1
ATOM 6051 C CA . PHE B 1 120 ? 5.301 59.719 7.051 1 92.56 120 PHE B CA 1
ATOM 6052 C C . PHE B 1 120 ? 4.426 60.969 7.098 1 92.56 120 PHE B C 1
ATOM 6054 O O . PHE B 1 120 ? 3.256 60.938 6.703 1 92.56 120 PHE B O 1
ATOM 6061 N N . VAL B 1 121 ? 4.957 61.969 7.504 1 89.69 121 VAL B N 1
ATOM 6062 C CA . VAL B 1 121 ? 4.215 63.219 7.652 1 89.69 121 VAL B CA 1
ATOM 6063 C C . VAL B 1 121 ? 3.711 63.688 6.289 1 89.69 121 VAL B C 1
ATOM 6065 O O . VAL B 1 121 ? 2.643 64.312 6.188 1 89.69 121 VAL B O 1
ATOM 6068 N N . LYS B 1 122 ? 4.453 63.25 5.281 1 87.81 122 LYS B N 1
ATOM 6069 C CA . LYS B 1 122 ? 4.059 63.656 3.932 1 87.81 122 LYS B CA 1
ATOM 6070 C C . LYS B 1 122 ? 3.125 62.625 3.311 1 87.81 122 LYS B C 1
ATOM 6072 O O . LYS B 1 122 ? 2.617 62.812 2.203 1 87.81 122 LYS B O 1
ATOM 6077 N N . SER B 1 123 ? 2.816 61.625 4.031 1 88.38 123 SER B N 1
ATOM 6078 C CA . SER B 1 123 ? 2.016 60.531 3.498 1 88.38 123 SER B CA 1
ATOM 6079 C C . SER B 1 123 ? 0.533 60.75 3.791 1 88.38 123 SER B C 1
ATOM 6081 O O . SER B 1 123 ? 0.172 61.5 4.699 1 88.38 123 SER B O 1
ATOM 6083 N N . PRO B 1 124 ? -0.25 60.062 3.033 1 87.25 124 PRO B N 1
ATOM 6084 C CA . PRO B 1 124 ? -1.693 60.156 3.266 1 87.25 124 PRO B CA 1
ATOM 6085 C C . PRO B 1 124 ? -2.115 59.531 4.602 1 87.25 124 PRO B C 1
ATOM 6087 O O . PRO B 1 124 ? -3.131 59.938 5.172 1 87.25 124 PRO B O 1
ATOM 6090 N N . LEU B 1 125 ? -1.392 58.688 5.125 1 89.38 125 LEU B N 1
ATOM 6091 C CA . LEU B 1 125 ? -1.748 58.031 6.383 1 89.38 125 LEU B CA 1
ATOM 6092 C C . LEU B 1 125 ? -1.59 59 7.555 1 89.38 125 LEU B C 1
ATOM 6094 O O . LEU B 1 125 ? -2.277 58.875 8.57 1 89.38 125 LEU B O 1
ATOM 6098 N N . TYR B 1 126 ? -0.714 59.906 7.41 1 88.94 126 TYR B N 1
ATOM 6099 C CA . TYR B 1 126 ? -0.542 60.906 8.445 1 88.94 126 TYR B CA 1
ATOM 6100 C C . TYR B 1 126 ? -1.788 61.781 8.578 1 88.94 126 TYR B C 1
ATOM 6102 O O . TYR B 1 126 ? -2.24 62.062 9.695 1 88.94 126 TYR B O 1
ATOM 6110 N N . SER B 1 127 ? -2.328 62.094 7.426 1 85.94 127 SER B N 1
ATOM 6111 C CA . SER B 1 127 ? -3.553 62.906 7.418 1 85.94 127 SER B CA 1
ATOM 6112 C C . SER B 1 127 ? -4.723 62.125 8 1 85.94 127 SER B C 1
ATOM 6114 O O . SER B 1 127 ? -5.57 62.688 8.695 1 85.94 127 SER B O 1
ATOM 6116 N N . LEU B 1 128 ? -4.652 60.906 7.734 1 87.06 128 LEU B N 1
ATOM 6117 C CA . LEU B 1 128 ? -5.711 60.031 8.266 1 87.06 128 LEU B CA 1
ATOM 6118 C C . LEU B 1 128 ? -5.582 59.906 9.773 1 87.06 128 LEU B C 1
ATOM 6120 O O . LEU B 1 128 ? -6.59 59.844 10.484 1 87.06 128 LEU B O 1
ATOM 6124 N N . ALA B 1 129 ? -4.387 59.781 10.242 1 87.62 129 ALA B N 1
ATOM 6125 C CA . ALA B 1 129 ? -4.148 59.656 11.68 1 87.62 129 ALA B CA 1
ATOM 6126 C C . ALA B 1 129 ? -4.605 60.906 12.422 1 87.62 129 ALA B C 1
ATOM 6128 O O . ALA B 1 129 ? -5.133 60.844 13.531 1 87.62 129 ALA B O 1
ATOM 6129 N N . LEU B 1 130 ? -4.438 62.031 11.781 1 84.38 130 LEU B N 1
ATOM 6130 C CA . LEU B 1 130 ? -4.805 63.312 12.414 1 84.38 130 LEU B CA 1
ATOM 6131 C C . LEU B 1 130 ? -6.316 63.5 12.391 1 84.38 130 LEU B C 1
ATOM 6133 O O . LEU B 1 130 ? -6.871 64.188 13.258 1 84.38 130 LEU B O 1
ATOM 6137 N N . SER B 1 131 ? -6.883 62.969 11.383 1 80.44 131 SER B N 1
ATOM 6138 C CA . SER B 1 131 ? -8.328 63.125 11.242 1 80.44 131 SER B CA 1
ATOM 6139 C C . SER B 1 131 ? -9.086 62.094 12.07 1 80.44 131 SER B C 1
ATOM 6141 O O . SER B 1 131 ? -10.297 62.219 12.266 1 80.44 131 SER B O 1
ATOM 6143 N N . ASP B 1 132 ? -8.359 61.188 12.57 1 78.75 132 ASP B N 1
ATOM 6144 C CA . ASP B 1 132 ? -8.984 60.125 13.367 1 78.75 132 ASP B CA 1
ATOM 6145 C C . ASP B 1 132 ? -9.484 60.688 14.703 1 78.75 132 ASP B C 1
ATOM 6147 O O . ASP B 1 132 ? -8.742 61.344 15.43 1 78.75 132 ASP B O 1
ATOM 6151 N N . ARG B 1 133 ? -10.719 60.688 14.914 1 67.44 133 ARG B N 1
ATOM 6152 C CA . ARG B 1 133 ? -11.398 61.25 16.094 1 67.44 133 ARG B CA 1
ATOM 6153 C C . ARG B 1 133 ? -10.758 60.719 17.375 1 67.44 133 ARG B C 1
ATOM 6155 O O . ARG B 1 133 ? -10.633 61.469 18.359 1 67.44 133 ARG B O 1
ATOM 6162 N N . GLY B 1 134 ? -10.367 59.531 17.328 1 62.69 134 GLY B N 1
ATOM 6163 C CA . GLY B 1 134 ? -9.758 58.938 18.516 1 62.69 134 GLY B CA 1
ATOM 6164 C C . GLY B 1 134 ? -8.359 59.469 18.781 1 62.69 134 GLY B C 1
ATOM 6165 O O . GLY B 1 134 ? -7.895 59.469 19.922 1 62.69 134 GLY B O 1
ATOM 6166 N N . ALA B 1 135 ? -7.691 60 17.75 1 60.53 135 ALA B N 1
ATOM 6167 C CA . ALA B 1 135 ? -6.332 60.531 17.859 1 60.53 135 ALA B CA 1
ATOM 6168 C C . ALA B 1 135 ? -6.348 62.031 18.141 1 60.53 135 ALA B C 1
ATOM 6170 O O . ALA B 1 135 ? -5.387 62.562 18.688 1 60.53 135 ALA B O 1
ATOM 6171 N N . LYS B 1 136 ? -7.406 62.781 17.781 1 59.84 136 LYS B N 1
ATOM 6172 C CA . LYS B 1 136 ? -7.496 64.25 17.766 1 59.84 136 LYS B CA 1
ATOM 6173 C C . LYS B 1 136 ? -7.234 64.812 19.141 1 59.84 136 LYS B C 1
ATOM 6175 O O . LYS B 1 136 ? -6.602 65.875 19.266 1 59.84 136 LYS B O 1
ATOM 6180 N N . THR B 1 137 ? -7.758 64.188 20.141 1 52.62 137 THR B N 1
ATOM 6181 C CA . THR B 1 137 ? -7.68 64.812 21.438 1 52.62 137 THR B CA 1
ATOM 6182 C C . THR B 1 137 ? -6.234 65.188 21.797 1 52.62 137 THR B C 1
ATOM 6184 O O . THR B 1 137 ? -5.957 66.25 22.375 1 52.62 137 THR B O 1
ATOM 6187 N N . LEU B 1 138 ? -5.371 64.25 21.516 1 52.84 138 LEU B N 1
ATOM 6188 C CA . LEU B 1 138 ? -4.023 64.438 22.047 1 52.84 138 LEU B CA 1
ATOM 6189 C C . LEU B 1 138 ? -3.172 65.312 21.109 1 52.84 138 LEU B C 1
ATOM 6191 O O . LEU B 1 138 ? -2.234 65.938 21.547 1 52.84 138 LEU B O 1
ATOM 6195 N N . LEU B 1 139 ? -3.611 65.375 19.828 1 61.88 139 LEU B N 1
ATOM 6196 C CA . LEU B 1 139 ? -2.729 66.062 18.906 1 61.88 139 LEU B CA 1
ATOM 6197 C C . LEU B 1 139 ? -3.016 67.562 18.891 1 61.88 139 LEU B C 1
ATOM 6199 O O . LEU B 1 139 ? -2.123 68.375 18.609 1 61.88 139 LEU B O 1
ATOM 6203 N N . ASP B 1 140 ? -4.309 68.125 19.188 1 54.41 140 ASP B N 1
ATOM 6204 C CA . ASP B 1 140 ? -4.73 69.5 19.109 1 54.41 140 ASP B CA 1
ATOM 6205 C C . ASP B 1 140 ? -4.234 70.25 20.328 1 54.41 140 ASP B C 1
ATOM 6207 O O . ASP B 1 140 ? -4.344 71.5 20.359 1 54.41 140 ASP B O 1
ATOM 6211 N N . SER B 1 141 ? -3.861 69.688 21.328 1 44.47 141 SER B N 1
ATOM 6212 C CA . SER B 1 141 ? -3.775 70.562 22.516 1 44.47 141 SER B CA 1
ATOM 6213 C C . SER B 1 141 ? -2.848 71.75 22.266 1 44.47 141 SER B C 1
ATOM 6215 O O . SER B 1 141 ? -2.611 72.562 23.156 1 44.47 141 SER B O 1
ATOM 6217 N N . ASP B 1 142 ? -2.141 71.938 21.125 1 40.09 142 ASP B N 1
ATOM 6218 C CA . ASP B 1 142 ? -1.347 73.188 21.25 1 40.09 142 ASP B CA 1
ATOM 6219 C C . ASP B 1 142 ? -2.184 74.438 20.938 1 40.09 142 ASP B C 1
ATOM 6221 O O . ASP B 1 142 ? -1.641 75.5 20.734 1 40.09 142 ASP B O 1
ATOM 6225 N N . SER B 1 143 ? -3.461 74.375 20.297 1 34.19 143 SER B N 1
ATOM 6226 C CA . SER B 1 143 ? -4.012 75.688 19.984 1 34.19 143 SER B CA 1
ATOM 6227 C C . SER B 1 143 ? -4.281 76.5 21.266 1 34.19 143 SER B C 1
ATOM 6229 O O . SER B 1 143 ? -4.836 75.938 22.219 1 34.19 143 SER B O 1
ATOM 6231 N N . GLU B 1 144 ? -3.658 77.625 21.453 1 32.5 144 GLU B N 1
ATOM 6232 C CA . GLU B 1 144 ? -3.939 78.75 22.375 1 32.5 144 GLU B CA 1
ATOM 6233 C C . GLU B 1 144 ? -5.383 79.188 22.234 1 32.5 144 GLU B C 1
ATOM 6235 O O . GLU B 1 144 ? -5.859 79.438 21.125 1 32.5 144 GLU B O 1
ATOM 6240 N N . ASP B 1 145 ? -6.379 78.875 23.047 1 30.41 145 ASP B N 1
ATOM 6241 C CA . ASP B 1 145 ? -7.664 79.5 23.328 1 30.41 145 ASP B CA 1
ATOM 6242 C C . ASP B 1 145 ? -7.535 81.062 23.344 1 30.41 145 ASP B C 1
ATOM 6244 O O . ASP B 1 145 ? -6.949 81.625 24.281 1 30.41 145 ASP B O 1
ATOM 6248 N N . ASP B 1 146 ? -7.297 81.812 22.156 1 28.02 146 ASP B N 1
ATOM 6249 C CA . ASP B 1 146 ? -7.785 83.188 22.219 1 28.02 146 ASP B CA 1
ATOM 6250 C C . ASP B 1 146 ? -9.305 83.188 22.391 1 28.02 146 ASP B C 1
ATOM 6252 O O . ASP B 1 146 ? -10.039 82.625 21.609 1 28.02 146 ASP B O 1
ATOM 6256 N N . ASP B 1 147 ? -9.953 83.562 23.562 1 27.88 147 ASP B N 1
ATOM 6257 C CA . ASP B 1 147 ? -11.289 83.75 24.094 1 27.88 147 ASP B CA 1
ATOM 6258 C C . ASP B 1 147 ? -12.023 84.875 23.312 1 27.88 147 ASP B C 1
ATOM 6260 O O . ASP B 1 147 ? -12.531 85.812 23.891 1 27.88 147 ASP B O 1
ATOM 6264 N N . GLU B 1 148 ? -11.844 85.125 21.953 1 24.97 148 GLU B N 1
ATOM 6265 C CA . GLU B 1 148 ? -12.75 86.25 21.641 1 24.97 148 GLU B CA 1
ATOM 6266 C C . GLU B 1 148 ? -14.211 85.812 21.719 1 24.97 148 GLU B C 1
ATOM 6268 O O . GLU B 1 148 ? -14.516 84.625 21.5 1 24.97 148 GLU B O 1
ATOM 6273 N N . ASP B 1 149 ? -15.25 86.625 22.25 1 24.88 149 ASP B N 1
ATOM 6274 C CA . ASP B 1 149 ? -16.641 86.812 22.656 1 24.88 149 ASP B CA 1
ATOM 6275 C C . ASP B 1 149 ? -17.578 86.625 21.469 1 24.88 149 ASP B C 1
ATOM 6277 O O . ASP B 1 149 ? -18.781 86.875 21.578 1 24.88 149 ASP B O 1
ATOM 6281 N N . ASP B 1 150 ? -17.188 86.312 20.203 1 24.61 150 ASP B N 1
ATOM 6282 C CA . ASP B 1 150 ? -18.25 86.75 19.297 1 24.61 150 ASP B CA 1
ATOM 6283 C C . ASP B 1 150 ? -19.531 86 19.547 1 24.61 150 ASP B C 1
ATOM 6285 O O . ASP B 1 150 ? -19.5 84.875 20.047 1 24.61 150 ASP B O 1
ATOM 6289 N N . GLY B 1 151 ? -20.859 86.562 19.328 1 22.55 151 GLY B N 1
ATOM 6290 C CA . GLY B 1 151 ? -22.297 86.5 19.469 1 22.55 151 GLY B CA 1
ATOM 6291 C C . GLY B 1 151 ? -22.906 85.312 18.75 1 22.55 151 GLY B C 1
ATOM 6292 O O . GLY B 1 151 ? -22.25 84.688 17.922 1 22.55 151 GLY B O 1
ATOM 6293 N N . PRO B 1 152 ? -24.234 84.875 19.047 1 23.2 152 PRO B N 1
ATOM 6294 C CA . PRO B 1 152 ? -25.062 83.688 18.906 1 23.2 152 PRO B CA 1
ATOM 6295 C C . PRO B 1 152 ? -25.406 83.375 17.453 1 23.2 152 PRO B C 1
ATOM 6297 O O . PRO B 1 152 ? -26.078 82.375 17.188 1 23.2 152 PRO B O 1
ATOM 6300 N N . SER B 1 153 ? -24.688 83.75 16.312 1 21.11 153 SER B N 1
ATOM 6301 C CA . SER B 1 153 ? -25.578 83.812 15.164 1 21.11 153 SER B CA 1
ATOM 6302 C C . SER B 1 153 ? -26.156 82.438 14.797 1 21.11 153 SER B C 1
ATOM 6304 O O . SER B 1 153 ? -25.422 81.438 14.773 1 21.11 153 SER B O 1
ATOM 6306 N N . LEU B 1 154 ? -27.562 82.312 14.883 1 19.17 154 LEU B N 1
ATOM 6307 C CA . LEU B 1 154 ? -28.625 81.312 14.742 1 19.17 154 LEU B CA 1
ATOM 6308 C C . LEU B 1 154 ? -28.641 80.688 13.336 1 19.17 154 LEU B C 1
ATOM 6310 O O . LEU B 1 154 ? -29.141 81.312 12.406 1 19.17 154 LEU B O 1
ATOM 6314 N N . ARG B 1 155 ? -27.453 80.375 12.75 1 19.17 155 ARG B N 1
ATOM 6315 C CA . ARG B 1 155 ? -27.703 80.062 11.336 1 19.17 155 ARG B CA 1
ATOM 6316 C C . ARG B 1 155 ? -28.672 78.938 11.172 1 19.17 155 ARG B C 1
ATOM 6318 O O . ARG B 1 155 ? -28.672 78 11.977 1 19.17 155 ARG B O 1
ATOM 6325 N N . ASP B 1 156 ? -29.75 79 10.312 1 18.25 156 ASP B N 1
ATOM 6326 C CA . ASP B 1 156 ? -31.016 78.5 9.828 1 18.25 156 ASP B CA 1
ATOM 6327 C C . ASP B 1 156 ? -30.797 77.125 9.086 1 18.25 156 ASP B C 1
ATOM 6329 O O . ASP B 1 156 ? -30.359 77.125 7.938 1 18.25 156 ASP B O 1
ATOM 6333 N N . SER B 1 157 ? -30.047 76.125 9.609 1 17.41 157 SER B N 1
ATOM 6334 C CA . SER B 1 157 ? -29.641 75.062 8.773 1 17.41 157 SER B CA 1
ATOM 6335 C C . SER B 1 157 ? -30.844 74.188 8.312 1 17.41 157 SER B C 1
ATOM 6337 O O . SER B 1 157 ? -31.641 73.75 9.133 1 17.41 157 SER B O 1
ATOM 6339 N N . PHE B 1 158 ? -31.312 74.438 7.078 1 16.7 158 PHE B N 1
ATOM 6340 C CA . PHE B 1 158 ? -32.469 73.875 6.348 1 16.7 158 PHE B CA 1
ATOM 6341 C C . PHE B 1 158 ? -32.375 72.375 6.188 1 16.7 158 PHE B C 1
ATOM 6343 O O . PHE B 1 158 ? -31.5 71.875 5.488 1 16.7 158 PHE B O 1
ATOM 6350 N N . SER B 1 159 ? -32.625 71.562 7.18 1 17.16 159 SER B N 1
ATOM 6351 C CA . SER B 1 159 ? -32.594 70.125 7.34 1 17.16 159 SER B CA 1
ATOM 6352 C C . SER B 1 159 ? -33.656 69.438 6.48 1 17.16 159 SER B C 1
ATOM 6354 O O . SER B 1 159 ? -34.75 69.188 6.965 1 17.16 159 SER B O 1
ATOM 6356 N N . GLU B 1 160 ? -33.469 69.688 5.07 1 16.98 160 GLU B N 1
ATOM 6357 C CA . GLU B 1 160 ? -34.625 69.312 4.234 1 16.98 160 GLU B CA 1
ATOM 6358 C C . GLU B 1 160 ? -35.062 67.875 4.477 1 16.98 160 GLU B C 1
ATOM 6360 O O . GLU B 1 160 ? -34.312 67.062 4.961 1 16.98 160 GLU B O 1
ATOM 6365 N N . TYR B 1 161 ? -36.281 67.438 3.859 1 16.64 161 TYR B N 1
ATOM 6366 C CA . TYR B 1 161 ? -37.469 66.625 4.004 1 16.64 161 TYR B CA 1
ATOM 6367 C C . TYR B 1 161 ? -37.188 65.188 3.551 1 16.64 161 TYR B C 1
ATOM 6369 O O . TYR B 1 161 ? -36.219 64.938 2.824 1 16.64 161 TYR B O 1
ATOM 6377 N N . ASP B 1 162 ? -38.094 64.125 3.812 1 17.84 162 ASP B N 1
ATOM 6378 C CA . ASP B 1 162 ? -38.469 62.719 4.137 1 17.84 162 ASP B CA 1
ATOM 6379 C C . ASP B 1 162 ? -38.594 61.875 2.871 1 17.84 162 ASP B C 1
ATOM 6381 O O . ASP B 1 162 ? -38.938 60.688 2.939 1 17.84 162 ASP B O 1
ATOM 6385 N N . SER B 1 163 ? -38.062 62.094 1.689 1 17.19 163 SER B N 1
ATOM 6386 C CA . SER B 1 163 ? -38.938 61.562 0.644 1 17.19 163 SER B CA 1
ATOM 6387 C C . SER B 1 163 ? -38.844 60.031 0.583 1 17.19 163 SER B C 1
ATOM 6389 O O . SER B 1 163 ? -37.75 59.469 0.577 1 17.19 163 SER B O 1
ATOM 6391 N N . ILE B 1 164 ? -39.938 59.156 0.93 1 17.86 164 ILE B N 1
ATOM 6392 C CA . ILE B 1 164 ? -40.281 57.75 1.184 1 17.86 164 ILE B CA 1
ATOM 6393 C C . ILE B 1 164 ? -40.219 56.969 -0.121 1 17.86 164 ILE B C 1
ATOM 6395 O O . ILE B 1 164 ? -40.344 55.719 -0.113 1 17.86 164 ILE B O 1
ATOM 6399 N N . ALA B 1 165 ? -39.906 57.312 -1.301 1 17.89 165 ALA B N 1
ATOM 6400 C CA . ALA B 1 165 ? -40.969 56.781 -2.166 1 17.89 165 ALA B CA 1
ATOM 6401 C C . ALA B 1 165 ? -40.875 55.25 -2.273 1 17.89 165 ALA B C 1
ATOM 6403 O O . ALA B 1 165 ? -40.031 54.625 -1.658 1 17.89 165 ALA B O 1
ATOM 6404 N N . ASP B 1 166 ? -40.844 54.625 -3.549 1 18.69 166 ASP B N 1
ATOM 6405 C CA . ASP B 1 166 ? -41.719 53.656 -4.23 1 18.69 166 ASP B CA 1
ATOM 6406 C C . ASP B 1 166 ? -41.219 52.219 -4.047 1 18.69 166 ASP B C 1
ATOM 6408 O O . ASP B 1 166 ? -40.062 52 -3.672 1 18.69 166 ASP B O 1
ATOM 6412 N N . ILE B 1 167 ? -41.438 51.219 -5.129 1 19.48 167 ILE B N 1
ATOM 6413 C CA . ILE B 1 167 ? -42.219 50.031 -5.379 1 19.48 167 ILE B CA 1
ATOM 6414 C C . ILE B 1 167 ? -41.344 48.781 -5.219 1 19.48 167 ILE B C 1
ATOM 6416 O O . ILE B 1 167 ? -40.156 48.812 -5.559 1 19.48 167 ILE B O 1
ATOM 6420 N N . PRO B 1 168 ? -41.844 47.5 -4.992 1 20.69 168 PRO B N 1
ATOM 6421 C CA . PRO B 1 168 ? -41.812 46.188 -4.34 1 20.69 168 PRO B CA 1
ATOM 6422 C C . PRO B 1 168 ? -40.938 45.188 -5.09 1 20.69 168 PRO B C 1
ATOM 6424 O O . PRO B 1 168 ? -40.812 44.031 -4.668 1 20.69 168 PRO B O 1
ATOM 6427 N N . THR B 1 169 ? -40.281 45.344 -6.254 1 19.58 169 THR B N 1
ATOM 6428 C CA . THR B 1 169 ? -40.344 44.219 -7.168 1 19.58 169 THR B CA 1
ATOM 6429 C C . THR B 1 169 ? -39.5 43.062 -6.648 1 19.58 169 THR B C 1
ATOM 6431 O O . THR B 1 169 ? -38.562 43.25 -5.852 1 19.58 169 THR B O 1
ATOM 6434 N N . GLY B 1 170 ? -39.312 41.812 -7.152 1 19.59 170 GLY B N 1
ATOM 6435 C CA . GLY B 1 170 ? -39.438 40.406 -6.828 1 19.59 170 GLY B CA 1
ATOM 6436 C C . GLY B 1 170 ? -38.156 39.812 -6.281 1 19.59 170 GLY B C 1
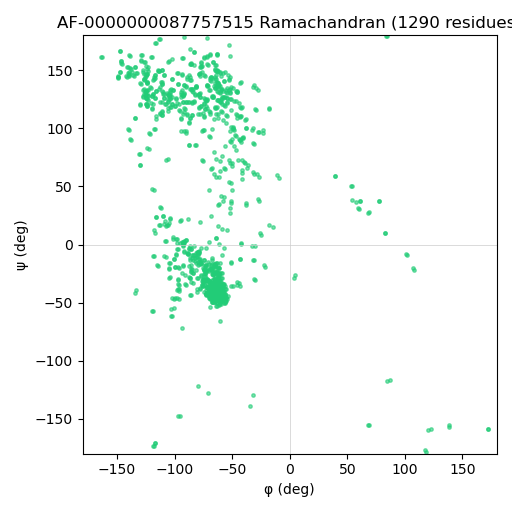ATOM 6437 O O . GLY B 1 170 ? -38.188 39.125 -5.254 1 19.59 170 GLY B O 1
ATOM 6438 N N . GLU B 1 171 ? -37.062 39.594 -7.121 1 22.47 171 GLU B N 1
ATOM 6439 C CA . GLU B 1 171 ? -36.312 38.344 -7.238 1 22.47 171 GLU B CA 1
ATOM 6440 C C . GLU B 1 171 ? -35.25 38.25 -6.133 1 22.47 171 GLU B C 1
ATOM 6442 O O . GLU B 1 171 ? -34.781 39.25 -5.602 1 22.47 171 GLU B O 1
ATOM 6447 N N . ARG B 1 172 ? -34.75 36.969 -5.664 1 22.94 172 ARG B N 1
ATOM 6448 C CA . ARG B 1 172 ? -34.281 36.438 -4.375 1 22.94 172 ARG B CA 1
ATOM 6449 C C . ARG B 1 172 ? -32.969 37.094 -3.969 1 22.94 172 ARG B C 1
ATOM 6451 O O . ARG B 1 172 ? -32.094 37.281 -4.801 1 22.94 172 ARG B O 1
ATOM 6458 N N . PRO B 1 173 ? -32.844 37.688 -2.658 1 21.77 173 PRO B N 1
ATOM 6459 C CA . PRO B 1 173 ? -31.875 38.594 -2.049 1 21.77 173 PRO B CA 1
ATOM 6460 C C . PRO B 1 173 ? -30.578 37.906 -1.667 1 21.77 173 PRO B C 1
ATOM 6462 O O . PRO B 1 173 ? -30.594 36.812 -1.083 1 21.77 173 PRO B O 1
ATOM 6465 N N . LEU B 1 174 ? -29.531 38 -2.504 1 21.95 174 LEU B N 1
ATOM 6466 C CA . LEU B 1 174 ? -28.219 37.375 -2.33 1 21.95 174 LEU B CA 1
ATOM 6467 C C . LEU B 1 174 ? -27.703 37.594 -0.917 1 21.95 174 LEU B C 1
ATOM 6469 O O . LEU B 1 174 ? -27.812 38.688 -0.368 1 21.95 174 LEU B O 1
ATOM 6473 N N . LEU B 1 175 ? -27.547 36.562 0.017 1 21.31 175 LEU B N 1
ATOM 6474 C CA . LEU B 1 175 ? -27.312 36.531 1.457 1 21.31 175 LEU B CA 1
ATOM 6475 C C . LEU B 1 175 ? -26.141 37.406 1.84 1 21.31 175 LEU B C 1
ATOM 6477 O O . LEU B 1 175 ? -24.984 37.031 1.668 1 21.31 175 LEU B O 1
ATOM 6481 N N . VAL B 1 176 ? -26.141 38.656 1.433 1 22.33 176 VAL B N 1
ATOM 6482 C CA . VAL B 1 176 ? -25.141 39.625 1.857 1 22.33 176 VAL B CA 1
ATOM 6483 C C . VAL B 1 176 ? -25.188 39.781 3.377 1 22.33 176 VAL B C 1
ATOM 6485 O O . VAL B 1 176 ? -26.188 40.25 3.932 1 22.33 176 VAL B O 1
ATOM 6488 N N . HIS B 1 177 ? -24.719 38.75 4.184 1 22.61 177 HIS B N 1
ATOM 6489 C CA . HIS B 1 177 ? -24.688 38.938 5.629 1 22.61 177 HIS B CA 1
ATOM 6490 C C . HIS B 1 177 ? -24.188 40.344 5.988 1 22.61 177 HIS B C 1
ATOM 6492 O O . HIS B 1 177 ? -22.984 40.625 5.859 1 22.61 177 HIS B O 1
ATOM 6498 N N . HIS B 1 178 ? -24.953 41.344 5.793 1 23.59 178 HIS B N 1
ATOM 6499 C CA . HIS B 1 178 ? -24.797 42.719 6.246 1 23.59 178 HIS B CA 1
ATOM 6500 C C . HIS B 1 178 ? -24.75 42.781 7.77 1 23.59 178 HIS B C 1
ATOM 6502 O O . HIS B 1 178 ? -25.781 42.688 8.438 1 23.59 178 HIS B O 1
ATOM 6508 N N . VAL B 1 179 ? -23.703 42.156 8.445 1 27.27 179 VAL B N 1
ATOM 6509 C CA . VAL B 1 179 ? -23.531 42.5 9.852 1 27.27 179 VAL B CA 1
ATOM 6510 C C . VAL B 1 179 ? -23.609 44.031 10.016 1 27.27 179 VAL B C 1
ATOM 6512 O O . VAL B 1 179 ? -22.797 44.75 9.469 1 27.27 179 VAL B O 1
ATOM 6515 N N . GLU B 1 180 ? -24.734 44.562 10.062 1 25.58 180 GLU B N 1
ATOM 6516 C CA . GLU B 1 180 ? -25 45.906 10.516 1 25.58 180 GLU B CA 1
ATOM 6517 C C . GLU B 1 180 ? -24.406 46.156 11.898 1 25.58 180 GLU B C 1
ATOM 6519 O O . GLU B 1 180 ? -24.812 45.531 12.875 1 25.58 180 GLU B O 1
ATOM 6524 N N . SER B 1 181 ? -23.031 46.281 11.984 1 25.92 181 SER B N 1
ATOM 6525 C CA . SER B 1 181 ? -22.484 46.906 13.18 1 25.92 181 SER B CA 1
ATOM 6526 C C . SER B 1 181 ? -23.266 48.156 13.547 1 25.92 181 SER B C 1
ATOM 6528 O O . SER B 1 181 ? -23.359 49.094 12.75 1 25.92 181 SER B O 1
ATOM 6530 N N . GLU B 1 182 ? -24.453 48.031 14.047 1 26.7 182 GLU B N 1
ATOM 6531 C CA . GLU B 1 182 ? -25.047 49.125 14.766 1 26.7 182 GLU B CA 1
ATOM 6532 C C . GLU B 1 182 ? -24.016 49.844 15.641 1 26.7 182 GLU B C 1
ATOM 6534 O O . GLU B 1 182 ? -23.547 49.281 16.641 1 26.7 182 GLU B O 1
ATOM 6539 N N . ASP B 1 183 ? -23.109 50.562 14.977 1 27.52 183 ASP B N 1
ATOM 6540 C CA . ASP B 1 183 ? -22.344 51.656 15.602 1 27.52 183 ASP B CA 1
ATOM 6541 C C . ASP B 1 183 ? -23.266 52.625 16.328 1 27.52 183 ASP B C 1
ATOM 6543 O O . ASP B 1 183 ? -23.875 53.5 15.688 1 27.52 183 ASP B O 1
ATOM 6547 N N . SER B 1 184 ? -24.219 52.156 17.141 1 28.7 184 SER B N 1
ATOM 6548 C CA . SER B 1 184 ? -24.75 53.156 18.047 1 28.7 184 SER B CA 1
ATOM 6549 C C . SER B 1 184 ? -23.625 54 18.656 1 28.7 184 SER B C 1
ATOM 6551 O O . SER B 1 184 ? -22.75 53.469 19.359 1 28.7 184 SER B O 1
ATOM 6553 N N . ASP B 1 185 ? -23.312 55.094 17.984 1 29.39 185 ASP B N 1
ATOM 6554 C CA . ASP B 1 185 ? -22.594 56.281 18.438 1 29.39 185 ASP B CA 1
ATOM 6555 C C . ASP B 1 185 ? -23.203 56.844 19.719 1 29.39 185 ASP B C 1
ATOM 6557 O O . ASP B 1 185 ? -24.062 57.719 19.688 1 29.39 185 ASP B O 1
ATOM 6561 N N . SER B 1 186 ? -23.781 56.031 20.594 1 31.17 186 SER B N 1
ATOM 6562 C CA . SER B 1 186 ? -24.016 56.781 21.828 1 31.17 186 SER B CA 1
ATOM 6563 C C . SER B 1 186 ? -22.781 57.531 22.25 1 31.17 186 SER B C 1
ATOM 6565 O O . SER B 1 186 ? -21.703 56.969 22.422 1 31.17 186 SER B O 1
ATOM 6567 N N . ASP B 1 187 ? -22.672 58.844 21.953 1 32.59 187 ASP B N 1
ATOM 6568 C CA . ASP B 1 187 ? -21.859 60 22.344 1 32.59 187 ASP B CA 1
ATOM 6569 C C . ASP B 1 187 ? -21.656 60.031 23.859 1 32.59 187 ASP B C 1
ATOM 6571 O O . ASP B 1 187 ? -21.453 61.094 24.438 1 32.59 187 ASP B O 1
ATOM 6575 N N . LEU B 1 188 ? -22.203 59.031 24.641 1 33.41 188 LEU B N 1
ATOM 6576 C CA . LEU B 1 188 ? -21.922 59.344 26.031 1 33.41 188 LEU B CA 1
ATOM 6577 C C . LEU B 1 188 ? -20.422 59.531 26.266 1 33.41 188 LEU B C 1
ATOM 6579 O O . LEU B 1 188 ? -19.625 58.688 25.828 1 33.41 188 LEU B O 1
ATOM 6583 N N . ASP B 1 189 ? -19.891 60.719 26.422 1 35.19 189 ASP B N 1
ATOM 6584 C CA . ASP B 1 189 ? -18.703 61.344 26.969 1 35.19 189 ASP B CA 1
ATOM 6585 C C . ASP B 1 189 ? -18.141 60.562 28.141 1 35.19 189 ASP B C 1
ATOM 6587 O O . ASP B 1 189 ? -17.5 61.125 29.031 1 35.19 189 ASP B O 1
ATOM 6591 N N . ASP B 1 190 ? -18.828 59.406 28.547 1 37 190 ASP B N 1
ATOM 6592 C CA . ASP B 1 190 ? -18.203 58.906 29.781 1 37 190 ASP B CA 1
ATOM 6593 C C . ASP B 1 190 ? -16.734 58.562 29.547 1 37 190 ASP B C 1
ATOM 6595 O O . ASP B 1 190 ? -16.344 58.188 28.438 1 37 190 ASP B O 1
ATOM 6599 N N . GLY B 1 191 ? -15.781 58.906 30.297 1 40.47 191 GLY B N 1
ATOM 6600 C CA . GLY B 1 191 ? -14.359 58.75 30.562 1 40.47 191 GLY B CA 1
ATOM 6601 C C . GLY B 1 191 ? -13.812 57.406 30.062 1 40.47 191 GLY B C 1
ATOM 6602 O O . GLY B 1 191 ? -12.789 56.938 30.547 1 40.47 191 GLY B O 1
ATOM 6603 N N . LYS B 1 192 ? -14.547 56.688 29.328 1 47.47 192 LYS B N 1
ATOM 6604 C CA . LYS B 1 192 ? -13.961 55.375 29.031 1 47.47 192 LYS B CA 1
ATOM 6605 C C . LYS B 1 192 ? -12.82 55.5 28.031 1 47.47 192 LYS B C 1
ATOM 6607 O O . LYS B 1 192 ? -12.93 56.219 27.047 1 47.47 192 LYS B O 1
ATOM 6612 N N . PRO B 1 193 ? -11.688 55.156 28.453 1 51.66 193 PRO B N 1
ATOM 6613 C CA . PRO B 1 193 ? -10.438 55.156 27.688 1 51.66 193 PRO B CA 1
ATOM 6614 C C . PRO B 1 193 ? -10.602 54.594 26.281 1 51.66 193 PRO B C 1
ATOM 6616 O O . PRO B 1 193 ? -11.438 53.719 26.062 1 51.66 193 PRO B O 1
ATOM 6619 N N . MET B 1 194 ? -10.352 55.344 25.234 1 57.03 194 MET B N 1
ATOM 6620 C CA . MET B 1 194 ? -10.422 55.094 23.797 1 57.03 194 MET B CA 1
ATOM 6621 C C . MET B 1 194 ? -9.828 53.719 23.438 1 57.03 194 MET B C 1
ATOM 6623 O O . MET B 1 194 ? -8.664 53.469 23.75 1 57.03 194 MET B O 1
ATOM 6627 N N . LYS B 1 195 ? -10.688 52.75 23.031 1 72.94 195 LYS B N 1
ATOM 6628 C CA . LYS B 1 195 ? -10.281 51.438 22.562 1 72.94 195 LYS B CA 1
ATOM 6629 C C . LYS B 1 195 ? -9.445 51.531 21.297 1 72.94 195 LYS B C 1
ATOM 6631 O O . LYS B 1 195 ? -9.703 52.406 20.438 1 72.94 195 LYS B O 1
ATOM 6636 N N . LEU B 1 196 ? -8.227 51.031 21.109 1 81 196 LEU B N 1
ATOM 6637 C CA . LEU B 1 196 ? -7.293 51.031 20 1 81 196 LEU B CA 1
ATOM 6638 C C . LEU B 1 196 ? -8.016 50.688 18.688 1 81 196 LEU B C 1
ATOM 6640 O O . LEU B 1 196 ? -7.836 51.406 17.688 1 81 196 LEU B O 1
ATOM 6644 N N . ASN B 1 197 ? -9.062 49.812 18.609 1 81.56 197 ASN B N 1
ATOM 6645 C CA . ASN B 1 197 ? -9.773 49.375 17.406 1 81.56 197 ASN B CA 1
ATOM 6646 C C . ASN B 1 197 ? -8.82 49.156 16.234 1 81.56 197 ASN B C 1
ATOM 6648 O O . ASN B 1 197 ? -8.992 49.75 15.18 1 81.56 197 ASN B O 1
ATOM 6652 N N . LEU B 1 198 ? -7.949 48.312 16.469 1 85.56 198 LEU B N 1
ATOM 6653 C CA . LEU B 1 198 ? -6.863 48.031 15.531 1 85.56 198 LEU B CA 1
ATOM 6654 C C . LEU B 1 198 ? -7.406 47.594 14.18 1 85.56 198 LEU B C 1
ATOM 6656 O O . LEU B 1 198 ? -6.805 47.875 13.141 1 85.56 198 LEU B O 1
ATOM 6660 N N . GLU B 1 199 ? -8.508 46.875 14.141 1 84.38 199 GLU B N 1
ATOM 6661 C CA . GLU B 1 199 ? -9.086 46.406 12.898 1 84.38 199 GLU B CA 1
ATOM 6662 C C . GLU B 1 199 ? -9.43 47.531 11.953 1 84.38 199 GLU B C 1
ATOM 6664 O O . GLU B 1 199 ? -9.211 47.438 10.742 1 84.38 199 GLU B O 1
ATOM 6669 N N . SER B 1 200 ? -9.914 48.594 12.5 1 83.12 200 SER B N 1
ATOM 6670 C CA . SER B 1 200 ? -10.273 49.781 11.695 1 83.12 200 SER B CA 1
ATOM 6671 C C . SER B 1 200 ? -9.039 50.438 11.086 1 83.12 200 SER B C 1
ATOM 6673 O O . SER B 1 200 ? -9.086 50.906 9.961 1 83.12 200 SER B O 1
ATOM 6675 N N . ILE B 1 201 ? -7.996 50.375 11.797 1 86.06 201 ILE B N 1
ATOM 6676 C CA . ILE B 1 201 ? -6.758 50.969 11.336 1 86.06 201 ILE B CA 1
ATOM 6677 C C . ILE B 1 201 ? -6.156 50.156 10.211 1 86.06 201 ILE B C 1
ATOM 6679 O O . ILE B 1 201 ? -5.73 50.688 9.18 1 86.06 201 ILE B O 1
ATOM 6683 N N . ILE B 1 202 ? -6.203 48.906 10.398 1 87.38 202 ILE B N 1
ATOM 6684 C CA . ILE B 1 202 ? -5.586 48 9.43 1 87.38 202 ILE B CA 1
ATOM 6685 C C . ILE B 1 202 ? -6.375 48.031 8.125 1 87.38 202 ILE B C 1
ATOM 6687 O O . ILE B 1 202 ? -5.793 47.969 7.039 1 87.38 202 ILE B O 1
ATOM 6691 N N . ARG B 1 203 ? -7.613 48.094 8.195 1 84.75 203 ARG B N 1
ATOM 6692 C CA . ARG B 1 203 ? -8.461 48.094 7.008 1 84.75 203 ARG B CA 1
ATOM 6693 C C . ARG B 1 203 ? -8.266 49.375 6.207 1 84.75 203 ARG B C 1
ATOM 6695 O O . ARG B 1 203 ? -8.594 49.438 5.02 1 84.75 203 ARG B O 1
ATOM 6702 N N . SER B 1 204 ? -7.695 50.344 6.855 1 81 204 SER B N 1
ATOM 6703 C CA . SER B 1 204 ? -7.48 51.625 6.188 1 81 204 SER B CA 1
ATOM 6704 C C . SER B 1 204 ? -6.23 51.594 5.312 1 81 204 SER B C 1
ATOM 6706 O O . SER B 1 204 ? -5.973 52.531 4.547 1 81 204 SER B O 1
ATOM 6708 N N . THR B 1 205 ? -5.539 50.5 5.445 1 81.12 205 THR B N 1
ATOM 6709 C CA . THR B 1 205 ? -4.297 50.406 4.684 1 81.12 205 THR B CA 1
ATOM 6710 C C . THR B 1 205 ? -4.207 49.062 3.971 1 81.12 205 THR B C 1
ATOM 6712 O O . THR B 1 205 ? -4.844 48.094 4.383 1 81.12 205 THR B O 1
ATOM 6715 N N . THR B 1 206 ? -3.582 49.156 2.842 1 84.12 206 THR B N 1
ATOM 6716 C CA . THR B 1 206 ? -3.275 47.938 2.127 1 84.12 206 THR B CA 1
ATOM 6717 C C . THR B 1 206 ? -1.881 47.438 2.492 1 84.12 206 THR B C 1
ATOM 6719 O O . THR B 1 206 ? -0.896 48.156 2.355 1 84.12 206 THR B O 1
ATOM 6722 N N . LEU B 1 207 ? -1.847 46.375 3.127 1 86.06 207 LEU B N 1
ATOM 6723 C CA . LEU B 1 207 ? -0.569 45.781 3.498 1 86.06 207 LEU B CA 1
ATOM 6724 C C . LEU B 1 207 ? 0.075 45.062 2.301 1 86.06 207 LEU B C 1
ATOM 6726 O O . LEU B 1 207 ? -0.623 44.625 1.388 1 86.06 207 LEU B O 1
ATOM 6730 N N . PRO B 1 208 ? 1.372 45.094 2.312 1 85.81 208 PRO B N 1
ATOM 6731 C CA . PRO B 1 208 ? 2.072 44.438 1.212 1 85.81 208 PRO B CA 1
ATOM 6732 C C . PRO B 1 208 ? 1.809 42.938 1.168 1 85.81 208 PRO B C 1
ATOM 6734 O O . PRO B 1 208 ? 1.371 42.344 2.164 1 85.81 208 PRO B O 1
ATOM 6737 N N . GLU B 1 209 ? 2.172 42.438 -0.044 1 84.38 209 GLU B N 1
ATOM 6738 C CA . GLU B 1 209 ? 1.991 41 -0.23 1 84.38 209 GLU B CA 1
ATOM 6739 C C . GLU B 1 209 ? 2.906 40.188 0.695 1 84.38 209 GLU B C 1
ATOM 6741 O O . GLU B 1 209 ? 4.059 40.562 0.919 1 84.38 209 GLU B O 1
ATOM 6746 N N . GLY B 1 210 ? 2.289 39.156 1.312 1 84.94 210 GLY B N 1
ATOM 6747 C CA . GLY B 1 210 ? 3.09 38.281 2.17 1 84.94 210 GLY B CA 1
ATOM 6748 C C . GLY B 1 210 ? 2.811 38.5 3.646 1 84.94 210 GLY B C 1
ATOM 6749 O O . GLY B 1 210 ? 3.18 37.656 4.473 1 84.94 210 GLY B O 1
ATOM 6750 N N . LEU B 1 211 ? 2.262 39.656 3.977 1 87.06 211 LEU B N 1
ATOM 6751 C CA . LEU B 1 211 ? 1.883 39.875 5.367 1 87.06 211 LEU B CA 1
ATOM 6752 C C . LEU B 1 211 ? 0.438 39.469 5.609 1 87.06 211 LEU B C 1
ATOM 6754 O O . LEU B 1 211 ? -0.488 40.031 5.031 1 87.06 211 LEU B O 1
ATOM 6758 N N . GLN B 1 212 ? 0.34 38.469 6.477 1 87.5 212 GLN B N 1
ATOM 6759 C CA . GLN B 1 212 ? -0.983 37.938 6.805 1 87.5 212 GLN B CA 1
ATOM 6760 C C . GLN B 1 212 ? -1.435 38.406 8.188 1 87.5 212 GLN B C 1
ATOM 6762 O O . GLN B 1 212 ? -0.679 38.312 9.156 1 87.5 212 GLN B O 1
ATOM 6767 N N . VAL B 1 213 ? -2.613 38.938 8.188 1 87.38 213 VAL B N 1
ATOM 6768 C CA . VAL B 1 213 ? -3.16 39.406 9.461 1 87.38 213 VAL B CA 1
ATOM 6769 C C . VAL B 1 213 ? -4.094 38.344 10.039 1 87.38 213 VAL B C 1
ATOM 6771 O O . VAL B 1 213 ? -5.031 37.906 9.367 1 87.38 213 VAL B O 1
ATOM 6774 N N . HIS B 1 214 ? -3.811 37.906 11.172 1 84.69 214 HIS B N 1
ATOM 6775 C CA . HIS B 1 214 ? -4.645 36.938 11.867 1 84.69 214 HIS B CA 1
ATOM 6776 C C . HIS B 1 214 ? -5.32 37.562 13.086 1 84.69 214 HIS B C 1
ATOM 6778 O O . HIS B 1 214 ? -4.652 37.938 14.047 1 84.69 214 HIS B O 1
ATOM 6784 N N . TYR B 1 215 ? -6.551 37.625 12.977 1 78.94 215 TYR B N 1
ATOM 6785 C CA . TYR B 1 215 ? -7.332 38.219 14.055 1 78.94 215 TYR B CA 1
ATOM 6786 C C . TYR B 1 215 ? -7.68 37.156 15.109 1 78.94 215 TYR B C 1
ATOM 6788 O O . TYR B 1 215 ? -7.738 35.969 14.812 1 78.94 215 TYR B O 1
ATOM 6796 N N . ARG B 1 216 ? -7.742 37.531 16.328 1 71.06 216 ARG B N 1
ATOM 6797 C CA . ARG B 1 216 ? -8.211 36.625 17.375 1 71.06 216 ARG B CA 1
ATOM 6798 C C . ARG B 1 216 ? -9.672 36.219 17.141 1 71.06 216 ARG B C 1
ATOM 6800 O O . ARG B 1 216 ? -10.492 37.062 16.766 1 71.06 216 ARG B O 1
ATOM 6807 N N . PRO B 1 217 ? -9.789 34.844 17.266 1 61.09 217 PRO B N 1
ATOM 6808 C CA . PRO B 1 217 ? -11.188 34.469 17.062 1 61.09 217 PRO B CA 1
ATOM 6809 C C . PRO B 1 217 ? -12.125 35.062 18.109 1 61.09 217 PRO B C 1
ATOM 6811 O O . PRO B 1 217 ? -11.742 35.219 19.266 1 61.09 217 PRO B O 1
ATOM 6814 N N . ASN B 1 218 ? -13.117 35.5 17.656 1 57.81 218 ASN B N 1
ATOM 6815 C CA . ASN B 1 218 ? -14.125 36.156 18.5 1 57.81 218 ASN B CA 1
ATOM 6816 C C . ASN B 1 218 ? -14.945 35.125 19.266 1 57.81 218 ASN B C 1
ATOM 6818 O O . ASN B 1 218 ? -15.875 35.469 19.984 1 57.81 218 ASN B O 1
ATOM 6822 N N . TYR B 1 219 ? -14.625 33.844 18.969 1 53.59 219 TYR B N 1
ATOM 6823 C CA . TYR B 1 219 ? -15.406 32.844 19.672 1 53.59 219 TYR B CA 1
ATOM 6824 C C . TYR B 1 219 ? -14.516 31.969 20.562 1 53.59 219 TYR B C 1
ATOM 6826 O O . TYR B 1 219 ? -13.32 31.844 20.312 1 53.59 219 TYR B O 1
ATOM 6834 N N . PRO B 1 220 ? -15.117 31.594 21.766 1 53.09 220 PRO B N 1
ATOM 6835 C CA . PRO B 1 220 ? -14.344 30.719 22.641 1 53.09 220 PRO B CA 1
ATOM 6836 C C . PRO B 1 220 ? -13.992 29.391 21.984 1 53.09 220 PRO B C 1
ATOM 6838 O O . PRO B 1 220 ? -14.836 28.781 21.312 1 53.09 220 PRO B O 1
ATOM 6841 N N . ILE B 1 221 ? -12.789 29.141 21.766 1 52.41 221 ILE B N 1
ATOM 6842 C CA . ILE B 1 221 ? -12.375 27.844 21.25 1 52.41 221 ILE B CA 1
ATOM 6843 C C . ILE B 1 221 ? -12.562 26.781 22.328 1 52.41 221 ILE B C 1
ATOM 6845 O O . ILE B 1 221 ? -11.906 26.812 23.359 1 52.41 221 ILE B O 1
ATOM 6849 N N . GLN B 1 222 ? -13.727 26.109 22.328 1 49.78 222 GLN B N 1
ATOM 6850 C CA . GLN B 1 222 ? -13.906 25.016 23.266 1 49.78 222 GLN B CA 1
ATOM 6851 C C . GLN B 1 222 ? -13.125 23.781 22.828 1 49.78 222 GLN B C 1
ATOM 6853 O O . GLN B 1 222 ? -13.289 23.312 21.703 1 49.78 222 GLN B O 1
ATOM 6858 N N . PRO B 1 223 ? -12.07 23.484 23.609 1 47.84 223 PRO B N 1
ATOM 6859 C CA . PRO B 1 223 ? -11.352 22.266 23.234 1 47.84 223 PRO B CA 1
ATOM 6860 C C . PRO B 1 223 ? -12.25 21.031 23.219 1 47.84 223 PRO B C 1
ATOM 6862 O O . PRO B 1 223 ? -13.156 20.906 24.047 1 47.84 223 PRO B O 1
ATOM 6865 N N . MET B 1 224 ? -12.367 20.391 22.094 1 48.69 224 MET B N 1
ATOM 6866 C CA . MET B 1 224 ? -13.133 19.156 22 1 48.69 224 MET B CA 1
ATOM 6867 C C . MET B 1 224 ? -12.602 18.109 22.984 1 48.69 224 MET B C 1
ATOM 6869 O O . MET B 1 224 ? -11.641 17.406 22.688 1 48.69 224 MET B O 1
ATOM 6873 N N . VAL B 1 225 ? -12.734 18.375 24.344 1 50.47 225 VAL B N 1
ATOM 6874 C CA . VAL B 1 225 ? -12.203 17.422 25.312 1 50.47 225 VAL B CA 1
ATOM 6875 C C . VAL B 1 225 ? -13.266 16.391 25.672 1 50.47 225 VAL B C 1
ATOM 6877 O O . VAL B 1 225 ? -14.453 16.719 25.734 1 50.47 225 VAL B O 1
ATOM 6880 N N . LEU B 1 226 ? -12.906 15.047 25.438 1 50.91 226 LEU B N 1
ATOM 6881 C CA . LEU B 1 226 ? -13.75 13.984 25.969 1 50.91 226 LEU B CA 1
ATOM 6882 C C . LEU B 1 226 ? -14.086 14.242 27.438 1 50.91 226 LEU B C 1
ATOM 6884 O O . LEU B 1 226 ? -13.195 14.445 28.266 1 50.91 226 LEU B O 1
ATOM 6888 N N . ARG B 1 227 ? -15.289 14.906 27.688 1 50.09 227 ARG B N 1
ATOM 6889 C CA . ARG B 1 227 ? -15.688 15.141 29.078 1 50.09 227 ARG B CA 1
ATOM 6890 C C . ARG B 1 227 ? -15.727 13.836 29.859 1 50.09 227 ARG B C 1
ATOM 6892 O O . ARG B 1 227 ? -16.219 12.82 29.375 1 50.09 227 ARG B O 1
ATOM 6899 N N . GLU B 1 228 ? -14.828 13.609 30.812 1 50.91 228 GLU B N 1
ATOM 6900 C CA . GLU B 1 228 ? -14.773 12.477 31.734 1 50.91 228 GLU B CA 1
ATOM 6901 C C . GLU B 1 228 ? -15.992 12.453 32.656 1 50.91 228 GLU B C 1
ATOM 6903 O O . GLU B 1 228 ? -16.094 11.602 33.531 1 50.91 228 GLU B O 1
ATOM 6908 N N . ASP B 1 229 ? -16.938 13.32 32.438 1 52.25 229 ASP B N 1
ATOM 6909 C CA . ASP B 1 229 ? -17.969 13.281 33.469 1 52.25 229 ASP B CA 1
ATOM 6910 C C . ASP B 1 229 ? -19.062 12.281 33.125 1 52.25 229 ASP B C 1
ATOM 6912 O O . ASP B 1 229 ? -19.203 11.898 31.953 1 52.25 229 ASP B O 1
ATOM 6916 N N . GLU B 1 230 ? -19.594 11.555 34.188 1 57 230 GLU B N 1
ATOM 6917 C CA . GLU B 1 230 ? -20.672 10.57 34.25 1 57 230 GLU B CA 1
ATOM 6918 C C . GLU B 1 230 ? -21.938 11.086 33.594 1 57 230 GLU B C 1
ATOM 6920 O O . GLU B 1 230 ? -23.047 10.82 34.062 1 57 230 GLU B O 1
ATOM 6925 N N . CYS B 1 231 ? -21.797 11.867 32.438 1 62.75 231 CYS B N 1
ATOM 6926 C CA . CYS B 1 231 ? -22.984 12.43 31.812 1 62.75 231 CYS B CA 1
ATOM 6927 C C . CYS B 1 231 ? -23.453 11.562 30.656 1 62.75 231 CYS B C 1
ATOM 6929 O O . CYS B 1 231 ? -22.656 10.875 30.016 1 62.75 231 CYS B O 1
ATOM 6931 N N . PRO B 1 232 ? -24.781 11.414 30.625 1 78 232 PRO B N 1
ATOM 6932 C CA . PRO B 1 232 ? -25.344 10.695 29.484 1 78 232 PRO B CA 1
ATOM 6933 C C . PRO B 1 232 ? -24.75 11.164 28.141 1 78 232 PRO B C 1
ATOM 6935 O O . PRO B 1 232 ? -24.547 12.359 27.953 1 78 232 PRO B O 1
ATOM 6938 N N . VAL B 1 233 ? -24.359 10.203 27.375 1 83.19 233 VAL B N 1
ATOM 6939 C CA . VAL B 1 233 ? -23.594 10.484 26.172 1 83.19 233 VAL B CA 1
ATOM 6940 C C . VAL B 1 233 ? -24.516 10.516 24.969 1 83.19 233 VAL B C 1
ATOM 6942 O O . VAL B 1 233 ? -24.203 11.133 23.953 1 83.19 233 VAL B O 1
ATOM 6945 N N . ILE B 1 234 ? -25.703 9.914 25.094 1 89.38 234 ILE B N 1
ATOM 6946 C CA . ILE B 1 234 ? -26.594 9.805 23.938 1 89.38 234 ILE B CA 1
ATOM 6947 C C . ILE B 1 234 ? -27.594 10.953 23.922 1 89.38 234 ILE B C 1
ATOM 6949 O O . ILE B 1 234 ? -28.25 11.219 24.938 1 89.38 234 ILE B O 1
ATOM 6953 N N . ASP B 1 235 ? -27.641 11.594 22.844 1 86.25 235 ASP B N 1
ATOM 6954 C CA . ASP B 1 235 ? -28.516 12.75 22.688 1 86.25 235 ASP B CA 1
ATOM 6955 C C . ASP B 1 235 ? -29.828 12.352 22.031 1 86.25 235 ASP B C 1
ATOM 6957 O O . ASP B 1 235 ? -30.891 12.906 22.344 1 86.25 235 ASP B O 1
ATOM 6961 N N . ALA B 1 236 ? -29.781 11.5 21.078 1 89.94 236 ALA B N 1
ATOM 6962 C CA . ALA B 1 236 ? -30.984 11.117 20.344 1 89.94 236 ALA B CA 1
ATOM 6963 C C . ALA B 1 236 ? -30.891 9.672 19.859 1 89.94 236 ALA B C 1
ATOM 6965 O O . ALA B 1 236 ? -29.812 9.172 19.578 1 89.94 236 ALA B O 1
ATOM 6966 N N . ILE B 1 237 ? -32.031 9.031 19.875 1 93.38 237 ILE B N 1
ATOM 6967 C CA . ILE B 1 237 ? -32.188 7.676 19.359 1 93.38 237 ILE B CA 1
ATOM 6968 C C . ILE B 1 237 ? -33.281 7.633 18.328 1 93.38 237 ILE B C 1
ATOM 6970 O O . ILE B 1 237 ? -34.406 8.086 18.578 1 93.38 237 ILE B O 1
ATOM 6974 N N . VAL B 1 238 ? -32.969 7.133 17.172 1 93.88 238 VAL B N 1
ATOM 6975 C CA . VAL B 1 238 ? -33.938 7.062 16.078 1 93.88 238 VAL B CA 1
ATOM 6976 C C . VAL B 1 238 ? -34.094 5.621 15.594 1 93.88 238 VAL B C 1
ATOM 6978 O O . VAL B 1 238 ? -33.094 4.977 15.273 1 93.88 238 VAL B O 1
ATOM 6981 N N . LEU B 1 239 ? -35.25 5.117 15.594 1 95.06 239 LEU B N 1
ATOM 6982 C CA . LEU B 1 239 ? -35.531 3.82 14.992 1 95.06 239 LEU B CA 1
ATOM 6983 C C . LEU B 1 239 ? -36 3.98 13.547 1 95.06 239 LEU B C 1
ATOM 6985 O O . LEU B 1 239 ? -36.625 4.996 13.203 1 95.06 239 LEU B O 1
ATOM 6989 N N . PHE B 1 240 ? -35.656 3.016 12.68 1 95.38 240 PHE B N 1
ATOM 6990 C CA . PHE B 1 240 ? -36.094 3.127 11.289 1 95.38 240 PHE B CA 1
ATOM 6991 C C . PHE B 1 240 ? -36.5 1.767 10.734 1 95.38 240 PHE B C 1
ATOM 6993 O O . PHE B 1 240 ? -36 0.732 11.211 1 95.38 240 PHE B O 1
ATOM 7000 N N . LYS B 1 241 ? -37.375 1.774 9.789 1 94.94 241 LYS B N 1
ATOM 7001 C CA . LYS B 1 241 ? -37.844 0.596 9.07 1 94.94 241 LYS B CA 1
ATOM 7002 C C . LYS B 1 241 ? -38.219 0.942 7.637 1 94.94 241 LYS B C 1
ATOM 7004 O O . LYS B 1 241 ? -38.719 2.037 7.371 1 94.94 241 LYS B O 1
ATOM 7009 N N . THR B 1 242 ? -37.938 -0.034 6.75 1 95.25 242 THR B N 1
ATOM 7010 C CA . THR B 1 242 ? -38.281 0.178 5.352 1 95.25 242 THR B CA 1
ATOM 7011 C C . THR B 1 242 ? -39.75 -0.051 5.125 1 95.25 242 THR B C 1
ATOM 7013 O O . THR B 1 242 ? -40.312 -1.059 5.57 1 95.25 242 THR B O 1
ATOM 7016 N N . ILE B 1 243 ? -40.406 0.939 4.461 1 92.31 243 ILE B N 1
ATOM 7017 C CA . ILE B 1 243 ? -41.812 0.818 4.109 1 92.31 243 ILE B CA 1
ATOM 7018 C C . ILE B 1 243 ? -41.969 0.992 2.602 1 92.31 243 ILE B C 1
ATOM 7020 O O . ILE B 1 243 ? -41.125 1.591 1.938 1 92.31 243 ILE B O 1
ATOM 7024 N N . PHE B 1 244 ? -43 0.381 2.152 1 91.19 244 PHE B N 1
ATOM 7025 C CA . PHE B 1 244 ? -43.281 0.476 0.728 1 91.19 244 PHE B CA 1
ATOM 7026 C C . PHE B 1 244 ? -44.375 1.521 0.462 1 91.19 244 PHE B C 1
ATOM 7028 O O . PHE B 1 244 ? -45.406 1.517 1.107 1 91.19 244 PHE B O 1
ATOM 7035 N N . THR B 1 245 ? -43.906 2.508 -0.324 1 88.06 245 THR B N 1
ATOM 7036 C CA . THR B 1 245 ? -44.844 3.523 -0.768 1 88.06 245 THR B CA 1
ATOM 7037 C C . THR B 1 245 ? -45.062 3.441 -2.277 1 88.06 245 THR B C 1
ATOM 7039 O O . THR B 1 245 ? -44.406 2.641 -2.957 1 88.06 245 THR B O 1
ATOM 7042 N N . GLU B 1 246 ? -45.969 4.281 -2.844 1 87.06 246 GLU B N 1
ATOM 7043 C CA . GLU B 1 246 ? -46.25 4.305 -4.273 1 87.06 246 GLU B CA 1
ATOM 7044 C C . GLU B 1 246 ? -45.031 4.699 -5.086 1 87.06 246 GLU B C 1
ATOM 7046 O O . GLU B 1 246 ? -44.844 4.234 -6.211 1 87.06 246 GLU B O 1
ATOM 7051 N N . SER B 1 247 ? -44.188 5.465 -4.496 1 87.25 247 SER B N 1
ATOM 7052 C CA . SER B 1 247 ? -43 5.965 -5.188 1 87.25 247 SER B CA 1
ATOM 7053 C C . SER B 1 247 ? -41.812 5.035 -4.984 1 87.25 247 SER B C 1
ATOM 7055 O O . SER B 1 247 ? -40.719 5.301 -5.488 1 87.25 247 SER B O 1
ATOM 7057 N N . GLY B 1 248 ? -42.094 3.904 -4.25 1 87.62 248 GLY B N 1
ATOM 7058 C CA . GLY B 1 248 ? -41 2.975 -4 1 87.62 248 GLY B CA 1
ATOM 7059 C C . GLY B 1 248 ? -40.688 2.795 -2.525 1 87.62 248 GLY B C 1
ATOM 7060 O O . GLY B 1 248 ? -41.406 3.334 -1.671 1 87.62 248 GLY B O 1
ATOM 7061 N N . PRO B 1 249 ? -39.688 1.984 -2.252 1 90.44 249 PRO B N 1
ATOM 7062 C CA . PRO B 1 249 ? -39.344 1.761 -0.849 1 90.44 249 PRO B CA 1
ATOM 7063 C C . PRO B 1 249 ? -38.688 2.98 -0.206 1 90.44 249 PRO B C 1
ATOM 7065 O O . PRO B 1 249 ? -37.875 3.66 -0.846 1 90.44 249 PRO B O 1
ATOM 7068 N N . ARG B 1 250 ? -39.094 3.318 1.014 1 90.69 250 ARG B N 1
ATOM 7069 C CA . ARG B 1 250 ? -38.562 4.43 1.783 1 90.69 250 ARG B CA 1
ATOM 7070 C C . ARG B 1 250 ? -38.375 4.051 3.252 1 90.69 250 ARG B C 1
ATOM 7072 O O . ARG B 1 250 ? -38.938 3.049 3.705 1 90.69 250 ARG B O 1
ATOM 7079 N N . LEU B 1 251 ? -37.562 4.855 3.92 1 92.44 251 LEU B N 1
ATOM 7080 C CA . LEU B 1 251 ? -37.344 4.594 5.34 1 92.44 251 LEU B CA 1
ATOM 7081 C C . LEU B 1 251 ? -38.312 5.398 6.199 1 92.44 251 LEU B C 1
ATOM 7083 O O . LEU B 1 251 ? -38.5 6.594 5.973 1 92.44 251 LEU B O 1
ATOM 7087 N N . GLU B 1 252 ? -38.938 4.762 7.031 1 92.5 252 GLU B N 1
ATOM 7088 C CA . GLU B 1 252 ? -39.75 5.41 8.062 1 92.5 252 GLU B CA 1
ATOM 7089 C C . GLU B 1 252 ? -38.969 5.578 9.359 1 92.5 252 GLU B C 1
ATOM 7091 O O . GLU B 1 252 ? -38.344 4.625 9.844 1 92.5 252 GLU B O 1
ATOM 7096 N N . LEU B 1 253 ? -39 6.758 9.914 1 92.69 253 LEU B N 1
ATOM 7097 C CA . LEU B 1 253 ? -38.219 7.066 11.109 1 92.69 253 LEU B CA 1
ATOM 7098 C C . LEU B 1 253 ? -39.125 7.277 12.32 1 92.69 253 LEU B C 1
ATOM 7100 O O . LEU B 1 253 ? -40.188 7.84 12.188 1 92.69 253 LEU B O 1
ATOM 7104 N N . SER B 1 254 ? -38.656 6.766 13.406 1 90.44 254 SER B N 1
ATOM 7105 C CA . SER B 1 254 ? -39.344 6.965 14.68 1 90.44 254 SER B CA 1
ATOM 7106 C C . SER B 1 254 ? -38.375 7.438 15.758 1 90.44 254 SER B C 1
ATOM 7108 O O . SER B 1 254 ? -37.469 6.711 16.125 1 90.44 254 SER B O 1
ATOM 7110 N N . TYR B 1 255 ? -38.656 8.586 16.297 1 89.44 255 TYR B N 1
ATOM 7111 C CA . TYR B 1 255 ? -37.844 9.141 17.359 1 89.44 255 TYR B CA 1
ATOM 7112 C C . TYR B 1 255 ? -38.25 8.594 18.719 1 89.44 255 TYR B C 1
ATOM 7114 O O . TYR B 1 255 ? -39.438 8.586 19.047 1 89.44 255 TYR B O 1
ATOM 7122 N N . VAL B 1 256 ? -37.281 8.164 19.438 1 90.31 256 VAL B N 1
ATOM 7123 C CA . VAL B 1 256 ? -37.562 7.652 20.766 1 90.31 256 VAL B CA 1
ATOM 7124 C C . VAL B 1 256 ? -37.406 8.773 21.797 1 90.31 256 VAL B C 1
ATOM 7126 O O . VAL B 1 256 ? -36.312 9.344 21.953 1 90.31 256 VAL B O 1
ATOM 7129 N N . ARG B 1 257 ? -38.406 9.031 22.531 1 85 257 ARG B N 1
ATOM 7130 C CA . ARG B 1 257 ? -38.406 10.102 23.516 1 85 257 ARG B CA 1
ATOM 7131 C C . ARG B 1 257 ? -37.656 9.656 24.781 1 85 257 ARG B C 1
ATOM 7133 O O . ARG B 1 257 ? -37.719 8.484 25.172 1 85 257 ARG B O 1
ATOM 7140 N N . LYS B 1 258 ? -36.969 10.625 25.438 1 80.94 258 LYS B N 1
ATOM 7141 C CA . LYS B 1 258 ? -36.25 10.344 26.672 1 80.94 258 LYS B CA 1
ATOM 7142 C C . LYS B 1 258 ? -37.188 9.992 27.812 1 80.94 258 LYS B C 1
ATOM 7144 O O . LYS B 1 258 ? -36.906 9.086 28.594 1 80.94 258 LYS B O 1
ATOM 7149 N N . ASP B 1 259 ? -38.219 10.789 28.047 1 75.38 259 ASP B N 1
ATOM 7150 C CA . ASP B 1 259 ? -39.188 10.57 29.141 1 75.38 259 ASP B CA 1
ATOM 7151 C C . ASP B 1 259 ? -40.5 9.984 28.625 1 75.38 259 ASP B C 1
ATOM 7153 O O . ASP B 1 259 ? -40.906 10.297 27.516 1 75.38 259 ASP B O 1
ATOM 7157 N N . GLN B 1 260 ? -40.844 8.727 29.125 1 63.78 260 GLN B N 1
ATOM 7158 C CA . GLN B 1 260 ? -42.094 8.062 28.75 1 63.78 260 GLN B CA 1
ATOM 7159 C C . GLN B 1 260 ? -43.281 8.992 28.938 1 63.78 260 GLN B C 1
ATOM 7161 O O . GLN B 1 260 ? -44.406 8.664 28.531 1 63.78 260 GLN B O 1
ATOM 7166 N N . ALA B 1 261 ? -42.969 10.086 29.734 1 53.19 261 ALA B N 1
ATOM 7167 C CA . ALA B 1 261 ? -44.188 10.781 30.141 1 53.19 261 ALA B CA 1
ATOM 7168 C C . ALA B 1 261 ? -45.062 11.172 28.938 1 53.19 261 ALA B C 1
ATOM 7170 O O . ALA B 1 261 ? -44.531 11.453 27.859 1 53.19 261 ALA B O 1
ATOM 7171 N N . PRO B 1 262 ? -46.25 10.906 29.141 1 47.66 262 PRO B N 1
ATOM 7172 C CA . PRO B 1 262 ? -47.312 10.953 28.141 1 47.66 262 PRO B CA 1
ATOM 7173 C C . PRO B 1 262 ? -47.125 12.07 27.125 1 47.66 262 PRO B C 1
ATOM 7175 O O . PRO B 1 262 ? -46.281 12.945 27.312 1 47.66 262 PRO B O 1
ATOM 7178 N N . ARG B 1 263 ? -48.406 12.781 26.766 1 47.84 263 ARG B N 1
ATOM 7179 C CA . ARG B 1 263 ? -49.281 13.305 25.75 1 47.84 263 ARG B CA 1
ATOM 7180 C C . ARG B 1 263 ? -48.844 14.672 25.25 1 47.84 263 ARG B C 1
ATOM 7182 O O . ARG B 1 263 ? -49.531 15.336 24.484 1 47.84 263 ARG B O 1
ATOM 7189 N N . GLU B 1 264 ? -48.031 15.438 26.078 1 51.06 264 GLU B N 1
ATOM 7190 C CA . GLU B 1 264 ? -48.125 16.766 25.484 1 51.06 264 GLU B CA 1
ATOM 7191 C C . GLU B 1 264 ? -47.25 16.875 24.234 1 51.06 264 GLU B C 1
ATOM 7193 O O . GLU B 1 264 ? -46.156 16.312 24.172 1 51.06 264 GLU B O 1
ATOM 7198 N N . SER B 1 265 ? -47.875 17 23.188 1 55.91 265 SER B N 1
ATOM 7199 C CA . SER B 1 265 ? -47.344 17.234 21.844 1 55.91 265 SER B CA 1
ATOM 7200 C C . SER B 1 265 ? -46.062 18.078 21.906 1 55.91 265 SER B C 1
ATOM 7202 O O . SER B 1 265 ? -46.031 19.141 22.547 1 55.91 265 SER B O 1
ATOM 7204 N N . PRO B 1 266 ? -44.844 17.406 21.828 1 60.66 266 PRO B N 1
ATOM 7205 C CA . PRO B 1 266 ? -43.625 18.25 21.797 1 60.66 266 PRO B CA 1
ATOM 7206 C C . PRO B 1 266 ? -43.906 19.625 21.188 1 60.66 266 PRO B C 1
ATOM 7208 O O . PRO B 1 266 ? -44.812 19.766 20.359 1 60.66 266 PRO B O 1
ATOM 7211 N N . SER B 1 267 ? -43.438 20.656 21.844 1 69.56 267 SER B N 1
ATOM 7212 C CA . SER B 1 267 ? -43.531 21.984 21.266 1 69.56 267 SER B CA 1
ATOM 7213 C C . SER B 1 267 ? -43.188 21.953 19.781 1 69.56 267 SER B C 1
ATOM 7215 O O . SER B 1 267 ? -42.469 21.047 19.312 1 69.56 267 SER B O 1
ATOM 7217 N N . ALA B 1 268 ? -43.906 22.672 19.094 1 71.56 268 ALA B N 1
ATOM 7218 C CA . ALA B 1 268 ? -43.688 22.781 17.656 1 71.56 268 ALA B CA 1
ATOM 7219 C C . ALA B 1 268 ? -42.219 22.969 17.344 1 71.56 268 ALA B C 1
ATOM 7221 O O . ALA B 1 268 ? -41.719 22.422 16.359 1 71.56 268 ALA B O 1
ATOM 7222 N N . GLU B 1 269 ? -41.531 23.656 18.281 1 74.62 269 GLU B N 1
ATOM 7223 C CA . GLU B 1 269 ? -40.125 23.906 18.062 1 74.62 269 GLU B CA 1
ATOM 7224 C C . GLU B 1 269 ? -39.312 22.625 18.25 1 74.62 269 GLU B C 1
ATOM 7226 O O . GLU B 1 269 ? -38.375 22.344 17.453 1 74.62 269 GLU B O 1
ATOM 7231 N N . THR B 1 270 ? -39.625 21.906 19.219 1 74 270 THR B N 1
ATOM 7232 C CA . THR B 1 270 ? -38.938 20.656 19.469 1 74 270 THR B CA 1
ATOM 7233 C C . THR B 1 270 ? -39.188 19.641 18.359 1 74 270 THR B C 1
ATOM 7235 O O . THR B 1 270 ? -38.312 18.906 17.953 1 74 270 THR B O 1
ATOM 7238 N N . GLN B 1 271 ? -40.406 19.719 17.938 1 74.62 271 GLN B N 1
ATOM 7239 C CA . GLN B 1 271 ? -40.781 18.812 16.844 1 74.62 271 GLN B CA 1
ATOM 7240 C C . GLN B 1 271 ? -40 19.156 15.562 1 74.62 271 GLN B C 1
ATOM 7242 O O . GLN B 1 271 ? -39.594 18.266 14.82 1 74.62 271 GLN B O 1
ATOM 7247 N N . ARG B 1 272 ? -39.938 20.375 15.422 1 77.06 272 ARG B N 1
ATOM 7248 C CA . ARG B 1 272 ? -39.188 20.812 14.242 1 77.06 272 ARG B CA 1
ATOM 7249 C C . ARG B 1 272 ? -37.719 20.422 14.344 1 77.06 272 ARG B C 1
ATOM 7251 O O . ARG B 1 272 ? -37.125 19.969 13.367 1 77.06 272 ARG B O 1
ATOM 7258 N N . LYS B 1 273 ? -37.188 20.562 15.5 1 76.5 273 LYS B N 1
ATOM 7259 C CA . LYS B 1 273 ? -35.781 20.219 15.703 1 76.5 273 LYS B CA 1
ATOM 7260 C C . LYS B 1 273 ? -35.562 18.719 15.484 1 76.5 273 LYS B C 1
ATOM 7262 O O . LYS B 1 273 ? -34.562 18.328 14.867 1 76.5 273 LYS B O 1
ATOM 7267 N N . ILE B 1 274 ? -36.469 18.016 15.898 1 76.88 274 ILE B N 1
ATOM 7268 C CA . ILE B 1 274 ? -36.375 16.562 15.773 1 76.88 274 ILE B CA 1
ATOM 7269 C C . ILE B 1 274 ? -36.531 16.156 14.312 1 76.88 274 ILE B C 1
ATOM 7271 O O . ILE B 1 274 ? -35.812 15.281 13.828 1 76.88 274 ILE B O 1
ATOM 7275 N N . SER B 1 275 ? -37.406 16.797 13.695 1 79.5 275 SER B N 1
ATOM 7276 C CA . SER B 1 275 ? -37.656 16.469 12.297 1 79.5 275 SER B CA 1
ATOM 7277 C C . SER B 1 275 ? -36.438 16.859 11.438 1 79.5 275 SER B C 1
ATOM 7279 O O . SER B 1 275 ? -36.094 16.125 10.516 1 79.5 275 SER B O 1
ATOM 7281 N N . GLU B 1 276 ? -35.938 17.906 11.781 1 80.81 276 GLU B N 1
ATOM 7282 C CA . GLU B 1 276 ? -34.75 18.359 11.039 1 80.81 276 GLU B CA 1
ATOM 7283 C C . GLU B 1 276 ? -33.562 17.438 11.281 1 80.81 276 GLU B C 1
ATOM 7285 O O . GLU B 1 276 ? -32.812 17.125 10.359 1 80.81 276 GLU B O 1
ATOM 7290 N N . LEU B 1 277 ? -33.438 17.047 12.453 1 82.12 277 LEU B N 1
ATOM 7291 C CA . LEU B 1 277 ? -32.375 16.109 12.781 1 82.12 277 LEU B CA 1
ATOM 7292 C C . LEU B 1 277 ? -32.562 14.781 12.062 1 82.12 277 LEU B C 1
ATOM 7294 O O . LEU B 1 277 ? -31.609 14.219 11.516 1 82.12 277 LEU B O 1
ATOM 7298 N N . ALA B 1 278 ? -33.719 14.359 12.07 1 80.81 278 ALA B N 1
ATOM 7299 C CA . ALA B 1 278 ? -34.031 13.078 11.43 1 80.81 278 ALA B CA 1
ATOM 7300 C C . ALA B 1 278 ? -33.75 13.125 9.938 1 80.81 278 ALA B C 1
ATOM 7302 O O . ALA B 1 278 ? -33.188 12.164 9.375 1 80.81 278 ALA B O 1
ATOM 7303 N N . LYS B 1 279 ? -34.094 14.188 9.383 1 81.81 279 LYS B N 1
ATOM 7304 C CA . LYS B 1 279 ? -33.844 14.328 7.949 1 81.81 279 LYS B CA 1
ATOM 7305 C C . LYS B 1 279 ? -32.344 14.344 7.648 1 81.81 279 LYS B C 1
ATOM 7307 O O . LYS B 1 279 ? -31.906 13.812 6.629 1 81.81 279 LYS B O 1
ATOM 7312 N N . ARG B 1 280 ? -31.656 14.906 8.523 1 86.31 280 ARG B N 1
ATOM 7313 C CA . ARG B 1 280 ? -30.219 15.047 8.328 1 86.31 280 ARG B CA 1
ATOM 7314 C C . ARG B 1 280 ? -29.5 13.719 8.531 1 86.31 280 ARG B C 1
ATOM 7316 O O . ARG B 1 280 ? -28.484 13.445 7.891 1 86.31 280 ARG B O 1
ATOM 7323 N N . ILE B 1 281 ? -30.031 12.875 9.391 1 90.81 281 ILE B N 1
ATOM 7324 C CA . ILE B 1 281 ? -29.297 11.664 9.75 1 90.81 281 ILE B CA 1
ATOM 7325 C C . ILE B 1 281 ? -29.844 10.469 8.977 1 90.81 281 ILE B C 1
ATOM 7327 O O . ILE B 1 281 ? -29.203 9.414 8.914 1 90.81 281 ILE B O 1
ATOM 7331 N N . GLN B 1 282 ? -30.953 10.602 8.359 1 91.44 282 GLN B N 1
ATOM 7332 C CA . GLN B 1 282 ? -31.656 9.508 7.695 1 91.44 282 GLN B CA 1
ATOM 7333 C C . GLN B 1 282 ? -30.797 8.867 6.621 1 91.44 282 GLN B C 1
ATOM 7335 O O . GLN B 1 282 ? -30.719 7.637 6.523 1 91.44 282 GLN B O 1
ATOM 7340 N N . PRO B 1 283 ? -30.094 9.617 5.832 1 93.31 283 PRO B N 1
ATOM 7341 C CA . PRO B 1 283 ? -29.328 9.008 4.746 1 93.31 283 PRO B CA 1
ATOM 7342 C C . PRO B 1 283 ? -28.203 8.102 5.25 1 93.31 283 PRO B C 1
ATOM 7344 O O . PRO B 1 283 ? -27.703 7.254 4.504 1 93.31 283 PRO B O 1
ATOM 7347 N N . TYR B 1 284 ? -27.828 8.219 6.48 1 95.12 284 TYR B N 1
ATOM 7348 C CA . TYR B 1 284 ? -26.672 7.492 7.004 1 95.12 284 TYR B CA 1
ATOM 7349 C C . TYR B 1 284 ? -27.094 6.125 7.539 1 95.12 284 TYR B C 1
ATOM 7351 O O . TYR B 1 284 ? -26.234 5.289 7.852 1 95.12 284 TYR B O 1
ATOM 7359 N N . PHE B 1 285 ? -28.359 5.832 7.609 1 95.44 285 PHE B N 1
ATOM 7360 C CA . PHE B 1 285 ? -28.828 4.586 8.203 1 95.44 285 PHE B CA 1
ATOM 7361 C C . PHE B 1 285 ? -28.656 3.422 7.234 1 95.44 285 PHE B C 1
ATOM 7363 O O . PHE B 1 285 ? -28.359 2.299 7.652 1 95.44 285 PHE B O 1
ATOM 7370 N N . VAL B 1 286 ? -28.906 3.723 6 1 95.06 286 VAL B N 1
ATOM 7371 C CA . VAL B 1 286 ? -28.641 2.787 4.914 1 95.06 286 VAL B CA 1
ATOM 7372 C C . VAL B 1 286 ? -27.844 3.482 3.811 1 95.06 286 VAL B C 1
ATOM 7374 O O . VAL B 1 286 ? -28.375 3.732 2.723 1 95.06 286 VAL B O 1
ATOM 7377 N N . PRO B 1 287 ? -26.609 3.598 4.094 1 94.94 287 PRO B N 1
ATOM 7378 C CA . PRO B 1 287 ? -25.797 4.461 3.229 1 94.94 287 PRO B CA 1
ATOM 7379 C C . PRO B 1 287 ? -25.703 3.936 1.797 1 94.94 287 PRO B C 1
ATOM 7381 O O . PRO B 1 287 ? -25.531 4.719 0.859 1 94.94 287 PRO B O 1
ATOM 7384 N N . HIS B 1 288 ? -25.734 2.635 1.548 1 92.06 288 HIS B N 1
ATOM 7385 C CA . HIS B 1 288 ? -25.641 2.082 0.202 1 92.06 288 HIS B CA 1
ATOM 7386 C C . HIS B 1 288 ? -26.984 2.143 -0.52 1 92.06 288 HIS B C 1
ATOM 7388 O O . HIS B 1 288 ? -27.062 1.832 -1.71 1 92.06 288 HIS B O 1
ATOM 7394 N N . GLY B 1 289 ? -28 2.432 0.124 1 89.44 289 GLY B N 1
ATOM 7395 C CA . GLY B 1 289 ? -29.312 2.639 -0.491 1 89.44 289 GLY B CA 1
ATOM 7396 C C . GLY B 1 289 ? -30.062 1.347 -0.739 1 89.44 289 GLY B C 1
ATOM 7397 O O . GLY B 1 289 ? -31.078 1.34 -1.434 1 89.44 289 GLY B O 1
ATOM 7398 N N . ARG B 1 290 ? -29.625 0.268 -0.259 1 91.12 290 ARG B N 1
ATOM 7399 C CA . ARG B 1 290 ? -30.312 -1.004 -0.438 1 91.12 290 ARG B CA 1
ATOM 7400 C C . ARG B 1 290 ? -31.359 -1.215 0.652 1 91.12 290 ARG B C 1
ATOM 7402 O O . ARG B 1 290 ? -31.141 -1.994 1.583 1 91.12 290 ARG B O 1
ATOM 7409 N N . PHE B 1 291 ? -32.531 -0.669 0.377 1 93.56 291 PHE B N 1
ATOM 7410 C CA . PHE B 1 291 ? -33.625 -0.785 1.339 1 93.56 291 PHE B CA 1
ATOM 7411 C C . PHE B 1 291 ? -34.219 -2.182 1.302 1 93.56 291 PHE B C 1
ATOM 7413 O O . PHE B 1 291 ? -34.75 -2.664 2.311 1 93.56 291 PHE B O 1
ATOM 7420 N N . VAL B 1 292 ? -34.125 -2.75 0.055 1 92.62 292 VAL B N 1
ATOM 7421 C CA . VAL B 1 292 ? -34.625 -4.102 -0.154 1 92.62 292 VAL B CA 1
ATOM 7422 C C . VAL B 1 292 ? -33.531 -4.977 -0.751 1 92.62 292 VAL B C 1
ATOM 7424 O O . VAL B 1 292 ? -32.781 -4.535 -1.63 1 92.62 292 VAL B O 1
ATOM 7427 N N . SER B 1 293 ? -33.375 -6.121 -0.128 1 90.31 293 SER B N 1
ATOM 7428 C CA . SER B 1 293 ? -32.344 -7.027 -0.615 1 90.31 293 SER B CA 1
ATOM 7429 C C . SER B 1 293 ? -32.906 -8.414 -0.909 1 90.31 293 SER B C 1
ATOM 7431 O O . SER B 1 293 ? -33.875 -8.836 -0.282 1 90.31 293 SER B O 1
ATOM 7433 N N . SER B 1 294 ? -32.312 -9.047 -1.927 1 89.44 294 SER B N 1
ATOM 7434 C CA . SER B 1 294 ? -32.75 -10.391 -2.299 1 89.44 294 SER B CA 1
ATOM 7435 C C . SER B 1 294 ? -32.031 -11.453 -1.471 1 89.44 294 SER B C 1
ATOM 7437 O O . SER B 1 294 ? -32.406 -12.617 -1.472 1 89.44 294 SER B O 1
ATOM 7439 N N . GLN B 1 295 ? -31.047 -11.023 -0.833 1 86.62 295 GLN B N 1
ATOM 7440 C CA . GLN B 1 295 ? -30.312 -11.93 0.044 1 86.62 295 GLN B CA 1
ATOM 7441 C C . GLN B 1 295 ? -30.266 -11.398 1.473 1 86.62 295 GLN B C 1
ATOM 7443 O O . GLN B 1 295 ? -30.391 -10.188 1.694 1 86.62 295 GLN B O 1
ATOM 7448 N N . LYS B 1 296 ? -30.219 -12.359 2.309 1 85.69 296 LYS B N 1
ATOM 7449 C CA . LYS B 1 296 ? -30.109 -11.945 3.705 1 85.69 296 LYS B CA 1
ATOM 7450 C C . LYS B 1 296 ? -28.703 -11.438 4.031 1 85.69 296 LYS B C 1
ATOM 7452 O O . LYS B 1 296 ? -27.828 -12.227 4.379 1 85.69 296 LYS B O 1
ATOM 7457 N N . ASP B 1 297 ? -28.594 -10.172 4.012 1 86.62 297 ASP B N 1
ATOM 7458 C CA . ASP B 1 297 ? -27.312 -9.555 4.375 1 86.62 297 ASP B CA 1
ATOM 7459 C C . ASP B 1 297 ? -27.078 -9.625 5.883 1 86.62 297 ASP B C 1
ATOM 7461 O O . ASP B 1 297 ? -28.031 -9.57 6.668 1 86.62 297 ASP B O 1
ATOM 7465 N N . PRO B 1 298 ? -25.844 -9.773 6.266 1 88.75 298 PRO B N 1
ATOM 7466 C CA . PRO B 1 298 ? -25.562 -9.797 7.703 1 88.75 298 PRO B CA 1
ATOM 7467 C C . PRO B 1 298 ? -25.828 -8.453 8.383 1 88.75 298 PRO B C 1
ATOM 7469 O O . PRO B 1 298 ? -25.812 -7.414 7.719 1 88.75 298 PRO B O 1
ATOM 7472 N N . ASP B 1 299 ? -26.062 -8.523 9.734 1 93.44 299 ASP B N 1
ATOM 7473 C CA . ASP B 1 299 ? -26.25 -7.305 10.523 1 93.44 299 ASP B CA 1
ATOM 7474 C C . ASP B 1 299 ? -24.984 -6.438 10.484 1 93.44 299 ASP B C 1
ATOM 7476 O O . ASP B 1 299 ? -23.875 -6.953 10.492 1 93.44 299 ASP B O 1
ATOM 7480 N N . ALA B 1 300 ? -25.266 -5.199 10.367 1 95.31 300 ALA B N 1
ATOM 7481 C CA . ALA B 1 300 ? -24.141 -4.273 10.281 1 95.31 300 ALA B CA 1
ATOM 7482 C C . ALA B 1 300 ? -24.203 -3.211 11.375 1 95.31 300 ALA B C 1
ATOM 7484 O O . ALA B 1 300 ? -25.297 -2.723 11.703 1 95.31 300 ALA B O 1
ATOM 7485 N N . LEU B 1 301 ? -23.172 -2.936 12.062 1 97 301 LEU B N 1
ATOM 7486 C CA . LEU B 1 301 ? -22.984 -1.854 13.023 1 97 301 LEU B CA 1
ATOM 7487 C C . LEU B 1 301 ? -21.859 -0.93 12.594 1 97 301 LEU B C 1
ATOM 7489 O O . LEU B 1 301 ? -20.703 -1.36 12.492 1 97 301 LEU B O 1
ATOM 7493 N N . PHE B 1 302 ? -22.172 0.334 12.32 1 97.5 302 PHE B N 1
ATOM 7494 C CA . PHE B 1 302 ? -21.141 1.217 11.789 1 97.5 302 PHE B CA 1
ATOM 7495 C C . PHE B 1 302 ? -21.344 2.648 12.266 1 97.5 302 PHE B C 1
ATOM 7497 O O . PHE B 1 302 ? -22.484 3.059 12.523 1 97.5 302 PHE B O 1
ATOM 7504 N N . PRO B 1 303 ? -20.266 3.379 12.438 1 97.25 303 PRO B N 1
ATOM 7505 C CA . PRO B 1 303 ? -20.344 4.777 12.859 1 97.25 303 PRO B CA 1
ATOM 7506 C C . PRO B 1 303 ? -20.531 5.742 11.695 1 97.25 303 PRO B C 1
ATOM 7508 O O . PRO B 1 303 ? -20.234 5.395 10.547 1 97.25 303 PRO B O 1
ATOM 7511 N N . PHE B 1 304 ? -21.078 6.871 11.953 1 96.31 304 PHE B N 1
ATOM 7512 C CA . PHE B 1 304 ? -21.172 7.961 10.992 1 96.31 304 PHE B CA 1
ATOM 7513 C C . PHE B 1 304 ? -21.062 9.312 11.688 1 96.31 304 PHE B C 1
ATOM 7515 O O . PHE B 1 304 ? -21.203 9.398 12.914 1 96.31 304 PHE B O 1
ATOM 7522 N N . VAL B 1 305 ? -20.641 10.305 10.961 1 94.38 305 VAL B N 1
ATOM 7523 C CA . VAL B 1 305 ? -20.469 11.656 11.492 1 94.38 305 VAL B CA 1
ATOM 7524 C C . VAL B 1 305 ? -21.234 12.656 10.633 1 94.38 305 VAL B C 1
ATOM 7526 O O . VAL B 1 305 ? -21.234 12.555 9.406 1 94.38 305 VAL B O 1
ATOM 7529 N N . VAL B 1 306 ? -21.938 13.523 11.289 1 89.69 306 VAL B N 1
ATOM 7530 C CA . VAL B 1 306 ? -22.688 14.562 10.594 1 89.69 306 VAL B CA 1
ATOM 7531 C C . VAL B 1 306 ? -22.266 15.938 11.125 1 89.69 306 VAL B C 1
ATOM 7533 O O . VAL B 1 306 ? -22.344 16.188 12.328 1 89.69 306 VAL B O 1
ATOM 7536 N N . ILE B 1 307 ? -21.75 16.719 10.219 1 81.69 307 ILE B N 1
ATOM 7537 C CA . ILE B 1 307 ? -21.422 18.078 10.609 1 81.69 307 ILE B CA 1
ATOM 7538 C C . ILE B 1 307 ? -22.656 18.969 10.492 1 81.69 307 ILE B C 1
ATOM 7540 O O . ILE B 1 307 ? -23.328 18.969 9.453 1 81.69 307 ILE B O 1
ATOM 7544 N N . GLN B 1 308 ? -22.922 19.516 11.586 1 65.25 308 GLN B N 1
ATOM 7545 C CA . GLN B 1 308 ? -24.078 20.406 11.609 1 65.25 308 GLN B CA 1
ATOM 7546 C C . GLN B 1 308 ? -23.672 21.844 11.352 1 65.25 308 GLN B C 1
ATOM 7548 O O . GLN B 1 308 ? -22.5 22.203 11.531 1 65.25 308 GLN B O 1
ATOM 7553 N N . ASN B 1 309 ? -24.266 22.516 10.453 1 59.16 309 ASN B N 1
ATOM 7554 C CA . ASN B 1 309 ? -24 23.922 10.195 1 59.16 309 ASN B CA 1
ATOM 7555 C C . ASN B 1 309 ? -24.109 24.75 11.469 1 59.16 309 ASN B C 1
ATOM 7557 O O . ASN B 1 309 ? -25.016 24.531 12.281 1 59.16 309 ASN B O 1
ATOM 7561 N N . GLY B 1 310 ? -23.141 25.609 11.719 1 53.88 310 GLY B N 1
ATOM 7562 C CA . GLY B 1 310 ? -23.219 26.719 12.648 1 53.88 310 GLY B CA 1
ATOM 7563 C C . GLY B 1 310 ? -22.859 26.344 14.07 1 53.88 310 GLY B C 1
ATOM 7564 O O . GLY B 1 310 ? -21.812 25.75 14.312 1 53.88 310 GLY B O 1
ATOM 7565 N N . GLU B 1 311 ? -23.922 26.484 14.977 1 55.12 311 GLU B N 1
ATOM 7566 C CA . GLU B 1 311 ? -23.828 26.438 16.438 1 55.12 311 GLU B CA 1
ATOM 7567 C C . GLU B 1 311 ? -23.938 25 16.938 1 55.12 311 GLU B C 1
ATOM 7569 O O . GLU B 1 311 ? -23.516 24.703 18.047 1 55.12 311 GLU B O 1
ATOM 7574 N N . LEU B 1 312 ? -24.484 24.109 16.047 1 56.38 312 LEU B N 1
ATOM 7575 C CA . LEU B 1 312 ? -24.844 22.797 16.594 1 56.38 312 LEU B CA 1
ATOM 7576 C C . LEU B 1 312 ? -23.641 21.859 16.562 1 56.38 312 LEU B C 1
ATOM 7578 O O . LEU B 1 312 ? -23.641 20.844 17.266 1 56.38 312 LEU B O 1
ATOM 7582 N N . GLY B 1 313 ? -22.547 22.219 16.094 1 73.44 313 GLY B N 1
ATOM 7583 C CA . GLY B 1 313 ? -21.328 21.438 16.188 1 73.44 313 GLY B CA 1
ATOM 7584 C C . GLY B 1 313 ? -21.359 20.156 15.383 1 73.44 313 GLY B C 1
ATOM 7585 O O . GLY B 1 313 ? -22.016 20.078 14.344 1 73.44 313 GLY B O 1
ATOM 7586 N N . THR B 1 314 ? -20.578 19.141 15.734 1 83.62 314 THR B N 1
ATOM 7587 C CA . THR B 1 314 ? -20.438 17.844 15.062 1 83.62 314 THR B CA 1
ATOM 7588 C C . THR B 1 314 ? -21.156 16.75 15.836 1 83.62 314 THR B C 1
ATOM 7590 O O . THR B 1 314 ? -21.062 16.688 17.062 1 83.62 314 THR B O 1
ATOM 7593 N N . LEU B 1 315 ? -22.016 16 15.156 1 88.62 315 LEU B N 1
ATOM 7594 C CA . LEU B 1 315 ? -22.703 14.875 15.766 1 88.62 315 LEU B CA 1
ATOM 7595 C C . LEU B 1 315 ? -22.047 13.555 15.367 1 88.62 315 LEU B C 1
ATOM 7597 O O . LEU B 1 315 ? -21.688 13.367 14.203 1 88.62 315 LEU B O 1
ATOM 7601 N N . TYR B 1 316 ? -21.844 12.758 16.359 1 91.56 316 TYR B N 1
ATOM 7602 C CA . TYR B 1 316 ? -21.312 11.414 16.156 1 91.56 316 TYR B CA 1
ATOM 7603 C C . TYR B 1 316 ? -22.406 10.367 16.344 1 91.56 316 TYR B C 1
ATOM 7605 O O . TYR B 1 316 ? -23.156 10.422 17.312 1 91.56 316 TYR B O 1
ATOM 7613 N N . GLY B 1 317 ? -22.484 9.508 15.375 1 94.88 317 GLY B N 1
ATOM 7614 C CA . GLY B 1 317 ? -23.562 8.531 15.445 1 94.88 317 GLY B CA 1
ATOM 7615 C C . GLY B 1 317 ? -23.078 7.102 15.25 1 94.88 317 GLY B C 1
ATOM 7616 O O . GLY B 1 317 ? -21.953 6.871 14.789 1 94.88 317 GLY B O 1
ATOM 7617 N N . MET B 1 318 ? -23.891 6.16 15.734 1 96 318 MET B N 1
ATOM 7618 C CA . MET B 1 318 ? -23.75 4.719 15.539 1 96 318 MET B CA 1
ATOM 7619 C C . MET B 1 318 ? -25.031 4.105 15.008 1 96 318 MET B C 1
ATOM 7621 O O . MET B 1 318 ? -26.125 4.375 15.531 1 96 318 MET B O 1
ATOM 7625 N N . CYS B 1 319 ? -24.891 3.398 13.938 1 97.44 319 CYS B N 1
ATOM 7626 C CA . CYS B 1 319 ? -26.078 2.85 13.297 1 97.44 319 CYS B CA 1
ATOM 7627 C C . CYS B 1 319 ? -26.031 1.327 13.273 1 97.44 319 CYS B C 1
ATOM 7629 O O . CYS B 1 319 ? -25.031 0.739 12.875 1 97.44 319 CYS B O 1
ATOM 7631 N N . TYR B 1 320 ? -27.109 0.707 13.719 1 97.06 320 TYR B N 1
ATOM 7632 C CA . TYR B 1 320 ? -27.344 -0.728 13.578 1 97.06 320 TYR B CA 1
ATOM 7633 C C . TYR B 1 320 ? -28.391 -1.014 12.508 1 97.06 320 TYR B C 1
ATOM 7635 O O . TYR B 1 320 ? -29.5 -0.501 12.578 1 97.06 320 TYR B O 1
ATOM 7643 N N . THR B 1 321 ? -28.031 -1.78 11.547 1 96.19 321 THR B N 1
ATOM 7644 C CA . THR B 1 321 ? -28.938 -2.127 10.453 1 96.19 321 THR B CA 1
ATOM 7645 C C . THR B 1 321 ? -29.062 -3.641 10.32 1 96.19 321 THR B C 1
ATOM 7647 O O . THR B 1 321 ? -28.062 -4.352 10.281 1 96.19 321 THR B O 1
ATOM 7650 N N . SER B 1 322 ? -30.234 -4.145 10.281 1 94.81 322 SER B N 1
ATOM 7651 C CA . SER B 1 322 ? -30.547 -5.555 10.086 1 94.81 322 SER B CA 1
ATOM 7652 C C . SER B 1 322 ? -31.547 -5.746 8.953 1 94.81 322 SER B C 1
ATOM 7654 O O . SER B 1 322 ? -32.344 -4.852 8.672 1 94.81 322 SER B O 1
ATOM 7656 N N . TYR B 1 323 ? -31.438 -6.863 8.312 1 94.06 323 TYR B N 1
ATOM 7657 C CA . TYR B 1 323 ? -32.375 -7.207 7.254 1 94.06 323 TYR B CA 1
ATOM 7658 C C . TYR B 1 323 ? -33.312 -8.328 7.699 1 94.06 323 TYR B C 1
ATOM 7660 O O . TYR B 1 323 ? -32.875 -9.414 8.062 1 94.06 323 TYR B O 1
ATOM 7668 N N . ILE B 1 324 ? -34.594 -8.023 7.68 1 92.25 324 ILE B N 1
ATOM 7669 C CA . ILE B 1 324 ? -35.594 -9 8.102 1 92.25 324 ILE B CA 1
ATOM 7670 C C . ILE B 1 324 ? -36.469 -9.398 6.906 1 92.25 324 ILE B C 1
ATOM 7672 O O . ILE B 1 324 ? -36.719 -8.578 6.023 1 92.25 324 ILE B O 1
ATOM 7676 N N . GLU B 1 325 ? -36.906 -10.57 6.953 1 91.69 325 GLU B N 1
ATOM 7677 C CA . GLU B 1 325 ? -37.75 -11.086 5.867 1 91.69 325 GLU B CA 1
ATOM 7678 C C . GLU B 1 325 ? -39.125 -10.453 5.898 1 91.69 325 GLU B C 1
ATOM 7680 O O . GLU B 1 325 ? -39.812 -10.461 6.934 1 91.69 325 GLU B O 1
ATOM 7685 N N . PHE B 1 326 ? -39.562 -9.852 4.82 1 87.5 326 PHE B N 1
ATOM 7686 C CA . PHE B 1 326 ? -40.875 -9.258 4.672 1 87.5 326 PHE B CA 1
ATOM 7687 C C . PHE B 1 326 ? -41.781 -10.156 3.852 1 87.5 326 PHE B C 1
ATOM 7689 O O . PHE B 1 326 ? -42.875 -10.555 4.316 1 87.5 326 PHE B O 1
ATOM 7696 N N . THR B 1 327 ? -41.344 -10.375 2.57 1 85.31 327 THR B N 1
ATOM 7697 C CA . THR B 1 327 ? -42.031 -11.328 1.706 1 85.31 327 THR B CA 1
ATOM 7698 C C . THR B 1 327 ? -41.094 -12.445 1.277 1 85.31 327 THR B C 1
ATOM 7700 O O . THR B 1 327 ? -39.875 -12.336 1.463 1 85.31 327 THR B O 1
ATOM 7703 N N . GLU B 1 328 ? -41.656 -13.453 0.864 1 82.69 328 GLU B N 1
ATOM 7704 C CA . GLU B 1 328 ? -40.875 -14.617 0.485 1 82.69 328 GLU B CA 1
ATOM 7705 C C . GLU B 1 328 ? -39.719 -14.227 -0.448 1 82.69 328 GLU B C 1
ATOM 7707 O O . GLU B 1 328 ? -39.969 -13.805 -1.584 1 82.69 328 GLU B O 1
ATOM 7712 N N . GLY B 1 329 ? -38.562 -14.109 0.155 1 84.25 329 GLY B N 1
ATOM 7713 C CA . GLY B 1 329 ? -37.344 -13.891 -0.609 1 84.25 329 GLY B CA 1
ATOM 7714 C C . GLY B 1 329 ? -36.875 -12.453 -0.596 1 84.25 329 GLY B C 1
ATOM 7715 O O . GLY B 1 329 ? -35.812 -12.125 -1.151 1 84.25 329 GLY B O 1
ATOM 7716 N N . GLU B 1 330 ? -37.75 -11.602 -0.054 1 89.75 330 GLU B N 1
ATOM 7717 C CA . GLU B 1 330 ? -37.375 -10.195 0.007 1 89.75 330 GLU B CA 1
ATOM 7718 C C . GLU B 1 330 ? -37.094 -9.758 1.442 1 89.75 330 GLU B C 1
ATOM 7720 O O . GLU B 1 330 ? -37.875 -10.031 2.346 1 89.75 330 GLU B O 1
ATOM 7725 N N . PHE B 1 331 ? -36 -9.148 1.624 1 94.38 331 PHE B N 1
ATOM 7726 C CA . PHE B 1 331 ? -35.562 -8.688 2.943 1 94.38 331 PHE B CA 1
ATOM 7727 C C . PHE B 1 331 ? -35.531 -7.168 3.002 1 94.38 331 PHE B C 1
ATOM 7729 O O . PHE B 1 331 ? -35.125 -6.508 2.053 1 94.38 331 PHE B O 1
ATOM 7736 N N . ILE B 1 332 ? -36.062 -6.652 4.062 1 94.62 332 ILE B N 1
ATOM 7737 C CA . ILE B 1 332 ? -36.125 -5.203 4.203 1 94.62 332 ILE B CA 1
ATOM 7738 C C . ILE B 1 332 ? -35.188 -4.742 5.32 1 94.62 332 ILE B C 1
ATOM 7740 O O . ILE B 1 332 ? -35.031 -5.441 6.32 1 94.62 332 ILE B O 1
ATOM 7744 N N . ALA B 1 333 ? -34.688 -3.539 5.168 1 95.5 333 ALA B N 1
ATOM 7745 C CA . ALA B 1 333 ? -33.75 -2.967 6.133 1 95.5 333 ALA B CA 1
ATOM 7746 C C . ALA B 1 333 ? -34.5 -2.316 7.297 1 95.5 333 ALA B C 1
ATOM 7748 O O . ALA B 1 333 ? -35.5 -1.626 7.094 1 95.5 333 ALA B O 1
ATOM 7749 N N . GLN B 1 334 ? -34.062 -2.584 8.5 1 95.88 334 GLN B N 1
ATOM 7750 C CA . GLN B 1 334 ? -34.531 -1.936 9.719 1 95.88 334 GLN B CA 1
ATOM 7751 C C . GLN B 1 334 ? -33.406 -1.815 10.742 1 95.88 334 GLN B C 1
ATOM 7753 O O . GLN B 1 334 ? -32.375 -2.486 10.633 1 95.88 334 GLN B O 1
ATOM 7758 N N . GLY B 1 335 ? -33.562 -0.902 11.641 1 96.69 335 GLY B N 1
ATOM 7759 C CA . GLY B 1 335 ? -32.5 -0.756 12.617 1 96.69 335 GLY B CA 1
ATOM 7760 C C . GLY B 1 335 ? -32.656 0.456 13.516 1 96.69 335 GLY B C 1
ATOM 7761 O O . GLY B 1 335 ? -33.781 0.898 13.758 1 96.69 335 GLY B O 1
ATOM 7762 N N . MET B 1 336 ? -31.578 0.882 14.102 1 96.25 336 MET B N 1
ATOM 7763 C CA . MET B 1 336 ? -31.578 2.031 15.008 1 96.25 336 MET B CA 1
ATOM 7764 C C . MET B 1 336 ? -30.328 2.875 14.82 1 96.25 336 MET B C 1
ATOM 7766 O O . MET B 1 336 ? -29.266 2.35 14.484 1 96.25 336 MET B O 1
ATOM 7770 N N . GLY B 1 337 ? -30.516 4.129 14.961 1 95.5 337 GLY B N 1
ATOM 7771 C CA . GLY B 1 337 ? -29.422 5.086 14.977 1 95.5 337 GLY B CA 1
ATOM 7772 C C . GLY B 1 337 ? -29.344 5.871 16.281 1 95.5 337 GLY B C 1
ATOM 7773 O O . GLY B 1 337 ? -30.359 6.367 16.766 1 95.5 337 GLY B O 1
ATOM 7774 N N . VAL B 1 338 ? -28.156 5.852 16.844 1 94.31 338 VAL B N 1
ATOM 7775 C CA . VAL B 1 338 ? -27.891 6.617 18.062 1 94.31 338 VAL B CA 1
ATOM 7776 C C . VAL B 1 338 ? -26.938 7.766 17.75 1 94.31 338 VAL B C 1
ATOM 7778 O O . VAL B 1 338 ? -25.984 7.594 17 1 94.31 338 VAL B O 1
ATOM 7781 N N . VAL B 1 339 ? -27.203 8.93 18.312 1 92.19 339 VAL B N 1
ATOM 7782 C CA . VAL B 1 339 ? -26.375 10.094 18.031 1 92.19 339 VAL B CA 1
ATOM 7783 C C . VAL B 1 339 ? -25.875 10.711 19.344 1 92.19 339 VAL B C 1
ATOM 7785 O O . VAL B 1 339 ? -26.594 10.727 20.328 1 92.19 339 VAL B O 1
ATOM 7788 N N . SER B 1 340 ? -24.609 11.164 19.297 1 88.81 340 SER B N 1
ATOM 7789 C CA . SER B 1 340 ? -23.969 11.82 20.422 1 88.81 340 SER B CA 1
ATOM 7790 C C . SER B 1 340 ? -23.203 13.062 19.984 1 88.81 340 SER B C 1
ATOM 7792 O O . SER B 1 340 ? -22.625 13.094 18.891 1 88.81 340 SER B O 1
ATOM 7794 N N . PRO B 1 341 ? -23.172 14.109 20.812 1 83 341 PRO B N 1
ATOM 7795 C CA . PRO B 1 341 ? -22.359 15.289 20.484 1 83 341 PRO B CA 1
ATOM 7796 C C . PRO B 1 341 ? -20.875 15.102 20.797 1 83 341 PRO B C 1
ATOM 7798 O O . PRO B 1 341 ? -20.047 15.914 20.391 1 83 341 PRO B O 1
ATOM 7801 N N . TYR B 1 342 ? -20.562 13.969 21.438 1 80.62 342 TYR B N 1
ATOM 7802 C CA . TYR B 1 342 ? -19.172 13.703 21.812 1 80.62 342 TYR B CA 1
ATOM 7803 C C . TYR B 1 342 ? -18.5 12.797 20.781 1 80.62 342 TYR B C 1
ATOM 7805 O O . TYR B 1 342 ? -19.156 11.945 20.172 1 80.62 342 TYR B O 1
ATOM 7813 N N . PRO B 1 343 ? -17.25 13.047 20.656 1 83.38 343 PRO B N 1
ATOM 7814 C CA . PRO B 1 343 ? -16.516 12.219 19.688 1 83.38 343 PRO B CA 1
ATOM 7815 C C . PRO B 1 343 ? -16.234 10.812 20.203 1 83.38 343 PRO B C 1
ATOM 7817 O O . PRO B 1 343 ? -15.086 10.445 20.422 1 83.38 343 PRO B O 1
ATOM 7820 N N . LEU B 1 344 ? -17.281 10.016 20.266 1 85.81 344 LEU B N 1
ATOM 7821 C CA . LEU B 1 344 ? -17.203 8.641 20.75 1 85.81 344 LEU B CA 1
ATOM 7822 C C . LEU B 1 344 ? -17.547 7.652 19.641 1 85.81 344 LEU B C 1
ATOM 7824 O O . LEU B 1 344 ? -18.703 7.582 19.203 1 85.81 344 LEU B O 1
ATOM 7828 N N . VAL B 1 345 ? -16.516 6.969 19.25 1 90.62 345 VAL B N 1
ATOM 7829 C CA . VAL B 1 345 ? -16.781 5.965 18.219 1 90.62 345 VAL B CA 1
ATOM 7830 C C . VAL B 1 345 ? -16.812 4.574 18.859 1 90.62 345 VAL B C 1
ATOM 7832 O O . VAL B 1 345 ? -17.844 3.898 18.844 1 90.62 345 VAL B O 1
ATOM 7835 N N . ASP B 1 346 ? -15.773 4.242 19.531 1 88.88 346 ASP B N 1
ATOM 7836 C CA . ASP B 1 346 ? -15.711 2.938 20.188 1 88.88 346 ASP B CA 1
ATOM 7837 C C . ASP B 1 346 ? -16.703 2.859 21.344 1 88.88 346 ASP B C 1
ATOM 7839 O O . ASP B 1 346 ? -17.281 1.803 21.609 1 88.88 346 ASP B O 1
ATOM 7843 N N . GLY B 1 347 ? -16.812 3.932 22.031 1 87.44 347 GLY B N 1
ATOM 7844 C CA . GLY B 1 347 ? -17.766 3.973 23.125 1 87.44 347 GLY B CA 1
ATOM 7845 C C . GLY B 1 347 ? -19.188 3.723 22.688 1 87.44 347 GLY B C 1
ATOM 7846 O O . GLY B 1 347 ? -19.891 2.902 23.281 1 87.44 347 GLY B O 1
ATOM 7847 N N . LEU B 1 348 ? -19.641 4.422 21.703 1 91.38 348 LEU B N 1
ATOM 7848 C CA . LEU B 1 348 ? -20.984 4.238 21.188 1 91.38 348 LEU B CA 1
ATOM 7849 C C . LEU B 1 348 ? -21.172 2.832 20.625 1 91.38 348 LEU B C 1
ATOM 7851 O O . LEU B 1 348 ? -22.25 2.242 20.766 1 91.38 348 LEU B O 1
ATOM 7855 N N . ARG B 1 349 ? -20.172 2.363 20 1 93 349 ARG B N 1
ATOM 7856 C CA . ARG B 1 349 ? -20.234 1.006 19.469 1 93 349 ARG B CA 1
ATOM 7857 C C . ARG B 1 349 ? -20.469 -0.008 20.578 1 93 349 ARG B C 1
ATOM 7859 O O . ARG B 1 349 ? -21.281 -0.921 20.453 1 93 349 ARG B O 1
ATOM 7866 N N . ALA B 1 350 ? -19.688 0.116 21.609 1 89.62 350 ALA B N 1
ATOM 7867 C CA . ALA B 1 350 ? -19.812 -0.802 22.734 1 89.62 350 ALA B CA 1
ATOM 7868 C C . ALA B 1 350 ? -21.219 -0.762 23.328 1 89.62 350 ALA B C 1
ATOM 7870 O O . ALA B 1 350 ? -21.781 -1.803 23.672 1 89.62 350 ALA B O 1
ATOM 7871 N N . ILE B 1 351 ? -21.766 0.387 23.453 1 91 351 ILE B N 1
ATOM 7872 C CA . ILE B 1 351 ? -23.094 0.569 24.047 1 91 351 ILE B CA 1
ATOM 7873 C C . ILE B 1 351 ? -24.141 -0.097 23.156 1 91 351 ILE B C 1
ATOM 7875 O O . ILE B 1 351 ? -24.969 -0.873 23.656 1 91 351 ILE B O 1
ATOM 7879 N N . VAL B 1 352 ? -24.094 0.201 21.875 1 93.94 352 VAL B N 1
ATOM 7880 C CA . VAL B 1 352 ? -25.125 -0.296 20.969 1 93.94 352 VAL B CA 1
ATOM 7881 C C . VAL B 1 352 ? -24.969 -1.803 20.781 1 93.94 352 VAL B C 1
ATOM 7883 O O . VAL B 1 352 ? -25.953 -2.537 20.734 1 93.94 352 VAL B O 1
ATOM 7886 N N . SER B 1 353 ? -23.734 -2.271 20.625 1 93.31 353 SER B N 1
ATOM 7887 C CA . SER B 1 353 ? -23.484 -3.703 20.469 1 93.31 353 SER B CA 1
ATOM 7888 C C . SER B 1 353 ? -24 -4.48 21.672 1 93.31 353 SER B C 1
ATOM 7890 O O . SER B 1 353 ? -24.625 -5.535 21.531 1 93.31 353 SER B O 1
ATOM 7892 N N . HIS B 1 354 ? -23.703 -3.979 22.844 1 90.5 354 HIS B N 1
ATOM 7893 C CA . HIS B 1 354 ? -24.172 -4.621 24.062 1 90.5 354 HIS B CA 1
ATOM 7894 C C . HIS B 1 354 ? -25.703 -4.676 24.109 1 90.5 354 HIS B C 1
ATOM 7896 O O . HIS B 1 354 ? -26.266 -5.691 24.516 1 90.5 354 HIS B O 1
ATOM 7902 N N . HIS B 1 355 ? -26.328 -3.643 23.719 1 93 355 HIS B N 1
ATOM 7903 C CA . HIS B 1 355 ? -27.781 -3.57 23.719 1 93 355 HIS B CA 1
ATOM 7904 C C . HIS B 1 355 ? -28.375 -4.582 22.734 1 93 355 HIS B C 1
ATOM 7906 O O . HIS B 1 355 ? -29.297 -5.328 23.094 1 93 355 HIS B O 1
ATOM 7912 N N . VAL B 1 356 ? -27.875 -4.637 21.516 1 94.5 356 VAL B N 1
ATOM 7913 C CA . VAL B 1 356 ? -28.438 -5.48 20.469 1 94.5 356 VAL B CA 1
ATOM 7914 C C . VAL B 1 356 ? -28.219 -6.953 20.812 1 94.5 356 VAL B C 1
ATOM 7916 O O . VAL B 1 356 ? -29.078 -7.793 20.547 1 94.5 356 VAL B O 1
ATOM 7919 N N . LEU B 1 357 ? -27.094 -7.301 21.406 1 92.19 357 LEU B N 1
ATOM 7920 C CA . LEU B 1 357 ? -26.75 -8.688 21.688 1 92.19 357 LEU B CA 1
ATOM 7921 C C . LEU B 1 357 ? -27.516 -9.211 22.891 1 92.19 357 LEU B C 1
ATOM 7923 O O . LEU B 1 357 ? -27.797 -10.406 22.984 1 92.19 357 LEU B O 1
ATOM 7927 N N . ASN B 1 358 ? -27.875 -8.336 23.766 1 90.75 358 ASN B N 1
ATOM 7928 C CA . ASN B 1 358 ? -28.453 -8.789 25.031 1 90.75 358 ASN B CA 1
ATOM 7929 C C . ASN B 1 358 ? -29.953 -8.586 25.078 1 90.75 358 ASN B C 1
ATOM 7931 O O . ASN B 1 358 ? -30.656 -9.203 25.875 1 90.75 358 ASN B O 1
ATOM 7935 N N . ALA B 1 359 ? -30.422 -7.75 24.266 1 90.94 359 ALA B N 1
ATOM 7936 C CA . ALA B 1 359 ? -31.859 -7.473 24.297 1 90.94 359 ALA B CA 1
ATOM 7937 C C . ALA B 1 359 ? -32.625 -8.469 23.438 1 90.94 359 ALA B C 1
ATOM 7939 O O . ALA B 1 359 ? -32.156 -8.859 22.359 1 90.94 359 ALA B O 1
ATOM 7940 N N . VAL B 1 360 ? -33.781 -8.914 23.859 1 87.31 360 VAL B N 1
ATOM 7941 C CA . VAL B 1 360 ? -34.625 -9.828 23.125 1 87.31 360 VAL B CA 1
ATOM 7942 C C . VAL B 1 360 ? -35.219 -9.125 21.891 1 87.31 360 VAL B C 1
ATOM 7944 O O . VAL B 1 360 ? -35.156 -9.656 20.781 1 87.31 360 VAL B O 1
ATOM 7947 N N . ASP B 1 361 ? -35.719 -7.898 22.172 1 91.5 361 ASP B N 1
ATOM 7948 C CA . ASP B 1 361 ? -36.25 -7.047 21.094 1 91.5 361 ASP B CA 1
ATOM 7949 C C . ASP B 1 361 ? -35.5 -5.711 21.062 1 91.5 361 ASP B C 1
ATOM 7951 O O . ASP B 1 361 ? -36.031 -4.691 21.5 1 91.5 361 ASP B O 1
ATOM 7955 N N . PRO B 1 362 ? -34.406 -5.77 20.438 1 92.69 362 PRO B N 1
ATOM 7956 C CA . PRO B 1 362 ? -33.531 -4.598 20.531 1 92.69 362 PRO B CA 1
ATOM 7957 C C . PRO B 1 362 ? -34.125 -3.371 19.828 1 92.69 362 PRO B C 1
ATOM 7959 O O . PRO B 1 362 ? -33.656 -2.25 20.047 1 92.69 362 PRO B O 1
ATOM 7962 N N . LEU B 1 363 ? -35.188 -3.516 19.031 1 94.31 363 LEU B N 1
ATOM 7963 C CA . LEU B 1 363 ? -35.688 -2.379 18.266 1 94.31 363 LEU B CA 1
ATOM 7964 C C . LEU B 1 363 ? -37.031 -1.891 18.828 1 94.31 363 LEU B C 1
ATOM 7966 O O . LEU B 1 363 ? -37.688 -1.073 18.203 1 94.31 363 LEU B O 1
ATOM 7970 N N . SER B 1 364 ? -37.312 -2.273 19.984 1 93.56 364 SER B N 1
ATOM 7971 C CA . SER B 1 364 ? -38.5 -1.764 20.656 1 93.56 364 SER B CA 1
ATOM 7972 C C . SER B 1 364 ? -38.219 -0.466 21.391 1 93.56 364 SER B C 1
ATOM 7974 O O . SER B 1 364 ? -37.188 -0.351 22.062 1 93.56 364 SER B O 1
ATOM 7976 N N . PRO B 1 365 ? -39.031 0.518 21.281 1 91.56 365 PRO B N 1
ATOM 7977 C CA . PRO B 1 365 ? -38.781 1.82 21.891 1 91.56 365 PRO B CA 1
ATOM 7978 C C . PRO B 1 365 ? -38.562 1.723 23.406 1 91.56 365 PRO B C 1
ATOM 7980 O O . PRO B 1 365 ? -37.719 2.424 23.953 1 91.56 365 PRO B O 1
ATOM 7983 N N . ASP B 1 366 ? -39.312 0.879 23.984 1 90.88 366 ASP B N 1
ATOM 7984 C CA . ASP B 1 366 ? -39.219 0.766 25.438 1 90.88 366 ASP B CA 1
ATOM 7985 C C . ASP B 1 366 ? -37.875 0.157 25.859 1 90.88 366 ASP B C 1
ATOM 7987 O O . ASP B 1 366 ? -37.344 0.48 26.922 1 90.88 366 ASP B O 1
ATOM 7991 N N . VAL B 1 367 ? -37.438 -0.682 25.047 1 93 367 VAL B N 1
ATOM 7992 C CA . VAL B 1 367 ? -36.188 -1.374 25.375 1 93 367 VAL B CA 1
ATOM 7993 C C . VAL B 1 367 ? -35 -0.469 25.047 1 93 367 VAL B C 1
ATOM 7995 O O . VAL B 1 367 ? -33.938 -0.555 25.703 1 93 367 VAL B O 1
ATOM 7998 N N . VAL B 1 368 ? -35.125 0.394 24.109 1 94.06 368 VAL B N 1
ATOM 7999 C CA . VAL B 1 368 ? -34.031 1.243 23.641 1 94.06 368 VAL B CA 1
ATOM 8000 C C . VAL B 1 368 ? -33.938 2.49 24.516 1 94.06 368 VAL B C 1
ATOM 8002 O O . VAL B 1 368 ? -32.875 3.062 24.688 1 94.06 368 VAL B O 1
ATOM 8005 N N . ARG B 1 369 ? -34.906 2.939 25.188 1 91.69 369 ARG B N 1
ATOM 8006 C CA . ARG B 1 369 ? -35.031 4.184 25.938 1 91.69 369 ARG B CA 1
ATOM 8007 C C . ARG B 1 369 ? -33.969 4.25 27.031 1 91.69 369 ARG B C 1
ATOM 8009 O O . ARG B 1 369 ? -33.375 5.312 27.281 1 91.69 369 ARG B O 1
ATOM 8016 N N . PRO B 1 370 ? -33.688 3.176 27.672 1 90.5 370 PRO B N 1
ATOM 8017 C CA . PRO B 1 370 ? -32.688 3.229 28.75 1 90.5 370 PRO B CA 1
ATOM 8018 C C . PRO B 1 370 ? -31.297 3.621 28.25 1 90.5 370 PRO B C 1
ATOM 8020 O O . PRO B 1 370 ? -30.438 3.994 29.031 1 90.5 370 PRO B O 1
ATOM 8023 N N . LEU B 1 371 ? -31.109 3.545 26.984 1 92.38 371 LEU B N 1
ATOM 8024 C CA . LEU B 1 371 ? -29.812 3.891 26.422 1 92.38 371 LEU B CA 1
ATOM 8025 C C . LEU B 1 371 ? -29.484 5.359 26.672 1 92.38 371 LEU B C 1
ATOM 8027 O O . LEU B 1 371 ? -28.312 5.746 26.688 1 92.38 371 LEU B O 1
ATOM 8031 N N . TYR B 1 372 ? -30.5 6.18 26.875 1 89.69 372 TYR B N 1
ATOM 8032 C CA . TYR B 1 372 ? -30.312 7.598 27.156 1 89.69 372 TYR B CA 1
ATOM 8033 C C . TYR B 1 372 ? -29.547 7.785 28.469 1 89.69 372 TYR B C 1
ATOM 8035 O O . TYR B 1 372 ? -28.922 8.828 28.688 1 89.69 372 TYR B O 1
ATOM 8043 N N . ASN B 1 373 ? -29.562 6.816 29.25 1 86.56 373 ASN B N 1
ATOM 8044 C CA . ASN B 1 373 ? -29.016 6.973 30.594 1 86.56 373 ASN B CA 1
ATOM 8045 C C . ASN B 1 373 ? -27.688 6.23 30.734 1 86.56 373 ASN B C 1
ATOM 8047 O O . ASN B 1 373 ? -27.094 6.23 31.812 1 86.56 373 ASN B O 1
ATOM 8051 N N . VAL B 1 374 ? -27.219 5.672 29.766 1 86.19 374 VAL B N 1
ATOM 8052 C CA . VAL B 1 374 ? -25.953 4.949 29.828 1 86.19 374 VAL B CA 1
ATOM 8053 C C . VAL B 1 374 ? -24.797 5.938 29.891 1 86.19 374 VAL B C 1
ATOM 8055 O O . VAL B 1 374 ? -24.719 6.859 29.078 1 86.19 374 VAL B O 1
ATOM 8058 N N . PRO B 1 375 ? -23.953 5.801 30.859 1 79.44 375 PRO B N 1
ATOM 8059 C CA . PRO B 1 375 ? -22.797 6.699 30.969 1 79.44 375 PRO B CA 1
ATOM 8060 C C . PRO B 1 375 ? -21.734 6.426 29.906 1 79.44 375 PRO B C 1
ATOM 8062 O O . PRO B 1 375 ? -21.719 5.348 29.312 1 79.44 375 PRO B O 1
ATOM 8065 N N . ALA B 1 376 ? -20.891 7.465 29.781 1 71.56 376 ALA B N 1
ATOM 8066 C CA . ALA B 1 376 ? -19.812 7.363 28.797 1 71.56 376 ALA B CA 1
ATOM 8067 C C . ALA B 1 376 ? -18.797 6.305 29.203 1 71.56 376 ALA B C 1
ATOM 8069 O O . ALA B 1 376 ? -18.406 6.223 30.375 1 71.56 376 ALA B O 1
ATOM 8070 N N . PRO B 1 377 ? -18.531 5.355 28.219 1 70.81 377 PRO B N 1
ATOM 8071 C CA . PRO B 1 377 ? -17.469 4.402 28.547 1 70.81 377 PRO B CA 1
ATOM 8072 C C . PRO B 1 377 ? -16.094 5.066 28.703 1 70.81 377 PRO B C 1
ATOM 8074 O O . PRO B 1 377 ? -15.891 6.172 28.188 1 70.81 377 PRO B O 1
ATOM 8077 N N . SER B 1 378 ? -15.227 4.652 29.641 1 61.56 378 SER B N 1
ATOM 8078 C CA . SER B 1 378 ? -13.875 5.188 29.828 1 61.56 378 SER B CA 1
ATOM 8079 C C . SER B 1 378 ? -13.094 5.191 28.516 1 61.56 378 SER B C 1
ATOM 8081 O O . SER B 1 378 ? -13.172 4.242 27.734 1 61.56 378 SER B O 1
ATOM 8083 N N . PRO B 1 379 ? -12.617 6.371 28.203 1 56.91 379 PRO B N 1
ATOM 8084 C CA . PRO B 1 379 ? -11.891 6.453 26.938 1 56.91 379 PRO B CA 1
ATOM 8085 C C . PRO B 1 379 ? -10.75 5.441 26.844 1 56.91 379 PRO B C 1
ATOM 8087 O O . PRO B 1 379 ? -10.125 5.117 27.859 1 56.91 379 PRO B O 1
ATOM 8090 N N . THR B 1 380 ? -10.734 4.574 25.844 1 53.12 380 THR B N 1
ATOM 8091 C CA . THR B 1 380 ? -9.742 3.529 25.625 1 53.12 380 THR B CA 1
ATOM 8092 C C . THR B 1 380 ? -8.352 4.137 25.438 1 53.12 380 THR B C 1
ATOM 8094 O O . THR B 1 380 ? -7.344 3.475 25.688 1 53.12 380 THR B O 1
ATOM 8097 N N . SER B 1 381 ? -8.18 5.434 24.859 1 54.12 381 SER B N 1
ATOM 8098 C CA . SER B 1 381 ? -6.832 5.82 24.453 1 54.12 381 SER B CA 1
ATOM 8099 C C . SER B 1 381 ? -6.086 6.508 25.594 1 54.12 381 SER B C 1
ATOM 8101 O O . SER B 1 381 ? -6.68 7.258 26.359 1 54.12 381 SER B O 1
ATOM 8103 N N . ALA B 1 382 ? -4.863 5.922 25.984 1 48.25 382 ALA B N 1
ATOM 8104 C CA . ALA B 1 382 ? -3.943 6.488 26.969 1 48.25 382 ALA B CA 1
ATOM 8105 C C . ALA B 1 382 ? -3.566 7.922 26.594 1 48.25 382 ALA B C 1
ATOM 8107 O O . ALA B 1 382 ? -3.455 8.258 25.422 1 48.25 382 ALA B O 1
ATOM 8108 N N . PRO B 1 383 ? -3.756 8.797 27.516 1 49.91 383 PRO B N 1
ATOM 8109 C CA . PRO B 1 383 ? -3.258 10.148 27.25 1 49.91 383 PRO B CA 1
ATOM 8110 C C . PRO B 1 383 ? -1.823 10.156 26.734 1 49.91 383 PRO B C 1
ATOM 8112 O O . PRO B 1 383 ? -1.046 9.25 27.031 1 49.91 383 PRO B O 1
ATOM 8115 N N . LEU B 1 384 ? -1.595 10.758 25.562 1 50.59 384 LEU B N 1
ATOM 8116 C CA . LEU B 1 384 ? -0.216 10.922 25.109 1 50.59 384 LEU B CA 1
ATOM 8117 C C . LEU B 1 384 ? 0.679 11.383 26.25 1 50.59 384 LEU B C 1
ATOM 8119 O O . LEU B 1 384 ? 0.382 12.383 26.906 1 50.59 384 LEU B O 1
ATOM 8123 N N . ASN B 1 385 ? 1.229 10.383 26.953 1 44.53 385 ASN B N 1
ATOM 8124 C CA . ASN B 1 385 ? 2.225 10.852 27.906 1 44.53 385 ASN B CA 1
ATOM 8125 C C . ASN B 1 385 ? 3.242 11.781 27.25 1 44.53 385 ASN B C 1
ATOM 8127 O O . ASN B 1 385 ? 4.109 11.328 26.5 1 44.53 385 ASN B O 1
ATOM 8131 N N . THR B 1 386 ? 2.885 12.828 26.922 1 41.97 386 THR B N 1
ATOM 8132 C CA . THR B 1 386 ? 3.902 13.789 26.5 1 41.97 386 THR B CA 1
ATOM 8133 C C . THR B 1 386 ? 5.098 13.758 27.438 1 41.97 386 THR B C 1
ATOM 8135 O O . THR B 1 386 ? 6.078 14.477 27.234 1 41.97 386 THR B O 1
ATOM 8138 N N . SER B 1 387 ? 5.066 13.109 28.641 1 35.41 387 SER B N 1
ATOM 8139 C CA . SER B 1 387 ? 6.148 13.219 29.609 1 35.41 387 SER B CA 1
ATOM 8140 C C . SER B 1 387 ? 7.309 12.297 29.25 1 35.41 387 SER B C 1
ATOM 8142 O O . SER B 1 387 ? 8.352 12.32 29.906 1 35.41 387 SER B O 1
ATOM 8144 N N . SER B 1 388 ? 7.172 11.047 28.797 1 34.53 388 SER B N 1
ATOM 8145 C CA . SER B 1 388 ? 8.406 10.273 28.766 1 34.53 388 SER B CA 1
ATOM 8146 C C . SER B 1 388 ? 9.469 10.977 27.922 1 34.53 388 SER B C 1
ATOM 8148 O O . SER B 1 388 ? 9.602 10.711 26.734 1 34.53 388 SER B O 1
ATOM 8150 N N . SER B 1 389 ? 9.641 12.125 27.953 1 31.27 389 SER B N 1
ATOM 8151 C CA . SER B 1 389 ? 10.961 12.727 27.781 1 31.27 389 SER B CA 1
ATOM 8152 C C . SER B 1 389 ? 12.031 11.938 28.531 1 31.27 389 SER B C 1
ATOM 8154 O O . SER B 1 389 ? 12 11.859 29.766 1 31.27 389 SER B O 1
ATOM 8156 N N . SER B 1 390 ? 12.383 10.586 28.297 1 31.66 390 SER B N 1
ATOM 8157 C CA . SER B 1 390 ? 13.766 10.492 28.766 1 31.66 390 SER B CA 1
ATOM 8158 C C . SER B 1 390 ? 14.406 11.875 28.891 1 31.66 390 SER B C 1
ATOM 8160 O O . SER B 1 390 ? 14.141 12.758 28.078 1 31.66 390 SER B O 1
ATOM 8162 N N . LYS B 1 391 ? 14.781 12.297 30.062 1 32.88 391 LYS B N 1
ATOM 8163 C CA . LYS B 1 391 ? 15.703 13.359 30.453 1 32.88 391 LYS B CA 1
ATOM 8164 C C . LYS B 1 391 ? 16.812 13.539 29.406 1 32.88 391 LYS B C 1
ATOM 8166 O O . LYS B 1 391 ? 17.828 14.164 29.688 1 32.88 391 LYS B O 1
ATOM 8171 N N . GLN B 1 392 ? 17.172 12.453 28.734 1 31.83 392 GLN B N 1
ATOM 8172 C CA . GLN B 1 392 ? 18.234 13.023 27.891 1 31.83 392 GLN B CA 1
ATOM 8173 C C . GLN B 1 392 ? 17.75 14.281 27.172 1 31.83 392 GLN B C 1
ATOM 8175 O O . GLN B 1 392 ? 16.75 14.242 26.453 1 31.83 392 GLN B O 1
ATOM 8180 N N . LYS B 1 393 ? 17.891 15.375 27.797 1 31.78 393 LYS B N 1
ATOM 8181 C CA . LYS B 1 393 ? 18.078 16.766 27.391 1 31.78 393 LYS B CA 1
ATOM 8182 C C . LYS B 1 393 ? 18.469 16.875 25.922 1 31.78 393 LYS B C 1
ATOM 8184 O O . LYS B 1 393 ? 19.656 16.875 25.594 1 31.78 393 LYS B O 1
ATOM 8189 N N . VAL B 1 394 ? 18.281 15.812 25.172 1 31.2 394 VAL B N 1
ATOM 8190 C CA . VAL B 1 394 ? 18.672 16.547 23.984 1 31.2 394 VAL B CA 1
ATOM 8191 C C . VAL B 1 394 ? 18.125 17.984 24.047 1 31.2 394 VAL B C 1
ATOM 8193 O O . VAL B 1 394 ? 16.984 18.188 24.453 1 31.2 394 VAL B O 1
ATOM 8196 N N . PRO B 1 395 ? 18.938 18.953 24.266 1 28.2 395 PRO B N 1
ATOM 8197 C CA . PRO B 1 395 ? 18.422 20.312 24.078 1 28.2 395 PRO B CA 1
ATOM 8198 C C . PRO B 1 395 ? 17.281 20.375 23.078 1 28.2 395 PRO B C 1
ATOM 8200 O O . PRO B 1 395 ? 17.484 20.188 21.875 1 28.2 395 PRO B O 1
ATOM 8203 N N . SER B 1 396 ? 16.5 19.375 23.156 1 31.11 396 SER B N 1
ATOM 8204 C CA . SER B 1 396 ? 15.312 19.594 22.328 1 31.11 396 SER B CA 1
ATOM 8205 C C . SER B 1 396 ? 15.078 21.078 22.109 1 31.11 396 SER B C 1
ATOM 8207 O O . SER B 1 396 ? 15.148 21.875 23.047 1 31.11 396 SER B O 1
ATOM 8209 N N . ARG B 1 397 ? 15.547 21.406 21.078 1 32.44 397 ARG B N 1
ATOM 8210 C CA . ARG B 1 397 ? 15.305 22.797 20.719 1 32.44 397 ARG B CA 1
ATOM 8211 C C . ARG B 1 397 ? 14 23.312 21.328 1 32.44 397 ARG B C 1
ATOM 8213 O O . ARG B 1 397 ? 12.914 22.844 20.984 1 32.44 397 ARG B O 1
ATOM 8220 N N . ARG B 1 398 ? 13.961 23.281 22.75 1 34.16 398 ARG B N 1
ATOM 8221 C CA . ARG B 1 398 ? 12.992 24.141 23.406 1 34.16 398 ARG B CA 1
ATOM 8222 C C . ARG B 1 398 ? 12.375 25.125 22.422 1 34.16 398 ARG B C 1
ATOM 8224 O O . ARG B 1 398 ? 13.055 26.031 21.922 1 34.16 398 ARG B O 1
ATOM 8231 N N . ASN B 1 399 ? 11.797 24.547 21.5 1 32.03 399 ASN B N 1
ATOM 8232 C CA . ASN B 1 399 ? 11.055 25.672 20.922 1 32.03 399 ASN B CA 1
ATOM 8233 C C . ASN B 1 399 ? 10.664 26.688 22 1 32.03 399 ASN B C 1
ATOM 8235 O O . ASN B 1 399 ? 10.539 26.344 23.172 1 32.03 399 ASN B O 1
ATOM 8239 N N . SER B 1 400 ? 10.836 27.875 21.734 1 30.36 400 SER B N 1
ATOM 8240 C CA . SER B 1 400 ? 10.609 29.062 22.562 1 30.36 400 SER B CA 1
ATOM 8241 C C . SER B 1 400 ? 9.484 28.828 23.578 1 30.36 400 SER B C 1
ATOM 8243 O O . SER B 1 400 ? 8.609 27.984 23.344 1 30.36 400 SER B O 1
ATOM 8245 N N . GLY B 1 401 ? 9.539 28.797 24.984 1 31.84 401 GLY B N 1
ATOM 8246 C CA . GLY B 1 401 ? 8.656 29.156 26.078 1 31.84 401 GLY B CA 1
ATOM 8247 C C . GLY B 1 401 ? 7.289 29.625 25.609 1 31.84 401 GLY B C 1
ATOM 8248 O O . GLY B 1 401 ? 6.516 30.172 26.391 1 31.84 401 GLY B O 1
ATOM 8249 N N . THR B 1 402 ? 7.117 30.219 24.422 1 36.28 402 THR B N 1
ATOM 8250 C CA . THR B 1 402 ? 6.082 31.172 24.031 1 36.28 402 THR B CA 1
ATOM 8251 C C . THR B 1 402 ? 4.703 30.531 24.078 1 36.28 402 THR B C 1
ATOM 8253 O O . THR B 1 402 ? 4.586 29.297 24.062 1 36.28 402 THR B O 1
ATOM 8256 N N . LEU B 1 403 ? 3.66 31.312 24.438 1 39.94 403 LEU B N 1
ATOM 8257 C CA . LEU B 1 403 ? 2.201 31.359 24.406 1 39.94 403 LEU B CA 1
ATOM 8258 C C . LEU B 1 403 ? 1.662 30.438 23.312 1 39.94 403 LEU B C 1
ATOM 8260 O O . LEU B 1 403 ? 0.473 30.109 23.297 1 39.94 403 LEU B O 1
ATOM 8264 N N . LEU B 1 404 ? 2.564 30.109 22.359 1 42.72 404 LEU B N 1
ATOM 8265 C CA . LEU B 1 404 ? 1.988 29.453 21.188 1 42.72 404 LEU B CA 1
ATOM 8266 C C . LEU B 1 404 ? 2.295 27.953 21.219 1 42.72 404 LEU B C 1
ATOM 8268 O O . LEU B 1 404 ? 2.537 27.359 20.172 1 42.72 404 LEU B O 1
ATOM 8272 N N . ASP B 1 405 ? 2.645 27.453 22.391 1 45.75 405 ASP B N 1
ATOM 8273 C CA . ASP B 1 405 ? 2.826 26 22.422 1 45.75 405 ASP B CA 1
ATOM 8274 C C . ASP B 1 405 ? 1.578 25.281 21.906 1 45.75 405 ASP B C 1
ATOM 8276 O O . ASP B 1 405 ? 0.455 25.703 22.172 1 45.75 405 ASP B O 1
ATOM 8280 N N . LEU B 1 406 ? 1.716 24.328 20.969 1 50.97 406 LEU B N 1
ATOM 8281 C CA . LEU B 1 406 ? 0.613 23.562 20.391 1 50.97 406 LEU B CA 1
ATOM 8282 C C . LEU B 1 406 ? -0.142 22.812 21.484 1 50.97 406 LEU B C 1
ATOM 8284 O O . LEU B 1 406 ? 0.471 22.234 22.375 1 50.97 406 LEU B O 1
ATOM 8288 N N . PRO B 1 407 ? -1.456 23.047 21.656 1 52.97 407 PRO B N 1
ATOM 8289 C CA . PRO B 1 407 ? -2.262 22.281 22.609 1 52.97 407 PRO B CA 1
ATOM 8290 C C . PRO B 1 407 ? -2.072 20.766 22.469 1 52.97 407 PRO B C 1
ATOM 8292 O O . PRO B 1 407 ? -1.788 20.281 21.359 1 52.97 407 PRO B O 1
ATOM 8295 N N . PRO B 1 408 ? -1.905 20.094 23.594 1 52.47 408 PRO B N 1
ATOM 8296 C CA . PRO B 1 408 ? -1.795 18.641 23.516 1 52.47 408 PRO B CA 1
ATOM 8297 C C . PRO B 1 408 ? -2.945 18 22.734 1 52.47 408 PRO B C 1
ATOM 8299 O O . PRO B 1 408 ? -4.062 18.531 22.734 1 52.47 408 PRO B O 1
ATOM 8302 N N . PRO B 1 409 ? -2.676 16.953 21.984 1 57.66 409 PRO B N 1
ATOM 8303 C CA . PRO B 1 409 ? -3.717 16.312 21.172 1 57.66 409 PRO B CA 1
ATOM 8304 C C . PRO B 1 409 ? -4.875 15.773 22.016 1 57.66 409 PRO B C 1
ATOM 8306 O O . PRO B 1 409 ? -4.66 15.305 23.125 1 57.66 409 PRO B O 1
ATOM 8309 N N . PRO B 1 410 ? -6.098 16.016 21.531 1 63.44 410 PRO B N 1
ATOM 8310 C CA . PRO B 1 410 ? -7.277 15.547 22.25 1 63.44 410 PRO B CA 1
ATOM 8311 C C . PRO B 1 410 ? -7.324 14.023 22.375 1 63.44 410 PRO B C 1
ATOM 8313 O O . PRO B 1 410 ? -6.668 13.32 21.594 1 63.44 410 PRO B O 1
ATOM 8316 N N . ARG B 1 411 ? -7.898 13.531 23.406 1 69.75 411 ARG B N 1
ATOM 8317 C CA . ARG B 1 411 ? -8.133 12.102 23.562 1 69.75 411 ARG B CA 1
ATOM 8318 C C . ARG B 1 411 ? -9.055 11.586 22.469 1 69.75 411 ARG B C 1
ATOM 8320 O O . ARG B 1 411 ? -9.969 12.289 22.031 1 69.75 411 ARG B O 1
ATOM 8327 N N . ILE B 1 412 ? -8.648 10.539 22.031 1 79.06 412 ILE B N 1
ATOM 8328 C CA . ILE B 1 412 ? -9.445 9.961 20.953 1 79.06 412 ILE B CA 1
ATOM 8329 C C . ILE B 1 412 ? -10.086 8.656 21.422 1 79.06 412 ILE B C 1
ATOM 8331 O O . ILE B 1 412 ? -9.57 7.988 22.312 1 79.06 412 ILE B O 1
ATOM 8335 N N . ASP B 1 413 ? -11.242 8.266 20.953 1 86.88 413 ASP B N 1
ATOM 8336 C CA . ASP B 1 413 ? -12 7.07 21.312 1 86.88 413 ASP B CA 1
ATOM 8337 C C . ASP B 1 413 ? -12.039 6.09 20.141 1 86.88 413 ASP B C 1
ATOM 8339 O O . ASP B 1 413 ? -13.086 5.492 19.859 1 86.88 413 ASP B O 1
ATOM 8343 N N . PHE B 1 414 ? -11 6.07 19.344 1 88.06 414 PHE B N 1
ATOM 8344 C CA . PHE B 1 414 ? -10.844 5.121 18.25 1 88.06 414 PHE B CA 1
ATOM 8345 C C . PHE B 1 414 ? -9.375 4.773 18.047 1 88.06 414 PHE B C 1
ATOM 8347 O O . PHE B 1 414 ? -8.484 5.43 18.594 1 88.06 414 PHE B O 1
ATOM 8354 N N . SER B 1 415 ? -9.133 3.768 17.312 1 88.94 415 SER B N 1
ATOM 8355 C CA . SER B 1 415 ? -7.758 3.33 17.094 1 88.94 415 SER B CA 1
ATOM 8356 C C . SER B 1 415 ? -7.258 3.777 15.719 1 88.94 415 SER B C 1
ATOM 8358 O O . SER B 1 415 ? -8 3.744 14.734 1 88.94 415 SER B O 1
ATOM 8360 N N . LEU B 1 416 ? -5.984 4.156 15.711 1 93.19 416 LEU B N 1
ATOM 8361 C CA . LEU B 1 416 ? -5.348 4.539 14.453 1 93.19 416 LEU B CA 1
ATOM 8362 C C . LEU B 1 416 ? -4.957 3.307 13.648 1 93.19 416 LEU B C 1
ATOM 8364 O O . LEU B 1 416 ? -4.578 3.42 12.477 1 93.19 416 LEU B O 1
ATOM 8368 N N . SER B 1 417 ? -5.113 2.131 14.203 1 91.88 417 SER B N 1
ATOM 8369 C CA . SER B 1 417 ? -4.637 0.89 13.602 1 91.88 417 SER B CA 1
ATOM 8370 C C . SER B 1 417 ? -5.328 0.624 12.266 1 91.88 417 SER B C 1
ATOM 8372 O O . SER B 1 417 ? -4.723 0.075 11.344 1 91.88 417 SER B O 1
ATOM 8374 N N . ILE B 1 418 ? -6.555 1.036 12.141 1 93.69 418 ILE B N 1
ATOM 8375 C CA . ILE B 1 418 ? -7.34 0.758 10.945 1 93.69 418 ILE B CA 1
ATOM 8376 C C . ILE B 1 418 ? -6.75 1.509 9.75 1 93.69 418 ILE B C 1
ATOM 8378 O O . ILE B 1 418 ? -6.684 0.975 8.641 1 93.69 418 ILE B O 1
ATOM 8382 N N . LEU B 1 419 ? -6.273 2.732 10 1 96.19 419 LEU B N 1
ATOM 8383 C CA . LEU B 1 419 ? -5.664 3.523 8.93 1 96.19 419 LEU B CA 1
ATOM 8384 C C . LEU B 1 419 ? -4.355 2.889 8.461 1 96.19 419 LEU B C 1
ATOM 8386 O O . LEU B 1 419 ? -4.027 2.947 7.277 1 96.19 419 LEU B O 1
ATOM 8390 N N . PHE B 1 420 ? -3.658 2.211 9.344 1 94.5 420 PHE B N 1
ATOM 8391 C CA . PHE B 1 420 ? -2.334 1.669 9.055 1 94.5 420 PHE B CA 1
ATOM 8392 C C . PHE B 1 420 ? -2.422 0.192 8.695 1 94.5 420 PHE B C 1
ATOM 8394 O O . PHE B 1 420 ? -1.398 -0.468 8.5 1 94.5 420 PHE B O 1
ATOM 8401 N N . ALA B 1 421 ? -3.607 -0.295 8.602 1 91.44 421 ALA B N 1
ATOM 8402 C CA . ALA B 1 421 ? -3.762 -1.73 8.383 1 91.44 421 ALA B CA 1
ATOM 8403 C C . ALA B 1 421 ? -3.264 -2.131 6.992 1 91.44 421 ALA B C 1
ATOM 8405 O O . ALA B 1 421 ? -2.469 -3.064 6.859 1 91.44 421 ALA B O 1
ATOM 8406 N N . ASN B 1 422 ? -3.744 -1.378 6 1 91.69 422 ASN B N 1
ATOM 8407 C CA . ASN B 1 422 ? -3.396 -1.775 4.641 1 91.69 422 ASN B CA 1
ATOM 8408 C C . ASN B 1 422 ? -2.598 -0.689 3.928 1 91.69 422 ASN B C 1
ATOM 8410 O O . ASN B 1 422 ? -2.027 -0.931 2.861 1 91.69 422 ASN B O 1
ATOM 8414 N N . LEU B 1 423 ? -2.527 0.475 4.547 1 96.38 423 LEU B N 1
ATOM 8415 C CA . LEU B 1 423 ? -1.749 1.552 3.947 1 96.38 423 LEU B CA 1
ATOM 8416 C C . LEU B 1 423 ? -0.312 1.534 4.457 1 96.38 423 LEU B C 1
ATOM 8418 O O . LEU B 1 423 ? -0.073 1.297 5.645 1 96.38 423 LEU B O 1
ATOM 8422 N N . SER B 1 424 ? 0.581 1.728 3.557 1 96.31 424 SER B N 1
ATOM 8423 C CA . SER B 1 424 ? 1.975 1.848 3.975 1 96.31 424 SER B CA 1
ATOM 8424 C C . SER B 1 424 ? 2.213 3.146 4.738 1 96.31 424 SER B C 1
ATOM 8426 O O . SER B 1 424 ? 1.39 4.062 4.688 1 96.31 424 SER B O 1
ATOM 8428 N N . THR B 1 425 ? 3.357 3.199 5.457 1 96.69 425 THR B N 1
ATOM 8429 C CA . THR B 1 425 ? 3.707 4.41 6.195 1 96.69 425 THR B CA 1
ATOM 8430 C C . THR B 1 425 ? 3.844 5.598 5.246 1 96.69 425 THR B C 1
ATOM 8432 O O . THR B 1 425 ? 3.422 6.707 5.574 1 96.69 425 THR B O 1
ATOM 8435 N N . ALA B 1 426 ? 4.41 5.355 4.105 1 96.94 426 ALA B N 1
ATOM 8436 C CA . ALA B 1 426 ? 4.594 6.414 3.117 1 96.94 426 ALA B CA 1
ATOM 8437 C C . ALA B 1 426 ? 3.248 6.949 2.631 1 96.94 426 ALA B C 1
ATOM 8439 O O . ALA B 1 426 ? 3.076 8.164 2.473 1 96.94 426 ALA B O 1
ATOM 8440 N N . VAL B 1 427 ? 2.332 6.039 2.404 1 97.25 427 VAL B N 1
ATOM 8441 C CA . VAL B 1 427 ? 1.034 6.441 1.87 1 97.25 427 VAL B CA 1
ATOM 8442 C C . VAL B 1 427 ? 0.25 7.203 2.934 1 97.25 427 VAL B C 1
ATOM 8444 O O . VAL B 1 427 ? -0.427 8.188 2.627 1 97.25 427 VAL B O 1
ATOM 8447 N N . VAL B 1 428 ? 0.291 6.762 4.172 1 98.38 428 VAL B N 1
ATOM 8448 C CA . VAL B 1 428 ? -0.388 7.48 5.246 1 98.38 428 VAL B CA 1
ATOM 8449 C C . VAL B 1 428 ? 0.157 8.906 5.34 1 98.38 428 VAL B C 1
ATOM 8451 O O . VAL B 1 428 ? -0.609 9.859 5.477 1 98.38 428 VAL B O 1
ATOM 8454 N N . LEU B 1 429 ? 1.459 9.008 5.293 1 98.19 429 LEU B N 1
ATOM 8455 C CA . LEU B 1 429 ? 2.088 10.328 5.355 1 98.19 429 LEU B CA 1
ATOM 8456 C C . LEU B 1 429 ? 1.689 11.18 4.156 1 98.19 429 LEU B C 1
ATOM 8458 O O . LEU B 1 429 ? 1.496 12.391 4.285 1 98.19 429 LEU B O 1
ATOM 8462 N N . GLU B 1 430 ? 1.591 10.586 3.051 1 96.88 430 GLU B N 1
ATOM 8463 C CA . GLU B 1 430 ? 1.132 11.297 1.858 1 96.88 430 GLU B CA 1
ATOM 8464 C C . GLU B 1 430 ? -0.293 11.812 2.037 1 96.88 430 GLU B C 1
ATOM 8466 O O . GLU B 1 430 ? -0.617 12.922 1.609 1 96.88 430 GLU B O 1
ATOM 8471 N N . VAL B 1 431 ? -1.097 10.969 2.57 1 98.25 431 VAL B N 1
ATOM 8472 C CA . VAL B 1 431 ? -2.482 11.359 2.803 1 98.25 431 VAL B CA 1
ATOM 8473 C C . VAL B 1 431 ? -2.531 12.555 3.75 1 98.25 431 VAL B C 1
ATOM 8475 O O . VAL B 1 431 ? -3.26 13.516 3.504 1 98.25 431 VAL B O 1
ATOM 8478 N N . VAL B 1 432 ? -1.787 12.492 4.82 1 98.19 432 VAL B N 1
ATOM 8479 C CA . VAL B 1 432 ? -1.753 13.578 5.793 1 98.19 432 VAL B CA 1
ATOM 8480 C C . VAL B 1 432 ? -1.199 14.844 5.133 1 98.19 432 VAL B C 1
ATOM 8482 O O . VAL B 1 432 ? -1.67 15.953 5.402 1 98.19 432 VAL B O 1
ATOM 8485 N N . ALA B 1 433 ? -0.178 14.68 4.277 1 97.88 433 ALA B N 1
ATOM 8486 C CA . ALA B 1 433 ? 0.368 15.82 3.543 1 97.88 433 ALA B CA 1
ATOM 8487 C C . ALA B 1 433 ? -0.697 16.469 2.664 1 97.88 433 ALA B C 1
ATOM 8489 O O . ALA B 1 433 ? -0.789 17.688 2.594 1 97.88 433 ALA B O 1
ATOM 8490 N N . ASN B 1 434 ? -1.454 15.656 1.983 1 96.94 434 ASN B N 1
ATOM 8491 C CA . ASN B 1 434 ? -2.541 16.188 1.165 1 96.94 434 ASN B CA 1
ATOM 8492 C C . ASN B 1 434 ? -3.582 16.906 2.016 1 96.94 434 ASN B C 1
ATOM 8494 O O . ASN B 1 434 ? -4.133 17.938 1.598 1 96.94 434 ASN B O 1
ATOM 8498 N N . ALA B 1 435 ? -3.881 16.375 3.168 1 97.44 435 ALA B N 1
ATOM 8499 C CA . ALA B 1 435 ? -4.824 17.016 4.078 1 97.44 435 ALA B CA 1
ATOM 8500 C C . ALA B 1 435 ? -4.289 18.359 4.555 1 97.44 435 ALA B C 1
ATOM 8502 O O . ALA B 1 435 ? -5.039 19.344 4.645 1 97.44 435 ALA B O 1
ATOM 8503 N N . LEU B 1 436 ? -2.998 18.406 4.836 1 96.31 436 LEU B N 1
ATOM 8504 C CA . LEU B 1 436 ? -2.369 19.641 5.281 1 96.31 436 LEU B CA 1
ATOM 8505 C C . LEU B 1 436 ? -2.477 20.719 4.211 1 96.31 436 LEU B C 1
ATOM 8507 O O . LEU B 1 436 ? -2.635 21.906 4.527 1 96.31 436 LEU B O 1
ATOM 8511 N N . LEU B 1 437 ? -2.398 20.312 2.996 1 94.88 437 LEU B N 1
ATOM 8512 C CA . LEU B 1 437 ? -2.453 21.266 1.889 1 94.88 437 LEU B CA 1
ATOM 8513 C C . LEU B 1 437 ? -3.891 21.484 1.43 1 94.88 437 LEU B C 1
ATOM 8515 O O . LEU B 1 437 ? -4.129 22.125 0.406 1 94.88 437 LEU B O 1
ATOM 8519 N N . GLU B 1 438 ? -4.848 20.891 2.098 1 94.19 438 GLU B N 1
ATOM 8520 C CA . GLU B 1 438 ? -6.281 21 1.841 1 94.19 438 GLU B CA 1
ATOM 8521 C C . GLU B 1 438 ? -6.637 20.5 0.446 1 94.19 438 GLU B C 1
ATOM 8523 O O . GLU B 1 438 ? -7.395 21.141 -0.28 1 94.19 438 GLU B O 1
ATOM 8528 N N . HIS B 1 439 ? -5.984 19.5 0.072 1 94.38 439 HIS B N 1
ATOM 8529 C CA . HIS B 1 439 ? -6.402 18.766 -1.124 1 94.38 439 HIS B CA 1
ATOM 8530 C C . HIS B 1 439 ? -7.598 17.875 -0.834 1 94.38 439 HIS B C 1
ATOM 8532 O O . HIS B 1 439 ? -7.82 17.469 0.313 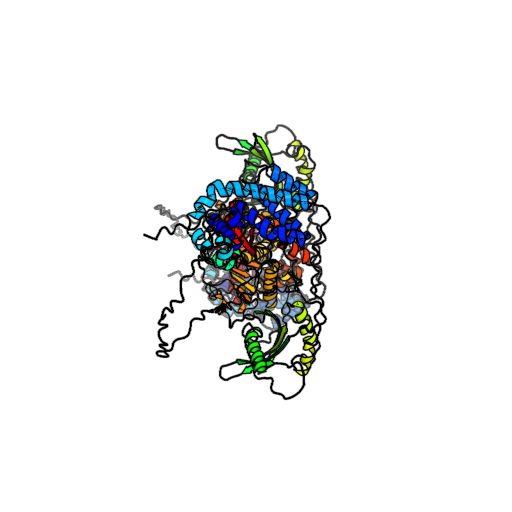1 94.38 439 HIS B O 1
ATOM 8538 N N . SER B 1 440 ? -8.406 17.625 -1.899 1 95.88 440 SER B N 1
ATOM 8539 C CA . SER B 1 440 ? -9.539 16.719 -1.726 1 95.88 440 SER B CA 1
ATOM 8540 C C . SER B 1 440 ? -9.078 15.289 -1.524 1 95.88 440 SER B C 1
ATOM 8542 O O . SER B 1 440 ? -8.195 14.805 -2.238 1 95.88 440 SER B O 1
ATOM 8544 N N . ILE B 1 441 ? -9.648 14.633 -0.524 1 97.81 441 ILE B N 1
ATOM 8545 C CA . ILE B 1 441 ? -9.305 13.25 -0.208 1 97.81 441 ILE B CA 1
ATOM 8546 C C . ILE B 1 441 ? -10.57 12.391 -0.226 1 97.81 441 ILE B C 1
ATOM 8548 O O . ILE B 1 441 ? -11.516 12.648 0.522 1 97.81 441 ILE B O 1
ATOM 8552 N N . ILE B 1 442 ? -10.594 11.422 -1.046 1 97.56 442 ILE B N 1
ATOM 8553 C CA . ILE B 1 442 ? -11.703 10.484 -1.164 1 97.56 442 ILE B CA 1
ATOM 8554 C C . ILE B 1 442 ? -11.266 9.094 -0.706 1 97.56 442 ILE B C 1
ATOM 8556 O O . ILE B 1 442 ? -10.43 8.453 -1.356 1 97.56 442 ILE B O 1
ATOM 8560 N N . LEU B 1 443 ? -11.812 8.617 0.394 1 98.12 443 LEU B N 1
ATOM 8561 C CA . LEU B 1 443 ? -11.516 7.289 0.921 1 98.12 443 LEU B CA 1
ATOM 8562 C C . LEU B 1 443 ? -12.469 6.25 0.351 1 98.12 443 LEU B C 1
ATOM 8564 O O . LEU B 1 443 ? -13.664 6.516 0.197 1 98.12 443 LEU B O 1
ATOM 8568 N N . LEU B 1 444 ? -11.953 5.141 -0.034 1 96.81 444 LEU B N 1
ATOM 8569 C CA . LEU B 1 444 ? -12.727 4.023 -0.555 1 96.81 444 LEU B CA 1
ATOM 8570 C C . LEU B 1 444 ? -12.508 2.77 0.285 1 96.81 444 LEU B C 1
ATOM 8572 O O . LEU B 1 444 ? -11.383 2.473 0.682 1 96.81 444 LEU B O 1
ATOM 8576 N N . SER B 1 445 ? -13.57 2.076 0.591 1 96.12 445 SER B N 1
ATOM 8577 C CA . SER B 1 445 ? -13.461 0.828 1.342 1 96.12 445 SER B CA 1
ATOM 8578 C C . SER B 1 445 ? -14.742 0.008 1.238 1 96.12 445 SER B C 1
ATOM 8580 O O . SER B 1 445 ? -15.789 0.535 0.87 1 96.12 445 SER B O 1
ATOM 8582 N N . SER B 1 446 ? -14.625 -1.263 1.538 1 93.19 446 SER B N 1
ATOM 8583 C CA . SER B 1 446 ? -15.789 -2.135 1.633 1 93.19 446 SER B CA 1
ATOM 8584 C C . SER B 1 446 ? -16.375 -2.121 3.039 1 93.19 446 SER B C 1
ATOM 8586 O O . SER B 1 446 ? -17.484 -2.631 3.262 1 93.19 446 SER B O 1
ATOM 8588 N N . SER B 1 447 ? -15.719 -1.52 3.957 1 94.81 447 SER B N 1
ATOM 8589 C CA . SER B 1 447 ? -16.172 -1.416 5.34 1 94.81 447 SER B CA 1
ATOM 8590 C C . SER B 1 447 ? -16.594 0.01 5.676 1 94.81 447 SER B C 1
ATOM 8592 O O . SER B 1 447 ? -15.82 0.949 5.512 1 94.81 447 SER B O 1
ATOM 8594 N N . MET B 1 448 ? -17.781 0.173 6.168 1 96.62 448 MET B N 1
ATOM 8595 C CA . MET B 1 448 ? -18.281 1.485 6.566 1 96.62 448 MET B CA 1
ATOM 8596 C C . MET B 1 448 ? -17.547 2.002 7.793 1 96.62 448 MET B C 1
ATOM 8598 O O . MET B 1 448 ? -17.25 3.195 7.895 1 96.62 448 MET B O 1
ATOM 8602 N N . THR B 1 449 ? -17.234 1.144 8.672 1 96.44 449 THR B N 1
ATOM 8603 C CA . THR B 1 449 ? -16.5 1.517 9.867 1 96.44 449 THR B CA 1
ATOM 8604 C C . THR B 1 449 ? -15.094 1.999 9.508 1 96.44 449 THR B C 1
ATOM 8606 O O . THR B 1 449 ? -14.609 2.986 10.07 1 96.44 449 THR B O 1
ATOM 8609 N N . ALA B 1 450 ? -14.453 1.281 8.617 1 97 450 ALA B N 1
ATOM 8610 C CA . ALA B 1 450 ? -13.109 1.671 8.203 1 97 450 ALA B CA 1
ATOM 8611 C C . ALA B 1 450 ? -13.094 3.084 7.629 1 97 450 ALA B C 1
ATOM 8613 O O . ALA B 1 450 ? -12.141 3.84 7.84 1 97 450 ALA B O 1
ATOM 8614 N N . LEU B 1 451 ? -14.117 3.412 6.945 1 97.94 451 LEU B N 1
ATOM 8615 C CA . LEU B 1 451 ? -14.211 4.734 6.336 1 97.94 451 LEU B CA 1
ATOM 8616 C C . LEU B 1 451 ? -14.258 5.824 7.406 1 97.94 451 LEU B C 1
ATOM 8618 O O . LEU B 1 451 ? -13.445 6.75 7.387 1 97.94 451 LEU B O 1
ATOM 8622 N N . THR B 1 452 ? -15.125 5.711 8.305 1 97.69 452 THR B N 1
ATOM 8623 C CA . THR B 1 452 ? -15.312 6.727 9.336 1 97.69 452 THR B CA 1
ATOM 8624 C C . THR B 1 452 ? -14.086 6.805 10.242 1 97.69 452 THR B C 1
ATOM 8626 O O . THR B 1 452 ? -13.609 7.898 10.555 1 97.69 452 THR B O 1
ATOM 8629 N N . VAL B 1 453 ? -13.633 5.68 10.664 1 96.38 453 VAL B N 1
ATOM 8630 C CA . VAL B 1 453 ? -12.508 5.656 11.602 1 96.38 453 VAL B CA 1
ATOM 8631 C C . VAL B 1 453 ? -11.258 6.207 10.922 1 96.38 453 VAL B C 1
ATOM 8633 O O . VAL B 1 453 ? -10.484 6.941 11.539 1 96.38 453 VAL B O 1
ATOM 8636 N N . SER B 1 454 ? -11.008 5.836 9.688 1 98 454 SER B N 1
ATOM 8637 C CA . SER B 1 454 ? -9.836 6.34 8.977 1 98 454 SER B CA 1
ATOM 8638 C C . SER B 1 454 ? -9.922 7.848 8.766 1 98 454 SER B C 1
ATOM 8640 O O . SER B 1 454 ? -8.914 8.555 8.867 1 98 454 SER B O 1
ATOM 8642 N N . ALA B 1 455 ? -11.078 8.312 8.375 1 97.81 455 ALA B N 1
ATOM 8643 C CA . ALA B 1 455 ? -11.258 9.758 8.234 1 97.81 455 ALA B CA 1
ATOM 8644 C C . ALA B 1 455 ? -10.992 10.477 9.547 1 97.81 455 ALA B C 1
ATOM 8646 O O . ALA B 1 455 ? -10.32 11.516 9.578 1 97.81 455 ALA B O 1
ATOM 8647 N N . GLU B 1 456 ? -11.516 9.969 10.625 1 94.69 456 GLU B N 1
ATOM 8648 C CA . GLU B 1 456 ? -11.266 10.539 11.945 1 94.69 456 GLU B CA 1
ATOM 8649 C C . GLU B 1 456 ? -9.781 10.484 12.297 1 94.69 456 GLU B C 1
ATOM 8651 O O . GLU B 1 456 ? -9.266 11.398 12.945 1 94.69 456 GLU B O 1
ATOM 8656 N N . ALA B 1 457 ? -9.18 9.406 11.906 1 95.94 457 ALA B N 1
ATOM 8657 C CA . ALA B 1 457 ? -7.75 9.273 12.148 1 95.94 457 ALA B CA 1
ATOM 8658 C C . ALA B 1 457 ? -6.965 10.367 11.438 1 95.94 457 ALA B C 1
ATOM 8660 O O . ALA B 1 457 ? -6.043 10.953 12.008 1 95.94 457 ALA B O 1
ATOM 8661 N N . ILE B 1 458 ? -7.301 10.633 10.227 1 97.38 458 ILE B N 1
ATOM 8662 C CA . ILE B 1 458 ? -6.637 11.672 9.453 1 97.38 458 ILE B CA 1
ATOM 8663 C C . ILE B 1 458 ? -6.812 13.023 10.148 1 97.38 458 ILE B C 1
ATOM 8665 O O . ILE B 1 458 ? -5.848 13.773 10.32 1 97.38 458 ILE B O 1
ATOM 8669 N N . ARG B 1 459 ? -7.973 13.297 10.547 1 93.44 459 ARG B N 1
ATOM 8670 C CA . ARG B 1 459 ? -8.242 14.539 11.25 1 93.44 459 ARG B CA 1
ATOM 8671 C C . ARG B 1 459 ? -7.422 14.633 12.539 1 93.44 459 ARG B C 1
ATOM 8673 O O . ARG B 1 459 ? -6.902 15.695 12.875 1 93.44 459 ARG B O 1
ATOM 8680 N N . CYS B 1 460 ? -7.363 13.531 13.18 1 90.94 460 CYS B N 1
ATOM 8681 C CA . CYS B 1 460 ? -6.605 13.469 14.422 1 90.94 460 CYS B CA 1
ATOM 8682 C C . CYS B 1 460 ? -5.129 13.75 14.172 1 90.94 460 CYS B C 1
ATOM 8684 O O . CYS B 1 460 ? -4.488 14.469 14.945 1 90.94 460 CYS B O 1
ATOM 8686 N N . LEU B 1 461 ? -4.637 13.227 13.188 1 94.75 461 LEU B N 1
ATOM 8687 C CA . LEU B 1 461 ? -3.209 13.32 12.898 1 94.75 461 LEU B CA 1
ATOM 8688 C C . LEU B 1 461 ? -2.846 14.711 12.391 1 94.75 461 LEU B C 1
ATOM 8690 O O . LEU B 1 461 ? -1.668 15.07 12.344 1 94.75 461 LEU B O 1
ATOM 8694 N N . LEU B 1 462 ? -3.807 15.492 12.047 1 93.19 462 LEU B N 1
ATOM 8695 C CA . LEU B 1 462 ? -3.576 16.859 11.602 1 93.19 462 LEU B CA 1
ATOM 8696 C C . LEU B 1 462 ? -3.324 17.781 12.789 1 93.19 462 LEU B C 1
ATOM 8698 O O . LEU B 1 462 ? -2.855 18.922 12.617 1 93.19 462 LEU B O 1
ATOM 8702 N N . ASN B 1 463 ? -3.588 17.312 13.961 1 86.69 463 ASN B N 1
ATOM 8703 C CA . ASN B 1 463 ? -3.422 18.156 15.141 1 86.69 463 ASN B CA 1
ATOM 8704 C C . ASN B 1 463 ? -2.037 18.797 15.18 1 86.69 463 ASN B C 1
ATOM 8706 O O . ASN B 1 463 ? -1.029 18.125 14.977 1 86.69 463 ASN B O 1
ATOM 8710 N N . PRO B 1 464 ? -2.033 20.094 15.398 1 86.31 464 PRO B N 1
ATOM 8711 C CA . PRO B 1 464 ? -3.02 21.031 15.961 1 86.31 464 PRO B CA 1
ATOM 8712 C C . PRO B 1 464 ? -3.904 21.656 14.891 1 86.31 464 PRO B C 1
ATOM 8714 O O . PRO B 1 464 ? -4.844 22.391 15.211 1 86.31 464 PRO B O 1
ATOM 8717 N N . PHE B 1 465 ? -3.629 21.406 13.648 1 88.12 465 PHE B N 1
ATOM 8718 C CA . PHE B 1 465 ? -4.492 21.922 12.594 1 88.12 465 PHE B CA 1
ATOM 8719 C C . PHE B 1 465 ? -5.82 21.172 12.57 1 88.12 465 PHE B C 1
ATOM 8721 O O . PHE B 1 465 ? -5.914 20.047 13.078 1 88.12 465 PHE B O 1
ATOM 8728 N N . SER B 1 466 ? -6.824 21.812 12.07 1 86.19 466 SER B N 1
ATOM 8729 C CA . SER B 1 466 ? -8.141 21.188 11.922 1 86.19 466 SER B CA 1
ATOM 8730 C C . SER B 1 466 ? -8.633 21.281 10.484 1 86.19 466 SER B C 1
ATOM 8732 O O . SER B 1 466 ? -8.312 22.234 9.773 1 86.19 466 SER B O 1
ATOM 8734 N N . TRP B 1 467 ? -9.328 20.266 10.117 1 89.94 467 TRP B N 1
ATOM 8735 C CA . TRP B 1 467 ? -9.961 20.281 8.797 1 89.94 467 TRP B CA 1
ATOM 8736 C C . TRP B 1 467 ? -11.18 21.203 8.797 1 89.94 467 TRP B C 1
ATOM 8738 O O . TRP B 1 467 ? -12.141 20.969 9.531 1 89.94 467 TRP B O 1
ATOM 8748 N N . CYS B 1 468 ? -11.18 22.234 7.918 1 85.69 468 CYS B N 1
ATOM 8749 C CA . CYS B 1 468 ? -12.227 23.266 7.977 1 85.69 468 CYS B CA 1
ATOM 8750 C C . CYS B 1 468 ? -13.117 23.203 6.742 1 85.69 468 CYS B C 1
ATOM 8752 O O . CYS B 1 468 ? -13.844 24.156 6.449 1 85.69 468 CYS B O 1
ATOM 8754 N N . HIS B 1 469 ? -13.102 22.156 6.008 1 91.06 469 HIS B N 1
ATOM 8755 C CA . HIS B 1 469 ? -13.875 22.016 4.781 1 91.06 469 HIS B CA 1
ATOM 8756 C C . HIS B 1 469 ? -14.898 20.891 4.902 1 91.06 469 HIS B C 1
ATOM 8758 O O . HIS B 1 469 ? -15.195 20.438 6.008 1 91.06 469 HIS B O 1
ATOM 8764 N N . ILE B 1 470 ? -15.461 20.609 3.836 1 93.19 470 ILE B N 1
ATOM 8765 C CA . ILE B 1 470 ? -16.484 19.578 3.824 1 93.19 470 ILE B CA 1
ATOM 8766 C C . ILE B 1 470 ? -15.906 18.266 4.371 1 93.19 470 ILE B C 1
ATOM 8768 O O . ILE B 1 470 ? -14.852 17.812 3.926 1 93.19 470 ILE B O 1
ATOM 8772 N N . TYR B 1 471 ? -16.656 17.781 5.367 1 95.31 471 TYR B N 1
ATOM 8773 C CA . TYR B 1 471 ? -16.234 16.547 6.043 1 95.31 471 TYR B CA 1
ATOM 8774 C C . TYR B 1 471 ? -17.406 15.586 6.211 1 95.31 471 TYR B C 1
ATOM 8776 O O . TYR B 1 471 ? -18.297 15.812 7.035 1 95.31 471 TYR B O 1
ATOM 8784 N N . ILE B 1 472 ? -17.359 14.461 5.398 1 96.56 472 ILE B N 1
ATOM 8785 C CA . ILE B 1 472 ? -18.359 13.406 5.457 1 96.56 472 ILE B CA 1
ATOM 8786 C C . ILE B 1 472 ? -17.688 12.039 5.371 1 96.56 472 ILE B C 1
ATOM 8788 O O . ILE B 1 472 ? -17.625 11.43 4.297 1 96.56 472 ILE B O 1
ATOM 8792 N N . PRO B 1 473 ? -17.328 11.477 6.504 1 97.25 473 PRO B N 1
ATOM 8793 C CA . PRO B 1 473 ? -16.531 10.242 6.492 1 97.25 473 PRO B CA 1
ATOM 8794 C C . PRO B 1 473 ? -17.281 9.062 5.863 1 97.25 473 PRO B C 1
ATOM 8796 O O . PRO B 1 473 ? -16.641 8.141 5.352 1 97.25 473 PRO B O 1
ATOM 8799 N N . LEU B 1 474 ? -18.547 9.07 5.996 1 97.81 474 LEU B N 1
ATOM 8800 C CA . LEU B 1 474 ? -19.391 8.078 5.328 1 97.81 474 LEU B CA 1
ATOM 8801 C C . LEU B 1 474 ? -20.406 8.758 4.426 1 97.81 474 LEU B C 1
ATOM 8803 O O . LEU B 1 474 ? -21.484 9.172 4.887 1 97.81 474 LEU B O 1
ATOM 8807 N N . LEU B 1 475 ? -20.078 8.859 3.199 1 97.25 475 LEU B N 1
ATOM 8808 C CA . LEU B 1 475 ? -20.922 9.539 2.23 1 97.25 475 LEU B CA 1
ATOM 8809 C C . LEU B 1 475 ? -21.984 8.594 1.685 1 97.25 475 LEU B C 1
ATOM 8811 O O . LEU B 1 475 ? -21.672 7.637 0.974 1 97.25 475 LEU B O 1
ATOM 8815 N N . PRO B 1 476 ? -23.203 8.867 2.039 1 96.12 476 PRO B N 1
ATOM 8816 C CA . PRO B 1 476 ? -24.281 8.023 1.504 1 96.12 476 PRO B CA 1
ATOM 8817 C C . PRO B 1 476 ? -24.422 8.141 -0.012 1 96.12 476 PRO B C 1
ATOM 8819 O O . PRO B 1 476 ? -24.062 9.172 -0.591 1 96.12 476 PRO B O 1
ATOM 8822 N N . LYS B 1 477 ? -24.938 7.125 -0.582 1 94.5 477 LYS B N 1
ATOM 8823 C CA . LYS B 1 477 ? -25.125 7.086 -2.027 1 94.5 477 LYS B CA 1
ATOM 8824 C C . LYS B 1 477 ? -25.984 8.258 -2.5 1 94.5 477 LYS B C 1
ATOM 8826 O O . LYS B 1 477 ? -25.75 8.812 -3.574 1 94.5 477 LYS B O 1
ATOM 8831 N N . ALA B 1 478 ? -26.938 8.695 -1.726 1 91.62 478 ALA B N 1
ATOM 8832 C CA . ALA B 1 478 ? -27.875 9.766 -2.072 1 91.62 478 ALA B CA 1
ATOM 8833 C C . ALA B 1 478 ? -27.156 11.117 -2.129 1 91.62 478 ALA B C 1
ATOM 8835 O O . ALA B 1 478 ? -27.656 12.062 -2.746 1 91.62 478 ALA B O 1
ATOM 8836 N N . LEU B 1 479 ? -26.031 11.234 -1.491 1 93.19 479 LEU B N 1
ATOM 8837 C CA . LEU B 1 479 ? -25.328 12.508 -1.392 1 93.19 479 LEU B CA 1
ATOM 8838 C C . LEU B 1 479 ? -24.047 12.492 -2.221 1 93.19 479 LEU B C 1
ATOM 8840 O O . LEU B 1 479 ? -23.125 13.258 -1.954 1 93.19 479 LEU B O 1
ATOM 8844 N N . LEU B 1 480 ? -23.875 11.688 -3.258 1 94.5 480 LEU B N 1
ATOM 8845 C CA . LEU B 1 480 ? -22.672 11.539 -4.07 1 94.5 480 LEU B CA 1
ATOM 8846 C C . LEU B 1 480 ? -22.359 12.836 -4.812 1 94.5 480 LEU B C 1
ATOM 8848 O O . LEU B 1 480 ? -21.234 13.031 -5.277 1 94.5 480 LEU B O 1
ATOM 8852 N N . SER B 1 481 ? -23.297 13.742 -4.91 1 93.12 481 SER B N 1
ATOM 8853 C CA . SER B 1 481 ? -23.094 15.016 -5.594 1 93.12 481 SER B CA 1
ATOM 8854 C C . SER B 1 481 ? -22.031 15.859 -4.883 1 93.12 481 SER B C 1
ATOM 8856 O O . SER B 1 481 ? -21.422 16.734 -5.488 1 93.12 481 SER B O 1
ATOM 8858 N N . TYR B 1 482 ? -21.828 15.594 -3.6 1 93.12 482 TYR B N 1
ATOM 8859 C CA . TYR B 1 482 ? -20.828 16.328 -2.826 1 93.12 482 TYR B CA 1
ATOM 8860 C C . TYR B 1 482 ? -19.422 16.109 -3.396 1 93.12 482 TYR B C 1
ATOM 8862 O O . TYR B 1 482 ? -18.5 16.875 -3.105 1 93.12 482 TYR B O 1
ATOM 8870 N N . LEU B 1 483 ? -19.234 15.062 -4.176 1 94.31 483 LEU B N 1
ATOM 8871 C CA . LEU B 1 483 ? -17.938 14.781 -4.777 1 94.31 483 LEU B CA 1
ATOM 8872 C C . LEU B 1 483 ? -17.562 15.859 -5.785 1 94.31 483 LEU B C 1
ATOM 8874 O O . LEU B 1 483 ? -16.375 16.016 -6.109 1 94.31 483 LEU B O 1
ATOM 8878 N N . HIS B 1 484 ? -18.484 16.609 -6.238 1 91.62 484 HIS B N 1
ATOM 8879 C CA . HIS B 1 484 ? -18.234 17.594 -7.277 1 91.62 484 HIS B CA 1
ATOM 8880 C C . HIS B 1 484 ? -18.234 19.016 -6.703 1 91.62 484 HIS B C 1
ATOM 8882 O O . HIS B 1 484 ? -18.312 19.984 -7.449 1 91.62 484 HIS B O 1
ATOM 8888 N N . CYS B 1 485 ? -18.109 19.062 -5.43 1 88.88 485 CYS B N 1
ATOM 8889 C CA . CYS B 1 485 ? -18 20.359 -4.797 1 88.88 485 CYS B CA 1
ATOM 8890 C C . CYS B 1 485 ? -16.688 21.047 -5.156 1 88.88 485 CYS B C 1
ATOM 8892 O O . CYS B 1 485 ? -15.648 20.375 -5.23 1 88.88 485 CYS B O 1
ATOM 8894 N N . PRO B 1 486 ? -16.625 22.328 -5.34 1 87.44 486 PRO B N 1
ATOM 8895 C CA . PRO B 1 486 ? -15.406 23.047 -5.707 1 87.44 486 PRO B CA 1
ATOM 8896 C C . PRO B 1 486 ? -14.43 23.188 -4.539 1 87.44 486 PRO B C 1
ATOM 8898 O O . PRO B 1 486 ? -13.234 23.422 -4.75 1 87.44 486 PRO B O 1
ATOM 8901 N N . THR B 1 487 ? -14.922 23.078 -3.338 1 90.38 487 THR B N 1
ATOM 8902 C CA . THR B 1 487 ? -14.07 23.172 -2.156 1 90.38 487 THR B CA 1
ATOM 8903 C C . THR B 1 487 ? -13.484 21.797 -1.81 1 90.38 487 THR B C 1
ATOM 8905 O O . THR B 1 487 ? -14.039 20.766 -2.182 1 90.38 487 THR B O 1
ATOM 8908 N N . PRO B 1 488 ? -12.367 21.844 -1.131 1 93.12 488 PRO B N 1
ATOM 8909 C CA . PRO B 1 488 ? -11.766 20.562 -0.728 1 93.12 488 PRO B CA 1
ATOM 8910 C C . PRO B 1 488 ? -12.719 19.703 0.094 1 93.12 488 PRO B C 1
ATOM 8912 O O . PRO B 1 488 ? -13.492 20.219 0.902 1 93.12 488 PRO B O 1
ATOM 8915 N N . ILE B 1 489 ? -12.641 18.469 -0.188 1 96.31 489 ILE B N 1
ATOM 8916 C CA . ILE B 1 489 ? -13.531 17.547 0.51 1 96.31 489 ILE B CA 1
ATOM 8917 C C . ILE B 1 489 ? -12.711 16.422 1.164 1 96.31 489 ILE B C 1
ATOM 8919 O O . ILE B 1 489 ? -11.648 16.062 0.663 1 96.31 489 ILE B O 1
ATOM 8923 N N . LEU B 1 490 ? -13.062 15.977 2.297 1 97.56 490 LEU B N 1
ATOM 8924 C CA . LEU B 1 490 ? -12.656 14.734 2.955 1 97.56 490 LEU B CA 1
ATOM 8925 C C . LEU B 1 490 ? -13.852 13.82 3.174 1 97.56 490 LEU B C 1
ATOM 8927 O O . LEU B 1 490 ? -14.617 14 4.125 1 97.56 490 LEU B O 1
ATOM 8931 N N . VAL B 1 491 ? -13.984 12.797 2.234 1 97.94 491 VAL B N 1
ATOM 8932 C CA . VAL B 1 491 ? -15.195 11.992 2.223 1 97.94 491 VAL B CA 1
ATOM 8933 C C . VAL B 1 491 ? -14.836 10.508 2.105 1 97.94 491 VAL B C 1
ATOM 8935 O O . VAL B 1 491 ? -13.727 10.172 1.678 1 97.94 491 VAL B O 1
ATOM 8938 N N . GLY B 1 492 ? -15.688 9.648 2.621 1 98.06 492 GLY B N 1
ATOM 8939 C CA . GLY B 1 492 ? -15.57 8.211 2.477 1 98.06 492 GLY B CA 1
ATOM 8940 C C . GLY B 1 492 ? -16.719 7.59 1.706 1 98.06 492 GLY B C 1
ATOM 8941 O O . GLY B 1 492 ? -17.875 7.902 1.961 1 98.06 492 GLY B O 1
ATOM 8942 N N . ILE B 1 493 ? -16.391 6.758 0.755 1 96.62 493 ILE B N 1
ATOM 8943 C CA . ILE B 1 493 ? -17.406 6.129 -0.082 1 96.62 493 ILE B CA 1
ATOM 8944 C C . ILE B 1 493 ? -17.266 4.609 0.005 1 96.62 493 ILE B C 1
ATOM 8946 O O . ILE B 1 493 ? -16.172 4.062 -0.156 1 96.62 493 ILE B O 1
ATOM 8950 N N . HIS B 1 494 ? -18.375 4.012 0.289 1 95.12 494 HIS B N 1
ATOM 8951 C CA . HIS B 1 494 ? -18.391 2.557 0.17 1 95.12 494 HIS B CA 1
ATOM 8952 C C . HIS B 1 494 ? -18.188 2.119 -1.275 1 95.12 494 HIS B C 1
ATOM 8954 O O . HIS B 1 494 ? -18.734 2.721 -2.197 1 95.12 494 HIS B O 1
ATOM 8960 N N . GLN B 1 495 ? -17.469 1.157 -1.471 1 90.94 495 GLN B N 1
ATOM 8961 C CA . GLN B 1 495 ? -17.031 0.731 -2.799 1 90.94 495 GLN B CA 1
ATOM 8962 C C . GLN B 1 495 ? -18.234 0.417 -3.688 1 90.94 495 GLN B C 1
ATOM 8964 O O . GLN B 1 495 ? -18.188 0.6 -4.906 1 90.94 495 GLN B O 1
ATOM 8969 N N . SER B 1 496 ? -19.344 -0.004 -3.178 1 89.19 496 SER B N 1
ATOM 8970 C CA . SER B 1 496 ? -20.516 -0.382 -3.951 1 89.19 496 SER B CA 1
ATOM 8971 C C . SER B 1 496 ? -21.312 0.846 -4.379 1 89.19 496 SER B C 1
ATOM 8973 O O . SER B 1 496 ? -22.219 0.749 -5.215 1 89.19 496 SER B O 1
ATOM 8975 N N . CYS B 1 497 ? -20.922 1.976 -3.912 1 91.38 497 CYS B N 1
ATOM 8976 C CA . CYS B 1 497 ? -21.781 3.145 -4.094 1 91.38 497 CYS B CA 1
ATOM 8977 C C . CYS B 1 497 ? -21.297 3.992 -5.266 1 91.38 497 CYS B C 1
ATOM 8979 O O . CYS B 1 497 ? -22.047 4.816 -5.789 1 91.38 497 CYS B O 1
ATOM 8981 N N . ALA B 1 498 ? -20.078 3.801 -5.645 1 87.62 498 ALA B N 1
ATOM 8982 C CA . ALA B 1 498 ? -19.547 4.719 -6.656 1 87.62 498 ALA B CA 1
ATOM 8983 C C . ALA B 1 498 ? -18.719 3.973 -7.691 1 87.62 498 ALA B C 1
ATOM 8985 O O . ALA B 1 498 ? -18.172 2.906 -7.406 1 87.62 498 ALA B O 1
ATOM 8986 N N . THR B 1 499 ? -18.734 4.582 -8.859 1 88.44 499 THR B N 1
ATOM 8987 C CA . THR B 1 499 ? -17.875 4.148 -9.945 1 88.44 499 THR B CA 1
ATOM 8988 C C . THR B 1 499 ? -16.891 5.246 -10.32 1 88.44 499 THR B C 1
ATOM 8990 O O . THR B 1 499 ? -16.953 6.355 -9.789 1 88.44 499 THR B O 1
ATOM 8993 N N . ARG B 1 500 ? -15.984 4.941 -11.18 1 87.19 500 ARG B N 1
ATOM 8994 C CA . ARG B 1 500 ? -14.961 5.906 -11.586 1 87.19 500 ARG B CA 1
ATOM 8995 C C . ARG B 1 500 ? -15.594 7.125 -12.25 1 87.19 500 ARG B C 1
ATOM 8997 O O . ARG B 1 500 ? -15.078 8.242 -12.133 1 87.19 500 ARG B O 1
ATOM 9004 N N . ASP B 1 501 ? -16.734 6.934 -12.812 1 86.94 501 ASP B N 1
ATOM 9005 C CA . ASP B 1 501 ? -17.422 8.016 -13.5 1 86.94 501 ASP B CA 1
ATOM 9006 C C . ASP B 1 501 ? -18 9.023 -12.508 1 86.94 501 ASP B C 1
ATOM 9008 O O . ASP B 1 501 ? -18.281 10.164 -12.867 1 86.94 501 ASP B O 1
ATOM 9012 N N . ASP B 1 502 ? -18.109 8.586 -11.266 1 90.5 502 ASP B N 1
ATOM 9013 C CA . ASP B 1 502 ? -18.688 9.453 -10.242 1 90.5 502 ASP B CA 1
ATOM 9014 C C . ASP B 1 502 ? -17.625 10.383 -9.656 1 90.5 502 ASP B C 1
ATOM 9016 O O . ASP B 1 502 ? -17.969 11.359 -8.977 1 90.5 502 ASP B O 1
ATOM 9020 N N . LEU B 1 503 ? -16.422 10.18 -9.977 1 91 503 LEU B N 1
ATOM 9021 C CA . LEU B 1 503 ? -15.312 10.93 -9.375 1 91 503 LEU B CA 1
ATOM 9022 C C . LEU B 1 503 ? -15.211 12.32 -9.977 1 91 503 LEU B C 1
ATOM 9024 O O . LEU B 1 503 ? -15.703 12.562 -11.086 1 91 503 LEU B O 1
ATOM 9028 N N . PRO B 1 504 ? -14.586 13.211 -9.148 1 89.44 504 PRO B N 1
ATOM 9029 C CA . PRO B 1 504 ? -14.422 14.562 -9.695 1 89.44 504 PRO B CA 1
ATOM 9030 C C . PRO B 1 504 ? -13.531 14.586 -10.945 1 89.44 504 PRO B C 1
ATOM 9032 O O . PRO B 1 504 ? -12.594 13.789 -11.055 1 89.44 504 PRO B O 1
ATOM 9035 N N . ILE B 1 505 ? -13.812 15.5 -11.789 1 84.19 505 ILE B N 1
ATOM 9036 C CA . ILE B 1 505 ? -13.016 15.68 -13 1 84.19 505 ILE B CA 1
ATOM 9037 C C . ILE B 1 505 ? -11.711 16.406 -12.656 1 84.19 505 ILE B C 1
ATOM 9039 O O . ILE B 1 505 ? -11.727 17.453 -12 1 84.19 505 ILE B O 1
ATOM 9043 N N . PRO B 1 506 ? -10.68 15.773 -13.086 1 81.25 506 PRO B N 1
ATOM 9044 C CA . PRO B 1 506 ? -9.383 16.391 -12.773 1 81.25 506 PRO B CA 1
ATOM 9045 C C . PRO B 1 506 ? -9.25 17.812 -13.328 1 81.25 506 PRO B C 1
ATOM 9047 O O . PRO B 1 506 ? -9.695 18.078 -14.445 1 81.25 506 PRO B O 1
ATOM 9050 N N . SER B 1 507 ? -8.906 18.719 -12.445 1 79.56 507 SER B N 1
ATOM 9051 C CA . SER B 1 507 ? -8.594 20.094 -12.82 1 79.56 507 SER B CA 1
ATOM 9052 C C . SER B 1 507 ? -7.148 20.453 -12.492 1 79.56 507 SER B C 1
ATOM 9054 O O . SER B 1 507 ? -6.555 19.875 -11.578 1 79.56 507 SER B O 1
ATOM 9056 N N . PRO B 1 508 ? -6.574 21.266 -13.305 1 75.62 508 PRO B N 1
ATOM 9057 C CA . PRO B 1 508 ? -5.188 21.656 -13.047 1 75.62 508 PRO B CA 1
ATOM 9058 C C . PRO B 1 508 ? -5.023 22.391 -11.719 1 75.62 508 PRO B C 1
ATOM 9060 O O . PRO B 1 508 ? -3.924 22.438 -11.156 1 75.62 508 PRO B O 1
ATOM 9063 N N . SER B 1 509 ? -6.066 22.984 -11.273 1 75.5 509 SER B N 1
ATOM 9064 C CA . SER B 1 509 ? -5.949 23.828 -10.094 1 75.5 509 SER B CA 1
ATOM 9065 C C . SER B 1 509 ? -6.258 23.047 -8.82 1 75.5 509 SER B C 1
ATOM 9067 O O . SER B 1 509 ? -5.895 23.484 -7.719 1 75.5 509 SER B O 1
ATOM 9069 N N . THR B 1 510 ? -6.887 21.984 -9.016 1 79.06 510 THR B N 1
ATOM 9070 C CA . THR B 1 510 ? -7.285 21.25 -7.824 1 79.06 510 THR B CA 1
ATOM 9071 C C . THR B 1 510 ? -6.633 19.859 -7.801 1 79.06 510 THR B C 1
ATOM 9073 O O . THR B 1 510 ? -6.324 19.297 -8.852 1 79.06 510 THR B O 1
ATOM 9076 N N . CYS B 1 511 ? -6.277 19.484 -6.637 1 87.31 511 CYS B N 1
ATOM 9077 C CA . CYS B 1 511 ? -5.703 18.156 -6.445 1 87.31 511 CYS B CA 1
ATOM 9078 C C . CYS B 1 511 ? -6.641 17.281 -5.633 1 87.31 511 CYS B C 1
ATOM 9080 O O . CYS B 1 511 ? -7.184 17.703 -4.617 1 87.31 511 CYS B O 1
ATOM 9082 N N . ALA B 1 512 ? -7.008 16.188 -6.195 1 93.69 512 ALA B N 1
ATOM 9083 C CA . ALA B 1 512 ? -7.82 15.188 -5.504 1 93.69 512 ALA B CA 1
ATOM 9084 C C . ALA B 1 512 ? -7.137 13.828 -5.5 1 93.69 512 ALA B C 1
ATOM 9086 O O . ALA B 1 512 ? -6.523 13.43 -6.492 1 93.69 512 ALA B O 1
ATOM 9087 N N . VAL B 1 513 ? -7.234 13.188 -4.363 1 96 513 VAL B N 1
ATOM 9088 C CA . VAL B 1 513 ? -6.617 11.875 -4.258 1 96 513 VAL B CA 1
ATOM 9089 C C . VAL B 1 513 ? -7.664 10.844 -3.84 1 96 513 VAL B C 1
ATOM 9091 O O . VAL B 1 513 ? -8.555 11.141 -3.045 1 96 513 VAL B O 1
ATOM 9094 N N . ILE B 1 514 ? -7.59 9.672 -4.43 1 95.88 514 ILE B N 1
ATOM 9095 C CA . ILE B 1 514 ? -8.398 8.523 -4.039 1 95.88 514 ILE B CA 1
ATOM 9096 C C . ILE B 1 514 ? -7.551 7.555 -3.221 1 95.88 514 ILE B C 1
ATOM 9098 O O . ILE B 1 514 ? -6.496 7.105 -3.676 1 95.88 514 ILE B O 1
ATOM 9102 N N . VAL B 1 515 ? -7.98 7.32 -2.039 1 97.56 515 VAL B N 1
ATOM 9103 C CA . VAL B 1 515 ? -7.273 6.398 -1.16 1 97.56 515 VAL B CA 1
ATOM 9104 C C . VAL B 1 515 ? -8.109 5.133 -0.958 1 97.56 515 VAL B C 1
ATOM 9106 O O . VAL B 1 515 ? -9.18 5.18 -0.344 1 97.56 515 VAL B O 1
ATOM 9109 N N . ASP B 1 516 ? -7.684 4.023 -1.475 1 96.31 516 ASP B N 1
ATOM 9110 C CA . ASP B 1 516 ? -8.336 2.732 -1.276 1 96.31 516 ASP B CA 1
ATOM 9111 C C . ASP B 1 516 ? -7.836 2.057 -0.002 1 96.31 516 ASP B C 1
ATOM 9113 O O . ASP B 1 516 ? -6.73 1.507 0.024 1 96.31 516 ASP B O 1
ATOM 9117 N N . LEU B 1 517 ? -8.672 2.002 0.997 1 96.69 517 LEU B N 1
ATOM 9118 C CA . LEU B 1 517 ? -8.266 1.508 2.309 1 96.69 517 LEU B CA 1
ATOM 9119 C C . LEU B 1 517 ? -8.141 -0.012 2.301 1 96.69 517 LEU B C 1
ATOM 9121 O O . LEU B 1 517 ? -7.469 -0.586 3.162 1 96.69 517 LEU B O 1
ATOM 9125 N N . ASP B 1 518 ? -8.766 -0.673 1.367 1 94.5 518 ASP B N 1
ATOM 9126 C CA . ASP B 1 518 ? -8.703 -2.129 1.296 1 94.5 518 ASP B CA 1
ATOM 9127 C C . ASP B 1 518 ? -7.469 -2.592 0.522 1 94.5 518 ASP B C 1
ATOM 9129 O O . ASP B 1 518 ? -6.766 -3.504 0.957 1 94.5 518 ASP B O 1
ATOM 9133 N N . ARG B 1 519 ? -7.23 -1.97 -0.511 1 93.25 519 ARG B N 1
ATOM 9134 C CA . ARG B 1 519 ? -6.105 -2.334 -1.368 1 93.25 519 ARG B CA 1
ATOM 9135 C C . ARG B 1 519 ? -4.809 -1.707 -0.87 1 93.25 519 ARG B C 1
ATOM 9137 O O . ARG B 1 519 ? -3.721 -2.191 -1.179 1 93.25 519 ARG B O 1
ATOM 9144 N N . GLY B 1 520 ? -4.895 -0.64 -0.167 1 94 520 GLY B N 1
ATOM 9145 C CA . GLY B 1 520 ? -3.719 0.046 0.349 1 94 520 GLY B CA 1
ATOM 9146 C C . GLY B 1 520 ? -3.002 0.875 -0.702 1 94 520 GLY B C 1
ATOM 9147 O O . GLY B 1 520 ? -1.771 0.921 -0.729 1 94 520 GLY B O 1
ATOM 9148 N N . THR B 1 521 ? -3.773 1.478 -1.554 1 94.19 521 THR B N 1
ATOM 9149 C CA . THR B 1 521 ? -3.17 2.24 -2.641 1 94.19 521 THR B CA 1
ATOM 9150 C C . THR B 1 521 ? -3.707 3.67 -2.66 1 94.19 521 THR B C 1
ATOM 9152 O O . THR B 1 521 ? -4.746 3.957 -2.061 1 94.19 521 THR B O 1
ATOM 9155 N N . ILE B 1 522 ? -2.947 4.539 -3.234 1 95.5 522 ILE B N 1
ATOM 9156 C CA . ILE B 1 522 ? -3.322 5.941 -3.406 1 95.5 522 ILE B CA 1
ATOM 9157 C C . ILE B 1 522 ? -3.232 6.32 -4.883 1 95.5 522 ILE B C 1
ATOM 9159 O O . ILE B 1 522 ? -2.312 5.895 -5.586 1 95.5 522 ILE B O 1
ATOM 9163 N N . GLU B 1 523 ? -4.273 6.973 -5.375 1 92.12 523 GLU B N 1
ATOM 9164 C CA . GLU B 1 523 ? -4.316 7.414 -6.762 1 92.12 523 GLU B CA 1
ATOM 9165 C C . GLU B 1 523 ? -4.59 8.914 -6.855 1 92.12 523 GLU B C 1
ATOM 9167 O O . GLU B 1 523 ? -5.566 9.406 -6.289 1 92.12 523 GLU B O 1
ATOM 9172 N N . TYR B 1 524 ? -3.711 9.672 -7.461 1 90.88 524 TYR B N 1
ATOM 9173 C CA . TYR B 1 524 ? -3.906 11.102 -7.699 1 90.88 524 TYR B CA 1
ATOM 9174 C C . TYR B 1 524 ? -4.75 11.336 -8.945 1 90.88 524 TYR B C 1
ATOM 9176 O O . TYR B 1 524 ? -4.508 10.727 -9.992 1 90.88 524 TYR B O 1
ATOM 9184 N N . LEU B 1 525 ? -5.734 12.141 -8.68 1 88.25 525 LEU B N 1
ATOM 9185 C CA . LEU B 1 525 ? -6.574 12.5 -9.82 1 88.25 525 LEU B CA 1
ATOM 9186 C C . LEU B 1 525 ? -6.047 13.758 -10.508 1 88.25 525 LEU B C 1
ATOM 9188 O O . LEU B 1 525 ? -5.93 14.812 -9.883 1 88.25 525 LEU B O 1
ATOM 9192 N N . GLY B 1 526 ? -5.289 13.68 -11.531 1 78.88 526 GLY B N 1
ATOM 9193 C CA . GLY B 1 526 ? -4.82 14.852 -12.258 1 78.88 526 GLY B CA 1
ATOM 9194 C C . GLY B 1 526 ? -3.307 14.945 -12.328 1 78.88 526 GLY B C 1
ATOM 9195 O O . GLY B 1 526 ? -2.607 13.961 -12.055 1 78.88 526 GLY B O 1
ATOM 9196 N N . SER B 1 527 ? -2.816 16.219 -12.586 1 78.31 527 SER B N 1
ATOM 9197 C CA . SER B 1 527 ? -1.394 16.391 -12.852 1 78.31 527 SER B CA 1
ATOM 9198 C C . SER B 1 527 ? -0.645 16.828 -11.594 1 78.31 527 SER B C 1
ATOM 9200 O O . SER B 1 527 ? 0.547 16.547 -11.453 1 78.31 527 SER B O 1
ATOM 9202 N N . ARG B 1 528 ? -1.294 17.531 -10.719 1 81.75 528 ARG B N 1
ATOM 9203 C CA . ARG B 1 528 ? -0.641 17.969 -9.492 1 81.75 528 ARG B CA 1
ATOM 9204 C C . ARG B 1 528 ? -0.543 16.828 -8.484 1 81.75 528 ARG B C 1
ATOM 9206 O O . ARG B 1 528 ? -1.552 16.203 -8.133 1 81.75 528 ARG B O 1
ATOM 9213 N N . LYS B 1 529 ? 0.666 16.547 -8.172 1 86.5 529 LYS B N 1
ATOM 9214 C CA . LYS B 1 529 ? 0.875 15.445 -7.246 1 86.5 529 LYS B CA 1
ATOM 9215 C C . LYS B 1 529 ? 1.985 15.766 -6.246 1 86.5 529 LYS B C 1
ATOM 9217 O O . LYS B 1 529 ? 2.859 16.594 -6.527 1 86.5 529 LYS B O 1
ATOM 9222 N N . LEU B 1 530 ? 1.796 15.281 -5.109 1 90.81 530 LEU B N 1
ATOM 9223 C CA . LEU B 1 530 ? 2.889 15.297 -4.145 1 90.81 530 LEU B CA 1
ATOM 9224 C C . LEU B 1 530 ? 3.855 14.148 -4.395 1 90.81 530 LEU B C 1
ATOM 9226 O O . LEU B 1 530 ? 3.434 13.039 -4.727 1 90.81 530 LEU B O 1
ATOM 9230 N N . GLN B 1 531 ? 5.098 14.484 -4.324 1 89.25 531 GLN B N 1
ATOM 9231 C CA . GLN B 1 531 ? 6.09 13.453 -4.613 1 89.25 531 GLN B CA 1
ATOM 9232 C C . GLN B 1 531 ? 7.148 13.383 -3.516 1 89.25 531 GLN B C 1
ATOM 9234 O O . GLN B 1 531 ? 7.566 14.414 -2.982 1 89.25 531 GLN B O 1
ATOM 9239 N N . TRP B 1 532 ? 7.473 12.203 -3.215 1 91 532 TRP B N 1
ATOM 9240 C CA . TRP B 1 532 ? 8.609 11.992 -2.326 1 91 532 TRP B CA 1
ATOM 9241 C C . TRP B 1 532 ? 9.922 12.312 -3.033 1 91 532 TRP B C 1
ATOM 9243 O O . TRP B 1 532 ? 10.102 11.977 -4.207 1 91 532 TRP B O 1
ATOM 9253 N N . PRO B 1 533 ? 10.797 12.969 -2.385 1 84.81 533 PRO B N 1
ATOM 9254 C CA . PRO B 1 533 ? 12.07 13.312 -3.021 1 84.81 533 PRO B CA 1
ATOM 9255 C C . PRO B 1 533 ? 12.961 12.094 -3.24 1 84.81 533 PRO B C 1
ATOM 9257 O O . PRO B 1 533 ? 13.727 12.047 -4.211 1 84.81 533 PRO B O 1
ATOM 9260 N N . THR B 1 534 ? 12.914 11.07 -2.385 1 80.38 534 THR B N 1
ATOM 9261 C CA . THR B 1 534 ? 13.883 9.984 -2.414 1 80.38 534 THR B CA 1
ATOM 9262 C C . THR B 1 534 ? 13.188 8.656 -2.727 1 80.38 534 THR B C 1
ATOM 9264 O O . THR B 1 534 ? 13.75 7.586 -2.482 1 80.38 534 THR B O 1
ATOM 9267 N N . MET B 1 535 ? 11.938 8.766 -3.107 1 85.38 535 MET B N 1
ATOM 9268 C CA . MET B 1 535 ? 11.219 7.52 -3.363 1 85.38 535 MET B CA 1
ATOM 9269 C C . MET B 1 535 ? 10.375 7.633 -4.629 1 85.38 535 MET B C 1
ATOM 9271 O O . MET B 1 535 ? 9.844 8.703 -4.938 1 85.38 535 MET B O 1
ATOM 9275 N N . GLY B 1 536 ? 10.234 6.516 -5.297 1 81.75 536 GLY B N 1
ATOM 9276 C CA . GLY B 1 536 ? 9.391 6.477 -6.48 1 81.75 536 GLY B CA 1
ATOM 9277 C C . GLY B 1 536 ? 10.102 6.941 -7.738 1 81.75 536 GLY B C 1
ATOM 9278 O O . GLY B 1 536 ? 11.297 7.23 -7.711 1 81.75 536 GLY B O 1
ATOM 9279 N N . LEU B 1 537 ? 9.344 6.887 -8.797 1 81.31 537 LEU B N 1
ATOM 9280 C CA . LEU B 1 537 ? 9.883 7.352 -10.078 1 81.31 537 LEU B CA 1
ATOM 9281 C C . LEU B 1 537 ? 9.758 8.867 -10.195 1 81.31 537 LEU B C 1
ATOM 9283 O O . LEU B 1 537 ? 8.711 9.438 -9.883 1 81.31 537 LEU B O 1
ATOM 9287 N N . GLN B 1 538 ? 10.883 9.422 -10.398 1 71.75 538 GLN B N 1
ATOM 9288 C CA . GLN B 1 538 ? 10.852 10.867 -10.547 1 71.75 538 GLN B CA 1
ATOM 9289 C C . GLN B 1 538 ? 10.266 11.273 -11.898 1 71.75 538 GLN B C 1
ATOM 9291 O O . GLN B 1 538 ? 10.484 10.594 -12.906 1 71.75 538 GLN B O 1
ATOM 9296 N N . ASP B 1 539 ? 9.102 11.984 -11.766 1 64.06 539 ASP B N 1
ATOM 9297 C CA . ASP B 1 539 ? 8.43 12.477 -12.969 1 64.06 539 ASP B CA 1
ATOM 9298 C C . ASP B 1 539 ? 8.891 13.883 -13.32 1 64.06 539 ASP B C 1
ATOM 9300 O O . ASP B 1 539 ? 8.547 14.844 -12.633 1 64.06 539 ASP B O 1
ATOM 9304 N N . ASP B 1 540 ? 9.773 13.961 -14.195 1 58.88 540 ASP B N 1
ATOM 9305 C CA . ASP B 1 540 ? 10.336 15.25 -14.57 1 58.88 540 ASP B CA 1
ATOM 9306 C C . ASP B 1 540 ? 9.289 16.125 -15.273 1 58.88 540 ASP B C 1
ATOM 9308 O O . ASP B 1 540 ? 9.406 17.344 -15.281 1 58.88 540 ASP B O 1
ATOM 9312 N N . ALA B 1 541 ? 8.32 15.453 -15.875 1 54.06 541 ALA B N 1
ATOM 9313 C CA . ALA B 1 541 ? 7.438 16.25 -16.719 1 54.06 541 ALA B CA 1
ATOM 9314 C C . ALA B 1 541 ? 6.488 17.094 -15.875 1 54.06 541 ALA B C 1
ATOM 9316 O O . ALA B 1 541 ? 5.992 18.125 -16.344 1 54.06 541 ALA B O 1
ATOM 9317 N N . THR B 1 542 ? 6.219 16.609 -14.633 1 61.47 542 THR B N 1
ATOM 9318 C CA . THR B 1 542 ? 5.238 17.312 -13.82 1 61.47 542 THR B CA 1
ATOM 9319 C C . THR B 1 542 ? 5.922 18.141 -12.734 1 61.47 542 THR B C 1
ATOM 9321 O O . THR B 1 542 ? 7.102 17.922 -12.438 1 61.47 542 THR B O 1
ATOM 9324 N N . THR B 1 543 ? 5.555 19.297 -12.633 1 65.69 543 THR B N 1
ATOM 9325 C CA . THR B 1 543 ? 6.031 20.156 -11.555 1 65.69 543 THR B CA 1
ATOM 9326 C C . THR B 1 543 ? 5.488 19.688 -10.211 1 65.69 543 THR B C 1
ATOM 9328 O O . THR B 1 543 ? 4.641 20.344 -9.609 1 65.69 543 THR B O 1
ATOM 9331 N N . PRO B 1 544 ? 5.945 18.484 -9.875 1 78 544 PRO B N 1
ATOM 9332 C CA . PRO B 1 544 ? 5.418 17.969 -8.609 1 78 544 PRO B CA 1
ATOM 9333 C C . PRO B 1 544 ? 5.918 18.75 -7.398 1 78 544 PRO B C 1
ATOM 9335 O O . PRO B 1 544 ? 6.941 19.438 -7.48 1 78 544 PRO B O 1
ATOM 9338 N N . ILE B 1 545 ? 5.031 18.891 -6.422 1 88.25 545 ILE B N 1
ATOM 9339 C CA . ILE B 1 545 ? 5.434 19.438 -5.137 1 88.25 545 ILE B CA 1
ATOM 9340 C C . ILE B 1 545 ? 6.133 18.375 -4.305 1 88.25 545 ILE B C 1
ATOM 9342 O O . ILE B 1 545 ? 5.543 17.344 -3.988 1 88.25 545 ILE B O 1
ATOM 9346 N N . ALA B 1 546 ? 7.32 18.609 -4.012 1 90.88 546 ALA B N 1
ATOM 9347 C CA . ALA B 1 546 ? 8.109 17.641 -3.258 1 90.88 546 ALA B CA 1
ATOM 9348 C C . ALA B 1 546 ? 7.82 17.734 -1.763 1 90.88 546 ALA B C 1
ATOM 9350 O O . ALA B 1 546 ? 7.664 18.828 -1.224 1 90.88 546 ALA B O 1
ATOM 9351 N N . LEU B 1 547 ? 7.652 16.609 -1.129 1 94.19 547 LEU B N 1
ATOM 9352 C CA . LEU B 1 547 ? 7.508 16.594 0.322 1 94.19 547 LEU B CA 1
ATOM 9353 C C . LEU B 1 547 ? 8.789 17.062 1.002 1 94.19 547 LEU B C 1
ATOM 9355 O O . LEU B 1 547 ? 9.883 16.891 0.46 1 94.19 547 LEU B O 1
ATOM 9359 N N . VAL B 1 548 ? 8.641 17.641 2.154 1 94.81 548 VAL B N 1
ATOM 9360 C CA . VAL B 1 548 ? 9.766 18.219 2.881 1 94.81 548 VAL B CA 1
ATOM 9361 C C . VAL B 1 548 ? 10.484 17.125 3.674 1 94.81 548 VAL B C 1
ATOM 9363 O O . VAL B 1 548 ? 9.961 16.016 3.84 1 94.81 548 VAL B O 1
ATOM 9366 N N . GLN B 1 549 ? 11.641 17.391 4.129 1 93 549 GLN B N 1
ATOM 9367 C CA . GLN B 1 549 ? 12.516 16.453 4.832 1 93 549 GLN B CA 1
ATOM 9368 C C . GLN B 1 549 ? 11.844 15.922 6.102 1 93 549 GLN B C 1
ATOM 9370 O O . GLN B 1 549 ? 12.086 14.781 6.504 1 93 549 GLN B O 1
ATOM 9375 N N . SER B 1 550 ? 11.023 16.734 6.719 1 95.38 550 SER B N 1
ATOM 9376 C CA . SER B 1 550 ? 10.336 16.328 7.938 1 95.38 550 SER B CA 1
ATOM 9377 C C . SER B 1 550 ? 9.5 15.07 7.699 1 95.38 550 SER B C 1
ATOM 9379 O O . SER B 1 550 ? 9.344 14.242 8.594 1 95.38 550 SER B O 1
ATOM 9381 N N . PHE B 1 551 ? 8.945 14.953 6.535 1 97.25 551 PHE B N 1
ATOM 9382 C CA . PHE B 1 551 ? 8.156 13.773 6.203 1 97.25 551 PHE B CA 1
ATOM 9383 C C . PHE B 1 551 ? 9.055 12.539 6.098 1 97.25 551 PHE B C 1
ATOM 9385 O O . PHE B 1 551 ? 8.648 11.445 6.488 1 97.25 551 PHE B O 1
ATOM 9392 N N . GLU B 1 552 ? 10.242 12.695 5.562 1 94.69 552 GLU B N 1
ATOM 9393 C CA . GLU B 1 552 ? 11.195 11.594 5.492 1 94.69 552 GLU B CA 1
ATOM 9394 C C . GLU B 1 552 ? 11.602 11.125 6.887 1 94.69 552 GLU B C 1
ATOM 9396 O O . GLU B 1 552 ? 11.742 9.93 7.133 1 94.69 552 GLU B O 1
ATOM 9401 N N . SER B 1 553 ? 11.805 12.117 7.699 1 95.62 553 SER B N 1
ATOM 9402 C CA . SER B 1 553 ? 12.156 11.789 9.078 1 95.62 553 SER B CA 1
ATOM 9403 C C . SER B 1 553 ? 11.023 11.055 9.781 1 95.62 553 SER B C 1
ATOM 9405 O O . SER B 1 553 ? 11.266 10.102 10.531 1 95.62 553 SER B O 1
ATOM 9407 N N . ALA B 1 554 ? 9.844 11.531 9.594 1 97.44 554 ALA B N 1
ATOM 9408 C CA . ALA B 1 554 ? 8.68 10.867 10.18 1 97.44 554 ALA B CA 1
ATOM 9409 C C . ALA B 1 554 ? 8.539 9.445 9.656 1 97.44 554 ALA B C 1
ATOM 9411 O O . ALA B 1 554 ? 8.234 8.523 10.414 1 97.44 554 ALA B O 1
ATOM 9412 N N . LYS B 1 555 ? 8.711 9.242 8.383 1 96.44 555 LYS B N 1
ATOM 9413 C CA . LYS B 1 555 ? 8.625 7.91 7.789 1 96.44 555 LYS B CA 1
ATOM 9414 C C . LYS B 1 555 ? 9.656 6.965 8.406 1 96.44 555 LYS B C 1
ATOM 9416 O O . LYS B 1 555 ? 9.344 5.809 8.703 1 96.44 555 LYS B O 1
ATOM 9421 N N . ALA B 1 556 ? 10.883 7.453 8.523 1 94.19 556 ALA B N 1
ATOM 9422 C CA . ALA B 1 556 ? 11.945 6.645 9.117 1 94.19 556 ALA B CA 1
ATOM 9423 C C . ALA B 1 556 ? 11.555 6.18 10.523 1 94.19 556 ALA B C 1
ATOM 9425 O O . ALA B 1 556 ? 11.781 5.02 10.883 1 94.19 556 ALA B O 1
ATOM 9426 N N . LYS B 1 557 ? 10.984 7.059 11.289 1 95.56 557 LYS B N 1
ATOM 9427 C CA . LYS B 1 557 ? 10.57 6.723 12.648 1 95.56 557 LYS B CA 1
ATOM 9428 C C . LYS B 1 557 ? 9.43 5.715 12.648 1 95.56 557 LYS B C 1
ATOM 9430 O O . LYS B 1 557 ? 9.391 4.805 13.477 1 95.56 557 LYS B O 1
ATOM 9435 N N . LEU B 1 558 ? 8.484 5.922 11.758 1 95.88 558 LEU B N 1
ATOM 9436 C CA . LEU B 1 558 ? 7.367 4.988 11.656 1 95.88 558 LEU B CA 1
ATOM 9437 C C . LEU B 1 558 ? 7.852 3.609 11.219 1 95.88 558 LEU B C 1
ATOM 9439 O O . LEU B 1 558 ? 7.383 2.59 11.727 1 95.88 558 LEU B O 1
ATOM 9443 N N . ASP B 1 559 ? 8.758 3.594 10.219 1 92.56 559 ASP B N 1
ATOM 9444 C CA . ASP B 1 559 ? 9.297 2.324 9.742 1 92.56 559 ASP B CA 1
ATOM 9445 C C . ASP B 1 559 ? 10.047 1.593 10.852 1 92.56 559 ASP B C 1
ATOM 9447 O O . ASP B 1 559 ? 10.023 0.362 10.922 1 92.56 559 ASP B O 1
ATOM 9451 N N . GLU B 1 560 ? 10.766 2.324 11.594 1 90.5 560 GLU B N 1
ATOM 9452 C CA . GLU B 1 560 ? 11.461 1.729 12.727 1 90.5 560 GLU B CA 1
ATOM 9453 C C . GLU B 1 560 ? 10.477 1.124 13.727 1 90.5 560 GLU B C 1
ATOM 9455 O O . GLU B 1 560 ? 10.766 0.105 14.352 1 90.5 560 GLU B O 1
ATOM 9460 N N . LEU B 1 561 ? 9.414 1.79 13.844 1 89.88 561 LEU B N 1
ATOM 9461 C CA . LEU B 1 561 ? 8.391 1.349 14.789 1 89.88 561 LEU B CA 1
ATOM 9462 C C . LEU B 1 561 ? 7.676 0.103 14.273 1 89.88 561 LEU B C 1
ATOM 9464 O O . LEU B 1 561 ? 7.473 -0.855 15.023 1 89.88 561 LEU B O 1
ATOM 9468 N N . PHE B 1 562 ? 7.281 0.001 12.961 1 87.62 562 PHE B N 1
ATOM 9469 C CA . PHE B 1 562 ? 6.41 -1.044 12.438 1 87.62 562 PHE B CA 1
ATOM 9470 C C . PHE B 1 562 ? 7.23 -2.168 11.812 1 87.62 562 PHE B C 1
ATOM 9472 O O . PHE B 1 562 ? 6.812 -3.326 11.82 1 87.62 562 PHE B O 1
ATOM 9479 N N . HIS B 1 563 ? 8.328 -1.783 11.125 1 86.81 563 HIS B N 1
ATOM 9480 C CA . HIS B 1 563 ? 9.133 -2.76 10.398 1 86.81 563 HIS B CA 1
ATOM 9481 C C . HIS B 1 563 ? 10.609 -2.623 10.742 1 86.81 563 HIS B C 1
ATOM 9483 O O . HIS B 1 563 ? 11.438 -2.381 9.859 1 86.81 563 HIS B O 1
ATOM 9489 N N . PRO B 1 564 ? 10.977 -2.922 11.883 1 82.94 564 PRO B N 1
ATOM 9490 C CA . PRO B 1 564 ? 12.367 -2.711 12.297 1 82.94 564 PRO B CA 1
ATOM 9491 C C . PRO B 1 564 ? 13.344 -3.611 11.547 1 82.94 564 PRO B C 1
ATOM 9493 O O . PRO B 1 564 ? 14.5 -3.238 11.352 1 82.94 564 PRO B O 1
ATOM 9496 N N . SER B 1 565 ? 12.852 -4.727 11.078 1 79.81 565 SER B N 1
ATOM 9497 C CA . SER B 1 565 ? 13.742 -5.672 10.406 1 79.81 565 SER B CA 1
ATOM 9498 C C . SER B 1 565 ? 13.906 -5.328 8.93 1 79.81 565 SER B C 1
ATOM 9500 O O . SER B 1 565 ? 14.75 -5.906 8.242 1 79.81 565 SER B O 1
ATOM 9502 N N . CYS B 1 566 ? 13.234 -4.387 8.484 1 82.69 566 CYS B N 1
ATOM 9503 C CA . CYS B 1 566 ? 13.25 -4.102 7.051 1 82.69 566 CYS B CA 1
ATOM 9504 C C . CYS B 1 566 ? 13.844 -2.727 6.77 1 82.69 566 CYS B C 1
ATOM 9506 O O . CYS B 1 566 ? 13.531 -2.109 5.75 1 82.69 566 CYS B O 1
ATOM 9508 N N . ILE B 1 567 ? 14.664 -2.301 7.742 1 85.94 567 ILE B N 1
ATOM 9509 C CA . ILE B 1 567 ? 15.297 -1 7.543 1 85.94 567 ILE B CA 1
ATOM 9510 C C . ILE B 1 567 ? 16.781 -1.187 7.277 1 85.94 567 ILE B C 1
ATOM 9512 O O . ILE B 1 567 ? 17.391 -2.137 7.773 1 85.94 567 ILE B O 1
ATOM 9516 N N . ASN B 1 568 ? 17.312 -0.326 6.449 1 88.19 568 ASN B N 1
ATOM 9517 C CA . ASN B 1 568 ? 18.75 -0.312 6.164 1 88.19 568 ASN B CA 1
ATOM 9518 C C . ASN B 1 568 ? 19.234 -1.685 5.719 1 88.19 568 ASN B C 1
ATOM 9520 O O . ASN B 1 568 ? 20.219 -2.205 6.27 1 88.19 568 ASN B O 1
ATOM 9524 N N . LEU B 1 569 ? 18.562 -2.209 4.805 1 91.5 569 LEU B N 1
ATOM 9525 C CA . LEU B 1 569 ? 18.797 -3.574 4.352 1 91.5 569 LEU B CA 1
ATOM 9526 C C . LEU B 1 569 ? 20.141 -3.688 3.637 1 91.5 569 LEU B C 1
ATOM 9528 O O . LEU B 1 569 ? 20.703 -4.777 3.539 1 91.5 569 LEU B O 1
ATOM 9532 N N . ASP B 1 570 ? 20.672 -2.641 3.168 1 94.31 570 ASP B N 1
ATOM 9533 C CA . ASP B 1 570 ? 21.906 -2.674 2.396 1 94.31 570 ASP B CA 1
ATOM 9534 C C . ASP B 1 570 ? 23.125 -2.467 3.297 1 94.31 570 ASP B C 1
ATOM 9536 O O . ASP B 1 570 ? 24.266 -2.555 2.84 1 94.31 570 ASP B O 1
ATOM 9540 N N . ASP B 1 571 ? 22.859 -2.271 4.598 1 92 571 ASP B N 1
ATOM 9541 C CA . ASP B 1 571 ? 23.969 -2.041 5.527 1 92 571 ASP B CA 1
ATOM 9542 C C . ASP B 1 571 ? 24.703 -3.342 5.848 1 92 571 ASP B C 1
ATOM 9544 O O . ASP B 1 571 ? 24.141 -4.43 5.707 1 92 571 ASP B O 1
ATOM 9548 N N . LEU B 1 572 ? 25.969 -3.248 6.207 1 87.94 572 LEU B N 1
ATOM 9549 C CA . LEU B 1 572 ? 26.781 -4.398 6.559 1 87.94 572 LEU B CA 1
ATOM 9550 C C . LEU B 1 572 ? 26.25 -5.094 7.805 1 87.94 572 LEU B C 1
ATOM 9552 O O . LEU B 1 572 ? 26.172 -6.324 7.848 1 87.94 572 LEU B O 1
ATOM 9556 N N . ALA B 1 573 ? 25.938 -4.332 8.82 1 75.19 573 ALA B N 1
ATOM 9557 C CA . ALA B 1 573 ? 25.406 -4.926 10.047 1 75.19 573 ALA B CA 1
ATOM 9558 C C . ALA B 1 573 ? 23.922 -4.637 10.195 1 75.19 573 ALA B C 1
ATOM 9560 O O . ALA B 1 573 ? 23.531 -3.607 10.75 1 75.19 573 ALA B O 1
ATOM 9561 N N . PRO B 1 574 ? 23.141 -5.324 9.367 1 62.31 574 PRO B N 1
ATOM 9562 C CA . PRO B 1 574 ? 21.734 -4.961 9.547 1 62.31 574 PRO B CA 1
ATOM 9563 C C . PRO B 1 574 ? 21.219 -5.281 10.953 1 62.31 574 PRO B C 1
ATOM 9565 O O . PRO B 1 574 ? 21.75 -6.172 11.617 1 62.31 574 PRO B O 1
ATOM 9568 N N . PRO B 1 575 ? 20.406 -4.312 11.562 1 56.19 575 PRO B N 1
ATOM 9569 C CA . PRO B 1 575 ? 19.875 -4.562 12.906 1 56.19 575 PRO B CA 1
ATOM 9570 C C . PRO B 1 575 ? 19.297 -5.965 13.062 1 56.19 575 PRO B C 1
ATOM 9572 O O . PRO B 1 575 ? 18.875 -6.574 12.07 1 56.19 575 PRO B O 1
ATOM 9575 N N . SER B 1 576 ? 19.656 -6.605 14.078 1 54.66 576 SER B N 1
ATOM 9576 C CA . SER B 1 576 ? 19.156 -7.934 14.422 1 54.66 576 SER B CA 1
ATOM 9577 C C . SER B 1 576 ? 17.672 -8.07 14.094 1 54.66 576 SER B C 1
ATOM 9579 O O . SER B 1 576 ? 16.875 -7.223 14.469 1 54.66 576 SER B O 1
ATOM 9581 N N . ARG B 1 577 ? 17.328 -8.656 13.031 1 53 577 ARG B N 1
ATOM 9582 C CA . ARG B 1 577 ? 16 -9.016 12.547 1 53 577 ARG B CA 1
ATOM 9583 C C . ARG B 1 577 ? 15.07 -9.328 13.711 1 53 577 ARG B C 1
ATOM 9585 O O . ARG B 1 577 ? 13.859 -9.453 13.516 1 53 577 ARG B O 1
ATOM 9592 N N . ILE B 1 578 ? 15.594 -9.516 14.945 1 54.22 578 ILE B N 1
ATOM 9593 C CA . ILE B 1 578 ? 14.797 -10.133 16 1 54.22 578 ILE B CA 1
ATOM 9594 C C . ILE B 1 578 ? 14.125 -9.047 16.844 1 54.22 578 ILE B C 1
ATOM 9596 O O . ILE B 1 578 ? 13.82 -9.258 18.016 1 54.22 578 ILE B O 1
ATOM 9600 N N . SER B 1 579 ? 13.984 -7.855 16.312 1 58.31 579 SER B N 1
ATOM 9601 C CA . SER B 1 579 ? 13.32 -6.988 17.266 1 58.31 579 SER B CA 1
ATOM 9602 C C . SER B 1 579 ? 11.844 -7.34 17.406 1 58.31 579 SER B C 1
ATOM 9604 O O . SER B 1 579 ? 11.141 -7.465 16.406 1 58.31 579 SER B O 1
ATOM 9606 N N . PRO B 1 580 ? 11.484 -7.602 18.609 1 62.91 580 PRO B N 1
ATOM 9607 C CA . PRO B 1 580 ? 10.086 -7.992 18.812 1 62.91 580 PRO B CA 1
ATOM 9608 C C . PRO B 1 580 ? 9.102 -6.91 18.375 1 62.91 580 PRO B C 1
ATOM 9610 O O . PRO B 1 580 ? 9.375 -5.719 18.531 1 62.91 580 PRO B O 1
ATOM 9613 N N . LEU B 1 581 ? 8.266 -7.277 17.531 1 65.94 581 LEU B N 1
ATOM 9614 C CA . LEU B 1 581 ? 7.16 -6.406 17.125 1 65.94 581 LEU B CA 1
ATOM 9615 C C . LEU B 1 581 ? 6.211 -6.176 18.297 1 65.94 581 LEU B C 1
ATOM 9617 O O . LEU B 1 581 ? 6.031 -7.055 19.156 1 65.94 581 LEU B O 1
ATOM 9621 N N . PRO B 1 582 ? 5.801 -4.906 18.453 1 66.62 582 PRO B N 1
ATOM 9622 C CA . PRO B 1 582 ? 4.84 -4.621 19.531 1 66.62 582 PRO B CA 1
ATOM 9623 C C . PRO B 1 582 ? 3.611 -5.527 19.469 1 66.62 582 PRO B C 1
ATOM 9625 O O . PRO B 1 582 ? 3.152 -5.883 18.391 1 66.62 582 PRO B O 1
ATOM 9628 N N . SER B 1 583 ? 3.143 -5.902 20.547 1 71.56 583 SER B N 1
ATOM 9629 C CA . SER B 1 583 ? 1.987 -6.785 20.672 1 71.56 583 SER B CA 1
ATOM 9630 C C . SER B 1 583 ? 0.696 -6.059 20.312 1 71.56 583 SER B C 1
ATOM 9632 O O . SER B 1 583 ? -0.283 -6.688 19.906 1 71.56 583 SER B O 1
ATOM 9634 N N . SER B 1 584 ? 0.752 -4.73 20.609 1 79.31 584 SER B N 1
ATOM 9635 C CA . SER B 1 584 ? -0.41 -3.926 20.25 1 79.31 584 SER B CA 1
ATOM 9636 C C . SER B 1 584 ? -0.002 -2.699 19.438 1 79.31 584 SER B C 1
ATOM 9638 O O . SER B 1 584 ? 1.173 -2.326 19.406 1 79.31 584 SER B O 1
ATOM 9640 N N . PHE B 1 585 ? -0.952 -2.154 18.828 1 85.44 585 PHE B N 1
ATOM 9641 C CA . PHE B 1 585 ? -0.655 -0.979 18.016 1 85.44 585 PHE B CA 1
ATOM 9642 C C . PHE B 1 585 ? -0.228 0.19 18.891 1 85.44 585 PHE B C 1
ATOM 9644 O O . PHE B 1 585 ? -0.927 0.547 19.844 1 85.44 585 PHE B O 1
ATOM 9651 N N . PRO B 1 586 ? 0.842 0.775 18.625 1 87.81 586 PRO B N 1
ATOM 9652 C CA . PRO B 1 586 ? 1.368 1.859 19.469 1 87.81 586 PRO B CA 1
ATOM 9653 C C . PRO B 1 586 ? 0.724 3.209 19.156 1 87.81 586 PRO B C 1
ATOM 9655 O O . PRO B 1 586 ? 1.361 4.074 18.547 1 87.81 586 PRO B O 1
ATOM 9658 N N . GLU B 1 587 ? -0.417 3.496 19.766 1 88.12 587 GLU B N 1
ATOM 9659 C CA . GLU B 1 587 ? -1.214 4.684 19.469 1 88.12 587 GLU B CA 1
ATOM 9660 C C . GLU B 1 587 ? -0.46 5.957 19.844 1 88.12 587 GLU B C 1
ATOM 9662 O O . GLU B 1 587 ? -0.342 6.875 19.016 1 88.12 587 GLU B O 1
ATOM 9667 N N . ALA B 1 588 ? 0.076 6.02 21 1 86.12 588 ALA B N 1
ATOM 9668 C CA . ALA B 1 588 ? 0.704 7.223 21.547 1 86.12 588 ALA B CA 1
ATOM 9669 C C . ALA B 1 588 ? 1.968 7.578 20.766 1 86.12 588 ALA B C 1
ATOM 9671 O O . ALA B 1 588 ? 2.219 8.75 20.484 1 86.12 588 ALA B O 1
ATOM 9672 N N . THR B 1 589 ? 2.73 6.559 20.438 1 91.25 589 THR B N 1
ATOM 9673 C CA . THR B 1 589 ? 3.98 6.801 19.734 1 91.25 589 THR B CA 1
ATOM 9674 C C . THR B 1 589 ? 3.707 7.328 18.328 1 91.25 589 THR B C 1
ATOM 9676 O O . THR B 1 589 ? 4.398 8.234 17.844 1 91.25 589 THR B O 1
ATOM 9679 N N . VAL B 1 590 ? 2.711 6.758 17.688 1 94.25 590 VAL B N 1
ATOM 9680 C CA . VAL B 1 590 ? 2.367 7.195 16.344 1 94.25 590 VAL B CA 1
ATOM 9681 C C . VAL B 1 590 ? 1.906 8.648 16.375 1 94.25 590 VAL B C 1
ATOM 9683 O O . VAL B 1 590 ? 2.342 9.461 15.562 1 94.25 590 VAL B O 1
ATOM 9686 N N . ARG B 1 591 ? 1.076 9.016 17.297 1 92.12 591 ARG B N 1
ATOM 9687 C CA . ARG B 1 591 ? 0.584 10.391 17.422 1 92.12 591 ARG B CA 1
ATOM 9688 C C . ARG B 1 591 ? 1.726 11.359 17.703 1 92.12 591 ARG B C 1
ATOM 9690 O O . ARG B 1 591 ? 1.75 12.469 17.172 1 92.12 591 ARG B O 1
ATOM 9697 N N . SER B 1 592 ? 2.623 10.914 18.484 1 91.38 592 SER B N 1
ATOM 9698 C CA . SER B 1 592 ? 3.77 11.758 18.812 1 91.38 592 SER B CA 1
ATOM 9699 C C . SER B 1 592 ? 4.629 12.023 17.578 1 91.38 592 SER B C 1
ATOM 9701 O O . SER B 1 592 ? 5.168 13.117 17.422 1 91.38 592 SER B O 1
ATOM 9703 N N . ILE B 1 593 ? 4.758 11.016 16.797 1 96 593 ILE B N 1
ATOM 9704 C CA . ILE B 1 593 ? 5.551 11.156 15.578 1 96 593 ILE B CA 1
ATOM 9705 C C . ILE B 1 593 ? 4.91 12.203 14.664 1 96 593 ILE B C 1
ATOM 9707 O O . ILE B 1 593 ? 5.602 13.062 14.117 1 96 593 ILE B O 1
ATOM 9711 N N . PHE B 1 594 ? 3.635 12.195 14.531 1 95.69 594 PHE B N 1
ATOM 9712 C CA . PHE B 1 594 ? 2.957 13.148 13.664 1 95.69 594 PHE B CA 1
ATOM 9713 C C . PHE B 1 594 ? 2.943 14.539 14.281 1 95.69 594 PHE B C 1
ATOM 9715 O O . PHE B 1 594 ? 3.018 15.539 13.57 1 95.69 594 PHE B O 1
ATOM 9722 N N . HIS B 1 595 ? 2.826 14.602 15.586 1 91.12 595 HIS B N 1
ATOM 9723 C CA . HIS B 1 595 ? 2.93 15.883 16.266 1 91.12 595 HIS B CA 1
ATOM 9724 C C . HIS B 1 595 ? 4.293 16.531 16.031 1 91.12 595 HIS B C 1
ATOM 9726 O O . HIS B 1 595 ? 4.391 17.734 15.805 1 91.12 595 HIS B O 1
ATOM 9732 N N . ARG B 1 596 ? 5.273 15.703 16.094 1 92.44 596 ARG B N 1
ATOM 9733 C CA . ARG B 1 596 ? 6.625 16.188 15.844 1 92.44 596 ARG B CA 1
ATOM 9734 C C . ARG B 1 596 ? 6.785 16.625 14.391 1 92.44 596 ARG B C 1
ATOM 9736 O O . ARG B 1 596 ? 7.5 17.594 14.109 1 92.44 596 ARG B O 1
ATOM 9743 N N . LEU B 1 597 ? 6.188 15.898 13.547 1 96.06 597 LEU B N 1
ATOM 9744 C CA . LEU B 1 597 ? 6.215 16.25 12.133 1 96.06 597 LEU B CA 1
ATOM 9745 C C . LEU B 1 597 ? 5.664 17.656 11.914 1 96.06 597 LEU B C 1
ATOM 9747 O O . LEU B 1 597 ? 6.305 18.484 11.258 1 96.06 597 LEU B O 1
ATOM 9751 N N . ILE B 1 598 ? 4.562 17.969 12.469 1 92.75 598 ILE B N 1
ATOM 9752 C CA . ILE B 1 598 ? 3.926 19.266 12.281 1 92.75 598 ILE B CA 1
ATOM 9753 C C . ILE B 1 598 ? 4.727 20.344 13 1 92.75 598 ILE B C 1
ATOM 9755 O O . ILE B 1 598 ? 4.887 21.453 12.484 1 92.75 598 ILE B O 1
ATOM 9759 N N . SER B 1 599 ? 5.262 19.984 14.18 1 89.75 599 SER B N 1
ATOM 9760 C CA . SER B 1 599 ? 6.117 20.922 14.898 1 89.75 599 SER B CA 1
ATOM 9761 C C . SER B 1 599 ? 7.344 21.297 14.078 1 89.75 599 SER B C 1
ATOM 9763 O O . SER B 1 599 ? 7.781 22.453 14.086 1 89.75 599 SER B O 1
ATOM 9765 N N . ASP B 1 600 ? 7.836 20.312 13.383 1 91.69 600 ASP B N 1
ATOM 9766 C CA . ASP B 1 600 ? 9 20.547 12.539 1 91.69 600 ASP B CA 1
ATOM 9767 C C . ASP B 1 600 ? 8.648 21.406 11.336 1 91.69 600 ASP B C 1
ATOM 9769 O O . ASP B 1 600 ? 9.461 22.219 10.891 1 91.69 600 ASP B O 1
ATOM 9773 N N . LEU B 1 601 ? 7.496 21.219 10.82 1 92.06 601 LEU B N 1
ATOM 9774 C CA . LEU B 1 601 ? 7.043 22.016 9.688 1 92.06 601 LEU B CA 1
ATOM 9775 C C . LEU B 1 601 ? 6.891 23.469 10.078 1 92.06 601 LEU B C 1
ATOM 9777 O O . LEU B 1 601 ? 7.121 24.375 9.258 1 92.06 601 LEU B O 1
ATOM 9781 N N . LEU B 1 602 ? 6.531 23.719 11.328 1 88.62 602 LEU B N 1
ATOM 9782 C CA . LEU B 1 602 ? 6.281 25.062 11.797 1 88.62 602 LEU B CA 1
ATOM 9783 C C . LEU B 1 602 ? 7.441 25.578 12.648 1 88.62 602 LEU B C 1
ATOM 9785 O O . LEU B 1 602 ? 7.285 26.516 13.422 1 88.62 602 LEU B O 1
ATOM 9789 N N . TYR B 1 603 ? 8.469 24.953 12.391 1 84.56 603 TYR B N 1
ATOM 9790 C CA . TYR B 1 603 ? 9.617 25.312 13.203 1 84.56 603 TYR B CA 1
ATOM 9791 C C . TYR B 1 603 ? 9.953 26.797 13.039 1 84.56 603 TYR B C 1
ATOM 9793 O O . TYR B 1 603 ? 9.992 27.312 11.914 1 84.56 603 TYR B O 1
ATOM 9801 N N . ASP B 1 604 ? 10.023 27.594 14.172 1 81.75 604 ASP B N 1
ATOM 9802 C CA . ASP B 1 604 ? 10.445 28.984 14.273 1 81.75 604 ASP B CA 1
ATOM 9803 C C . ASP B 1 604 ? 9.438 29.906 13.594 1 81.75 604 ASP B C 1
ATOM 9805 O O . ASP B 1 604 ? 9.82 30.922 13.008 1 81.75 604 ASP B O 1
ATOM 9809 N N . HIS B 1 605 ? 8.211 29.484 13.555 1 85.5 605 HIS B N 1
ATOM 9810 C CA . HIS B 1 605 ? 7.176 30.344 12.984 1 85.5 605 HIS B CA 1
ATOM 9811 C C . HIS B 1 605 ? 7.004 31.625 13.805 1 85.5 605 HIS B C 1
ATOM 9813 O O . HIS B 1 605 ? 6.59 32.656 13.273 1 85.5 605 HIS B O 1
ATOM 9819 N N . SER B 1 606 ? 7.359 31.594 15.047 1 82.19 606 SER B N 1
ATOM 9820 C CA . SER B 1 606 ? 7.227 32.75 15.922 1 82.19 606 SER B CA 1
ATOM 9821 C C . SER B 1 606 ? 8.133 33.906 15.477 1 82.19 606 SER B C 1
ATOM 9823 O O . SER B 1 606 ? 7.82 35.062 15.695 1 82.19 606 SER B O 1
ATOM 9825 N N . ALA B 1 607 ? 9.18 33.531 14.867 1 84.06 607 ALA B N 1
ATOM 9826 C CA . ALA B 1 607 ? 10.102 34.562 14.383 1 84.06 607 ALA B CA 1
ATOM 9827 C C . ALA B 1 607 ? 9.469 35.375 13.273 1 84.06 607 ALA B C 1
ATOM 9829 O O . ALA B 1 607 ? 9.82 36.562 13.07 1 84.06 607 ALA B O 1
ATOM 9830 N N . ALA B 1 608 ? 8.523 34.812 12.664 1 88.31 608 ALA B N 1
ATOM 9831 C CA . ALA B 1 608 ? 7.875 35.5 11.555 1 88.31 608 ALA B CA 1
ATOM 9832 C C . ALA B 1 608 ? 6.543 36.125 11.992 1 88.31 608 ALA B C 1
ATOM 9834 O O . ALA B 1 608 ? 5.805 36.656 11.172 1 88.31 608 ALA B O 1
ATOM 9835 N N . CYS B 1 609 ? 6.273 36.031 13.234 1 88.56 609 CYS B N 1
ATOM 9836 C CA . CYS B 1 609 ? 5.012 36.531 13.766 1 88.56 609 CYS B CA 1
ATOM 9837 C C . CYS B 1 609 ? 5.238 37.781 14.625 1 88.56 609 CYS B C 1
ATOM 9839 O O . CYS B 1 609 ? 6.172 37.812 15.43 1 88.56 609 CYS B O 1
ATOM 9841 N N . LEU B 1 610 ? 4.457 38.812 14.375 1 89.12 610 LEU B N 1
ATOM 9842 C CA . LEU B 1 610 ? 4.453 40 15.203 1 89.12 610 LEU B CA 1
ATOM 9843 C C . LEU B 1 610 ? 3.096 40.219 15.867 1 89.12 610 LEU B C 1
ATOM 9845 O O . LEU B 1 610 ? 2.061 40.125 15.195 1 89.12 610 LEU B O 1
ATOM 9849 N N . VAL B 1 611 ? 3.146 40.344 17.109 1 88.5 611 VAL B N 1
ATOM 9850 C CA . VAL B 1 611 ? 1.915 40.656 17.844 1 88.5 611 VAL B CA 1
ATOM 9851 C C . VAL B 1 611 ? 1.713 42.188 17.906 1 88.5 611 VAL B C 1
ATOM 9853 O O . VAL B 1 611 ? 2.391 42.875 18.672 1 88.5 611 VAL B O 1
ATOM 9856 N N . VAL B 1 612 ? 0.803 42.594 17.125 1 89.38 612 VAL B N 1
ATOM 9857 C CA . VAL B 1 612 ? 0.594 44.062 17 1 89.38 612 VAL B CA 1
ATOM 9858 C C . VAL B 1 612 ? -0.649 44.469 17.781 1 89.38 612 VAL B C 1
ATOM 9860 O O . VAL B 1 612 ? -1.68 43.781 17.719 1 89.38 612 VAL B O 1
ATOM 9863 N N . GLY B 1 613 ? -0.524 45.438 18.5 1 87.88 613 GLY B N 1
ATOM 9864 C CA . GLY B 1 613 ? -1.646 45.969 19.266 1 87.88 613 GLY B CA 1
ATOM 9865 C C . GLY B 1 613 ? -1.275 46.375 20.688 1 87.88 613 GLY B C 1
ATOM 9866 O O . GLY B 1 613 ? -0.136 46.75 20.953 1 87.88 613 GLY B O 1
ATOM 9867 N N . ASP B 1 614 ? -2.25 46.375 21.531 1 85.19 614 ASP B N 1
ATOM 9868 C CA . ASP B 1 614 ? -2.025 46.688 22.938 1 85.19 614 ASP B CA 1
ATOM 9869 C C . ASP B 1 614 ? -2.389 45.531 23.828 1 85.19 614 ASP B C 1
ATOM 9871 O O . ASP B 1 614 ? -2.592 44.406 23.344 1 85.19 614 ASP B O 1
ATOM 9875 N N . ALA B 1 615 ? -2.367 45.688 25.109 1 80.06 615 ALA B N 1
ATOM 9876 C CA . ALA B 1 615 ? -2.605 44.594 26.062 1 80.06 615 ALA B CA 1
ATOM 9877 C C . ALA B 1 615 ? -4.031 44.062 25.953 1 80.06 615 ALA B C 1
ATOM 9879 O O . ALA B 1 615 ? -4.312 42.938 26.359 1 80.06 615 ALA B O 1
ATOM 9880 N N . GLU B 1 616 ? -4.91 44.875 25.391 1 79.31 616 GLU B N 1
ATOM 9881 C CA . GLU B 1 616 ? -6.316 44.5 25.328 1 79.31 616 GLU B CA 1
ATOM 9882 C C . GLU B 1 616 ? -6.68 43.938 23.953 1 79.31 616 GLU B C 1
ATOM 9884 O O . GLU B 1 616 ? -7.422 42.938 23.859 1 79.31 616 GLU B O 1
ATOM 9889 N N . GLU B 1 617 ? -6.25 44.594 22.984 1 84.81 617 GLU B N 1
ATOM 9890 C CA . GLU B 1 617 ? -6.52 44.188 21.609 1 84.81 617 GLU B CA 1
ATOM 9891 C C . GLU B 1 617 ? -5.223 43.938 20.844 1 84.81 617 GLU B C 1
ATOM 9893 O O . GLU B 1 617 ? -4.344 44.812 20.797 1 84.81 617 GLU B O 1
ATOM 9898 N N . SER B 1 618 ? -5.105 42.75 20.344 1 86.5 618 SER B N 1
ATOM 9899 C CA . SER B 1 618 ? -3.9 42.438 19.578 1 86.5 618 SER B CA 1
ATOM 9900 C C . SER B 1 618 ? -4.219 41.594 18.359 1 86.5 618 SER B C 1
ATOM 9902 O O . SER B 1 618 ? -5.234 40.906 18.328 1 86.5 618 SER B O 1
ATOM 9904 N N . VAL B 1 619 ? -3.486 41.781 17.328 1 86.69 619 VAL B N 1
ATOM 9905 C CA . VAL B 1 619 ? -3.537 41 16.094 1 86.69 619 VAL B CA 1
ATOM 9906 C C . VAL B 1 619 ? -2.154 40.438 15.797 1 86.69 619 VAL B C 1
ATOM 9908 O O . VAL B 1 619 ? -1.137 41 16.188 1 86.69 619 VAL B O 1
ATOM 9911 N N . ILE B 1 620 ? -2.23 39.25 15.211 1 88.06 620 ILE B N 1
ATOM 9912 C CA . ILE B 1 620 ? -0.959 38.688 14.805 1 88.06 620 ILE B CA 1
ATOM 9913 C C . ILE B 1 620 ? -0.721 38.938 13.32 1 88.06 620 ILE B C 1
ATOM 9915 O O . ILE B 1 620 ? -1.588 38.656 12.484 1 88.06 620 ILE B O 1
ATOM 9919 N N . ILE B 1 621 ? 0.337 39.5 13.039 1 88.5 621 ILE B N 1
ATOM 9920 C CA . ILE B 1 621 ? 0.742 39.688 11.656 1 88.5 621 ILE B CA 1
ATOM 9921 C C . ILE B 1 621 ? 1.854 38.719 11.297 1 88.5 621 ILE B C 1
ATOM 9923 O O . ILE B 1 621 ? 2.934 38.75 11.891 1 88.5 621 ILE B O 1
ATOM 9927 N N . PHE B 1 622 ? 1.553 37.875 10.359 1 90.69 622 PHE B N 1
ATOM 9928 C CA . PHE B 1 622 ? 2.48 36.844 9.938 1 90.69 622 PHE B CA 1
ATOM 9929 C C . PHE B 1 622 ? 3.131 37.188 8.609 1 90.69 622 PHE B C 1
ATOM 9931 O O . PHE B 1 622 ? 2.438 37.5 7.629 1 90.69 622 PHE B O 1
ATOM 9938 N N . ASP B 1 623 ? 4.438 37.156 8.625 1 89.62 623 ASP B N 1
ATOM 9939 C CA . ASP B 1 623 ? 5.207 37.406 7.41 1 89.62 623 ASP B CA 1
ATOM 9940 C C . ASP B 1 623 ? 5.559 36.125 6.691 1 89.62 623 ASP B C 1
ATOM 9942 O O . ASP B 1 623 ? 6.539 35.469 7.035 1 89.62 623 ASP B O 1
ATOM 9946 N N . GLU B 1 624 ? 4.953 35.875 5.598 1 89.5 624 GLU B N 1
ATOM 9947 C CA . GLU B 1 624 ? 5.133 34.625 4.836 1 89.5 624 GLU B CA 1
ATOM 9948 C C . GLU B 1 624 ? 6.523 34.562 4.219 1 89.5 624 GLU B C 1
ATOM 9950 O O . GLU B 1 624 ? 7.141 33.5 4.18 1 89.5 624 GLU B O 1
ATOM 9955 N N . LEU B 1 625 ? 6.984 35.656 3.742 1 87.19 625 LEU B N 1
ATOM 9956 C CA . LEU B 1 625 ? 8.273 35.688 3.053 1 87.19 625 LEU B CA 1
ATOM 9957 C C . LEU B 1 625 ? 9.414 35.438 4.023 1 87.19 625 LEU B C 1
ATOM 9959 O O . LEU B 1 625 ? 10.336 34.688 3.707 1 87.19 625 LEU B O 1
ATOM 9963 N N . LYS B 1 626 ? 9.281 36.031 5.129 1 87.69 626 LYS B N 1
ATOM 9964 C CA . LYS B 1 626 ? 10.312 35.812 6.137 1 87.69 626 LYS B CA 1
ATOM 9965 C C . LYS B 1 626 ? 10.367 34.344 6.574 1 87.69 626 LYS B C 1
ATOM 9967 O O . LYS B 1 626 ? 11.445 33.812 6.781 1 87.69 626 LYS B O 1
ATOM 9972 N N . PHE B 1 627 ? 9.273 33.75 6.75 1 90.81 627 PHE B N 1
ATOM 9973 C CA . PHE B 1 627 ? 9.203 32.375 7.184 1 90.81 627 PHE B CA 1
ATOM 9974 C C . PHE B 1 627 ? 9.742 31.422 6.109 1 90.81 627 PHE B C 1
ATOM 9976 O O . PHE B 1 627 ? 10.492 30.5 6.41 1 90.81 627 PHE B O 1
ATOM 9983 N N . THR B 1 628 ? 9.406 31.609 4.848 1 88.62 628 THR B N 1
ATOM 9984 C CA . THR B 1 628 ? 9.797 30.734 3.74 1 88.62 628 THR B CA 1
ATOM 9985 C C . THR B 1 628 ? 11.281 30.906 3.418 1 88.62 628 THR B C 1
ATOM 9987 O O . THR B 1 628 ? 11.938 29.938 3.016 1 88.62 628 THR B O 1
ATOM 9990 N N . CYS B 1 629 ? 11.781 32.094 3.629 1 85.81 629 CYS B N 1
ATOM 9991 C CA . CYS B 1 629 ? 13.18 32.375 3.312 1 85.81 629 CYS B CA 1
ATOM 9992 C C . CYS B 1 629 ? 14.102 31.656 4.285 1 85.81 629 CYS B C 1
ATOM 9994 O O . CYS B 1 629 ? 15.266 31.391 3.967 1 85.81 629 CYS B O 1
ATOM 9996 N N . GLN B 1 630 ? 13.633 31.328 5.398 1 84.19 630 GLN B N 1
ATOM 9997 C CA . GLN B 1 630 ? 14.438 30.641 6.406 1 84.19 630 GLN B CA 1
ATOM 9998 C C . GLN B 1 630 ? 14.539 29.141 6.098 1 84.19 630 GLN B C 1
ATOM 10000 O O . GLN B 1 630 ? 15.383 28.453 6.668 1 84.19 630 GLN B O 1
ATOM 10005 N N . ARG B 1 631 ? 13.828 28.703 5.145 1 88.12 631 ARG B N 1
ATOM 10006 C CA . ARG B 1 631 ? 13.812 27.281 4.797 1 88.12 631 ARG B CA 1
ATOM 10007 C C . ARG B 1 631 ? 14.602 27.016 3.52 1 88.12 631 ARG B C 1
ATOM 10009 O O . ARG B 1 631 ? 14.828 27.938 2.727 1 88.12 631 ARG B O 1
ATOM 10016 N N . PRO B 1 632 ? 15.047 25.75 3.373 1 88.69 632 PRO B N 1
ATOM 10017 C CA . PRO B 1 632 ? 15.742 25.438 2.121 1 88.69 632 PRO B CA 1
ATOM 10018 C C . PRO B 1 632 ? 14.859 25.656 0.89 1 88.69 632 PRO B C 1
ATOM 10020 O O . PRO B 1 632 ? 13.664 25.375 0.923 1 88.69 632 PRO B O 1
ATOM 10023 N N . PRO B 1 633 ? 15.477 26.016 -0.153 1 87.69 633 PRO B N 1
ATOM 10024 C CA . PRO B 1 633 ? 14.711 26.391 -1.346 1 87.69 633 PRO B CA 1
ATOM 10025 C C . PRO B 1 633 ? 13.922 25.219 -1.926 1 87.69 633 PRO B C 1
ATOM 10027 O O . PRO B 1 633 ? 12.844 25.422 -2.494 1 87.69 633 PRO B O 1
ATOM 10030 N N . HIS B 1 634 ? 14.391 24.047 -1.797 1 86.06 634 HIS B N 1
ATOM 10031 C CA . HIS B 1 634 ? 13.703 22.906 -2.385 1 86.06 634 HIS B CA 1
ATOM 10032 C C . HIS B 1 634 ? 12.406 22.594 -1.647 1 86.06 634 HIS B C 1
ATOM 10034 O O . HIS B 1 634 ? 11.516 21.938 -2.191 1 86.06 634 HIS B O 1
ATOM 10040 N N . GLU B 1 635 ? 12.266 23.141 -0.491 1 90.5 635 GLU B N 1
ATOM 10041 C CA . GLU B 1 635 ? 11.062 22.906 0.302 1 90.5 635 GLU B CA 1
ATOM 10042 C C . GLU B 1 635 ? 10.062 24.047 0.141 1 90.5 635 GLU B C 1
ATOM 10044 O O . GLU B 1 635 ? 8.945 23.984 0.654 1 90.5 635 GLU B O 1
ATOM 10049 N N . GLY B 1 636 ? 10.422 25.031 -0.558 1 89.19 636 GLY B N 1
ATOM 10050 C CA . GLY B 1 636 ? 9.672 26.266 -0.697 1 89.19 636 GLY B CA 1
ATOM 10051 C C . GLY B 1 636 ? 8.258 26.062 -1.201 1 89.19 636 GLY B C 1
ATOM 10052 O O . GLY B 1 636 ? 7.293 26.516 -0.577 1 89.19 636 GLY B O 1
ATOM 10053 N N . PRO B 1 637 ? 8.141 25.297 -2.23 1 89.19 637 PRO B N 1
ATOM 10054 C CA . PRO B 1 637 ? 6.797 25.141 -2.797 1 89.19 637 PRO B CA 1
ATOM 10055 C C . PRO B 1 637 ? 5.812 24.5 -1.816 1 89.19 637 PRO B C 1
ATOM 10057 O O . PRO B 1 637 ? 4.664 24.953 -1.717 1 89.19 637 PRO B O 1
ATOM 10060 N N . PHE B 1 638 ? 6.195 23.531 -1.122 1 93.81 638 PHE B N 1
ATOM 10061 C CA . PHE B 1 638 ? 5.32 22.875 -0.155 1 93.81 638 PHE B CA 1
ATOM 10062 C C . PHE B 1 638 ? 4.953 23.828 0.974 1 93.81 638 PHE B C 1
ATOM 10064 O O . PHE B 1 638 ? 3.789 23.922 1.368 1 93.81 638 PHE B O 1
ATOM 10071 N N . ILE B 1 639 ? 5.91 24.516 1.5 1 92.81 639 ILE B N 1
ATOM 10072 C CA . ILE B 1 639 ? 5.707 25.406 2.635 1 92.81 639 ILE B CA 1
ATOM 10073 C C . ILE B 1 639 ? 4.812 26.578 2.219 1 92.81 639 ILE B C 1
ATOM 10075 O O . ILE B 1 639 ? 3.965 27.016 2.994 1 92.81 639 ILE B O 1
ATOM 10079 N N . GLU B 1 640 ? 5.035 27.047 1.049 1 90.88 640 GLU B N 1
ATOM 10080 C CA . GLU B 1 640 ? 4.191 28.125 0.546 1 90.88 640 GLU B CA 1
ATOM 10081 C C . GLU B 1 640 ? 2.734 27.672 0.448 1 90.88 640 GLU B C 1
ATOM 10083 O O . GLU B 1 640 ? 1.827 28.422 0.822 1 90.88 640 GLU B O 1
ATOM 10088 N N . CYS B 1 641 ? 2.562 26.484 -0.029 1 90.88 641 CYS B N 1
ATOM 10089 C CA . CYS B 1 641 ? 1.209 25.953 -0.122 1 90.88 641 CYS B CA 1
ATOM 10090 C C . CYS B 1 641 ? 0.594 25.781 1.262 1 90.88 641 CYS B C 1
ATOM 10092 O O . CYS B 1 641 ? -0.592 26.062 1.456 1 90.88 641 CYS B O 1
ATOM 10094 N N . LEU B 1 642 ? 1.343 25.312 2.182 1 92.81 642 LEU B N 1
ATOM 10095 C CA . LEU B 1 642 ? 0.868 25.078 3.539 1 92.81 642 LEU B CA 1
ATOM 10096 C C . LEU B 1 642 ? 0.438 26.375 4.203 1 92.81 642 LEU B C 1
ATOM 10098 O O . LEU B 1 642 ? -0.644 26.453 4.789 1 92.81 642 LEU B O 1
ATOM 10102 N N . ILE B 1 643 ? 1.253 27.438 4.035 1 89.56 643 ILE B N 1
ATOM 10103 C CA . ILE B 1 643 ? 0.992 28.703 4.691 1 89.56 643 ILE B CA 1
ATOM 10104 C C . ILE B 1 643 ? -0.225 29.375 4.059 1 89.56 643 ILE B C 1
ATOM 10106 O O . ILE B 1 643 ? -1.007 30.047 4.746 1 89.56 643 ILE B O 1
ATOM 10110 N N . ARG B 1 644 ? -0.385 29.125 2.875 1 86.44 644 ARG B N 1
ATOM 10111 C CA . ARG B 1 644 ? -1.499 29.766 2.17 1 86.44 644 ARG B CA 1
ATOM 10112 C C . ARG B 1 644 ? -2.83 29.141 2.592 1 86.44 644 ARG B C 1
ATOM 10114 O O . ARG B 1 644 ? -3.883 29.766 2.428 1 86.44 644 ARG B O 1
ATOM 10121 N N . THR B 1 645 ? -2.768 27.953 3.092 1 85.44 645 THR B N 1
ATOM 10122 C CA . THR B 1 645 ? -3.994 27.328 3.586 1 85.44 645 THR B CA 1
ATOM 10123 C C . THR B 1 645 ? -4.426 27.969 4.906 1 85.44 645 THR B C 1
ATOM 10125 O O . THR B 1 645 ? -5.57 27.812 5.328 1 85.44 645 THR B O 1
ATOM 10128 N N . GLN B 1 646 ? -3.594 28.625 5.566 1 72.94 646 GLN B N 1
ATOM 10129 C CA . GLN B 1 646 ? -3.871 29.188 6.891 1 72.94 646 GLN B CA 1
ATOM 10130 C C . GLN B 1 646 ? -4.371 30.625 6.793 1 72.94 646 GLN B C 1
ATOM 10132 O O . GLN B 1 646 ? -4.645 31.266 7.812 1 72.94 646 GLN B O 1
ATOM 10137 N N . CYS B 1 647 ? -4.516 31.188 5.543 1 66.88 647 CYS B N 1
ATOM 10138 C CA . CYS B 1 647 ? -4.957 32.562 5.371 1 66.88 647 CYS B CA 1
ATOM 10139 C C . CYS B 1 647 ? -6.473 32.656 5.5 1 66.88 647 CYS B C 1
ATOM 10141 O O . CYS B 1 647 ? -7.191 31.703 5.219 1 66.88 647 CYS B O 1
#